Protein AF-0000000087417363 (afdb_homodimer)

Organism: NCBI:txid2527985

Nearest PDB structures (foldseek):
  3vb9-assembly2_D  TM=9.104E-01  e=2.236E-48  Vibrio parahaemolyticus
  3u07-assembly2_B  TM=6.365E-01  e=5.565E-26  Vibrio parahaemolyticus
  3u07-assembly3_C  TM=6.214E-01  e=3.725E-25  Vibrio parahaemolyticus
  6o9v-assembly1_B-2  TM=2.413E-01  e=5.591E-01  Paramagnetospirillum magnetotacticum
  3vb9-assembly2_D  TM=9.101E-01  e=3.982E-48  Vibrio parahaemolyticus

Sequence (1076 aa):
MKRPTTSLIALTVTFAFVAQARAQGEIPKQVTTPDHVQSKLGALGFKDGYPTKETAEKIRDELDYLHGVDAFMNSIQGVSLYALRKGFADVGVQDGDFIYTSRMLDSNSLFLTANADTVYFWGNLDLAAGPLVVETPPMVLGIFDDFWFRWVGDFGLAGPDKGKGGTFLLVGPGYKGPLPEGGFFVLRSRTNHVTMLFRAFLEENDPAPAIARTKETLKIYPYQAGSYGNSVGSYLSGKAPLVTSPSKRTTPRFVEGSGLVVNTIPPNDFGHFEMLNQLVQMEPAEALDPELAGQFAAIGIVKGKEFAPDARMRKVLEKAVVVGNAASRTLGVGAHPTDRWRFYEESSAWWNMLFEGGYQFLNPPPQIMENGEVKQSPNLGARRVHSRTGFFYTATGITPAMCMFLTNVGSQYLIANLDANGQPFDGSKTYKVNLPKDIPAARFWSFTVYDNQSRSMLQTPQKYPRAGSQSYPSPAATMNGDGSTTIYFAPERPDGVDRGNWIQTDPDKGWFVILRLYSPLESFFDKTWRPGEIELADMKRPTTSLIALTVTFAFVAQARAQGEIPKQVTTPDHVQSKLGALGFKDGYPTKETAEKIRDELDYLHGVDAFMNSIQGVSLYALRKGFADVGVQDGDFIYTSRMLDSNSLFLTANADTVYFWGNLDLAAGPLVVETPPMVLGIFDDFWFRWVGDFGLAGPDKGKGGTFLLVGPGYKGPLPEGGFFVLRSRTNHVTMLFRAFLEENDPAPAIARTKETLKIYPYQAGSYGNSVGSYLSGKAPLVTSPSKRTTPRFVEGSGLVVNTIPPNDFGHFEMLNQLVQMEPAEALDPELAGQFAAIGIVKGKEFAPDARMRKVLEKAVVVGNAASRTLGVGAHPTDRWRFYEESSAWWNMLFEGGYQFLNPPPQIMENGEVKQSPNLGARRVHSRTGFFYTATGITPAMCMFLTNVGSQYLIANLDANGQPFDGSKTYKVNLPKDIPAARFWSFTVYDNQSRSMLQTPQKYPRAGSQSYPSPAATMNGDGSTTIYFAPERPDGVDRGNWIQTDPDKGWFVILRLYSPLESFFDKTWRPGEIELAD

InterPro domains:
  IPR010621 Domain of unknown function DUF1214 [PF06742] (411-521)
  IPR010679 Domain of unknown function DUF1254 [PF06863] (99-222)
  IPR037049 Domain of unknown function DUF1214, C-terminal domain superfamily [G3DSA:2.60.120.600] (366-537)
  IPR037050 Domain of unknown function DUF1254 superfamily [G3DSA:2.60.40.1610] (93-260)

Radius of gyration: 35.07 Å; Cα contacts (8 Å, |Δi|>4): 2573; chains: 2; bounding box: 112×160×79 Å

Foldseek 3Di:
DDDPDDPPDPPPPPPPPPVPPPDDDDDDPVVADDQWDQDPLGIWGDDRRHGDPVNVVSVLLVLLLVLLLLLLLQQLQLLLLLLQQVLCVVVPAHALEKEKAQQFAWQQAFAFQDARQWIKIKHKHFQPVHKKKKWFFFQKWKFKAASSQAGFAIDYCPGPCNRHTAIAIEGEPPDDAFDFQDRHNYTYALWRMIMMMMTHHADQLHRVVVVVRRQVGIWMWHFDWQPPRHDVVCCVVVRTPHDDDGTDTDGTHYDHCVPHYTYSGGDLFPVSLVSSLVSCQRIDQVNDDVVSVVSNVSLPRHHPGDDDDDPSSSVSSRSSSVVSSVLLLCLQQLNPPPQNQAPDDPLAQKHDLCQPQHLQQFFGAWDQDPVRDTHGTDGPPDHNSSSVSNDSNRHHHGDNQAHYLDFQTHKYKIKGQAFSVRHGDALAFKKKWKFDAPQFAPVKKKKFKAFSVSSGGADDPVRRQMAMQRPPPHHHFDADPNRMGMAMEHCDDDPPHDRNRYGHGDNVTTIMMMMMGHRGHNCVVVVVGDIGTMGTDD/DDPPPPDPPPPPPPPPPPVPPPDDDDDDPVVADDQWDQDPLGIWGDDRRHGDPVNVVSVLLVLLLVLLLLLLLQQLQLLLLLLQQVLCVVVPAHALEKEKAQQFAWQQAFAFQDARQWIKIKHKHFQPVHKKKKWFFFQKWKFKAASSQAGFAIDYCPGPCNRVTAIAIEGEPPDDAFDFQDRHNYTYALWRMIMMMMTHHDDQLHRVVVVVRRQVGIWMWHFDWQPPRHDPVCCVVVRTPHDDDGTDTDGTHYDHCVPHYTYSGGDLFPVSLVSSLVSCQRIDQVNDDVVSVVSNVSLPRHHPGDNDDDPSSSVSSRVSSVVSSVLLLCLQQLNPPPQNQAPDDPLAQKHDLCQPQHLQQFFGAWDQDPVRDTHGTDGPPDHNSSSVSNDSNRHHHGDNLAHYLDFQTHKYKIKGQAFSVRHGDAQAFKKKWKFDAPQFAPPKKKKFKAFSVSSGGADDPVRRQMAMQRPPPHHHFDADPNRMGMAMEHCDDDPPHDPNRYGHGDNVTTIMMMMMGHRGHNCVVVVVGDIGTMHTDD

Solvent-accessible surface area (backbone atoms only — not comparable to full-atom values): 54958 Å² total; per-residue (Å²): 135,83,76,81,79,79,80,77,79,79,76,79,76,77,75,75,74,71,74,71,76,77,72,70,57,77,80,57,72,48,47,46,60,64,45,69,39,84,48,92,86,40,76,35,41,19,62,53,42,43,61,33,73,68,32,24,51,53,40,49,52,49,51,45,25,53,32,32,24,48,37,46,42,76,36,35,42,26,32,31,49,50,26,32,52,50,23,36,43,75,75,71,39,47,77,54,23,28,40,28,22,83,76,25,51,50,25,43,27,38,39,47,60,62,64,52,72,38,34,46,38,42,30,35,40,73,20,78,92,36,35,33,32,36,30,44,33,49,60,22,48,30,37,34,23,26,55,62,57,42,66,53,45,52,32,14,56,79,14,91,41,58,20,66,30,39,46,31,34,44,34,22,66,81,64,82,73,60,72,60,82,43,87,50,54,74,36,67,33,60,24,36,37,34,38,40,42,33,36,30,54,53,54,92,68,31,52,61,64,44,51,55,49,36,67,68,47,30,29,50,31,60,59,53,64,22,22,90,37,40,51,70,63,36,31,74,71,67,62,31,55,83,48,91,72,65,61,66,86,29,64,58,55,74,42,80,42,50,89,46,69,40,54,26,70,43,44,53,41,66,59,34,59,55,48,38,39,51,48,45,58,70,34,55,36,70,46,49,60,32,71,62,36,12,34,31,38,72,70,45,38,44,50,90,50,79,75,71,70,52,74,67,53,45,54,38,38,49,47,12,27,51,52,20,40,51,43,29,49,26,37,38,59,43,52,27,85,80,64,39,41,49,69,63,57,86,81,45,51,42,20,45,52,48,58,64,12,17,62,78,21,45,34,35,48,44,44,61,42,94,89,65,48,74,45,73,51,75,74,48,29,28,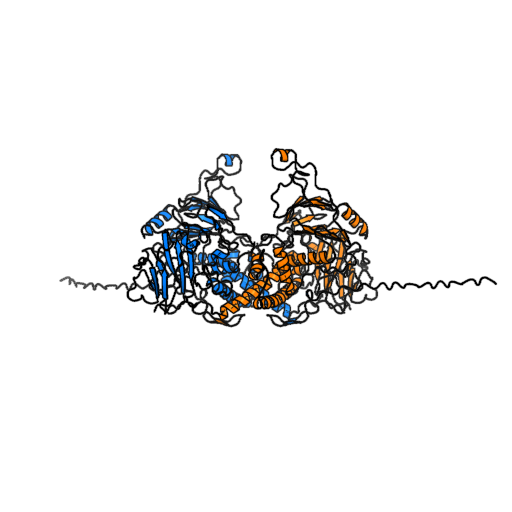27,36,59,61,43,48,27,11,45,33,66,37,38,69,87,55,44,57,55,58,42,53,73,48,63,64,47,51,39,41,68,38,33,33,44,35,29,64,86,68,41,67,46,56,17,65,44,46,32,32,31,44,32,55,51,81,65,43,27,72,75,38,39,35,40,40,37,22,23,42,45,70,31,10,39,33,70,46,95,72,37,56,33,43,33,26,65,47,58,41,88,46,53,36,42,65,65,44,96,83,48,23,33,59,41,33,39,15,54,58,82,58,88,92,57,56,74,14,26,37,27,63,38,44,60,90,36,23,40,31,37,38,41,38,23,28,18,22,34,64,42,52,79,74,54,78,46,67,70,48,62,40,33,78,53,132,139,83,80,79,78,79,80,80,82,80,78,79,76,78,77,73,75,69,76,68,74,76,72,69,56,78,80,56,72,48,47,48,59,65,44,70,39,84,48,91,86,41,76,33,42,20,61,53,43,43,63,34,73,68,33,24,51,54,40,50,52,49,49,46,25,51,32,32,23,48,35,48,41,74,36,35,43,24,33,31,49,50,25,31,52,51,23,35,44,75,72,71,40,47,77,54,23,29,40,29,21,81,76,26,51,50,24,43,27,38,39,48,60,61,64,52,73,39,34,46,38,41,30,35,40,71,21,76,93,37,34,35,32,36,30,45,34,51,60,21,48,30,37,34,22,25,56,64,58,42,66,53,45,53,32,14,55,80,14,91,41,58,20,66,30,40,47,31,34,42,34,21,66,82,64,82,73,60,72,59,82,43,88,51,53,75,35,67,33,61,25,34,36,34,38,40,42,32,36,31,54,54,54,91,67,32,50,61,65,45,49,54,48,36,66,70,45,31,28,49,29,59,59,51,64,23,22,91,37,41,52,72,63,36,30,74,71,66,61,32,52,82,45,91,73,67,62,67,86,30,63,59,55,74,41,82,41,51,89,46,70,39,54,26,68,42,45,52,41,65,60,34,60,56,47,40,40,52,50,45,59,71,33,54,38,70,44,50,60,32,71,62,35,12,34,31,37,70,71,45,39,41,49,90,50,81,75,72,70,52,75,68,53,44,54,40,36,51,48,12,27,52,52,21,39,51,43,30,50,26,37,37,61,44,52,28,84,79,63,40,42,48,70,63,55,86,84,45,52,40,18,43,52,47,58,64,11,19,64,80,20,45,34,35,50,44,45,61,43,94,89,65,48,73,45,73,51,75,74,47,28,29,28,36,59,62,43,49,26,12,44,33,66,37,37,69,88,55,43,56,56,58,41,55,72,50,62,64,45,50,40,41,68,37,34,32,44,35,29,62,86,69,41,68,45,56,18,65,42,46,32,34,30,44,34,55,52,80,65,45,27,72,75,38,38,36,39,40,36,23,23,42,44,72,31,9,41,32,72,46,94,72,37,54,34,42,32,25,64,48,59,43,89,47,52,36,42,64,64,45,96,85,49,25,34,59,41,35,39,16,54,58,82,56,87,93,58,55,74,14,25,38,25,62,38,42,59,90,36,22,40,33,39,37,42,37,23,27,17,23,34,64,43,53,76,74,54,78,46,67,70,48,64,39,33,79,53,132

pLDDT: mean 92.85, std 13.66, range [19.62, 98.88]

Structure (mmCIF, N/CA/C/O backbone):
data_AF-0000000087417363-model_v1
#
loop_
_entity.id
_entity.type
_entity.pdbx_description
1 polymer 'DUF1254 domain-containing protein'
#
loop_
_atom_site.group_PDB
_atom_site.id
_atom_site.type_symbol
_atom_site.label_atom_id
_atom_site.label_alt_id
_atom_site.label_comp_id
_atom_site.label_asym_id
_atom_site.label_entity_id
_atom_site.label_seq_id
_atom_site.pdbx_PDB_ins_code
_atom_site.Cartn_x
_atom_site.Cartn_y
_atom_site.Cartn_z
_atom_site.occupancy
_atom_site.B_iso_or_equiv
_atom_site.auth_seq_id
_atom_site.auth_comp_id
_atom_site.auth_asym_id
_atom_site.auth_atom_id
_atom_site.pdbx_PDB_model_num
ATOM 1 N N . MET A 1 1 ? -57.875 79 29.766 1 20.23 1 MET A N 1
ATOM 2 C CA . MET A 1 1 ? -57.875 77.562 29.844 1 20.23 1 MET A CA 1
ATOM 3 C C . MET A 1 1 ? -56.531 77 29.375 1 20.23 1 MET A C 1
ATOM 5 O O . MET A 1 1 ? -56.25 76.938 28.188 1 20.23 1 MET A O 1
ATOM 9 N N . LYS A 1 2 ? -55.531 77.5 30.188 1 24.27 2 LYS A N 1
ATOM 10 C CA . LYS A 1 2 ? -54.094 77.312 29.953 1 24.27 2 LYS A CA 1
ATOM 11 C C . LYS A 1 2 ? -53.719 75.875 29.703 1 24.27 2 LYS A C 1
ATOM 13 O O . LYS A 1 2 ? -54.406 75 30.188 1 24.27 2 LYS A O 1
ATOM 18 N N . ARG A 1 3 ? -52.875 75.688 28.719 1 27.3 3 ARG A N 1
ATOM 19 C CA . ARG A 1 3 ? -52.25 74.75 27.859 1 27.3 3 ARG A CA 1
ATOM 20 C C . ARG A 1 3 ? -51.312 73.812 28.656 1 27.3 3 ARG A C 1
ATOM 22 O O . ARG A 1 3 ? -50.312 74.25 29.203 1 27.3 3 ARG A O 1
ATOM 29 N N . PRO A 1 4 ? -51.812 72.812 29.453 1 32.12 4 PRO A N 1
ATOM 30 C CA . PRO A 1 4 ? -50.875 72.125 30.344 1 32.12 4 PRO A CA 1
ATOM 31 C C . PRO A 1 4 ? -49.781 71.438 29.578 1 32.12 4 PRO A C 1
ATOM 33 O O . PRO A 1 4 ? -50 70.875 28.484 1 32.12 4 PRO A O 1
ATOM 36 N N . THR A 1 5 ? -48.594 72 29.562 1 33.84 5 THR A N 1
ATOM 37 C CA . THR A 1 5 ? -47.375 71.5 28.953 1 33.84 5 THR A CA 1
ATOM 38 C C . THR A 1 5 ? -46.969 70.125 29.5 1 33.84 5 THR A C 1
ATOM 40 O O . THR A 1 5 ? -46.969 69.938 30.703 1 33.84 5 THR A O 1
ATOM 43 N N . THR A 1 6 ? -47.125 69.062 28.719 1 30.53 6 THR A N 1
ATOM 44 C CA . THR A 1 6 ? -46.875 67.625 28.781 1 30.53 6 THR A CA 1
ATOM 45 C C . THR A 1 6 ? -45.375 67.375 28.953 1 30.53 6 THR A C 1
ATOM 47 O O . THR A 1 6 ? -44.562 67.75 28.125 1 30.53 6 THR A O 1
ATOM 50 N N . SER A 1 7 ? -44.812 67.438 30.141 1 30.34 7 SER A N 1
ATOM 51 C CA . SER A 1 7 ? -43.406 67.125 30.422 1 30.34 7 SER A CA 1
ATOM 52 C C . SER A 1 7 ? -43.031 65.688 30.016 1 30.34 7 SER A C 1
ATOM 54 O O . SER A 1 7 ? -43.625 64.75 30.516 1 30.34 7 SER A O 1
ATOM 56 N N . LEU A 1 8 ? -42.688 65.438 28.766 1 31 8 LEU A N 1
ATOM 57 C CA . LEU A 1 8 ? -42.25 64.125 28.281 1 31 8 LEU A CA 1
ATOM 58 C C . LEU A 1 8 ? -40.969 63.719 28.969 1 31 8 LEU A C 1
ATOM 60 O O . LEU A 1 8 ? -39.969 64.375 28.906 1 31 8 LEU A O 1
ATOM 64 N N . ILE A 1 9 ? -41.031 63.031 30.109 1 31.3 9 ILE A N 1
ATOM 65 C CA . ILE A 1 9 ? -39.938 62.406 30.812 1 31.3 9 ILE A CA 1
ATOM 66 C C . ILE A 1 9 ? -39.25 61.406 29.891 1 31.3 9 ILE A C 1
ATOM 68 O O . ILE A 1 9 ? -39.906 60.5 29.344 1 31.3 9 ILE A O 1
ATOM 72 N N . ALA A 1 10 ? -38.062 61.75 29.281 1 33.38 10 ALA A N 1
ATOM 73 C CA . ALA A 1 10 ? -37.156 60.938 28.469 1 33.38 10 ALA A CA 1
ATOM 74 C C . ALA A 1 10 ? -36.562 59.781 29.297 1 33.38 10 ALA A C 1
ATOM 76 O O . ALA A 1 10 ? -35.812 60.031 30.219 1 33.38 10 ALA A O 1
ATOM 77 N N . LEU A 1 11 ? -37.25 58.75 29.531 1 31.94 11 LEU A N 1
ATOM 78 C CA . LEU A 1 11 ? -36.656 57.562 30.141 1 31.94 11 LEU A CA 1
ATOM 79 C C . LEU A 1 11 ? -35.531 57.031 29.266 1 31.94 11 LEU A C 1
ATOM 81 O O . LEU A 1 11 ? -35.75 56.656 28.109 1 31.94 11 LEU A O 1
ATOM 85 N N . THR A 1 12 ? -34.312 57.5 29.484 1 29.5 12 THR A N 1
ATOM 86 C CA . THR A 1 12 ? -33.125 56.938 28.844 1 29.5 12 THR A CA 1
ATOM 87 C C . THR A 1 12 ? -32.969 55.469 29.219 1 29.5 12 THR A C 1
ATOM 89 O O . THR A 1 12 ? -32.781 55.125 30.391 1 29.5 12 THR A O 1
ATOM 92 N N . VAL A 1 13 ? -33.594 54.562 28.516 1 32.66 13 VAL A N 1
ATOM 93 C CA . VAL A 1 13 ? -33.344 53.125 28.656 1 32.66 13 VAL A CA 1
ATOM 94 C C . VAL A 1 13 ? -31.922 52.812 28.281 1 32.66 13 VAL A C 1
ATOM 96 O O . VAL A 1 13 ? -31.5 53.031 27.141 1 32.66 13 VAL A O 1
ATOM 99 N N . THR A 1 14 ? -31.016 52.906 29.172 1 31.22 14 THR A N 1
ATOM 100 C CA . THR A 1 14 ? -29.656 52.375 28.969 1 31.22 14 THR A CA 1
ATOM 101 C C . THR A 1 14 ? -29.719 50.906 28.609 1 31.22 14 THR A C 1
ATOM 103 O O . THR A 1 14 ? -30.172 50.094 29.422 1 31.22 14 THR A O 1
ATOM 106 N N . PHE A 1 15 ? -29.828 50.562 27.359 1 31.22 15 PHE A N 1
ATOM 107 C CA . PHE A 1 15 ? -29.625 49.188 26.906 1 31.22 15 PHE A CA 1
ATOM 108 C C . PHE A 1 15 ? -28.219 48.688 27.281 1 31.22 15 PHE A C 1
ATOM 110 O O . PHE A 1 15 ? -27.219 49.25 26.797 1 31.22 15 PHE A O 1
ATOM 117 N N . ALA A 1 16 ? -28.031 48.219 28.469 1 31.89 16 ALA A N 1
ATOM 118 C CA . ALA A 1 16 ? -26.844 47.406 28.75 1 31.89 16 ALA A CA 1
ATOM 119 C C . ALA A 1 16 ? -26.703 46.25 27.75 1 31.89 16 ALA A C 1
ATOM 121 O O . ALA A 1 16 ? -27.547 45.375 27.703 1 31.89 16 ALA A O 1
ATOM 122 N N . PHE A 1 17 ? -26.094 46.531 26.656 1 29.88 17 PHE A N 1
ATOM 123 C CA . PHE A 1 17 ? -25.625 45.438 25.828 1 29.88 17 PHE A CA 1
ATOM 124 C C . PHE A 1 17 ? -24.812 44.438 26.656 1 29.88 17 PHE A C 1
ATOM 126 O O . PHE A 1 17 ? -23.688 44.719 27.047 1 29.88 17 PHE A O 1
ATOM 133 N N . VAL A 1 18 ? -25.5 43.656 27.5 1 33 18 VAL A N 1
ATOM 134 C CA . VAL A 1 18 ? -24.75 42.469 27.938 1 33 18 VAL A CA 1
ATOM 135 C C . VAL A 1 18 ? -24.156 41.781 26.703 1 33 18 VAL A C 1
ATOM 137 O O . VAL A 1 18 ? -24.906 41.312 25.844 1 33 18 VAL A O 1
ATOM 140 N N . ALA A 1 19 ? -23.016 42.125 26.312 1 32.53 19 ALA A N 1
ATOM 141 C CA . ALA A 1 19 ? -22.25 41.312 25.406 1 32.53 19 ALA A CA 1
ATOM 142 C C . ALA A 1 19 ? -22.422 39.812 25.734 1 32.53 19 ALA A C 1
ATOM 144 O O . ALA A 1 19 ? -21.984 39.375 26.797 1 32.53 19 ALA A O 1
ATOM 145 N N . GLN A 1 20 ? -23.531 39.219 25.422 1 31.78 20 GLN A N 1
ATOM 146 C CA . GLN A 1 20 ? -23.594 37.781 25.5 1 31.78 20 GLN A CA 1
ATOM 147 C C . GLN A 1 20 ? -22.281 37.125 25.047 1 31.78 20 GLN A C 1
ATOM 149 O O . GLN A 1 20 ? -21.875 37.281 23.906 1 31.78 20 GLN A O 1
ATOM 154 N N . ALA A 1 21 ? -21.344 37.031 25.891 1 38.84 21 ALA A N 1
ATOM 155 C CA . ALA A 1 21 ? -20.203 36.188 25.656 1 38.84 21 ALA A CA 1
ATOM 156 C C . ALA A 1 21 ? -20.578 35 24.781 1 38.84 21 ALA A C 1
ATOM 158 O O . ALA A 1 21 ? -21.375 34.156 25.188 1 38.84 21 ALA A O 1
ATOM 159 N N . ARG A 1 22 ? -20.719 35.031 23.547 1 42.22 22 ARG A N 1
ATOM 160 C CA . ARG A 1 22 ? -20.953 33.969 22.594 1 42.22 22 ARG A CA 1
ATOM 161 C C . ARG A 1 22 ? -20.25 32.688 23.016 1 42.22 22 ARG A C 1
ATOM 163 O O . ARG A 1 22 ? -19.047 32.688 23.297 1 42.22 22 ARG A O 1
ATOM 170 N N . ALA A 1 23 ? -20.891 31.609 23.469 1 45.25 23 ALA A N 1
ATOM 171 C CA . ALA A 1 23 ? -20.641 30.281 24.031 1 45.25 23 ALA A CA 1
ATOM 172 C C . ALA A 1 23 ? -19.609 29.531 23.203 1 45.25 23 ALA A C 1
ATOM 174 O O . ALA A 1 23 ? -19.719 29.469 21.969 1 45.25 23 ALA A O 1
ATOM 175 N N . GLN A 1 24 ? -18.453 29.359 23.672 1 62.59 24 GLN A N 1
ATOM 176 C CA . GLN A 1 24 ? -17.469 28.422 23.109 1 62.59 24 GLN A CA 1
ATOM 177 C C . GLN A 1 24 ? -18.141 27.156 22.594 1 62.59 24 GLN A C 1
ATOM 179 O O . GLN A 1 24 ? -19.031 26.609 23.25 1 62.59 24 GLN A O 1
ATOM 184 N N . GLY A 1 25 ? -18.125 26.938 21.219 1 66.25 25 GLY A N 1
ATOM 185 C CA . GLY A 1 25 ? -18.766 25.781 20.625 1 66.25 25 GLY A CA 1
ATOM 186 C C . GLY A 1 25 ? -18.406 24.469 21.297 1 66.25 25 GLY A C 1
ATOM 187 O O . GLY A 1 25 ? -17.25 24.266 21.688 1 66.25 25 GLY A O 1
ATOM 188 N N . GLU A 1 26 ? -19.359 23.75 21.797 1 85.38 26 GLU A N 1
ATOM 189 C CA . GLU A 1 26 ? -19.172 22.422 22.375 1 85.38 26 GLU A CA 1
ATOM 190 C C . GLU A 1 26 ? -18.438 21.5 21.422 1 85.38 26 GLU A C 1
ATOM 192 O O . GLU A 1 26 ? -18.672 21.516 20.203 1 85.38 26 GLU A O 1
ATOM 197 N N . ILE A 1 27 ? -17.344 20.844 21.922 1 91.94 27 ILE A N 1
ATOM 198 C CA . ILE A 1 27 ? -16.672 19.828 21.109 1 91.94 27 ILE A CA 1
ATOM 199 C C . ILE A 1 27 ? -17.609 18.641 20.891 1 91.94 27 ILE A C 1
ATOM 201 O O . ILE A 1 27 ? -18.094 18.031 21.844 1 91.94 27 ILE A O 1
ATOM 205 N N . PRO A 1 28 ? -17.875 18.297 19.641 1 93.75 28 PRO A N 1
ATOM 206 C CA . PRO A 1 28 ? -18.797 17.188 19.359 1 93.75 28 PRO A CA 1
ATOM 207 C C . PRO A 1 28 ? -18.328 15.875 19.984 1 93.75 28 PRO A C 1
ATOM 209 O O . PRO A 1 28 ? -17.125 15.594 20.031 1 93.75 28 PRO A O 1
ATOM 212 N N . LYS A 1 29 ? -19.25 15.016 20.344 1 93.31 29 LYS A N 1
ATOM 213 C CA . LYS A 1 29 ? -18.969 13.742 21.016 1 93.31 29 LYS A CA 1
ATOM 214 C C . LYS A 1 29 ? -18.141 12.82 20.125 1 93.31 29 LYS A C 1
ATOM 216 O O . LYS A 1 29 ? -17.297 12.078 20.609 1 93.31 29 LYS A O 1
ATOM 221 N N . GLN A 1 30 ? -18.359 12.867 18.812 1 93.75 30 GLN A N 1
ATOM 222 C CA . GLN A 1 30 ? -17.703 11.969 17.891 1 93.75 30 GLN A CA 1
ATOM 223 C C . GLN A 1 30 ? -16.219 12.305 17.75 1 93.75 30 GLN A C 1
ATOM 225 O O . GLN A 1 30 ? -15.461 11.523 17.172 1 93.75 30 GLN A O 1
ATOM 230 N N . VAL A 1 31 ? -15.844 13.469 18.234 1 94.44 31 VAL A N 1
ATOM 231 C CA . VAL A 1 31 ? -14.453 13.906 18.172 1 94.44 31 VAL A CA 1
ATOM 232 C C . VAL A 1 31 ? -13.703 13.43 19.406 1 94.44 31 VAL A C 1
ATOM 234 O O . VAL A 1 31 ? -12.492 13.188 19.344 1 94.44 31 VAL A O 1
ATOM 237 N N . THR A 1 32 ? -14.391 13.281 20.531 1 95.19 32 THR A N 1
ATOM 238 C CA . THR A 1 32 ? -13.75 13.031 21.812 1 95.19 32 THR A CA 1
ATOM 239 C C . THR A 1 32 ? -13.609 11.531 22.062 1 95.19 32 THR A C 1
ATOM 241 O O . THR A 1 32 ? -14.312 10.727 21.453 1 95.19 32 THR A O 1
ATOM 244 N N . THR A 1 33 ? -12.648 11.18 22.875 1 96.19 33 THR A N 1
ATOM 245 C CA . THR A 1 33 ? -12.438 9.82 23.375 1 96.19 33 THR A CA 1
ATOM 246 C C . THR A 1 33 ? -12.633 9.773 24.891 1 96.19 33 THR A C 1
ATOM 248 O O . THR A 1 33 ? -11.945 10.477 25.625 1 96.19 33 THR A O 1
ATOM 251 N N . PRO A 1 34 ? -13.539 8.945 25.344 1 96.25 34 PRO A N 1
ATOM 252 C CA . PRO A 1 34 ? -13.773 8.852 26.781 1 96.25 34 PRO A CA 1
ATOM 253 C C . PRO A 1 34 ? -12.555 8.367 27.547 1 96.25 34 PRO A C 1
ATOM 255 O O . PRO A 1 34 ? -11.688 7.695 26.984 1 96.25 34 PRO A O 1
ATOM 258 N N . ASP A 1 35 ? -12.5 8.664 28.797 1 97 35 ASP A N 1
ATOM 259 C CA . ASP A 1 35 ? -11.383 8.281 29.641 1 97 35 ASP A CA 1
ATOM 260 C C . ASP A 1 35 ? -11.273 6.766 29.781 1 97 35 ASP A C 1
ATOM 262 O O . ASP A 1 35 ? -10.195 6.23 30.031 1 97 35 ASP A O 1
ATOM 266 N N . HIS A 1 36 ? -12.414 6.133 29.734 1 97.44 36 HIS A N 1
ATOM 267 C CA . HIS A 1 36 ? -12.469 4.676 29.781 1 97.44 36 HIS A CA 1
ATOM 268 C C . HIS A 1 36 ? -13.234 4.113 28.594 1 97.44 36 HIS A C 1
ATOM 270 O O . HIS A 1 36 ? -14.414 4.418 28.406 1 97.44 36 HIS A O 1
ATOM 276 N N . VAL A 1 37 ? -12.555 3.275 27.859 1 97.31 37 VAL A N 1
ATOM 277 C CA . VAL A 1 37 ? -13.148 2.715 26.656 1 97.31 37 VAL A CA 1
ATOM 278 C C . VAL A 1 37 ? -13.008 1.194 26.656 1 97.31 37 VAL A C 1
ATOM 280 O O . VAL A 1 37 ? -11.906 0.67 26.859 1 97.31 37 VAL A O 1
ATOM 283 N N . GLN A 1 38 ? -14.109 0.466 26.5 1 97.06 38 GLN A N 1
ATOM 284 C CA . GLN A 1 38 ? -14.039 -0.977 26.297 1 97.06 38 GLN A CA 1
ATOM 285 C C . GLN A 1 38 ? -13.695 -1.31 24.844 1 97.06 38 GLN A C 1
ATOM 287 O O . GLN A 1 38 ? -14.203 -0.67 23.922 1 97.06 38 GLN A O 1
ATOM 292 N N . SER A 1 39 ? -12.789 -2.264 24.688 1 96.38 39 SER A N 1
ATOM 293 C CA . SER A 1 39 ? -12.328 -2.619 23.344 1 96.38 39 SER A CA 1
ATOM 294 C C . SER A 1 39 ? -12.023 -4.109 23.234 1 96.38 39 SER A C 1
ATOM 296 O O . SER A 1 39 ? -12.133 -4.84 24.219 1 96.38 39 SER A O 1
ATOM 298 N N . LYS A 1 40 ? -11.711 -4.523 21.984 1 94.56 40 LYS A N 1
ATOM 299 C CA . LYS A 1 40 ? -11.234 -5.883 21.734 1 94.56 40 LYS A CA 1
ATOM 300 C C . LYS A 1 40 ? -9.969 -6.18 22.531 1 94.56 40 LYS A C 1
ATOM 302 O O . LYS A 1 40 ? -9.664 -7.344 22.797 1 94.56 40 LYS A O 1
ATOM 307 N N . LEU A 1 41 ? -9.211 -5.168 23.016 1 97.31 41 LEU A N 1
ATOM 308 C CA . LEU A 1 41 ? -7.949 -5.316 23.75 1 97.31 41 LEU A CA 1
ATOM 309 C C . LEU A 1 41 ? -8.172 -5.215 25.25 1 97.31 41 LEU A C 1
ATOM 311 O O . LEU A 1 41 ? -7.219 -5.102 26.016 1 97.31 41 LEU A O 1
ATOM 315 N N . GLY A 1 42 ? -9.438 -5.195 25.656 1 97.19 42 GLY A N 1
ATOM 316 C CA . GLY A 1 42 ? -9.773 -4.871 27.031 1 97.19 42 GLY A CA 1
ATOM 317 C C . GLY A 1 42 ? -10.008 -3.391 27.25 1 97.19 42 GLY A C 1
ATOM 318 O O . GLY A 1 42 ? -10.258 -2.645 26.297 1 97.19 42 GLY A O 1
ATOM 319 N N . ALA A 1 43 ? -9.945 -3.049 28.469 1 98 43 ALA A N 1
ATOM 320 C CA . ALA A 1 43 ? -10.188 -1.653 28.812 1 98 43 ALA A CA 1
ATOM 321 C C . ALA A 1 43 ? -9 -0.777 28.438 1 98 43 ALA A C 1
ATOM 323 O O . ALA A 1 43 ? -7.844 -1.136 28.688 1 98 43 ALA A O 1
ATOM 324 N N . LEU A 1 44 ? -9.281 0.247 27.797 1 98.38 44 LEU A N 1
ATOM 325 C CA . LEU A 1 44 ? -8.297 1.27 27.453 1 98.38 44 LEU A CA 1
ATOM 326 C C . LEU A 1 44 ? -8.547 2.543 28.266 1 98.38 44 LEU A C 1
ATOM 328 O O . LEU A 1 44 ? -9.688 2.996 28.375 1 98.38 44 LEU A O 1
ATOM 332 N N . GLY A 1 45 ? -7.469 3.084 28.828 1 98.44 45 GLY A N 1
ATOM 333 C CA . GLY A 1 45 ? -7.574 4.293 29.625 1 98.44 45 GLY A CA 1
ATOM 334 C C . GLY A 1 45 ? -6.969 5.508 28.953 1 98.44 45 GLY A C 1
ATOM 335 O O . GLY A 1 45 ? -5.891 5.422 28.344 1 98.44 45 GLY A O 1
ATOM 336 N N . PHE A 1 46 ? -7.637 6.598 29 1 97.31 46 PHE A N 1
ATOM 337 C CA . PHE A 1 46 ? -7.195 7.91 28.531 1 97.31 46 PHE A CA 1
ATOM 338 C C . PHE A 1 46 ? -7.426 8.969 29.609 1 97.31 46 PHE A C 1
ATOM 340 O O . PHE A 1 46 ? -8.547 9.125 30.109 1 97.31 46 PHE A O 1
ATOM 347 N N . LYS A 1 47 ? -6.422 9.602 30 1 95.25 47 LYS A N 1
ATOM 348 C CA . LYS A 1 47 ? -6.594 10.734 30.906 1 95.25 47 LYS A CA 1
ATOM 349 C C . LYS A 1 47 ? -6.727 12.047 30.125 1 95.25 47 LYS A C 1
ATOM 351 O O . LYS A 1 47 ? -5.734 12.594 29.641 1 95.25 47 LYS A O 1
ATOM 356 N N . ASP A 1 48 ? -7.922 12.633 30.125 1 94.88 48 ASP A N 1
ATOM 357 C CA . ASP A 1 48 ? -8.211 13.852 29.375 1 94.88 48 ASP A CA 1
ATOM 358 C C . ASP A 1 48 ? -7.691 13.75 27.938 1 94.88 48 ASP A C 1
ATOM 360 O O . ASP A 1 48 ? -7.059 14.688 27.438 1 94.88 48 ASP A O 1
ATOM 364 N N . GLY A 1 49 ? -7.852 12.594 27.375 1 96.06 49 GLY A N 1
ATOM 365 C CA . GLY A 1 49 ? -7.516 12.406 25.969 1 96.06 49 GLY A CA 1
ATOM 366 C C . GLY A 1 49 ? -6.133 11.828 25.766 1 96.06 49 GLY A C 1
ATOM 367 O O . GLY A 1 49 ? -5.785 11.414 24.656 1 96.06 49 GLY A O 1
ATOM 368 N N . TYR A 1 50 ? -5.219 11.781 26.75 1 98.06 50 TYR A N 1
ATOM 369 C CA . TYR A 1 50 ? -3.889 11.195 26.641 1 98.06 50 TYR A CA 1
ATOM 370 C C . TYR A 1 50 ? -3.895 9.742 27.094 1 98.06 50 TYR A C 1
ATOM 372 O O . TYR A 1 50 ? -4.406 9.43 28.172 1 98.06 50 TYR A O 1
ATOM 380 N N . PRO A 1 51 ? -3.375 8.805 26.344 1 98.38 51 PRO A N 1
ATOM 381 C CA . PRO A 1 51 ? -3.418 7.387 26.719 1 98.38 51 PRO A CA 1
ATOM 382 C C . PRO A 1 51 ? -2.564 7.074 27.938 1 98.38 51 PRO A C 1
ATOM 384 O O . PRO A 1 51 ? -1.479 7.645 28.109 1 98.38 51 PRO A O 1
ATOM 387 N N . THR A 1 52 ? -3.033 6.203 28.812 1 98.06 52 THR A N 1
ATOM 388 C CA . THR A 1 52 ? -2.213 5.695 29.891 1 98.06 52 THR A CA 1
ATOM 389 C C . THR A 1 52 ? -1.056 4.855 29.359 1 98.06 52 THR A C 1
ATOM 391 O O . THR A 1 52 ? -1.068 4.445 28.203 1 98.06 52 THR A O 1
ATOM 394 N N . LYS A 1 53 ? -0.096 4.648 30.25 1 97.12 53 LYS A N 1
ATOM 395 C CA . LYS A 1 53 ? 1.024 3.791 29.875 1 97.12 53 LYS A CA 1
ATOM 396 C C . LYS A 1 53 ? 0.542 2.398 29.469 1 97.12 53 LYS A C 1
ATOM 398 O O . LYS A 1 53 ? 1.038 1.815 28.5 1 97.12 53 LYS A O 1
ATOM 403 N N . GLU A 1 54 ? -0.418 1.863 30.25 1 98 54 GLU A N 1
ATOM 404 C CA . GLU A 1 54 ? -0.975 0.545 29.953 1 98 54 GLU A CA 1
ATOM 405 C C . GLU A 1 54 ? -1.645 0.521 28.594 1 98 54 GLU A C 1
ATOM 407 O O . GLU A 1 54 ? -1.458 -0.423 27.812 1 98 54 GLU A O 1
ATOM 412 N N . THR A 1 55 ? -2.424 1.538 28.281 1 98.5 55 THR A N 1
ATOM 413 C CA . THR A 1 55 ? -3.08 1.647 26.984 1 98.5 55 THR A CA 1
ATOM 414 C C . THR A 1 55 ? -2.051 1.709 25.859 1 98.5 55 THR A C 1
ATOM 416 O O . THR A 1 55 ? -2.191 1.023 24.844 1 98.5 55 THR A O 1
ATOM 419 N N . ALA A 1 56 ? -1.003 2.516 26.047 1 98.38 56 ALA A N 1
ATOM 420 C CA . ALA A 1 56 ? 0.038 2.658 25.031 1 98.38 56 ALA A CA 1
ATOM 421 C C . ALA A 1 56 ? 0.723 1.322 24.75 1 98.38 56 ALA A C 1
ATOM 423 O O . ALA A 1 56 ? 1.031 1 23.594 1 98.38 56 ALA A O 1
ATOM 424 N N . GLU A 1 57 ? 0.943 0.562 25.781 1 98.19 57 GLU A N 1
ATOM 425 C CA . GLU A 1 57 ? 1.567 -0.749 25.641 1 98.19 57 GLU A CA 1
ATOM 426 C C . GLU A 1 57 ? 0.646 -1.72 24.906 1 98.19 57 GLU A C 1
ATOM 428 O O . GLU A 1 57 ? 1.094 -2.473 24.047 1 98.19 57 GLU A O 1
ATOM 433 N N . LYS A 1 58 ? -0.634 -1.749 25.297 1 98.25 58 LYS A N 1
ATOM 434 C CA . LYS A 1 58 ? -1.606 -2.592 24.609 1 98.25 58 LYS A CA 1
ATOM 435 C C . LYS A 1 58 ? -1.678 -2.25 23.125 1 98.25 58 LYS A C 1
ATOM 437 O O . LYS A 1 58 ? -1.751 -3.145 22.266 1 98.25 58 LYS A O 1
ATOM 442 N N . ILE A 1 59 ? -1.645 -0.952 22.844 1 98.5 59 ILE A N 1
ATOM 443 C CA . ILE A 1 59 ? -1.726 -0.479 21.469 1 98.5 59 ILE A CA 1
ATOM 444 C C . ILE A 1 59 ? -0.462 -0.879 20.719 1 98.5 59 ILE A C 1
ATOM 446 O O . ILE A 1 59 ? -0.533 -1.312 19.562 1 98.5 59 ILE A O 1
ATOM 450 N N . ARG A 1 60 ? 0.701 -0.728 21.312 1 98.44 60 ARG A N 1
ATOM 451 C CA . ARG A 1 60 ? 1.942 -1.163 20.688 1 98.44 60 ARG A CA 1
ATOM 452 C C . ARG A 1 60 ? 1.869 -2.635 20.281 1 98.44 60 ARG A C 1
ATOM 454 O O . ARG A 1 60 ? 2.215 -2.996 19.156 1 98.44 60 ARG A O 1
ATOM 461 N N . ASP A 1 61 ? 1.442 -3.465 21.188 1 98.38 61 ASP A N 1
ATOM 462 C CA . ASP A 1 61 ? 1.371 -4.898 20.938 1 98.38 61 ASP A CA 1
ATOM 463 C C . ASP A 1 61 ? 0.361 -5.207 19.828 1 98.38 61 ASP A C 1
ATOM 465 O O . ASP A 1 61 ? 0.615 -6.051 18.969 1 98.38 61 ASP A O 1
ATOM 469 N N . GLU A 1 62 ? -0.735 -4.543 19.922 1 98.62 62 GLU A N 1
ATOM 470 C CA . GLU A 1 62 ? -1.771 -4.785 18.922 1 98.62 62 GLU A CA 1
ATOM 471 C C . GLU A 1 62 ? -1.311 -4.352 17.531 1 98.62 62 GLU A C 1
ATOM 473 O O . GLU A 1 62 ? -1.543 -5.055 16.547 1 98.62 62 GLU A O 1
ATOM 478 N N . LEU A 1 63 ? -0.688 -3.182 17.422 1 98.69 63 LEU A N 1
ATOM 479 C CA . LEU A 1 63 ? -0.193 -2.711 16.141 1 98.69 63 LEU A CA 1
ATOM 480 C C . LEU A 1 63 ? 0.872 -3.654 15.586 1 98.69 63 LEU A C 1
ATOM 482 O O . LEU A 1 63 ? 0.867 -3.975 14.398 1 98.69 63 LEU A O 1
ATOM 486 N N . ASP A 1 64 ? 1.799 -4.062 16.438 1 98.75 64 ASP A N 1
ATOM 487 C CA . ASP A 1 64 ? 2.826 -5.004 16 1 98.75 64 ASP A CA 1
ATOM 488 C C . ASP A 1 64 ? 2.201 -6.301 15.492 1 98.75 64 ASP A C 1
ATOM 490 O O . ASP A 1 64 ? 2.639 -6.844 14.477 1 98.75 64 ASP A O 1
ATOM 494 N N . TYR A 1 65 ? 1.163 -6.816 16.25 1 98.75 65 TYR A N 1
ATOM 495 C CA . TYR A 1 65 ? 0.437 -8.016 15.844 1 98.75 65 TYR A CA 1
ATOM 496 C C . TYR A 1 65 ? -0.219 -7.824 14.477 1 98.75 65 TYR A C 1
ATOM 498 O O . TYR A 1 65 ? -0.057 -8.656 13.578 1 98.75 65 TYR A O 1
ATOM 506 N N . LEU A 1 66 ? -0.921 -6.715 14.297 1 98.81 66 LEU A N 1
ATOM 507 C CA . LEU A 1 66 ? -1.623 -6.449 13.047 1 98.81 66 LEU A CA 1
ATOM 508 C C . LEU A 1 66 ? -0.639 -6.297 11.898 1 98.81 66 LEU A C 1
ATOM 510 O O . LEU A 1 66 ? -0.86 -6.84 10.812 1 98.81 66 LEU A O 1
ATOM 514 N N . HIS A 1 67 ? 0.465 -5.566 12.102 1 98.81 67 HIS A N 1
ATOM 515 C CA . HIS A 1 67 ? 1.49 -5.434 11.07 1 98.81 67 HIS A CA 1
ATOM 516 C C . HIS A 1 67 ? 2.115 -6.785 10.742 1 98.81 67 HIS A C 1
ATOM 518 O O . HIS A 1 67 ? 2.479 -7.043 9.594 1 98.81 67 HIS A O 1
ATOM 524 N N . GLY A 1 68 ? 2.285 -7.609 11.758 1 98.88 68 GLY A N 1
ATOM 525 C CA . GLY A 1 68 ? 2.811 -8.945 11.516 1 98.88 68 GLY A CA 1
ATOM 526 C C . GLY A 1 68 ? 1.916 -9.781 10.625 1 98.88 68 GLY A C 1
ATOM 527 O O . GLY A 1 68 ? 2.396 -10.453 9.703 1 98.88 68 GLY A O 1
ATOM 528 N N . VAL A 1 69 ? 0.595 -9.797 10.906 1 98.88 69 VAL A N 1
ATOM 529 C CA . VAL A 1 69 ? -0.357 -10.531 10.086 1 98.88 69 VAL A CA 1
ATOM 530 C C . VAL A 1 69 ? -0.324 -10 8.656 1 98.88 69 VAL A C 1
ATOM 532 O O . VAL A 1 69 ? -0.221 -10.766 7.699 1 98.88 69 VAL A O 1
ATOM 535 N N . ASP A 1 70 ? -0.315 -8.648 8.523 1 98.69 70 ASP A N 1
ATOM 536 C CA . ASP A 1 70 ? -0.262 -8.008 7.211 1 98.69 70 ASP A CA 1
ATOM 537 C C . ASP A 1 70 ? 1.018 -8.383 6.465 1 98.69 70 ASP A C 1
ATOM 539 O O . ASP A 1 70 ? 0.985 -8.656 5.266 1 98.69 70 ASP A O 1
ATOM 543 N N . ALA A 1 71 ? 2.082 -8.32 7.191 1 98.75 71 ALA A N 1
ATOM 544 C CA . ALA A 1 71 ? 3.363 -8.625 6.559 1 98.75 71 ALA A CA 1
ATOM 545 C C . ALA A 1 71 ? 3.375 -10.047 6 1 98.75 71 ALA A C 1
ATOM 547 O O . ALA A 1 71 ? 3.842 -10.273 4.883 1 98.75 71 ALA A O 1
ATOM 548 N N . PHE A 1 72 ? 2.869 -11 6.773 1 98.75 72 PHE A N 1
ATOM 549 C CA . PHE A 1 72 ? 2.799 -12.367 6.281 1 98.75 72 PHE A CA 1
ATOM 550 C C . PHE A 1 72 ? 1.943 -12.445 5.023 1 98.75 72 PHE A C 1
ATOM 552 O O . PHE A 1 72 ? 2.391 -12.961 3.992 1 98.75 72 PHE A O 1
ATOM 559 N N . MET A 1 73 ? 0.759 -11.914 5.051 1 98.69 73 MET A N 1
ATOM 560 C CA . MET A 1 73 ? -0.226 -12.07 3.986 1 98.69 73 MET A CA 1
ATOM 561 C C . MET A 1 73 ? 0.198 -11.305 2.736 1 98.69 73 MET A C 1
ATOM 563 O O . MET A 1 73 ? 0 -11.781 1.616 1 98.69 73 MET A O 1
ATOM 567 N N . ASN A 1 74 ? 0.825 -10.125 2.908 1 98.31 74 ASN A N 1
ATOM 568 C CA . ASN A 1 74 ? 1.132 -9.25 1.781 1 98.31 74 ASN A CA 1
ATOM 569 C C . ASN A 1 74 ? 2.504 -9.555 1.188 1 98.31 74 ASN A C 1
ATOM 571 O O . ASN A 1 74 ? 2.869 -9.016 0.142 1 98.31 74 ASN A O 1
ATOM 575 N N . SER A 1 75 ? 3.271 -10.445 1.804 1 98.31 75 SER A N 1
ATOM 576 C CA . SER A 1 75 ? 4.594 -10.766 1.273 1 98.31 75 SER A CA 1
ATOM 577 C C . SER A 1 75 ? 4.641 -12.195 0.745 1 98.31 75 SER A C 1
ATOM 579 O O . SER A 1 75 ? 5.66 -12.633 0.205 1 98.31 75 SER A O 1
ATOM 581 N N . ILE A 1 76 ? 3.586 -12.898 0.805 1 98.06 76 ILE A N 1
ATOM 582 C CA . ILE A 1 76 ? 3.594 -14.336 0.541 1 98.06 76 ILE A CA 1
ATOM 583 C C . ILE A 1 76 ? 4.117 -14.602 -0.869 1 98.06 76 ILE A C 1
ATOM 585 O O . ILE A 1 76 ? 4.863 -15.555 -1.092 1 98.06 76 ILE A O 1
ATOM 589 N N . GLN A 1 77 ? 3.744 -13.766 -1.817 1 97.69 77 GLN A N 1
ATOM 590 C CA . GLN A 1 77 ? 4.18 -13.953 -3.197 1 97.69 77 GLN A CA 1
ATOM 591 C C . GLN A 1 77 ? 5.699 -13.867 -3.311 1 97.69 77 GLN A C 1
ATOM 593 O O . GLN A 1 77 ? 6.332 -14.727 -3.934 1 97.69 77 GLN A O 1
ATOM 598 N N . GLY A 1 78 ? 6.266 -12.828 -2.693 1 98.31 78 GLY A N 1
ATOM 599 C CA . GLY A 1 78 ? 7.715 -12.68 -2.729 1 98.31 78 GLY A CA 1
ATOM 600 C C . GLY A 1 78 ? 8.438 -13.758 -1.944 1 98.31 78 GLY A C 1
ATOM 601 O O . GLY A 1 78 ? 9.438 -14.312 -2.416 1 98.31 78 GLY A O 1
ATOM 602 N N . VAL A 1 79 ? 7.941 -14.094 -0.786 1 98.62 79 VAL A N 1
ATOM 603 C CA . VAL A 1 79 ? 8.594 -15.086 0.068 1 98.62 79 VAL A CA 1
ATOM 604 C C . VAL A 1 79 ? 8.508 -16.469 -0.583 1 98.62 79 VAL A C 1
ATOM 606 O O . VAL A 1 79 ? 9.43 -17.266 -0.464 1 98.62 79 VAL A O 1
ATOM 609 N N . SER A 1 80 ? 7.402 -16.703 -1.257 1 98.19 80 SER A N 1
ATOM 610 C CA . SER A 1 80 ? 7.27 -17.953 -2.016 1 98.19 80 SER A CA 1
ATOM 611 C C . SER A 1 80 ? 8.367 -18.078 -3.062 1 98.19 80 SER A C 1
ATOM 613 O O . SER A 1 80 ? 8.977 -19.141 -3.207 1 98.19 80 SER A O 1
ATOM 615 N N . LEU A 1 81 ? 8.602 -17.031 -3.74 1 98 81 LEU A N 1
ATOM 616 C CA . LEU A 1 81 ? 9.625 -17.047 -4.777 1 98 81 LEU A CA 1
ATOM 617 C C . LEU A 1 81 ? 11.016 -17.172 -4.164 1 98 81 LEU A C 1
ATOM 619 O O . LEU A 1 81 ? 11.891 -17.844 -4.723 1 98 81 LEU A O 1
ATOM 623 N N . TYR A 1 82 ? 11.227 -16.516 -3.053 1 98.44 82 TYR A N 1
ATOM 624 C CA . TYR A 1 82 ? 12.516 -16.656 -2.373 1 98.44 82 TYR A CA 1
ATOM 625 C C . TYR A 1 82 ? 12.727 -18.094 -1.91 1 98.44 82 TYR A C 1
ATOM 627 O O . TYR A 1 82 ? 13.836 -18.625 -2.006 1 98.44 82 TYR A O 1
ATOM 635 N N . ALA A 1 83 ? 11.703 -18.703 -1.364 1 98.5 83 ALA A N 1
ATOM 636 C CA . ALA A 1 83 ? 11.773 -20.109 -0.962 1 98.5 83 ALA A CA 1
ATOM 637 C C . ALA A 1 83 ? 12.102 -21 -2.152 1 98.5 83 ALA A C 1
ATOM 639 O O . ALA A 1 83 ? 12.883 -21.953 -2.025 1 98.5 83 ALA A O 1
ATOM 640 N N . LEU A 1 84 ? 11.508 -20.703 -3.26 1 98.5 84 LEU A N 1
ATOM 641 C CA . LEU A 1 84 ? 11.789 -21.453 -4.48 1 98.5 84 LEU A CA 1
ATOM 642 C C . LEU A 1 84 ? 13.266 -21.328 -4.859 1 98.5 84 LEU A C 1
ATOM 644 O O . LEU A 1 84 ? 13.922 -22.328 -5.16 1 98.5 84 LEU A O 1
ATOM 648 N N . ARG A 1 85 ? 13.758 -20.109 -4.816 1 98.56 85 ARG A N 1
ATOM 649 C CA . ARG A 1 85 ? 15.164 -19.875 -5.117 1 98.56 85 ARG A CA 1
ATOM 650 C C . ARG A 1 85 ? 16.062 -20.672 -4.176 1 98.56 85 ARG A C 1
ATOM 652 O O . ARG A 1 85 ? 17.047 -21.281 -4.609 1 98.56 85 ARG A O 1
ATOM 659 N N . LYS A 1 86 ? 15.727 -20.688 -2.932 1 98.12 86 LYS A N 1
ATOM 660 C CA . LYS A 1 86 ? 16.5 -21.438 -1.945 1 98.12 86 LYS A CA 1
ATOM 661 C C . LYS A 1 86 ? 16.406 -22.938 -2.199 1 98.12 86 LYS A C 1
ATOM 663 O O . LYS A 1 86 ? 17.406 -23.656 -2.105 1 98.12 86 LYS A O 1
ATOM 668 N N . GLY A 1 87 ? 15.219 -23.422 -2.447 1 97.88 87 GLY A N 1
ATOM 669 C CA . GLY A 1 87 ? 15.039 -24.828 -2.775 1 97.88 87 GLY A CA 1
ATOM 670 C C . GLY A 1 87 ? 15.867 -25.266 -3.969 1 97.88 87 GLY A C 1
ATOM 671 O O . GLY A 1 87 ? 16.438 -26.359 -3.969 1 97.88 87 GLY A O 1
ATOM 672 N N . PHE A 1 88 ? 15.914 -24.422 -4.988 1 98.44 88 PHE A N 1
ATOM 673 C CA . PHE A 1 88 ? 16.75 -24.688 -6.152 1 98.44 88 PHE A CA 1
ATOM 674 C C . PHE A 1 88 ? 18.219 -24.766 -5.754 1 98.44 88 PHE A C 1
ATOM 676 O O . PHE A 1 88 ? 18.922 -25.703 -6.145 1 98.44 88 PHE A O 1
ATOM 683 N N . ALA A 1 89 ? 18.625 -23.844 -4.988 1 98.06 89 ALA A N 1
ATOM 684 C CA . ALA A 1 89 ? 20.031 -23.828 -4.555 1 98.06 89 ALA A CA 1
ATOM 685 C C . ALA A 1 89 ? 20.375 -25.094 -3.775 1 98.06 89 ALA A C 1
ATOM 687 O O . ALA A 1 89 ? 21.484 -25.609 -3.883 1 98.06 89 ALA A O 1
ATOM 688 N N . ASP A 1 90 ? 19.453 -25.578 -2.998 1 97.06 90 ASP A N 1
ATOM 689 C CA . ASP A 1 90 ? 19.672 -26.75 -2.158 1 97.06 90 ASP A CA 1
ATOM 690 C C . ASP A 1 90 ? 19.969 -27.984 -3.006 1 97.06 90 ASP A C 1
ATOM 692 O O . ASP A 1 90 ? 20.562 -28.953 -2.52 1 97.06 90 ASP A O 1
ATOM 696 N N . VAL A 1 91 ? 19.594 -27.953 -4.305 1 96.88 91 VAL A N 1
ATOM 697 C CA . VAL A 1 91 ? 19.844 -29.109 -5.16 1 96.88 91 VAL A CA 1
ATOM 698 C C . VAL A 1 91 ? 20.828 -28.734 -6.266 1 96.88 91 VAL A C 1
ATOM 700 O O . VAL A 1 91 ? 20.875 -29.391 -7.312 1 96.88 91 VAL A O 1
ATOM 703 N N . GLY A 1 92 ? 21.453 -27.609 -6.121 1 97.12 92 GLY A N 1
ATOM 704 C CA . GLY A 1 92 ? 22.578 -27.266 -6.977 1 97.12 92 GLY A CA 1
ATOM 705 C C . GLY A 1 92 ? 22.188 -26.391 -8.148 1 97.12 92 GLY A C 1
ATOM 706 O O . GLY A 1 92 ? 22.969 -26.203 -9.086 1 97.12 92 GLY A O 1
ATOM 707 N N . VAL A 1 93 ? 21.016 -25.891 -8.18 1 98 93 VAL A N 1
ATOM 708 C CA . VAL A 1 93 ? 20.578 -24.969 -9.227 1 98 93 VAL A CA 1
ATOM 709 C C . VAL A 1 93 ? 20.812 -23.531 -8.781 1 98 93 VAL A C 1
ATOM 711 O O . VAL A 1 93 ? 20.078 -23 -7.941 1 98 93 VAL A O 1
ATOM 714 N N . GLN A 1 94 ? 21.719 -22.875 -9.359 1 97.62 94 GLN A N 1
ATOM 715 C CA . GLN A 1 94 ? 22.047 -21.484 -9.031 1 97.62 94 GLN A CA 1
ATOM 716 C C . GLN A 1 94 ? 21.375 -20.516 -9.992 1 97.62 94 GLN A C 1
ATOM 718 O O . GLN A 1 94 ? 20.797 -20.922 -11 1 97.62 94 GLN A O 1
ATOM 723 N N . ASP A 1 95 ? 21.406 -19.219 -9.656 1 97.62 95 ASP A N 1
ATOM 724 C CA . ASP A 1 95 ? 20.891 -18.234 -10.594 1 97.62 95 ASP A CA 1
ATOM 725 C C . ASP A 1 95 ? 21.594 -18.344 -11.953 1 97.62 95 ASP A C 1
ATOM 727 O O . ASP A 1 95 ? 22.812 -18.531 -12.016 1 97.62 95 ASP A O 1
ATOM 731 N N . GLY A 1 96 ? 20.812 -18.328 -12.93 1 97.56 96 GLY A N 1
ATOM 732 C CA . GLY A 1 96 ? 21.359 -18.531 -14.258 1 97.56 96 GLY A CA 1
ATOM 733 C C . GLY A 1 96 ? 21.188 -19.953 -14.766 1 97.56 96 GLY A C 1
ATOM 734 O O . GLY A 1 96 ? 21.234 -20.203 -15.969 1 97.56 96 GLY A O 1
ATOM 735 N N . ASP A 1 97 ? 21.078 -20.906 -13.836 1 98.12 97 ASP A N 1
ATOM 736 C CA . ASP A 1 97 ? 20.781 -22.281 -14.18 1 98.12 97 ASP A CA 1
ATOM 737 C C . ASP A 1 97 ? 19.266 -22.5 -14.344 1 98.12 97 ASP A C 1
ATOM 739 O O . ASP A 1 97 ? 18.469 -21.656 -13.922 1 98.12 97 ASP A O 1
ATOM 743 N N . PHE A 1 98 ? 18.984 -23.625 -15 1 98.56 98 PHE A N 1
ATOM 744 C CA . PHE A 1 98 ? 17.594 -24.016 -15.141 1 98.56 98 PHE A CA 1
ATOM 745 C C . PHE A 1 98 ? 17.391 -25.453 -14.688 1 98.56 98 PHE A C 1
ATOM 747 O O . PHE A 1 98 ? 18.125 -26.359 -15.102 1 98.56 98 PHE A O 1
ATOM 754 N N . ILE A 1 99 ? 16.453 -25.625 -13.828 1 98.38 99 ILE A N 1
ATOM 755 C CA . ILE A 1 99 ? 16 -26.984 -13.523 1 98.38 99 ILE A CA 1
ATOM 756 C C . ILE A 1 99 ? 14.922 -27.406 -14.516 1 98.38 99 ILE A C 1
ATOM 758 O O . ILE A 1 99 ? 14.086 -26.594 -14.914 1 98.38 99 ILE A O 1
ATOM 762 N N . TYR A 1 100 ? 14.945 -28.594 -14.992 1 97.88 100 TYR A N 1
ATOM 763 C CA . TYR A 1 100 ? 13.914 -29.156 -15.852 1 97.88 100 TYR A CA 1
ATOM 764 C C . TYR A 1 100 ? 13.609 -30.594 -15.469 1 97.88 100 TYR A C 1
ATOM 766 O O . TYR A 1 100 ? 14.344 -31.203 -14.688 1 97.88 100 TYR A O 1
ATOM 774 N N . THR A 1 101 ? 12.523 -31.094 -15.898 1 95.31 101 THR A N 1
ATOM 775 C CA . THR A 1 101 ? 12.125 -32.469 -15.594 1 95.31 101 THR A CA 1
ATOM 776 C C . THR A 1 101 ? 11.867 -33.25 -16.875 1 95.31 101 THR A C 1
ATOM 778 O O . THR A 1 101 ? 10.812 -33.094 -17.5 1 95.31 101 THR A O 1
ATOM 781 N N . SER A 1 102 ? 12.758 -34.188 -17.188 1 95.19 102 SER A N 1
ATOM 782 C CA . SER A 1 102 ? 12.656 -34.938 -18.438 1 95.19 102 SER A CA 1
ATOM 783 C C . SER A 1 102 ? 11.586 -36.031 -18.344 1 95.19 102 SER A C 1
ATOM 785 O O . SER A 1 102 ? 11.078 -36.5 -19.359 1 95.19 102 SER A O 1
ATOM 787 N N . ARG A 1 103 ? 11.312 -36.438 -17.188 1 94.94 103 ARG A N 1
ATOM 788 C CA . ARG A 1 103 ? 10.266 -37.438 -16.953 1 94.94 103 ARG A CA 1
ATOM 789 C C . ARG A 1 103 ? 9.047 -36.781 -16.281 1 94.94 103 ARG A C 1
ATOM 791 O O . ARG A 1 103 ? 8.406 -37.406 -15.438 1 94.94 103 ARG A O 1
ATOM 798 N N . MET A 1 104 ? 8.797 -35.531 -16.516 1 95.25 104 MET A N 1
ATOM 799 C CA . MET A 1 104 ? 7.719 -34.75 -15.922 1 95.25 104 MET A CA 1
ATOM 800 C C . MET A 1 104 ? 7.941 -34.562 -14.43 1 95.25 104 MET A C 1
ATOM 802 O O . MET A 1 104 ? 8.695 -35.312 -13.805 1 95.25 104 MET A O 1
ATOM 806 N N . LEU A 1 105 ? 7.406 -33.531 -13.914 1 95.75 105 LEU A N 1
ATOM 807 C CA . LEU A 1 105 ? 7.449 -33.312 -12.477 1 95.75 105 LEU A CA 1
ATOM 808 C C . LEU A 1 105 ? 6.559 -34.312 -11.75 1 95.75 105 LEU A C 1
ATOM 810 O O . LEU A 1 105 ? 5.398 -34.5 -12.117 1 95.75 105 LEU A O 1
ATOM 814 N N . ASP A 1 106 ? 7.102 -35.031 -10.812 1 94.44 106 ASP A N 1
ATOM 815 C CA . ASP A 1 106 ? 6.316 -36 -10.055 1 94.44 106 ASP A CA 1
ATOM 816 C C . ASP A 1 106 ? 6.035 -35.469 -8.641 1 94.44 106 ASP A C 1
ATOM 818 O O . ASP A 1 106 ? 6.312 -34.312 -8.328 1 94.44 106 ASP A O 1
ATOM 822 N N . SER A 1 107 ? 5.395 -36.281 -7.789 1 95.94 107 SER A N 1
ATOM 823 C CA . SER A 1 107 ? 4.863 -35.844 -6.5 1 95.94 107 SER A CA 1
ATOM 824 C C . SER A 1 107 ? 5.957 -35.812 -5.438 1 95.94 107 SER A C 1
ATOM 826 O O . SER A 1 107 ? 5.715 -35.406 -4.305 1 95.94 107 SER A O 1
ATOM 828 N N . ASN A 1 108 ? 7.215 -36.156 -5.77 1 93.75 108 ASN A N 1
ATOM 829 C CA . ASN A 1 108 ? 8.305 -36.156 -4.797 1 93.75 108 ASN A CA 1
ATOM 830 C C . ASN A 1 108 ? 8.711 -34.719 -4.434 1 93.75 108 ASN A C 1
ATOM 832 O O . ASN A 1 108 ? 9.07 -34.438 -3.285 1 93.75 108 ASN A O 1
ATOM 836 N N . SER A 1 109 ? 8.75 -33.906 -5.406 1 95.69 109 SER A N 1
ATOM 837 C CA . SER A 1 109 ? 9.133 -32.5 -5.199 1 95.69 109 SER A CA 1
ATOM 838 C C . SER A 1 109 ? 7.93 -31.641 -4.801 1 95.69 109 SER A C 1
ATOM 840 O O . SER A 1 109 ? 6.812 -31.891 -5.258 1 95.69 109 SER A O 1
ATOM 842 N N . LEU A 1 110 ? 8.203 -30.703 -3.943 1 97.56 110 LEU A N 1
ATOM 843 C CA . LEU A 1 110 ? 7.148 -29.812 -3.453 1 97.56 110 LEU A CA 1
ATOM 844 C C . LEU A 1 110 ? 7.145 -28.5 -4.211 1 97.56 110 LEU A C 1
ATOM 846 O O . LEU A 1 110 ? 7.965 -27.625 -3.939 1 97.56 110 LEU A O 1
ATOM 850 N N . PHE A 1 111 ? 6.293 -28.359 -5.133 1 97.69 111 PHE A N 1
ATOM 851 C CA . PHE A 1 111 ? 5.984 -27.172 -5.898 1 97.69 111 PHE A CA 1
ATOM 852 C C . PHE A 1 111 ? 4.512 -26.797 -5.754 1 97.69 111 PHE A C 1
ATOM 854 O O . PHE A 1 111 ? 3.637 -27.656 -5.859 1 97.69 111 PHE A O 1
ATOM 861 N N . LEU A 1 112 ? 4.219 -25.547 -5.477 1 98.19 112 LEU A N 1
ATOM 862 C CA . LEU A 1 112 ? 2.828 -25.125 -5.371 1 98.19 112 LEU A CA 1
ATOM 863 C C . LEU A 1 112 ? 2.088 -25.359 -6.684 1 98.19 112 LEU A C 1
ATOM 865 O O . LEU A 1 112 ? 2.383 -24.703 -7.691 1 98.19 112 LEU A O 1
ATOM 869 N N . THR A 1 113 ? 1.17 -26.266 -6.688 1 97.94 113 THR A N 1
ATOM 870 C CA . THR A 1 113 ? 0.189 -26.609 -7.711 1 97.94 113 THR A CA 1
ATOM 871 C C . THR A 1 113 ? 0.861 -26.766 -9.07 1 97.94 113 THR A C 1
ATOM 873 O O . THR A 1 113 ? 0.346 -26.297 -10.086 1 97.94 113 THR A O 1
ATOM 876 N N . ALA A 1 114 ? 1.941 -27.391 -9.117 1 97.25 114 ALA A N 1
ATOM 877 C CA . ALA A 1 114 ? 2.572 -27.781 -10.375 1 97.25 114 ALA A CA 1
ATOM 878 C C . ALA A 1 114 ? 1.745 -28.844 -11.102 1 97.25 114 ALA A C 1
ATOM 880 O O . ALA A 1 114 ? 0.78 -29.375 -10.547 1 97.25 114 ALA A O 1
ATOM 881 N N . ASN A 1 115 ? 2.043 -29.047 -12.359 1 96.06 115 ASN A N 1
ATOM 882 C CA . ASN A 1 115 ? 1.359 -30.109 -13.102 1 96.06 115 ASN A CA 1
ATOM 883 C C . ASN A 1 115 ? 2.338 -31.172 -13.594 1 96.06 115 ASN A C 1
ATOM 885 O O . ASN A 1 115 ? 3.555 -31 -13.477 1 96.06 115 ASN A O 1
ATOM 889 N N . ALA A 1 116 ? 1.833 -32.25 -14.047 1 95.94 116 ALA A N 1
ATOM 890 C CA . ALA A 1 116 ? 2.635 -33.312 -14.594 1 95.94 116 ALA A CA 1
ATOM 891 C C . ALA A 1 116 ? 2.316 -33.562 -16.078 1 95.94 116 ALA A C 1
ATOM 893 O O . ALA A 1 116 ? 2.428 -34.656 -16.578 1 95.94 116 ALA A O 1
ATOM 894 N N . ASP A 1 117 ? 1.892 -32.5 -16.734 1 95.88 117 ASP A N 1
ATOM 895 C CA . ASP A 1 117 ? 1.395 -32.625 -18.094 1 95.88 117 ASP A CA 1
ATOM 896 C C . ASP A 1 117 ? 2.344 -31.953 -19.094 1 95.88 117 ASP A C 1
ATOM 898 O O . ASP A 1 117 ? 2.26 -32.188 -20.297 1 95.88 117 ASP A O 1
ATOM 902 N N . THR A 1 118 ? 3.164 -31.109 -18.625 1 95.31 118 THR A N 1
ATOM 903 C CA . THR A 1 118 ? 4.121 -30.359 -19.438 1 95.31 118 THR A CA 1
ATOM 904 C C . THR A 1 118 ? 5.527 -30.484 -18.859 1 95.31 118 THR A C 1
ATOM 906 O O . THR A 1 118 ? 5.699 -30.812 -17.688 1 95.31 118 THR A O 1
ATOM 909 N N . VAL A 1 119 ? 6.492 -30.281 -19.734 1 95.81 119 VAL A N 1
ATOM 910 C CA . VAL A 1 119 ? 7.871 -30.234 -19.266 1 95.81 119 VAL A CA 1
ATOM 911 C C . VAL A 1 119 ? 8.18 -28.844 -18.688 1 95.81 119 VAL A C 1
ATOM 913 O O . VAL A 1 119 ? 8.07 -27.844 -19.375 1 95.81 119 VAL A O 1
ATOM 916 N N . TYR A 1 120 ? 8.609 -28.844 -17.453 1 96.25 120 TYR A N 1
ATOM 917 C CA . TYR A 1 120 ? 8.93 -27.594 -16.797 1 96.25 120 TYR A CA 1
ATOM 918 C C . TYR A 1 120 ? 10.375 -27.188 -17.047 1 96.25 120 TYR A C 1
ATOM 920 O O . TYR A 1 120 ? 11.273 -28.047 -17.047 1 96.25 120 TYR A O 1
ATOM 928 N N . PHE A 1 121 ? 10.594 -25.984 -17.297 1 98.19 121 PHE A N 1
ATOM 929 C CA . PHE A 1 121 ? 11.883 -25.312 -17.172 1 98.19 121 PHE A CA 1
ATOM 930 C C . PHE A 1 121 ? 11.758 -24.078 -16.281 1 98.19 121 PHE A C 1
ATOM 932 O O . PHE A 1 121 ? 10.906 -23.219 -16.516 1 98.19 121 PHE A O 1
ATOM 939 N N . TRP A 1 122 ? 12.562 -24.047 -15.188 1 98.56 122 TRP A N 1
ATOM 940 C CA . TRP A 1 122 ? 12.453 -22.938 -14.242 1 98.56 122 TRP A CA 1
ATOM 941 C C . TRP A 1 122 ? 13.836 -22.469 -13.797 1 98.56 122 TRP A C 1
ATOM 943 O O . TRP A 1 122 ? 14.688 -23.281 -13.422 1 98.56 122 TRP A O 1
ATOM 953 N N . GLY A 1 123 ? 14.094 -21.266 -13.945 1 98.62 123 GLY A N 1
ATOM 954 C CA . GLY A 1 123 ? 15.328 -20.656 -13.484 1 98.62 123 GLY A CA 1
ATOM 955 C C . GLY A 1 123 ? 15.164 -19.203 -13.062 1 98.62 123 GLY A C 1
ATOM 956 O O . GLY A 1 123 ? 14.125 -18.594 -13.32 1 98.62 123 GLY A O 1
ATOM 957 N N . ASN A 1 124 ? 16.141 -18.703 -12.312 1 98.75 124 ASN A N 1
ATOM 958 C CA . ASN A 1 124 ? 16.188 -17.297 -11.883 1 98.75 124 ASN A CA 1
ATOM 959 C C . ASN A 1 124 ? 17.359 -16.562 -12.508 1 98.75 124 ASN A C 1
ATOM 961 O O . ASN A 1 124 ? 18.453 -17.125 -12.648 1 98.75 124 ASN A O 1
ATOM 965 N N . LEU A 1 125 ? 17.094 -15.359 -12.891 1 98.75 125 LEU A N 1
ATOM 966 C CA . LEU A 1 125 ? 18.109 -14.539 -13.547 1 98.75 125 LEU A CA 1
ATOM 967 C C . LEU A 1 125 ? 18.453 -13.32 -12.688 1 98.75 125 LEU A C 1
ATOM 969 O O . LEU A 1 125 ? 17.578 -12.734 -12.047 1 98.75 125 LEU A O 1
ATOM 973 N N . ASP A 1 126 ? 19.688 -12.945 -12.672 1 98.38 126 ASP A N 1
ATOM 974 C CA . ASP A 1 126 ? 20.188 -11.828 -11.875 1 98.38 126 ASP A CA 1
ATOM 975 C C . ASP A 1 126 ? 20.609 -10.664 -12.773 1 98.38 126 ASP A C 1
ATOM 977 O O . ASP A 1 126 ? 21.562 -10.781 -13.547 1 98.38 126 ASP A O 1
ATOM 981 N N . LEU A 1 127 ? 19.984 -9.562 -12.633 1 98.31 127 LEU A N 1
ATOM 982 C CA . LEU A 1 127 ? 20.203 -8.391 -13.484 1 98.31 127 LEU A CA 1
ATOM 983 C C . LEU A 1 127 ? 21.047 -7.352 -12.766 1 98.31 127 LEU A C 1
ATOM 985 O O . LEU A 1 127 ? 21.234 -6.238 -13.266 1 98.31 127 LEU A O 1
ATOM 989 N N . ALA A 1 128 ? 21.594 -7.676 -11.617 1 96.94 128 ALA A N 1
ATOM 990 C CA . ALA A 1 128 ? 22.328 -6.707 -10.805 1 96.94 128 ALA A CA 1
ATOM 991 C C . ALA A 1 128 ? 23.578 -6.207 -11.539 1 96.94 128 ALA A C 1
ATOM 993 O O . ALA A 1 128 ? 23.969 -5.051 -11.375 1 96.94 128 ALA A O 1
ATOM 994 N N . ALA A 1 129 ? 24.203 -7.082 -12.328 1 95.75 129 ALA A N 1
ATOM 995 C CA . ALA A 1 129 ? 25.422 -6.723 -13.039 1 95.75 129 ALA A CA 1
ATOM 996 C C . ALA A 1 129 ? 25.109 -6.043 -14.367 1 95.75 129 ALA A C 1
ATOM 998 O O . ALA A 1 129 ? 26 -5.531 -15.039 1 95.75 129 ALA A O 1
ATOM 999 N N . GLY A 1 130 ? 23.844 -6.023 -14.789 1 96.5 130 GLY A N 1
ATOM 1000 C CA . GLY A 1 130 ? 23.406 -5.422 -16.031 1 96.5 130 GLY A CA 1
ATOM 1001 C C . GLY A 1 130 ? 22.328 -6.223 -16.734 1 96.5 130 GLY A C 1
ATOM 1002 O O . GLY A 1 130 ? 21.969 -7.316 -16.297 1 96.5 130 GLY A O 1
ATOM 1003 N N . PRO A 1 131 ? 21.844 -5.625 -17.875 1 97.62 131 PRO A N 1
ATOM 1004 C CA . PRO A 1 131 ? 20.781 -6.316 -18.594 1 97.62 131 PRO A CA 1
ATOM 1005 C C . PRO A 1 131 ? 21.234 -7.648 -19.188 1 97.62 131 PRO A C 1
ATOM 1007 O O . PRO A 1 131 ? 22.422 -7.82 -19.484 1 97.62 131 PRO A O 1
ATOM 1010 N N . LEU A 1 132 ? 20.344 -8.578 -19.359 1 98.12 132 LEU A N 1
ATOM 1011 C CA . LEU A 1 132 ? 20.594 -9.875 -19.969 1 98.12 132 LEU A CA 1
ATOM 1012 C C . LEU A 1 132 ? 19.797 -10.039 -21.25 1 98.12 132 LEU A C 1
ATOM 1014 O O . LEU A 1 132 ? 18.625 -9.633 -21.312 1 98.12 132 LEU A O 1
ATOM 1018 N N . VAL A 1 133 ? 20.422 -10.562 -22.234 1 97.38 133 VAL A N 1
ATOM 1019 C CA . VAL A 1 133 ? 19.75 -11.008 -23.438 1 97.38 133 VAL A CA 1
ATOM 1020 C C . VAL A 1 133 ? 19.266 -12.453 -23.266 1 97.38 133 VAL A C 1
ATOM 1022 O O . VAL A 1 133 ? 20.047 -13.312 -22.844 1 97.38 133 VAL A O 1
ATOM 1025 N N . VAL A 1 134 ? 18.031 -12.68 -23.531 1 98.56 134 VAL A N 1
ATOM 1026 C CA . VAL A 1 134 ? 17.469 -14.023 -23.469 1 98.56 134 VAL A CA 1
ATOM 1027 C C . VAL A 1 134 ? 16.891 -14.398 -24.828 1 98.56 134 VAL A C 1
ATOM 1029 O O . VAL A 1 134 ? 15.922 -13.773 -25.281 1 98.56 134 VAL A O 1
ATOM 1032 N N . GLU A 1 135 ? 17.469 -15.344 -25.453 1 98.12 135 GLU A N 1
ATOM 1033 C CA . GLU A 1 135 ? 16.859 -15.969 -26.625 1 98.12 135 GLU A CA 1
ATOM 1034 C C . GLU A 1 135 ? 15.969 -17.141 -26.203 1 98.12 135 GLU A C 1
ATOM 1036 O O . GLU A 1 135 ? 16.469 -18.156 -25.719 1 98.12 135 GLU A O 1
ATOM 1041 N N . THR A 1 136 ? 14.711 -16.984 -26.422 1 98.5 136 THR A N 1
ATOM 1042 C CA . THR A 1 136 ? 13.742 -17.922 -25.859 1 98.5 136 THR A CA 1
ATOM 1043 C C . THR A 1 136 ? 13.469 -19.062 -26.828 1 98.5 136 THR A C 1
ATOM 1045 O O . THR A 1 136 ? 13.57 -18.891 -28.047 1 98.5 136 THR A O 1
ATOM 1048 N N . PRO A 1 137 ? 13.133 -20.25 -26.297 1 97.94 137 PRO A N 1
ATOM 1049 C CA . PRO A 1 137 ? 12.781 -21.375 -27.156 1 97.94 137 PRO A CA 1
ATOM 1050 C C . PRO A 1 137 ? 11.422 -21.188 -27.844 1 97.94 137 PRO A C 1
ATOM 1052 O O . PRO A 1 137 ? 10.539 -20.531 -27.281 1 97.94 137 PRO A O 1
ATOM 1055 N N . PRO A 1 138 ? 11.25 -21.766 -29 1 96.81 138 PRO A N 1
ATOM 1056 C CA . PRO A 1 138 ? 9.938 -21.766 -29.656 1 96.81 138 PRO A CA 1
ATOM 1057 C C . PRO A 1 138 ? 8.969 -22.766 -29.031 1 96.81 138 PRO A C 1
ATOM 1059 O O . PRO A 1 138 ? 9.391 -23.688 -28.328 1 96.81 138 PRO A O 1
ATOM 1062 N N . MET A 1 139 ? 7.727 -22.562 -29.219 1 94.19 139 MET A N 1
ATOM 1063 C CA . MET A 1 139 ? 6.641 -23.5 -28.953 1 94.19 139 MET A CA 1
ATOM 1064 C C . MET A 1 139 ? 6.535 -23.797 -27.469 1 94.19 139 MET A C 1
ATOM 1066 O O . MET A 1 139 ? 6.402 -24.969 -27.078 1 94.19 139 MET A O 1
ATOM 1070 N N . VAL A 1 140 ? 6.762 -22.781 -26.688 1 95.56 140 VAL A N 1
ATOM 1071 C CA . VAL A 1 140 ? 6.609 -22.906 -25.25 1 95.56 140 VAL A CA 1
ATOM 1072 C C . VAL A 1 140 ? 5.594 -21.891 -24.734 1 95.56 140 VAL A C 1
ATOM 1074 O O . VAL A 1 140 ? 5.16 -21.016 -25.484 1 95.56 140 VAL A O 1
ATOM 1077 N N . LEU A 1 141 ? 5.086 -22.078 -23.531 1 94.19 141 LEU A N 1
ATOM 1078 C CA . LEU A 1 141 ? 4.418 -21.062 -22.734 1 94.19 141 LEU A CA 1
ATOM 1079 C C . LEU A 1 141 ? 5.328 -20.547 -21.625 1 94.19 141 LEU A C 1
ATOM 1081 O O . LEU A 1 141 ? 5.699 -21.312 -20.734 1 94.19 141 LEU A O 1
ATOM 1085 N N . GLY A 1 142 ? 5.688 -19.312 -21.797 1 96.69 142 GLY A N 1
ATOM 1086 C CA . GLY A 1 142 ? 6.684 -18.844 -20.844 1 96.69 142 GLY A CA 1
ATOM 1087 C C . GLY A 1 142 ? 6.367 -17.469 -20.281 1 96.69 142 GLY A C 1
ATOM 1088 O O . GLY A 1 142 ? 5.734 -16.641 -20.938 1 96.69 142 GLY A O 1
ATOM 1089 N N . ILE A 1 143 ? 6.859 -17.219 -19 1 97.75 143 ILE A N 1
ATOM 1090 C CA . ILE A 1 143 ? 6.633 -15.953 -18.312 1 97.75 143 ILE A CA 1
ATOM 1091 C C . ILE A 1 143 ? 7.938 -15.469 -17.672 1 97.75 143 ILE A C 1
ATOM 1093 O O . ILE A 1 143 ? 8.797 -16.281 -17.312 1 97.75 143 ILE A O 1
ATOM 1097 N N . PHE A 1 144 ? 8.07 -14.164 -17.641 1 98.69 144 PHE A N 1
ATOM 1098 C CA . PHE A 1 144 ? 9 -13.461 -16.766 1 98.69 144 PHE A CA 1
ATOM 1099 C C . PHE A 1 144 ? 8.242 -12.734 -15.656 1 98.69 144 PHE A C 1
ATOM 1101 O O . PHE A 1 144 ? 7.371 -11.906 -15.93 1 98.69 144 PHE A O 1
ATOM 1108 N N . ASP A 1 145 ? 8.508 -13.078 -14.414 1 98.62 145 ASP A N 1
ATOM 1109 C CA . ASP A 1 145 ? 7.988 -12.344 -13.266 1 98.62 145 ASP A CA 1
ATOM 1110 C C . ASP A 1 145 ? 9.117 -11.766 -12.422 1 98.62 145 ASP A C 1
ATOM 1112 O O . ASP A 1 145 ? 10.195 -12.359 -12.32 1 98.62 145 ASP A O 1
ATOM 1116 N N . ASP A 1 146 ? 8.898 -10.594 -11.844 1 98.5 146 ASP A N 1
ATOM 1117 C CA . ASP A 1 146 ? 9.922 -10.078 -10.938 1 98.5 146 ASP A CA 1
ATOM 1118 C C . ASP A 1 146 ? 9.875 -10.797 -9.594 1 98.5 146 ASP A C 1
ATOM 1120 O O . ASP A 1 146 ? 9.078 -11.719 -9.406 1 98.5 146 ASP A O 1
ATOM 1124 N N . PHE A 1 147 ? 10.68 -10.484 -8.711 1 98.12 147 PHE A N 1
ATOM 1125 C CA . PHE A 1 147 ? 10.891 -11.336 -7.547 1 98.12 147 PHE A CA 1
ATOM 1126 C C . PHE A 1 147 ? 9.891 -11 -6.445 1 98.12 147 PHE A C 1
ATOM 1128 O O . PHE A 1 147 ? 10.008 -11.492 -5.32 1 98.12 147 PHE A O 1
ATOM 1135 N N . TRP A 1 148 ? 8.914 -10.164 -6.695 1 97.81 148 TRP A N 1
ATOM 1136 C CA . TRP A 1 148 ? 7.715 -9.992 -5.883 1 97.81 148 TRP A CA 1
ATOM 1137 C C . TRP A 1 148 ? 6.492 -10.555 -6.602 1 97.81 148 TRP A C 1
ATOM 1139 O O . TRP A 1 148 ? 5.355 -10.203 -6.273 1 97.81 148 TRP A O 1
ATOM 1149 N N . PHE A 1 149 ? 6.746 -11.414 -7.645 1 97.38 149 PHE A N 1
ATOM 1150 C CA . PHE A 1 149 ? 5.777 -12.141 -8.453 1 97.38 149 PHE A CA 1
ATOM 1151 C C . PHE A 1 149 ? 4.836 -11.18 -9.164 1 97.38 149 PHE A C 1
ATOM 1153 O O . PHE A 1 149 ? 3.619 -11.391 -9.18 1 97.38 149 PHE A O 1
ATOM 1160 N N . ARG A 1 150 ? 5.344 -10.133 -9.641 1 97.31 150 ARG A N 1
ATOM 1161 C CA . ARG A 1 150 ? 4.633 -9.258 -10.57 1 97.31 150 ARG A CA 1
ATOM 1162 C C . ARG A 1 150 ? 4.977 -9.594 -12.016 1 97.31 150 ARG A C 1
ATOM 1164 O O . ARG A 1 150 ? 6.137 -9.844 -12.336 1 97.31 150 ARG A O 1
ATOM 1171 N N . TRP A 1 151 ? 4.031 -9.523 -12.828 1 97.62 151 TRP A N 1
ATOM 1172 C CA . TRP A 1 151 ? 4.176 -9.867 -14.234 1 97.62 151 TRP A CA 1
ATOM 1173 C C . TRP A 1 151 ? 5.078 -8.867 -14.953 1 97.62 151 TRP A C 1
ATOM 1175 O O . TRP A 1 151 ? 4.863 -7.66 -14.867 1 97.62 151 TRP A O 1
ATOM 1185 N N . VAL A 1 152 ? 6.117 -9.359 -15.602 1 98.38 152 VAL A N 1
ATOM 1186 C CA . VAL A 1 152 ? 7.02 -8.523 -16.391 1 98.38 152 VAL A CA 1
ATOM 1187 C C . VAL A 1 152 ? 6.723 -8.703 -17.875 1 98.38 152 VAL A C 1
ATOM 1189 O O . VAL A 1 152 ? 6.703 -7.727 -18.641 1 98.38 152 VAL A O 1
ATOM 1192 N N . GLY A 1 153 ? 6.5 -10 -18.25 1 97.69 153 GLY A N 1
ATOM 1193 C CA . GLY A 1 153 ? 6.168 -10.266 -19.641 1 97.69 153 GLY A CA 1
ATOM 1194 C C . GLY A 1 153 ? 6.023 -11.75 -19.938 1 97.69 153 GLY A C 1
ATOM 1195 O O . GLY A 1 153 ? 6.434 -12.594 -19.141 1 97.69 153 GLY A O 1
ATOM 1196 N N . ASP A 1 154 ? 5.402 -11.984 -21.094 1 96.88 154 ASP A N 1
ATOM 1197 C CA . ASP A 1 154 ? 5.281 -13.352 -21.609 1 96.88 154 ASP A CA 1
ATOM 1198 C C . ASP A 1 154 ? 6.223 -13.586 -22.781 1 96.88 154 ASP A C 1
ATOM 1200 O O . ASP A 1 154 ? 6.629 -12.641 -23.469 1 96.88 154 ASP A O 1
ATOM 1204 N N . PHE A 1 155 ? 6.594 -14.789 -22.953 1 96.94 155 PHE A N 1
ATOM 1205 C CA . PHE A 1 155 ? 7.223 -15.25 -24.188 1 96.94 155 PHE A CA 1
ATOM 1206 C C . PHE A 1 155 ? 6.629 -16.578 -24.625 1 96.94 155 PHE A C 1
ATOM 1208 O O . PHE A 1 155 ? 5.824 -17.172 -23.906 1 96.94 155 PHE A O 1
ATOM 1215 N N . GLY A 1 156 ? 7 -17.031 -25.859 1 94.81 156 GLY A N 1
ATOM 1216 C CA . GLY A 1 156 ? 6.367 -18.219 -26.422 1 94.81 156 GLY A CA 1
ATOM 1217 C C . GLY A 1 156 ? 5 -17.938 -27.016 1 94.81 156 GLY A C 1
ATOM 1218 O O . GLY A 1 156 ? 4.77 -16.875 -27.578 1 94.81 156 GLY A O 1
ATOM 1219 N N . LEU A 1 157 ? 4.148 -18.859 -26.922 1 89.94 157 LEU A N 1
ATOM 1220 C CA . LEU A 1 157 ? 2.857 -18.828 -27.594 1 89.94 157 LEU A CA 1
ATOM 1221 C C . LEU A 1 157 ? 2.047 -17.609 -27.172 1 89.94 157 LEU A C 1
ATOM 1223 O O . LEU A 1 157 ? 1.313 -17.031 -27.969 1 89.94 157 LEU A O 1
ATOM 1227 N N . ALA A 1 158 ? 2.174 -17.266 -25.938 1 90.31 158 ALA A N 1
ATOM 1228 C CA . ALA A 1 158 ? 1.396 -16.141 -25.422 1 90.31 158 ALA A CA 1
ATOM 1229 C C . ALA A 1 158 ? 2.189 -14.844 -25.484 1 90.31 158 ALA A C 1
ATOM 1231 O O . ALA A 1 158 ? 1.681 -13.773 -25.141 1 90.31 158 ALA A O 1
ATOM 1232 N N . GLY A 1 159 ? 3.418 -14.875 -25.891 1 94.12 159 GLY A N 1
ATOM 1233 C CA . GLY A 1 159 ? 4.277 -13.703 -25.922 1 94.12 159 GLY A CA 1
ATOM 1234 C C . GLY A 1 159 ? 4.305 -13.023 -27.281 1 94.12 159 GLY A C 1
ATOM 1235 O O . GLY A 1 159 ? 3.68 -13.5 -28.234 1 94.12 159 GLY A O 1
ATOM 1236 N N . PRO A 1 160 ? 4.996 -11.953 -27.344 1 95.56 160 PRO A N 1
ATOM 1237 C CA . PRO A 1 160 ? 5.09 -11.219 -28.594 1 95.56 160 PRO A CA 1
ATOM 1238 C C . PRO A 1 160 ? 5.832 -12 -29.688 1 95.56 160 PRO A C 1
ATOM 1240 O O . PRO A 1 160 ? 5.734 -11.664 -30.859 1 95.56 160 PRO A O 1
ATOM 1243 N N . ASP A 1 161 ? 6.633 -13.016 -29.328 1 95.12 161 ASP A N 1
ATOM 1244 C CA . ASP A 1 161 ? 7.34 -13.844 -30.297 1 95.12 161 ASP A CA 1
ATOM 1245 C C . ASP A 1 161 ? 6.41 -14.875 -30.938 1 95.12 161 ASP A C 1
ATOM 1247 O O . ASP A 1 161 ? 6.789 -15.562 -31.875 1 95.12 161 ASP A O 1
ATOM 1251 N N . LYS A 1 162 ? 5.219 -15.047 -30.359 1 93.56 162 LYS A N 1
ATOM 1252 C CA . LYS A 1 162 ? 4.141 -15.867 -30.906 1 93.56 162 LYS A CA 1
ATOM 1253 C C . LYS A 1 162 ? 4.598 -17.312 -31.109 1 93.56 162 LYS A C 1
ATOM 1255 O O . LYS A 1 162 ? 4.262 -17.938 -32.125 1 93.56 162 LYS A O 1
ATOM 1260 N N . GLY A 1 163 ? 5.41 -17.75 -30.266 1 93.12 163 GLY A N 1
ATOM 1261 C CA . GLY A 1 163 ? 5.805 -19.141 -30.281 1 93.12 163 GLY A CA 1
ATOM 1262 C C . GLY A 1 163 ? 6.945 -19.438 -31.234 1 93.12 163 GLY A C 1
ATOM 1263 O O . GLY A 1 163 ? 7.359 -20.594 -31.391 1 93.12 163 GLY A O 1
ATOM 1264 N N . LYS A 1 164 ? 7.582 -18.469 -31.828 1 95.88 164 LYS A N 1
ATOM 1265 C CA . LYS A 1 164 ? 8.641 -18.688 -32.812 1 95.88 164 LYS A CA 1
ATOM 1266 C C . LYS A 1 164 ? 10.023 -18.562 -32.156 1 95.88 164 LYS A C 1
ATOM 1268 O O . LYS A 1 164 ? 11.039 -18.828 -32.812 1 95.88 164 LYS A O 1
ATOM 1273 N N . GLY A 1 165 ? 10.023 -18.281 -30.984 1 96.44 165 GLY A N 1
ATOM 1274 C CA . GLY A 1 165 ? 11.266 -17.844 -30.359 1 96.44 165 GLY A CA 1
ATOM 1275 C C . GLY A 1 165 ? 11.562 -16.375 -30.578 1 96.44 165 GLY A C 1
ATOM 1276 O O . GLY A 1 165 ? 11.195 -15.812 -31.609 1 96.44 165 GLY A O 1
ATOM 1277 N N . GLY A 1 166 ? 12.117 -15.766 -29.594 1 96.44 166 GLY A N 1
ATOM 1278 C CA . GLY A 1 166 ? 12.438 -14.352 -29.688 1 96.44 166 GLY A CA 1
ATOM 1279 C C . GLY A 1 166 ? 13.672 -13.961 -28.906 1 96.44 166 GLY A C 1
ATOM 1280 O O . GLY A 1 166 ? 14.242 -14.781 -28.188 1 96.44 166 GLY A O 1
ATOM 1281 N N . THR A 1 167 ? 14.102 -12.805 -29.219 1 97 167 THR A N 1
ATOM 1282 C CA . THR A 1 167 ? 15.219 -12.219 -28.484 1 97 167 THR A CA 1
ATOM 1283 C C . THR A 1 167 ? 14.727 -11.125 -27.547 1 97 167 THR A C 1
ATOM 1285 O O . THR A 1 167 ? 14.281 -10.07 -28 1 97 167 THR A O 1
ATOM 1288 N N . PHE A 1 168 ? 14.836 -11.398 -26.25 1 98.25 168 PHE A N 1
ATOM 1289 C CA . PHE A 1 168 ? 14.359 -10.477 -25.219 1 98.25 168 PHE A CA 1
ATOM 1290 C C . PHE A 1 168 ? 15.531 -9.805 -24.516 1 98.25 168 PHE A C 1
ATOM 1292 O O . PHE A 1 168 ? 16.609 -10.398 -24.391 1 98.25 168 PHE A O 1
ATOM 1299 N N . LEU A 1 169 ? 15.383 -8.57 -24.188 1 98.31 169 LEU A N 1
ATOM 1300 C CA . LEU A 1 169 ? 16.328 -7.848 -23.344 1 98.31 169 LEU A CA 1
ATOM 1301 C C . LEU A 1 169 ? 15.695 -7.531 -21.984 1 98.31 169 LEU A C 1
ATOM 1303 O O . LEU A 1 169 ? 14.766 -6.727 -21.906 1 98.31 169 LEU A O 1
ATOM 1307 N N . LEU A 1 170 ? 16.172 -8.188 -20.922 1 98.69 170 LEU A N 1
ATOM 1308 C CA . LEU A 1 170 ? 15.703 -7.918 -19.562 1 98.69 170 LEU A CA 1
ATOM 1309 C C . LEU A 1 170 ? 16.562 -6.832 -18.906 1 98.69 170 LEU A C 1
ATOM 1311 O O . LEU A 1 170 ? 17.766 -7 -18.75 1 98.69 170 LEU A O 1
ATOM 1315 N N . VAL A 1 171 ? 15.93 -5.754 -18.531 1 98.69 171 VAL A N 1
ATOM 1316 C CA . VAL A 1 171 ? 16.641 -4.602 -17.984 1 98.69 171 VAL A CA 1
ATOM 1317 C C . VAL A 1 171 ? 16.266 -4.418 -16.516 1 98.69 171 VAL A C 1
ATOM 1319 O O . VAL A 1 171 ? 15.086 -4.305 -16.172 1 98.69 171 VAL A O 1
ATOM 1322 N N . GLY A 1 172 ? 17.328 -4.41 -15.641 1 98.19 172 GLY A N 1
ATOM 1323 C CA . GLY A 1 172 ? 17.094 -4.215 -14.219 1 98.19 172 GLY A CA 1
ATOM 1324 C C . GLY A 1 172 ? 16.938 -2.758 -13.828 1 98.19 172 GLY A C 1
ATOM 1325 O O . GLY A 1 172 ? 17.141 -1.865 -14.656 1 98.19 172 GLY A O 1
ATOM 1326 N N . PRO A 1 173 ? 16.594 -2.484 -12.602 1 97 173 PRO A N 1
ATOM 1327 C CA . PRO A 1 173 ? 16.266 -1.129 -12.156 1 97 173 PRO A CA 1
ATOM 1328 C C . PRO A 1 173 ? 17.484 -0.228 -12.047 1 97 173 PRO A C 1
ATOM 1330 O O . PRO A 1 173 ? 17.359 0.999 -12.094 1 97 173 PRO A O 1
ATOM 1333 N N . GLY A 1 174 ? 18.594 -0.76 -12.016 1 95.69 174 GLY A N 1
ATOM 1334 C CA . GLY A 1 174 ? 19.797 0.034 -11.805 1 95.69 174 GLY A CA 1
ATOM 1335 C C . GLY A 1 174 ? 20.484 0.42 -13.094 1 95.69 174 GLY A C 1
ATOM 1336 O O . GLY A 1 174 ? 21.438 1.199 -13.078 1 95.69 174 GLY A O 1
ATOM 1337 N N . TYR A 1 175 ? 20.031 -0.097 -14.164 1 96.75 175 TYR A N 1
ATOM 1338 C CA . TYR A 1 175 ? 20.719 0.141 -15.422 1 96.75 175 TYR A CA 1
ATOM 1339 C C . TYR A 1 175 ? 20.375 1.511 -15.992 1 96.75 175 TYR A C 1
ATOM 1341 O O . TYR A 1 175 ? 19.203 1.833 -16.172 1 96.75 175 TYR A O 1
ATOM 1349 N N . LYS A 1 176 ? 21.312 2.307 -16.312 1 94.5 176 LYS A N 1
ATOM 1350 C CA . LYS A 1 176 ? 21.125 3.652 -16.844 1 94.5 176 LYS A CA 1
ATOM 1351 C C . LYS A 1 176 ? 21.828 3.811 -18.188 1 94.5 176 LYS A C 1
ATOM 1353 O O . LYS A 1 176 ? 21.922 4.918 -18.734 1 94.5 176 LYS A O 1
ATOM 1358 N N . GLY A 1 177 ? 22.391 2.742 -18.75 1 93.56 177 GLY A N 1
ATOM 1359 C CA . GLY A 1 177 ? 23.109 2.797 -20.016 1 93.56 177 GLY A CA 1
ATOM 1360 C C . GLY A 1 177 ? 22.203 2.834 -21.219 1 93.56 177 GLY A C 1
ATOM 1361 O O . GLY A 1 177 ? 20.984 2.814 -21.094 1 93.56 177 GLY A O 1
ATOM 1362 N N . PRO A 1 178 ? 22.812 2.92 -22.344 1 93 178 PRO A N 1
ATOM 1363 C CA . PRO A 1 178 ? 22.016 2.986 -23.562 1 93 178 PRO A CA 1
ATOM 1364 C C . PRO A 1 178 ? 21.281 1.682 -23.859 1 93 178 PRO A C 1
ATOM 1366 O O . PRO A 1 178 ? 21.812 0.597 -23.625 1 93 178 PRO A O 1
ATOM 1369 N N . LEU A 1 179 ? 20.188 1.813 -24.359 1 94.69 179 LEU A N 1
ATOM 1370 C CA . LEU A 1 179 ? 19.391 0.691 -24.859 1 94.69 179 LEU A CA 1
ATOM 1371 C C . LEU A 1 179 ? 19.469 0.596 -26.375 1 94.69 179 LEU A C 1
ATOM 1373 O O . LEU A 1 179 ? 19.797 1.576 -27.047 1 94.69 179 LEU A O 1
ATOM 1377 N N . PRO A 1 180 ? 19.219 -0.538 -26.891 1 92.44 180 PRO A N 1
ATOM 1378 C CA . PRO A 1 180 ? 19.234 -0.676 -28.344 1 92.44 180 PRO A CA 1
ATOM 1379 C C . PRO A 1 180 ? 18.141 0.122 -29.031 1 92.44 180 PRO A C 1
ATOM 1381 O O . PRO A 1 180 ? 17.109 0.415 -28.422 1 92.44 180 PRO A O 1
ATOM 1384 N N . GLU A 1 181 ? 18.359 0.413 -30.297 1 91.06 181 GLU A N 1
ATOM 1385 C CA . GLU A 1 181 ? 17.375 1.12 -31.109 1 91.06 181 GLU A CA 1
ATOM 1386 C C . GLU A 1 181 ? 16.219 0.2 -31.5 1 91.06 181 GLU A C 1
ATOM 1388 O O . GLU A 1 181 ? 15.125 0.669 -31.828 1 91.06 181 GLU A O 1
ATOM 1393 N N . GLY A 1 182 ? 16.453 -1.052 -31.484 1 91.69 182 GLY A N 1
ATOM 1394 C CA . GLY A 1 182 ? 15.516 -2.1 -31.859 1 91.69 182 GLY A CA 1
ATOM 1395 C C . GLY A 1 182 ? 16.125 -3.488 -31.828 1 91.69 182 GLY A C 1
ATOM 1396 O O . GLY A 1 182 ? 17.203 -3.682 -31.266 1 91.69 1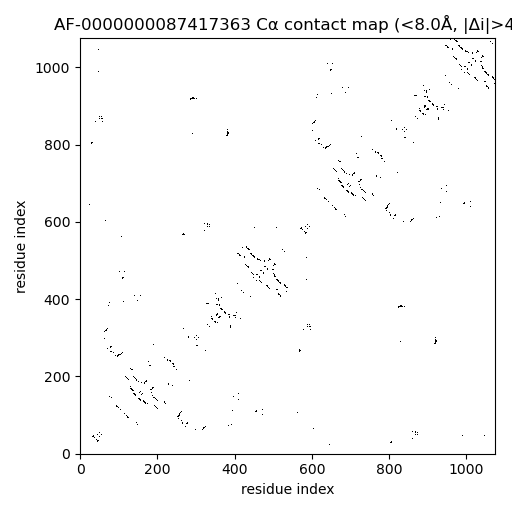82 GLY A O 1
ATOM 1397 N N . GLY A 1 183 ? 15.312 -4.449 -32.25 1 92.88 183 GLY A N 1
ATOM 1398 C CA . GLY A 1 183 ? 15.828 -5.801 -32.406 1 92.88 183 GLY A CA 1
ATOM 1399 C C . GLY A 1 183 ? 15.523 -6.684 -31.203 1 92.88 183 GLY A C 1
ATOM 1400 O O . GLY A 1 183 ? 15.695 -7.902 -31.266 1 92.88 183 GLY A O 1
ATOM 1401 N N . PHE A 1 184 ? 15.141 -6.086 -30.125 1 96.06 184 PHE A N 1
ATOM 1402 C CA . PHE A 1 184 ? 14.82 -6.836 -28.922 1 96.06 184 PHE A CA 1
ATOM 1403 C C . PHE A 1 184 ? 13.383 -6.559 -28.484 1 96.06 184 PHE A C 1
ATOM 1405 O O . PHE A 1 184 ? 12.852 -5.477 -28.734 1 96.06 184 PHE A O 1
ATOM 1412 N N . PHE A 1 185 ? 12.719 -7.535 -27.891 1 97.25 185 PHE A N 1
ATOM 1413 C CA . PHE A 1 185 ? 11.609 -7.23 -26.984 1 97.25 185 PHE A CA 1
ATOM 1414 C C . PHE A 1 185 ? 12.133 -6.785 -25.625 1 97.25 185 PHE A C 1
ATOM 1416 O O . PHE A 1 185 ? 12.602 -7.605 -24.828 1 97.25 185 PHE A O 1
ATOM 1423 N N . VAL A 1 186 ? 12.07 -5.527 -25.344 1 97.81 186 VAL A N 1
ATOM 1424 C CA . VAL A 1 186 ? 12.664 -4.992 -24.125 1 97.81 186 VAL A CA 1
ATOM 1425 C C . VAL A 1 186 ? 11.664 -5.098 -22.969 1 97.81 186 VAL A C 1
ATOM 1427 O O . VAL A 1 186 ? 10.531 -4.629 -23.078 1 97.81 186 VAL A O 1
ATOM 1430 N N . LEU A 1 187 ? 12.023 -5.758 -21.922 1 98.5 187 LEU A N 1
ATOM 1431 C CA . LEU A 1 187 ? 11.242 -5.883 -20.688 1 98.5 187 LEU A CA 1
ATOM 1432 C C . LEU A 1 187 ? 11.984 -5.281 -19.5 1 98.5 187 LEU A C 1
ATOM 1434 O O . LEU A 1 187 ? 13.18 -5.516 -19.328 1 98.5 187 LEU A O 1
ATOM 1438 N N . ARG A 1 188 ? 11.344 -4.516 -18.719 1 98.31 188 ARG A N 1
ATOM 1439 C CA . ARG A 1 188 ? 11.945 -3.873 -17.562 1 98.31 188 ARG A CA 1
ATOM 1440 C C . ARG A 1 188 ? 11.438 -4.496 -16.266 1 98.31 188 ARG A C 1
ATOM 1442 O O . ARG A 1 188 ? 10.242 -4.77 -16.125 1 98.31 188 ARG A O 1
ATOM 1449 N N . SER A 1 189 ? 12.359 -4.77 -15.375 1 98.44 189 SER A N 1
ATOM 1450 C CA . SER A 1 189 ? 12.031 -5.312 -14.062 1 98.44 189 SER A CA 1
ATOM 1451 C C . SER A 1 189 ? 12.281 -4.289 -12.961 1 98.44 189 SER A C 1
ATOM 1453 O O . SER A 1 189 ? 13.25 -3.529 -13.023 1 98.44 189 SER A O 1
ATOM 1455 N N . ARG A 1 190 ? 11.43 -4.309 -11.914 1 97.81 190 ARG A N 1
ATOM 1456 C CA . ARG A 1 190 ? 11.617 -3.457 -10.75 1 97.81 190 ARG A CA 1
ATOM 1457 C C . ARG A 1 190 ? 12.57 -4.105 -9.75 1 97.81 190 ARG A C 1
ATOM 1459 O O . ARG A 1 190 ? 13.008 -3.463 -8.797 1 97.81 190 ARG A O 1
ATOM 1466 N N . THR A 1 191 ? 12.859 -5.391 -9.891 1 98.62 191 THR A N 1
ATOM 1467 C CA . THR A 1 191 ? 13.789 -6.109 -9.031 1 98.62 191 THR A CA 1
ATOM 1468 C C . THR A 1 191 ? 15.062 -6.477 -9.797 1 98.62 191 THR A C 1
ATOM 1470 O O . THR A 1 191 ? 15.078 -6.457 -11.023 1 98.62 191 THR A O 1
ATOM 1473 N N . ASN A 1 192 ? 16.109 -6.758 -9.023 1 98.44 192 ASN A N 1
ATOM 1474 C CA . ASN A 1 192 ? 17.359 -7.238 -9.609 1 98.44 192 ASN A CA 1
ATOM 1475 C C . ASN A 1 192 ? 17.219 -8.68 -10.094 1 98.44 192 ASN A C 1
ATOM 1477 O O . ASN A 1 192 ? 17.922 -9.086 -11.031 1 98.44 192 ASN A O 1
ATOM 1481 N N . HIS A 1 193 ? 16.328 -9.383 -9.5 1 98.62 193 HIS A N 1
ATOM 1482 C CA . HIS A 1 193 ? 16.125 -10.766 -9.906 1 98.62 193 HIS A CA 1
ATOM 1483 C C . HIS A 1 193 ? 14.797 -10.953 -10.625 1 98.62 193 HIS A C 1
ATOM 1485 O O . HIS A 1 193 ? 13.812 -10.297 -10.289 1 98.62 193 HIS A O 1
ATOM 1491 N N . VAL A 1 194 ? 14.812 -11.812 -11.594 1 98.75 194 VAL A N 1
ATOM 1492 C CA . VAL A 1 194 ? 13.633 -12.188 -12.375 1 98.75 194 VAL A CA 1
ATOM 1493 C C . VAL A 1 194 ? 13.531 -13.703 -12.461 1 98.75 194 VAL A C 1
ATOM 1495 O O . VAL A 1 194 ? 14.539 -14.391 -12.641 1 98.75 194 VAL A O 1
ATOM 1498 N N . THR A 1 195 ? 12.359 -14.18 -12.18 1 98.81 195 THR A N 1
ATOM 1499 C CA . THR A 1 195 ? 12.148 -15.609 -12.375 1 98.81 195 THR A CA 1
ATOM 1500 C C . THR A 1 195 ? 11.625 -15.883 -13.781 1 98.81 195 THR A C 1
ATOM 1502 O O . THR A 1 195 ? 10.82 -15.109 -14.32 1 98.81 195 THR A O 1
ATOM 1505 N N . MET A 1 196 ? 12.203 -16.812 -14.43 1 98.75 196 MET A N 1
ATOM 1506 C CA . MET A 1 196 ? 11.812 -17.297 -15.75 1 98.75 196 MET A CA 1
ATOM 1507 C C . MET A 1 196 ? 11.242 -18.719 -15.664 1 98.75 196 MET A C 1
ATOM 1509 O O . MET A 1 196 ? 11.961 -19.656 -15.344 1 98.75 196 MET A O 1
ATOM 1513 N N . LEU A 1 197 ? 9.969 -18.812 -15.867 1 98.44 197 LEU A N 1
ATOM 1514 C CA . LEU A 1 197 ? 9.25 -20.078 -15.859 1 98.44 197 LEU A CA 1
ATOM 1515 C C . LEU A 1 197 ? 8.609 -20.359 -17.219 1 98.44 197 LEU A C 1
ATOM 1517 O O . LEU A 1 197 ? 7.949 -19.484 -17.781 1 98.44 197 LEU A O 1
ATOM 1521 N N . PHE A 1 198 ? 8.867 -21.562 -17.734 1 97.5 198 PHE A N 1
ATOM 1522 C CA . PHE A 1 198 ? 8.141 -21.906 -18.953 1 97.5 198 PHE A CA 1
ATOM 1523 C C . PHE A 1 198 ? 7.934 -23.406 -19.047 1 97.5 198 PHE A C 1
ATOM 1525 O O . PHE A 1 198 ? 8.594 -24.172 -18.344 1 97.5 198 PHE A O 1
ATOM 1532 N N . ARG A 1 199 ? 6.977 -23.703 -19.828 1 96 199 ARG A N 1
ATOM 1533 C CA . ARG A 1 199 ? 6.531 -25.078 -20.016 1 96 199 ARG A CA 1
ATOM 1534 C C . ARG A 1 199 ? 6.539 -25.453 -21.5 1 96 199 ARG A C 1
ATOM 1536 O O . ARG A 1 199 ? 6.117 -24.656 -22.344 1 96 199 ARG A O 1
ATOM 1543 N N . ALA A 1 200 ? 7.109 -26.609 -21.766 1 96.12 200 ALA A N 1
ATOM 1544 C CA . ALA A 1 200 ? 7.082 -27.141 -23.125 1 96.12 200 ALA A CA 1
ATOM 1545 C C . ALA A 1 200 ? 6.074 -28.281 -23.234 1 96.12 200 ALA A C 1
ATOM 1547 O O . ALA A 1 200 ? 5.906 -29.078 -22.312 1 96.12 200 ALA A O 1
ATOM 1548 N N . PHE A 1 201 ? 5.48 -28.328 -24.375 1 94.19 201 PHE A N 1
ATOM 1549 C CA . PHE A 1 201 ? 4.465 -29.344 -24.609 1 94.19 201 PHE A CA 1
ATOM 1550 C C . PHE A 1 201 ? 5.098 -30.625 -25.125 1 94.19 201 PHE A C 1
ATOM 1552 O O . PHE A 1 201 ? 6.121 -30.594 -25.812 1 94.19 201 PHE A O 1
ATOM 1559 N N . LEU A 1 202 ? 4.457 -31.688 -24.844 1 95.12 202 LEU A N 1
ATOM 1560 C CA . LEU A 1 202 ? 4.871 -32.969 -25.406 1 95.12 202 LEU A CA 1
ATOM 1561 C C . LEU A 1 202 ? 4.57 -33.031 -26.906 1 95.12 202 LEU A C 1
ATOM 1563 O O . LEU A 1 202 ? 3.609 -32.406 -27.375 1 95.12 202 LEU A O 1
ATOM 1567 N N . GLU A 1 203 ? 5.438 -33.688 -27.594 1 94.06 203 GLU A N 1
ATOM 1568 C CA . GLU A 1 203 ? 5.195 -34 -29 1 94.06 203 GLU A CA 1
ATOM 1569 C C . GLU A 1 203 ? 4.945 -35.469 -29.203 1 94.06 203 GLU A C 1
ATOM 1571 O O . GLU A 1 203 ? 5.84 -36.312 -28.984 1 94.06 203 GLU A O 1
ATOM 1576 N N . GLU A 1 204 ? 3.756 -35.781 -29.609 1 92.19 204 GLU A N 1
ATOM 1577 C CA . GLU A 1 204 ? 3.32 -37.156 -29.719 1 92.19 204 GLU A CA 1
ATOM 1578 C C . GLU A 1 204 ? 3.566 -37.906 -28.406 1 92.19 204 GLU A C 1
ATOM 1580 O O . GLU A 1 204 ? 4.168 -39 -28.422 1 92.19 204 GLU A O 1
ATOM 1585 N N . ASN A 1 205 ? 3.266 -37.281 -27.359 1 91.88 205 ASN A N 1
ATOM 1586 C CA . ASN A 1 205 ? 3.352 -37.812 -26 1 91.88 205 ASN A CA 1
ATOM 1587 C C . ASN A 1 205 ? 4.797 -38.125 -25.609 1 91.88 205 ASN A C 1
ATOM 1589 O O . ASN A 1 205 ? 5.047 -39.031 -24.797 1 91.88 205 ASN A O 1
ATOM 1593 N N . ASP A 1 206 ? 5.742 -37.438 -26.266 1 95 206 ASP A N 1
ATOM 1594 C CA . ASP A 1 206 ? 7.172 -37.562 -25.984 1 95 206 ASP A CA 1
ATOM 1595 C C . ASP A 1 206 ? 7.773 -36.219 -25.578 1 95 206 ASP A C 1
ATOM 1597 O O . ASP A 1 206 ? 7.719 -35.25 -26.344 1 95 206 ASP A O 1
ATOM 1601 N N . PRO A 1 207 ? 8.375 -36.188 -24.375 1 96.44 207 PRO A N 1
ATOM 1602 C CA . PRO A 1 207 ? 8.969 -34.938 -23.938 1 96.44 207 PRO A CA 1
ATOM 1603 C C . PRO A 1 207 ? 10.32 -34.656 -24.594 1 96.44 207 PRO A C 1
ATOM 1605 O O . PRO A 1 207 ? 10.789 -33.5 -24.578 1 96.44 207 PRO A O 1
ATOM 1608 N N . ALA A 1 208 ? 10.969 -35.594 -25.172 1 97.12 208 ALA A N 1
ATOM 1609 C CA . ALA A 1 208 ? 12.367 -35.531 -25.578 1 97.12 208 ALA A CA 1
ATOM 1610 C C . ALA A 1 208 ? 12.586 -34.438 -26.641 1 97.12 208 ALA A C 1
ATOM 1612 O O . ALA A 1 208 ? 13.539 -33.656 -26.547 1 97.12 208 ALA A O 1
ATOM 1613 N N . PRO A 1 209 ? 11.703 -34.375 -27.656 1 97.25 209 PRO A N 1
ATOM 1614 C CA . PRO A 1 209 ? 11.953 -33.375 -28.688 1 97.25 209 PRO A CA 1
ATOM 1615 C C . PRO A 1 209 ? 11.914 -31.953 -28.156 1 97.25 209 PRO A C 1
ATOM 1617 O O . PRO A 1 209 ? 12.742 -31.125 -28.531 1 97.25 209 PRO A O 1
ATOM 1620 N N . ALA A 1 210 ? 10.938 -31.672 -27.375 1 96.31 210 ALA A N 1
ATOM 1621 C CA . ALA A 1 210 ? 10.805 -30.328 -26.797 1 96.31 210 ALA A CA 1
ATOM 1622 C C . ALA A 1 210 ? 12.016 -29.984 -25.938 1 96.31 210 ALA A C 1
ATOM 1624 O O . ALA A 1 210 ? 12.477 -28.844 -25.938 1 96.31 210 ALA A O 1
ATOM 1625 N N . ILE A 1 211 ? 12.531 -30.906 -25.172 1 97.94 211 ILE A N 1
ATOM 1626 C CA . ILE A 1 211 ? 13.688 -30.719 -24.297 1 97.94 211 ILE A CA 1
ATOM 1627 C C . ILE A 1 211 ? 14.922 -30.422 -25.156 1 97.94 211 ILE A C 1
ATOM 1629 O O . ILE A 1 211 ? 15.656 -29.469 -24.875 1 97.94 211 ILE A O 1
ATOM 1633 N N . ALA A 1 212 ? 15.125 -31.234 -26.156 1 97.94 212 ALA A N 1
ATOM 1634 C CA . ALA A 1 212 ? 16.266 -31.031 -27.047 1 97.94 212 ALA A CA 1
ATOM 1635 C C . ALA A 1 212 ? 16.219 -29.656 -27.703 1 97.94 212 ALA A C 1
ATOM 1637 O O . ALA A 1 212 ? 17.25 -28.953 -27.766 1 97.94 212 ALA A O 1
ATOM 1638 N N . ARG A 1 213 ? 15.086 -29.281 -28.156 1 97.75 213 ARG A N 1
ATOM 1639 C CA . ARG A 1 213 ? 14.906 -27.969 -28.781 1 97.75 213 ARG A CA 1
ATOM 1640 C C . ARG A 1 213 ? 15.219 -26.844 -27.812 1 97.75 213 ARG A C 1
ATOM 1642 O O . ARG A 1 213 ? 15.852 -25.844 -28.188 1 97.75 213 ARG A O 1
ATOM 1649 N N . THR A 1 214 ? 14.727 -26.938 -26.609 1 98 214 THR A N 1
ATOM 1650 C CA . THR A 1 214 ? 14.977 -25.922 -25.594 1 98 214 THR A CA 1
ATOM 1651 C C . THR A 1 214 ? 16.469 -25.797 -25.328 1 98 214 THR A C 1
ATOM 1653 O O . THR A 1 214 ? 17 -24.672 -25.297 1 98 214 THR A O 1
ATOM 1656 N N . LYS A 1 215 ? 17.156 -26.891 -25.125 1 97.81 215 LYS A N 1
ATOM 1657 C CA . LYS A 1 215 ? 18.578 -26.875 -24.828 1 97.81 215 LYS A CA 1
ATOM 1658 C C . LYS A 1 215 ? 19.391 -26.297 -25.984 1 97.81 215 LYS A C 1
ATOM 1660 O O . LYS A 1 215 ? 20.422 -25.672 -25.766 1 97.81 215 LYS A O 1
ATOM 1665 N N . GLU A 1 216 ? 18.859 -26.469 -27.094 1 97.56 216 GLU A N 1
ATOM 1666 C CA . GLU A 1 216 ? 19.547 -25.969 -28.281 1 97.56 216 GLU A CA 1
ATOM 1667 C C . GLU A 1 216 ? 19.328 -24.469 -28.438 1 97.56 216 GLU A C 1
ATOM 1669 O O . GLU A 1 216 ? 20.234 -23.734 -28.844 1 97.56 216 GLU A O 1
ATOM 1674 N N . THR A 1 217 ? 18.188 -24.016 -28.109 1 98.06 217 THR A N 1
ATOM 1675 C CA . THR A 1 217 ? 17.781 -22.703 -28.578 1 98.06 217 THR A CA 1
ATOM 1676 C C . THR A 1 217 ? 17.844 -21.672 -27.453 1 98.06 217 THR A C 1
ATOM 1678 O O . THR A 1 217 ? 18.016 -20.484 -27.688 1 98.06 217 THR A O 1
ATOM 1681 N N . LEU A 1 218 ? 17.656 -22.078 -26.188 1 98.5 218 LEU A N 1
ATOM 1682 C CA . LEU A 1 218 ? 17.719 -21.125 -25.094 1 98.5 218 LEU A CA 1
ATOM 1683 C C . LEU A 1 218 ? 19.141 -20.594 -24.906 1 98.5 218 LEU A C 1
ATOM 1685 O O . LEU A 1 218 ? 20.062 -21.391 -24.703 1 98.5 218 LEU A O 1
ATOM 1689 N N . LYS A 1 219 ? 19.297 -19.328 -25.062 1 98.19 219 LYS A N 1
ATOM 1690 C CA . LYS A 1 219 ? 20.562 -18.656 -24.781 1 98.19 219 LYS A CA 1
ATOM 1691 C C . LYS A 1 219 ? 20.359 -17.484 -23.828 1 98.19 219 LYS A C 1
ATOM 1693 O O . LYS A 1 219 ? 19.359 -16.781 -23.906 1 98.19 219 LYS A O 1
ATOM 1698 N N . ILE A 1 220 ? 21.297 -17.312 -22.922 1 98.31 220 ILE A N 1
ATOM 1699 C CA . ILE A 1 220 ? 21.297 -16.188 -21.984 1 98.31 220 ILE A CA 1
ATOM 1700 C C . ILE A 1 220 ? 22.703 -15.617 -21.859 1 98.31 220 ILE A C 1
ATOM 1702 O O . ILE A 1 220 ? 23.656 -16.328 -21.531 1 98.31 220 ILE A O 1
ATOM 1706 N N . TYR A 1 221 ? 22.812 -14.359 -22.078 1 96.56 221 TYR A N 1
ATOM 1707 C CA . TYR A 1 221 ? 24.125 -13.727 -22.016 1 96.56 221 TYR A CA 1
ATOM 1708 C C . TYR A 1 221 ? 24 -12.234 -21.75 1 96.56 221 TYR A C 1
ATOM 1710 O O . TYR A 1 221 ? 22.922 -11.648 -21.938 1 96.56 221 TYR A O 1
ATOM 1718 N N . PRO A 1 222 ? 25.031 -11.562 -21.297 1 96.19 222 PRO A N 1
ATOM 1719 C CA . PRO A 1 222 ? 24.969 -10.141 -20.969 1 96.19 222 PRO A CA 1
ATOM 1720 C C . PRO A 1 222 ? 24.766 -9.258 -22.188 1 96.19 222 PRO A C 1
ATOM 1722 O O . PRO A 1 222 ? 25.344 -9.523 -23.25 1 96.19 222 PRO A O 1
ATOM 1725 N N . TYR A 1 223 ? 23.953 -8.305 -22.031 1 95.19 223 TYR A N 1
ATOM 1726 C CA . TYR A 1 223 ? 23.828 -7.25 -23.031 1 95.19 223 TYR A CA 1
ATOM 1727 C C . TYR A 1 223 ? 25.062 -6.352 -23.031 1 95.19 223 TYR A C 1
ATOM 1729 O O . TYR A 1 223 ? 25.578 -5.988 -21.969 1 95.19 223 TYR A O 1
ATOM 1737 N N . GLN A 1 224 ? 25.562 -6.066 -24.219 1 91.94 224 GLN A N 1
ATOM 1738 C CA . GLN A 1 224 ? 26.641 -5.102 -24.375 1 91.94 224 GLN A CA 1
ATOM 1739 C C . GLN A 1 224 ? 26.188 -3.9 -25.203 1 91.94 224 GLN A C 1
ATOM 1741 O O . GLN A 1 224 ? 25.938 -4.023 -26.406 1 91.94 224 GLN A O 1
ATOM 1746 N N . ALA A 1 225 ? 26.156 -2.781 -24.547 1 89.88 225 ALA A N 1
ATOM 1747 C CA . ALA A 1 225 ? 25.781 -1.565 -25.266 1 89.88 225 ALA A CA 1
ATOM 1748 C C . ALA A 1 225 ? 26.656 -1.354 -26.5 1 89.88 225 ALA A C 1
ATOM 1750 O O . ALA A 1 225 ? 27.875 -1.55 -26.438 1 89.88 225 ALA A O 1
ATOM 1751 N N . GLY A 1 226 ? 26.094 -1.017 -27.609 1 86.62 226 GLY A N 1
ATOM 1752 C CA . GLY A 1 226 ? 26.844 -0.765 -28.828 1 86.62 226 GLY A CA 1
ATOM 1753 C C . GLY A 1 226 ? 26.906 -1.973 -29.75 1 86.62 226 GLY A C 1
ATOM 1754 O O . GLY A 1 226 ? 27.391 -1.874 -30.875 1 86.62 226 GLY A O 1
ATOM 1755 N N . SER A 1 227 ? 26.375 -3.072 -29.281 1 87.06 227 SER A N 1
ATOM 1756 C CA . SER A 1 227 ? 26.359 -4.281 -30.094 1 87.06 227 SER A CA 1
ATOM 1757 C C . SER A 1 227 ? 25.078 -4.367 -30.922 1 87.06 227 SER A C 1
ATOM 1759 O O . SER A 1 227 ? 24.625 -3.367 -31.484 1 87.06 227 SER A O 1
ATOM 1761 N N . TYR A 1 228 ? 24.594 -5.598 -31.031 1 84.69 228 TYR A N 1
ATOM 1762 C CA . TYR A 1 228 ? 23.359 -5.812 -31.766 1 84.69 228 TYR A CA 1
ATOM 1763 C C . TYR A 1 228 ? 22.266 -4.852 -31.312 1 84.69 228 TYR A C 1
ATOM 1765 O O . TYR A 1 228 ? 22.078 -4.648 -30.109 1 84.69 228 TYR A O 1
ATOM 1773 N N . GLY A 1 229 ? 21.625 -4.188 -32.312 1 86.06 229 GLY A N 1
ATOM 1774 C CA . GLY A 1 229 ? 20.531 -3.256 -32 1 86.06 229 GLY A CA 1
ATOM 1775 C C . GLY A 1 229 ? 20.984 -1.807 -32 1 86.06 229 GLY A C 1
ATOM 1776 O O . GLY A 1 229 ? 20.156 -0.897 -31.891 1 86.06 229 GLY A O 1
ATOM 1777 N N . ASN A 1 230 ? 22.359 -1.564 -32.062 1 85.81 230 ASN A N 1
ATOM 1778 C CA . ASN A 1 230 ? 22.906 -0.215 -32.094 1 85.81 230 ASN A CA 1
ATOM 1779 C C . ASN A 1 230 ? 23.594 0.071 -33.406 1 85.81 230 ASN A C 1
ATOM 1781 O O . ASN A 1 230 ? 24.531 -0.636 -33.812 1 85.81 230 ASN A O 1
ATOM 1785 N N . SER A 1 231 ? 23.25 1.105 -34.031 1 85.19 231 SER A N 1
ATOM 1786 C CA . SER A 1 231 ? 23.797 1.453 -35.344 1 85.19 231 SER A CA 1
ATOM 1787 C C . SER A 1 231 ? 25.078 2.262 -35.219 1 85.19 231 SER A C 1
ATOM 1789 O O . SER A 1 231 ? 25.391 2.771 -34.125 1 85.19 231 SER A O 1
ATOM 1791 N N . VAL A 1 232 ? 25.734 2.262 -36.312 1 83.56 232 VAL A N 1
ATOM 1792 C CA . VAL A 1 232 ? 26.891 3.156 -36.375 1 83.56 232 VAL A CA 1
ATOM 1793 C C . VAL A 1 232 ? 26.438 4.598 -36.156 1 83.56 232 VAL A C 1
ATOM 1795 O O . VAL A 1 232 ? 27.172 5.395 -35.562 1 83.56 232 VAL A O 1
ATOM 1798 N N . GLY A 1 233 ? 25.312 4.887 -36.625 1 83.69 233 GLY A N 1
ATOM 1799 C CA . GLY A 1 233 ? 24.734 6.203 -36.375 1 83.69 233 GLY A CA 1
ATOM 1800 C C . GLY A 1 233 ? 24.594 6.543 -34.906 1 83.69 233 GLY A C 1
ATOM 1801 O O . GLY A 1 233 ? 24.875 7.672 -34.5 1 83.69 233 GLY A O 1
ATOM 1802 N N . SER A 1 234 ? 24.156 5.543 -34.219 1 84.12 234 SER A N 1
ATOM 1803 C CA . SER A 1 234 ? 24.016 5.77 -32.781 1 84.12 234 SER A CA 1
ATOM 1804 C C . SER A 1 234 ? 25.359 6.059 -32.125 1 84.12 234 SER A C 1
ATOM 1806 O O . SER A 1 234 ? 25.438 6.852 -31.188 1 84.12 234 SER A O 1
ATOM 1808 N N . TYR A 1 235 ? 26.375 5.402 -32.625 1 84.5 235 TYR A N 1
ATOM 1809 C CA . TYR A 1 235 ? 27.719 5.684 -32.156 1 84.5 235 TYR A CA 1
ATOM 1810 C C . TYR A 1 235 ? 28.156 7.098 -32.531 1 84.5 235 TYR A C 1
ATOM 1812 O O . TYR A 1 235 ? 28.625 7.852 -31.672 1 84.5 235 TYR A O 1
ATOM 1820 N N . LEU A 1 236 ? 27.859 7.445 -33.625 1 86.25 236 LEU A N 1
ATOM 1821 C CA . LEU A 1 236 ? 28.297 8.742 -34.156 1 86.25 236 LEU A CA 1
ATOM 1822 C C . LEU A 1 236 ? 27.531 9.875 -33.469 1 86.25 236 LEU A C 1
ATOM 1824 O O . LEU A 1 236 ? 28.062 10.984 -33.312 1 86.25 236 LEU A O 1
ATOM 1828 N N . SER A 1 237 ? 26.422 9.617 -33.062 1 86.44 237 SER A N 1
ATOM 1829 C CA . SER A 1 237 ? 25.609 10.641 -32.375 1 86.44 237 SER A CA 1
ATOM 1830 C C . SER A 1 237 ? 25.875 10.641 -30.875 1 86.44 237 SER A C 1
ATOM 1832 O O . SER A 1 237 ? 25.281 11.43 -30.141 1 86.44 237 SER A O 1
ATOM 1834 N N . GLY A 1 238 ? 26.703 9.656 -30.406 1 84.75 238 GLY A N 1
ATOM 1835 C CA . GLY A 1 238 ? 27.094 9.617 -29 1 84.75 238 GLY A CA 1
ATOM 1836 C C . GLY A 1 238 ? 26.094 8.906 -28.125 1 84.75 238 GLY A C 1
ATOM 1837 O O . GLY A 1 238 ? 26.203 8.938 -26.891 1 84.75 238 GLY A O 1
ATOM 1838 N N . LYS A 1 239 ? 25.125 8.336 -28.703 1 85.12 239 LYS A N 1
ATOM 1839 C CA . LYS A 1 239 ? 24.062 7.676 -27.969 1 85.12 239 LYS A CA 1
ATOM 1840 C C . LYS A 1 239 ? 24.516 6.316 -27.438 1 85.12 239 LYS A C 1
ATOM 1842 O O . LYS A 1 239 ? 24.047 5.852 -26.406 1 85.12 239 LYS A O 1
ATOM 1847 N N . ALA A 1 240 ? 25.453 5.59 -28.219 1 86.81 240 ALA A N 1
ATOM 1848 C CA . ALA A 1 240 ? 25.984 4.289 -27.828 1 86.81 240 ALA A CA 1
ATOM 1849 C C . ALA A 1 240 ? 27.453 4.152 -28.219 1 86.81 240 ALA A C 1
ATOM 1851 O O . ALA A 1 240 ? 27.906 4.816 -29.141 1 86.81 240 ALA A O 1
ATOM 1852 N N . PRO A 1 241 ? 28.156 3.281 -27.438 1 88.75 241 PRO A N 1
ATOM 1853 C CA . PRO A 1 241 ? 29.531 3.025 -27.859 1 88.75 241 PRO A CA 1
ATOM 1854 C C . PRO A 1 241 ? 29.625 2.104 -29.062 1 88.75 241 PRO A C 1
ATOM 1856 O O . PRO A 1 241 ? 28.625 1.503 -29.469 1 88.75 241 PRO A O 1
ATOM 1859 N N . LEU A 1 242 ? 30.797 2.162 -29.594 1 81.25 242 LEU A N 1
ATOM 1860 C CA . LEU A 1 242 ? 31.062 1.212 -30.672 1 81.25 242 LEU A CA 1
ATOM 1861 C C . LEU A 1 242 ? 31.734 -0.046 -30.141 1 81.25 242 LEU A C 1
ATOM 1863 O O . LEU A 1 242 ? 32.781 0.036 -29.484 1 81.25 242 LEU A O 1
ATOM 1867 N N . VAL A 1 243 ? 31.016 -1.104 -30.141 1 80.44 243 VAL A N 1
ATOM 1868 C CA . VAL A 1 243 ? 31.562 -2.361 -29.641 1 80.44 243 VAL A CA 1
ATOM 1869 C C . VAL A 1 243 ? 31.766 -3.326 -30.797 1 80.44 243 VAL A C 1
ATOM 1871 O O . VAL A 1 243 ? 30.891 -3.477 -31.656 1 80.44 243 VAL A O 1
ATOM 1874 N N . THR A 1 244 ? 33 -3.9 -30.859 1 72.44 244 THR A N 1
ATOM 1875 C CA . THR A 1 244 ? 33.312 -4.77 -31.984 1 72.44 244 THR A CA 1
ATOM 1876 C C . THR A 1 244 ? 33.156 -6.238 -31.594 1 72.44 244 THR A C 1
ATOM 1878 O O . THR A 1 244 ? 33.094 -7.109 -32.469 1 72.44 244 THR A O 1
ATOM 1881 N N . SER A 1 245 ? 33.125 -6.516 -30.312 1 73.38 245 SER A N 1
ATOM 1882 C CA . SER A 1 245 ? 32.969 -7.91 -29.906 1 73.38 245 SER A CA 1
ATOM 1883 C C . SER A 1 245 ? 31.781 -8.109 -29 1 73.38 245 SER A C 1
ATOM 1885 O O . SER A 1 245 ? 31.844 -7.863 -27.797 1 73.38 245 SER A O 1
ATOM 1887 N N . PRO A 1 246 ? 30.719 -8.578 -29.625 1 76.56 246 PRO A N 1
ATOM 1888 C CA . PRO A 1 246 ? 29.531 -8.812 -28.797 1 76.56 246 PRO A CA 1
ATOM 1889 C C . PRO A 1 246 ? 29.719 -9.969 -27.812 1 76.56 246 PRO A C 1
ATOM 1891 O O . PRO A 1 246 ? 30.609 -10.797 -27.984 1 76.56 246 PRO A O 1
ATOM 1894 N N . SER A 1 247 ? 28.953 -9.922 -26.719 1 84.12 247 SER A N 1
ATOM 1895 C CA . SER A 1 247 ? 28.969 -11 -25.734 1 84.12 247 SER A CA 1
ATOM 1896 C C . SER A 1 247 ? 28.734 -12.352 -26.391 1 84.12 247 SER A C 1
ATOM 1898 O O . SER A 1 247 ? 28 -12.445 -27.375 1 84.12 247 SER A O 1
ATOM 1900 N N . LYS A 1 248 ? 29.375 -13.25 -25.812 1 87.88 248 LYS A N 1
ATOM 1901 C CA . LYS A 1 248 ? 29.219 -14.609 -26.328 1 87.88 248 LYS A CA 1
ATOM 1902 C C . LYS A 1 248 ? 27.859 -15.18 -25.953 1 87.88 248 LYS A C 1
ATOM 1904 O O . LYS A 1 248 ? 27.438 -15.109 -24.797 1 87.88 248 LYS A O 1
ATOM 1909 N N . ARG A 1 249 ? 27.25 -15.727 -26.969 1 92.19 249 ARG A N 1
ATOM 1910 C CA . ARG A 1 249 ? 26.016 -16.469 -26.75 1 92.19 249 ARG A CA 1
ATOM 1911 C C . ARG A 1 249 ? 26.266 -17.734 -25.938 1 92.19 249 ARG A C 1
ATOM 1913 O O . ARG A 1 249 ? 27.094 -18.562 -26.297 1 92.19 249 ARG A O 1
ATOM 1920 N N . THR A 1 250 ? 25.547 -17.828 -24.828 1 95.31 250 THR A N 1
ATOM 1921 C CA . THR A 1 250 ? 25.828 -18.938 -23.938 1 95.31 250 THR A CA 1
ATOM 1922 C C . THR A 1 250 ? 24.547 -19.703 -23.609 1 95.31 250 THR A C 1
ATOM 1924 O O . THR A 1 250 ? 23.5 -19.094 -23.359 1 95.31 250 THR A O 1
ATOM 1927 N N . THR A 1 251 ? 24.672 -21.016 -23.641 1 97.38 251 THR A N 1
ATOM 1928 C CA . THR A 1 251 ? 23.609 -21.891 -23.156 1 97.38 251 THR A CA 1
ATOM 1929 C C . THR A 1 251 ? 23.688 -22.047 -21.641 1 97.38 251 THR A C 1
ATOM 1931 O O . THR A 1 251 ? 24.75 -22.328 -21.094 1 97.38 251 THR A O 1
ATOM 1934 N N . PRO A 1 252 ? 22.578 -21.828 -21 1 98.12 252 PRO A N 1
ATOM 1935 C CA . PRO A 1 252 ? 22.625 -22.031 -19.547 1 98.12 252 PRO A CA 1
ATOM 1936 C C . PRO A 1 252 ? 22.797 -23.5 -19.172 1 98.12 252 PRO A C 1
ATOM 1938 O O . PRO A 1 252 ? 22.547 -24.391 -19.984 1 98.12 252 PRO A O 1
ATOM 1941 N N . ARG A 1 253 ? 23.281 -23.641 -17.922 1 98.25 253 ARG A N 1
ATOM 1942 C CA . ARG A 1 253 ? 23.344 -25 -17.391 1 98.25 253 ARG A CA 1
ATOM 1943 C C . ARG A 1 253 ? 21.938 -25.531 -17.062 1 98.25 253 ARG A C 1
ATOM 1945 O O . ARG A 1 253 ? 21.156 -24.828 -16.422 1 98.25 253 ARG A O 1
ATOM 1952 N N . PHE A 1 254 ? 21.719 -26.75 -17.531 1 98.25 254 PHE A N 1
ATOM 1953 C CA . PHE A 1 254 ? 20.469 -27.422 -17.234 1 98.25 254 PHE A CA 1
ATOM 1954 C C . PHE A 1 254 ? 20.672 -28.516 -16.188 1 98.25 254 PHE A C 1
ATOM 1956 O O . PHE A 1 254 ? 21.578 -29.328 -16.312 1 98.25 254 PHE A O 1
ATOM 1963 N N . VAL A 1 255 ? 19.859 -28.469 -15.164 1 97.94 255 VAL A N 1
ATOM 1964 C CA . VAL A 1 255 ? 19.922 -29.484 -14.109 1 97.94 255 VAL A CA 1
ATOM 1965 C C . VAL A 1 255 ? 18.688 -30.359 -14.164 1 97.94 255 VAL A C 1
ATOM 1967 O O . VAL A 1 255 ? 17.547 -29.859 -14.133 1 97.94 255 VAL A O 1
ATOM 1970 N N . GLU A 1 256 ? 18.891 -31.672 -14.289 1 96.94 256 GLU A N 1
ATOM 1971 C CA . GLU A 1 256 ? 17.797 -32.625 -14.305 1 96.94 256 GLU A CA 1
ATOM 1972 C C . GLU A 1 256 ? 17.125 -32.719 -12.93 1 96.94 256 GLU A C 1
ATOM 1974 O O . GLU A 1 256 ? 17.781 -33.094 -11.953 1 96.94 256 GLU A O 1
ATOM 1979 N N . GLY A 1 257 ? 15.875 -32.438 -12.914 1 95.44 257 GLY A N 1
ATOM 1980 C CA . GLY A 1 257 ? 15.148 -32.438 -11.656 1 95.44 257 GLY A CA 1
ATOM 1981 C C . GLY A 1 257 ? 14.359 -33.688 -11.398 1 95.44 257 GLY A C 1
ATOM 1982 O O . GLY A 1 257 ? 13.891 -33.938 -10.281 1 95.44 257 GLY A O 1
ATOM 1983 N N . SER A 1 258 ? 14.156 -34.5 -12.469 1 92.75 258 SER A N 1
ATOM 1984 C CA . SER A 1 258 ? 13.422 -35.75 -12.289 1 92.75 258 SER A CA 1
ATOM 1985 C C . SER A 1 258 ? 14.094 -36.656 -11.25 1 92.75 258 SER A C 1
ATOM 1987 O O . SER A 1 258 ? 15.297 -36.906 -11.328 1 92.75 258 SER A O 1
ATOM 1989 N N . GLY A 1 259 ? 13.297 -37.062 -10.367 1 87.56 259 GLY A N 1
ATOM 1990 C CA . GLY A 1 259 ? 13.805 -37.969 -9.352 1 87.56 259 GLY A CA 1
ATOM 1991 C C . GLY A 1 259 ? 14.375 -37.25 -8.141 1 87.56 259 GLY A C 1
ATOM 1992 O O . GLY A 1 259 ? 14.672 -37.875 -7.121 1 87.56 259 GLY A O 1
ATOM 1993 N N . LEU A 1 260 ? 14.508 -35.938 -8.242 1 92.25 260 LEU A N 1
ATOM 1994 C CA . LEU A 1 260 ? 14.969 -35.156 -7.102 1 92.25 260 LEU A CA 1
ATOM 1995 C C . LEU A 1 260 ? 13.812 -34.844 -6.156 1 92.25 260 LEU A C 1
ATOM 1997 O O . LEU A 1 260 ? 12.641 -35 -6.527 1 92.25 260 LEU A O 1
ATOM 2001 N N . VAL A 1 261 ? 14.18 -34.562 -4.941 1 94.88 261 VAL A N 1
ATOM 2002 C CA . VAL A 1 261 ? 13.25 -34.031 -3.957 1 94.88 261 VAL A CA 1
ATOM 2003 C C . VAL A 1 261 ? 13.578 -32.562 -3.695 1 94.88 261 VAL A C 1
ATOM 2005 O O . VAL A 1 261 ? 14.547 -32.25 -2.992 1 94.88 261 VAL A O 1
ATOM 2008 N N . VAL A 1 262 ? 12.852 -31.688 -4.219 1 96.25 262 VAL A N 1
ATOM 2009 C CA . VAL A 1 262 ? 13.039 -30.234 -4.098 1 96.25 262 VAL A CA 1
ATOM 2010 C C . VAL A 1 262 ? 11.906 -29.641 -3.273 1 96.25 262 VAL A C 1
ATOM 2012 O O . VAL A 1 262 ? 10.734 -29.938 -3.51 1 96.25 262 VAL A O 1
ATOM 2015 N N . ASN A 1 263 ? 12.227 -28.875 -2.27 1 97.31 263 ASN A N 1
ATOM 2016 C CA . ASN A 1 263 ? 11.211 -28.125 -1.531 1 97.31 263 ASN A CA 1
ATOM 2017 C C . ASN A 1 263 ? 11.219 -26.656 -1.913 1 97.31 263 ASN A C 1
ATOM 2019 O O . ASN A 1 263 ? 12.18 -25.938 -1.63 1 97.31 263 ASN A O 1
ATOM 2023 N N . THR A 1 264 ? 10.156 -26.172 -2.506 1 98 264 THR A N 1
ATOM 2024 C CA . THR A 1 264 ? 10.078 -24.766 -2.912 1 98 264 THR A CA 1
ATOM 2025 C C . THR A 1 264 ? 9.047 -24.031 -2.076 1 98 264 THR A C 1
ATOM 2027 O O . THR A 1 264 ? 8.703 -22.875 -2.381 1 98 264 THR A O 1
ATOM 2030 N N . ILE A 1 265 ? 8.492 -24.625 -1.06 1 97.94 265 ILE A N 1
ATOM 2031 C CA . ILE A 1 265 ? 7.379 -24.047 -0.304 1 97.94 265 ILE A CA 1
ATOM 2032 C C . ILE A 1 265 ? 7.918 -23.234 0.873 1 97.94 265 ILE A C 1
ATOM 2034 O O . ILE A 1 265 ? 8.766 -23.719 1.63 1 97.94 265 ILE A O 1
ATOM 2038 N N . PRO A 1 266 ? 7.445 -21.984 1.032 1 97.12 266 PRO A N 1
ATOM 2039 C CA . PRO A 1 266 ? 7.906 -21.172 2.164 1 97.12 266 PRO A CA 1
ATOM 2040 C C . PRO A 1 266 ? 7.371 -21.688 3.504 1 97.12 266 PRO A C 1
ATOM 2042 O O . PRO A 1 266 ? 6.359 -22.391 3.545 1 97.12 266 PRO A O 1
ATOM 2045 N N . PRO A 1 267 ? 8.078 -21.312 4.605 1 97.38 267 PRO A N 1
ATOM 2046 C CA . PRO A 1 267 ? 7.594 -21.703 5.934 1 97.38 267 PRO A CA 1
ATOM 2047 C C . PRO A 1 267 ? 6.344 -20.938 6.359 1 97.38 267 PRO A C 1
ATOM 2049 O O . PRO A 1 267 ? 6.184 -19.766 6 1 97.38 267 PRO A O 1
ATOM 2052 N N . ASN A 1 268 ? 5.508 -21.594 7.141 1 97.19 268 ASN A N 1
ATOM 2053 C CA . ASN A 1 268 ? 4.281 -21 7.66 1 97.19 268 ASN A CA 1
ATOM 2054 C C . ASN A 1 268 ? 4.422 -20.609 9.133 1 97.19 268 ASN A C 1
ATOM 2056 O O . ASN A 1 268 ? 3.422 -20.453 9.828 1 97.19 268 ASN A O 1
ATOM 2060 N N . ASP A 1 269 ? 5.621 -20.547 9.664 1 97.38 269 ASP A N 1
ATOM 2061 C CA . ASP A 1 269 ? 5.941 -20.125 11.023 1 97.38 269 ASP A CA 1
ATOM 2062 C C . ASP A 1 269 ? 6.848 -18.891 11.023 1 97.38 269 ASP A C 1
ATOM 2064 O O . ASP A 1 269 ? 6.871 -18.141 10.055 1 97.38 269 ASP A O 1
ATOM 2068 N N . PHE A 1 270 ? 7.547 -18.672 12.133 1 98.12 270 PHE A N 1
ATOM 2069 C CA . PHE A 1 270 ? 8.367 -17.469 12.289 1 98.12 270 PHE A CA 1
ATOM 2070 C C . PHE A 1 270 ? 9.391 -17.359 11.172 1 98.12 270 PHE A C 1
ATOM 2072 O O . PHE A 1 270 ? 9.797 -16.25 10.797 1 98.12 270 PHE A O 1
ATOM 2079 N N . GLY A 1 271 ? 9.82 -18.453 10.578 1 98.31 271 GLY A N 1
ATOM 2080 C CA . GLY A 1 271 ? 10.789 -18.484 9.492 1 98.31 271 GLY A CA 1
ATOM 2081 C C . GLY A 1 271 ? 10.344 -17.688 8.273 1 98.31 271 GLY A C 1
ATOM 2082 O O . GLY A 1 271 ? 11.164 -17.281 7.457 1 98.31 271 GLY A O 1
ATOM 2083 N N . HIS A 1 272 ? 9.039 -17.531 8.18 1 98.69 272 HIS A N 1
ATOM 2084 C CA . HIS A 1 272 ? 8.523 -16.688 7.098 1 98.69 272 HIS A CA 1
ATOM 2085 C C . HIS A 1 272 ? 9.102 -15.289 7.164 1 98.69 272 HIS A C 1
ATOM 2087 O O . HIS A 1 272 ? 9.516 -14.734 6.145 1 98.69 272 HIS A O 1
ATOM 2093 N N . PHE A 1 273 ? 9.117 -14.633 8.359 1 98.88 273 PHE A N 1
ATOM 2094 C CA . PHE A 1 273 ? 9.625 -13.281 8.523 1 98.88 273 PHE A CA 1
ATOM 2095 C C . PHE A 1 273 ? 11.125 -13.219 8.25 1 98.88 273 PHE A C 1
ATOM 2097 O O . PHE A 1 273 ? 11.625 -12.227 7.719 1 98.88 273 PHE A O 1
ATOM 2104 N N . GLU A 1 274 ? 11.836 -14.25 8.586 1 98.75 274 GLU A N 1
ATOM 2105 C CA . GLU A 1 274 ? 13.266 -14.312 8.312 1 98.75 274 GLU A CA 1
ATOM 2106 C C . GLU A 1 274 ? 13.539 -14.352 6.809 1 98.75 274 GLU A C 1
ATOM 2108 O O . GLU A 1 274 ? 14.438 -13.664 6.312 1 98.75 274 GLU A O 1
ATOM 2113 N N . MET A 1 275 ? 12.766 -15.148 6.121 1 98.56 275 MET A N 1
ATOM 2114 C CA . MET A 1 275 ? 12.914 -15.219 4.668 1 98.56 275 MET A CA 1
ATOM 2115 C C . MET A 1 275 ? 12.5 -13.906 4.016 1 98.56 275 MET A C 1
ATOM 2117 O O . MET A 1 275 ? 13.109 -13.477 3.035 1 98.56 275 MET A O 1
ATOM 2121 N N . LEU A 1 276 ? 11.414 -13.32 4.539 1 98.81 276 LEU A N 1
ATOM 2122 C CA . LEU A 1 276 ? 11.016 -12 4.059 1 98.81 276 LEU A CA 1
ATOM 2123 C C . LEU A 1 276 ? 12.164 -11.008 4.188 1 98.81 276 LEU A C 1
ATOM 2125 O O . LEU A 1 276 ? 12.438 -10.234 3.262 1 98.81 276 LEU A O 1
ATOM 2129 N N . ASN A 1 277 ? 12.789 -11 5.328 1 98.88 277 ASN A N 1
ATOM 2130 C CA . ASN A 1 277 ? 13.93 -10.109 5.527 1 98.88 277 ASN A CA 1
ATOM 2131 C C . ASN A 1 277 ? 15.023 -10.367 4.5 1 98.88 277 ASN A C 1
ATOM 2133 O O . ASN A 1 277 ? 15.617 -9.422 3.967 1 98.88 277 ASN A O 1
ATOM 2137 N N . GLN A 1 278 ? 15.336 -11.617 4.242 1 98.69 278 GLN A N 1
ATOM 2138 C CA . GLN A 1 278 ? 16.359 -11.945 3.262 1 98.69 278 GLN A CA 1
ATOM 2139 C C . GLN A 1 278 ? 16 -11.398 1.883 1 98.69 278 GLN A C 1
ATOM 2141 O O . GLN A 1 278 ? 16.875 -10.883 1.171 1 98.69 278 GLN A O 1
ATOM 2146 N N . LEU A 1 279 ? 14.773 -11.523 1.524 1 98.56 279 LEU A N 1
ATOM 2147 C CA . LEU A 1 279 ? 14.312 -11 0.244 1 98.56 279 LEU A CA 1
ATOM 2148 C C . LEU A 1 279 ? 14.445 -9.484 0.197 1 98.56 279 LEU A C 1
ATOM 2150 O O . LEU A 1 279 ? 14.922 -8.93 -0.793 1 98.56 279 LEU A O 1
ATOM 2154 N N . VAL A 1 280 ? 14 -8.789 1.273 1 98.5 280 VAL A N 1
ATOM 2155 C CA . VAL A 1 280 ? 14.078 -7.336 1.354 1 98.5 280 VAL A CA 1
ATOM 2156 C C . VAL A 1 280 ? 15.523 -6.883 1.227 1 98.5 280 VAL A C 1
ATOM 2158 O O . VAL A 1 280 ? 15.82 -5.887 0.558 1 98.5 280 VAL A O 1
ATOM 2161 N N . GLN A 1 281 ? 16.453 -7.625 1.843 1 98.19 281 GLN A N 1
ATOM 2162 C CA . GLN A 1 281 ? 17.859 -7.273 1.764 1 98.19 281 GLN A CA 1
ATOM 2163 C C . GLN A 1 281 ? 18.422 -7.539 0.368 1 98.19 281 GLN A C 1
ATOM 2165 O O . GLN A 1 281 ? 19.297 -6.816 -0.101 1 98.19 281 GLN A O 1
ATOM 2170 N N . MET A 1 282 ? 17.891 -8.5 -0.31 1 97.94 282 MET A N 1
ATOM 2171 C CA . MET A 1 282 ? 18.406 -8.922 -1.61 1 97.94 282 MET A CA 1
ATOM 2172 C C . MET A 1 282 ? 18 -7.934 -2.699 1 97.94 282 MET A C 1
ATOM 2174 O O . MET A 1 282 ? 18.797 -7.633 -3.594 1 97.94 282 MET A O 1
ATOM 2178 N N . GLU A 1 283 ? 16.844 -7.418 -2.672 1 98.06 283 GLU A N 1
ATOM 2179 C CA . GLU A 1 283 ? 16.297 -6.594 -3.744 1 98.06 283 GLU A CA 1
ATOM 2180 C C . GLU A 1 283 ? 16.438 -5.109 -3.426 1 98.06 283 GLU A C 1
ATOM 2182 O O . GLU A 1 283 ? 16.625 -4.73 -2.268 1 98.06 283 GLU A O 1
ATOM 2187 N N . PRO A 1 284 ? 16.391 -4.234 -4.492 1 96.69 284 PRO A N 1
ATOM 2188 C CA . PRO A 1 284 ? 16.438 -2.795 -4.23 1 96.69 284 PRO A CA 1
ATOM 2189 C C . PRO A 1 284 ? 15.305 -2.314 -3.326 1 96.69 284 PRO A C 1
ATOM 2191 O O . PRO A 1 284 ? 14.195 -2.836 -3.398 1 96.69 284 PRO A O 1
ATOM 2194 N N . ALA A 1 285 ? 15.562 -1.31 -2.566 1 93.88 285 ALA A N 1
ATOM 2195 C CA . ALA A 1 285 ? 14.609 -0.762 -1.604 1 93.88 285 ALA A CA 1
ATOM 2196 C C . ALA A 1 285 ? 13.312 -0.353 -2.289 1 93.88 285 ALA A C 1
ATOM 2198 O O . ALA A 1 285 ? 12.227 -0.528 -1.731 1 93.88 285 ALA A O 1
ATOM 2199 N N . GLU A 1 286 ? 13.43 0.132 -3.486 1 94.62 286 GLU A N 1
ATOM 2200 C CA . GLU A 1 286 ? 12.281 0.738 -4.152 1 94.62 286 GLU A CA 1
ATOM 2201 C C . GLU A 1 286 ? 11.531 -0.287 -5 1 94.62 286 GLU A C 1
ATOM 2203 O O . GLU A 1 286 ? 10.602 0.062 -5.723 1 94.62 286 GLU A O 1
ATOM 2208 N N . ALA A 1 287 ? 11.945 -1.522 -4.867 1 95.94 287 ALA A N 1
ATOM 2209 C CA . ALA A 1 287 ? 11.367 -2.549 -5.73 1 95.94 287 ALA A CA 1
ATOM 2210 C C . ALA A 1 287 ? 9.922 -2.848 -5.336 1 95.94 287 ALA A C 1
ATOM 2212 O O . ALA A 1 287 ? 9.125 -3.303 -6.164 1 95.94 287 ALA A O 1
ATOM 2213 N N . LEU A 1 288 ? 9.602 -2.666 -4.078 1 95 288 LEU A N 1
ATOM 2214 C CA . LEU A 1 288 ? 8.25 -2.955 -3.594 1 95 288 LEU A CA 1
ATOM 2215 C C . LEU A 1 288 ? 7.488 -1.667 -3.311 1 95 288 LEU A C 1
ATOM 2217 O O . LEU A 1 288 ? 8.094 -0.621 -3.066 1 95 288 LEU A O 1
ATOM 2221 N N . ASP A 1 289 ? 6.156 -1.733 -3.438 1 95.69 289 ASP A N 1
ATOM 2222 C CA . ASP A 1 289 ? 5.289 -0.625 -3.051 1 95.69 289 ASP A CA 1
ATOM 2223 C C . ASP A 1 289 ? 5.613 -0.139 -1.64 1 95.69 289 ASP A C 1
ATOM 2225 O O . ASP A 1 289 ? 5.727 -0.943 -0.712 1 95.69 289 ASP A O 1
ATOM 2229 N N . PRO A 1 290 ? 5.746 1.144 -1.455 1 96.94 290 PRO A N 1
ATOM 2230 C CA . PRO A 1 290 ? 6.168 1.635 -0.141 1 96.94 290 PRO A CA 1
ATOM 2231 C C . PRO A 1 290 ? 5.148 1.334 0.956 1 96.94 290 PRO A C 1
ATOM 2233 O O . PRO A 1 290 ? 5.52 1.179 2.121 1 96.94 290 PRO A O 1
ATOM 2236 N N . GLU A 1 291 ? 3.83 1.266 0.603 1 97.62 291 GLU A N 1
ATOM 2237 C CA . GLU A 1 291 ? 2.82 0.941 1.605 1 97.62 291 GLU A CA 1
ATOM 2238 C C . GLU A 1 291 ? 3.006 -0.477 2.137 1 97.62 291 GLU A C 1
ATOM 2240 O O . GLU A 1 291 ? 2.848 -0.722 3.336 1 97.62 291 GLU A O 1
ATOM 2245 N N . LEU A 1 292 ? 3.324 -1.395 1.232 1 98.06 292 LEU A N 1
ATOM 2246 C CA . LEU A 1 292 ? 3.607 -2.762 1.656 1 98.06 292 LEU A CA 1
ATOM 2247 C C . LEU A 1 292 ? 4.902 -2.824 2.461 1 98.06 292 LEU A C 1
ATOM 2249 O O . LEU A 1 292 ? 4.93 -3.395 3.553 1 98.06 292 LEU A O 1
ATOM 2253 N N . ALA A 1 293 ? 5.957 -2.191 1.914 1 98.19 293 ALA A N 1
ATOM 2254 C CA . ALA A 1 293 ? 7.242 -2.18 2.604 1 98.19 293 ALA A CA 1
ATOM 2255 C C . ALA A 1 293 ? 7.129 -1.506 3.967 1 98.19 293 ALA A C 1
ATOM 2257 O O . ALA A 1 293 ? 7.848 -1.863 4.906 1 98.19 293 ALA A O 1
ATOM 2258 N N . GLY A 1 294 ? 6.223 -0.549 4.039 1 97.94 294 GLY A N 1
ATOM 2259 C CA . GLY A 1 294 ? 5.996 0.129 5.305 1 97.94 294 GLY A CA 1
ATOM 2260 C C . GLY A 1 294 ? 5.508 -0.799 6.398 1 97.94 294 GLY A C 1
ATOM 2261 O O . GLY A 1 294 ? 5.879 -0.643 7.566 1 97.94 294 GLY A O 1
ATOM 2262 N N . GLN A 1 295 ? 4.676 -1.767 6.078 1 98 295 GLN A N 1
ATOM 2263 C CA . GLN A 1 295 ? 4.215 -2.77 7.035 1 98 295 GLN A CA 1
ATOM 2264 C C . GLN A 1 295 ? 5.379 -3.619 7.543 1 98 295 GLN A C 1
ATOM 2266 O O . GLN A 1 295 ? 5.43 -3.961 8.727 1 98 295 GLN A O 1
ATOM 2271 N N . PHE A 1 296 ? 6.305 -3.941 6.621 1 98.69 296 PHE A N 1
ATOM 2272 C CA . PHE A 1 296 ? 7.48 -4.719 7 1 98.69 296 PHE A CA 1
ATOM 2273 C C . PHE A 1 296 ? 8.383 -3.918 7.926 1 98.69 296 PHE A C 1
ATOM 2275 O O . PHE A 1 296 ? 8.859 -4.434 8.945 1 98.69 296 PHE A O 1
ATOM 2282 N N . ALA A 1 297 ? 8.539 -2.648 7.543 1 97.69 297 ALA A N 1
ATOM 2283 C CA . ALA A 1 297 ? 9.398 -1.77 8.336 1 97.69 297 ALA A CA 1
ATOM 2284 C C . ALA A 1 297 ? 8.859 -1.604 9.75 1 97.69 297 ALA A C 1
ATOM 2286 O O . ALA A 1 297 ? 9.625 -1.513 10.711 1 97.69 297 ALA A O 1
ATOM 2287 N N . ALA A 1 298 ? 7.551 -1.594 9.898 1 97.56 298 ALA A N 1
ATOM 2288 C CA . ALA A 1 298 ? 6.906 -1.396 11.195 1 97.56 298 ALA A CA 1
ATOM 2289 C C . ALA A 1 298 ? 7.234 -2.541 12.148 1 97.56 298 ALA A C 1
ATOM 2291 O O . ALA A 1 298 ? 7.141 -2.387 13.367 1 97.56 298 ALA A O 1
ATOM 2292 N N . ILE A 1 299 ? 7.617 -3.676 11.562 1 98.19 299 ILE A N 1
ATOM 2293 C CA . ILE A 1 299 ? 7.965 -4.781 12.453 1 98.19 299 ILE A CA 1
ATOM 2294 C C . ILE A 1 299 ? 9.477 -5.02 12.406 1 98.19 299 ILE A C 1
ATOM 2296 O O . ILE A 1 299 ? 9.953 -6.055 12.875 1 98.19 299 ILE A O 1
ATOM 2300 N N . GLY A 1 300 ? 10.203 -4.125 11.766 1 97.75 300 GLY A N 1
ATOM 2301 C CA . GLY A 1 300 ? 11.648 -4.137 11.891 1 97.75 300 GLY A CA 1
ATOM 2302 C C . GLY A 1 300 ? 12.344 -4.707 10.664 1 97.75 300 GLY A C 1
ATOM 2303 O O . GLY A 1 300 ? 13.562 -4.914 10.68 1 97.75 300 GLY A O 1
ATOM 2304 N N . ILE A 1 301 ? 11.641 -5 9.633 1 98.62 301 ILE A N 1
ATOM 2305 C CA . ILE A 1 301 ? 12.25 -5.5 8.406 1 98.62 301 ILE A CA 1
ATOM 2306 C C . ILE A 1 301 ? 12.43 -4.355 7.41 1 98.62 301 ILE A C 1
ATOM 2308 O O . ILE A 1 301 ? 11.461 -3.922 6.773 1 98.62 301 ILE A O 1
ATOM 2312 N N . VAL A 1 302 ? 13.625 -3.883 7.289 1 96.5 302 VAL A N 1
ATOM 2313 C CA . VAL A 1 302 ? 13.953 -2.697 6.504 1 96.5 302 VAL A CA 1
ATOM 2314 C C . VAL A 1 302 ? 15.266 -2.924 5.75 1 96.5 302 VAL A C 1
ATOM 2316 O O . VAL A 1 302 ? 16.203 -3.521 6.289 1 96.5 302 VAL A O 1
ATOM 2319 N N . LYS A 1 303 ? 15.281 -2.514 4.512 1 96.81 303 LYS A N 1
ATOM 2320 C CA . LYS A 1 303 ? 16.5 -2.592 3.719 1 96.81 303 LYS A CA 1
ATOM 2321 C C . LYS A 1 303 ? 17.688 -1.959 4.457 1 96.81 303 LYS A C 1
ATOM 2323 O O . LYS A 1 303 ? 17.578 -0.835 4.953 1 96.81 303 LYS A O 1
ATOM 2328 N N . GLY A 1 304 ? 18.766 -2.723 4.559 1 95.75 304 GLY A N 1
ATOM 2329 C CA . GLY A 1 304 ? 19.984 -2.195 5.137 1 95.75 304 GLY A CA 1
ATOM 2330 C C . GLY A 1 304 ? 20.047 -2.322 6.648 1 95.75 304 GLY A C 1
ATOM 2331 O O . GLY A 1 304 ? 21.047 -1.985 7.27 1 95.75 304 GLY A O 1
ATOM 2332 N N . LYS A 1 305 ? 19.031 -2.785 7.285 1 96.06 305 LYS A N 1
ATOM 2333 C CA . LYS A 1 305 ? 19 -2.943 8.734 1 96.06 305 LYS A CA 1
ATOM 2334 C C . LYS A 1 305 ? 18.891 -4.414 9.125 1 96.06 305 LYS A C 1
ATOM 2336 O O . LYS A 1 305 ? 18.234 -5.195 8.438 1 96.06 305 LYS A O 1
ATOM 2341 N N . GLU A 1 306 ? 19.484 -4.762 10.234 1 97.69 306 GLU A N 1
ATOM 2342 C CA . GLU A 1 306 ? 19.391 -6.121 10.766 1 97.69 306 GLU A CA 1
ATOM 2343 C C . GLU A 1 306 ? 18 -6.391 11.336 1 97.69 306 GLU A C 1
ATOM 2345 O O . GLU A 1 306 ? 17.438 -5.539 12.023 1 97.69 306 GLU A O 1
ATOM 2350 N N . PHE A 1 307 ? 17.422 -7.527 11.016 1 98.5 307 PHE A N 1
ATOM 2351 C CA . PHE A 1 307 ? 16.188 -7.984 11.641 1 98.5 307 PHE A CA 1
ATOM 2352 C C . PHE A 1 307 ? 16.469 -8.773 12.906 1 98.5 307 PHE A C 1
ATOM 2354 O O . PHE A 1 307 ? 16.797 -9.961 12.852 1 98.5 307 PHE A O 1
ATOM 2361 N N . ALA A 1 308 ? 16.281 -8.07 14.008 1 97.88 308 ALA A N 1
ATOM 2362 C CA . ALA A 1 308 ? 16.594 -8.641 15.312 1 97.88 308 ALA A CA 1
ATOM 2363 C C . ALA A 1 308 ? 15.516 -8.312 16.328 1 97.88 308 ALA A C 1
ATOM 2365 O O . ALA A 1 308 ? 15.766 -7.574 17.297 1 97.88 308 ALA A O 1
ATOM 2366 N N . PRO A 1 309 ? 14.336 -8.906 16.141 1 97.88 309 PRO A N 1
ATOM 2367 C CA . PRO A 1 309 ? 13.289 -8.625 17.125 1 97.88 309 PRO A CA 1
ATOM 2368 C C . PRO A 1 309 ? 13.672 -9.055 18.547 1 97.88 309 PRO A C 1
ATOM 2370 O O . PRO A 1 309 ? 14.281 -10.109 18.719 1 97.88 309 PRO A O 1
ATOM 2373 N N . ASP A 1 310 ? 13.383 -8.211 19.547 1 97.56 310 ASP A N 1
ATOM 2374 C CA . ASP A 1 310 ? 13.602 -8.602 20.938 1 97.56 310 ASP A CA 1
ATOM 2375 C C . ASP A 1 310 ? 12.586 -9.648 21.375 1 97.56 310 ASP A C 1
ATOM 2377 O O . ASP A 1 310 ? 11.766 -10.102 20.578 1 97.56 310 ASP A O 1
ATOM 2381 N N . ALA A 1 311 ? 12.648 -10.039 22.594 1 98.19 311 ALA A N 1
ATOM 2382 C CA . ALA A 1 311 ? 11.812 -11.133 23.094 1 98.19 311 ALA A CA 1
ATOM 2383 C C . ALA A 1 311 ? 10.328 -10.789 22.969 1 98.19 311 ALA A C 1
ATOM 2385 O O . ALA A 1 311 ? 9.523 -11.641 22.594 1 98.19 311 ALA A O 1
ATOM 2386 N N . ARG A 1 312 ? 9.938 -9.562 23.281 1 97.88 312 ARG A N 1
ATOM 2387 C CA . ARG A 1 312 ? 8.547 -9.133 23.188 1 97.88 312 ARG A CA 1
ATOM 2388 C C . ARG A 1 312 ? 8.055 -9.211 21.75 1 97.88 312 ARG A C 1
ATOM 2390 O O . ARG A 1 312 ? 7.016 -9.82 21.469 1 97.88 312 ARG A O 1
ATOM 2397 N N . MET A 1 313 ? 8.82 -8.594 20.875 1 98.19 313 MET A N 1
ATOM 2398 C CA . MET A 1 313 ? 8.43 -8.562 19.469 1 98.19 313 MET A CA 1
ATOM 2399 C C . MET A 1 313 ? 8.375 -9.969 18.875 1 98.19 313 MET A C 1
ATOM 2401 O O . MET A 1 313 ? 7.48 -10.281 18.094 1 98.19 313 MET A O 1
ATOM 2405 N N . ARG A 1 314 ? 9.312 -10.805 19.219 1 98.38 314 ARG A N 1
ATOM 2406 C CA . ARG A 1 314 ? 9.305 -12.18 18.734 1 98.38 314 ARG A CA 1
ATOM 2407 C C . ARG A 1 314 ? 8.016 -12.891 19.141 1 98.38 314 ARG A C 1
ATOM 2409 O O . ARG A 1 314 ? 7.402 -13.578 18.312 1 98.38 314 ARG A O 1
ATOM 2416 N N . LYS A 1 315 ? 7.625 -12.742 20.375 1 98.44 315 LYS A N 1
ATOM 2417 C CA . LYS A 1 315 ? 6.391 -13.367 20.859 1 98.44 315 LYS A CA 1
ATOM 2418 C C . LYS A 1 315 ? 5.18 -12.852 20.078 1 98.44 315 LYS A C 1
ATOM 2420 O O . LYS A 1 315 ? 4.285 -13.625 19.734 1 98.44 315 LYS A O 1
ATOM 2425 N N . VAL A 1 316 ? 5.148 -11.547 19.844 1 98.5 316 VAL A N 1
ATOM 2426 C CA . VAL A 1 316 ? 4.043 -10.945 19.109 1 98.5 316 VAL A CA 1
ATOM 2427 C C . VAL A 1 316 ? 4.008 -11.5 17.688 1 98.5 316 VAL A C 1
ATOM 2429 O O . VAL A 1 316 ? 2.943 -11.844 17.172 1 98.5 316 VAL A O 1
ATOM 2432 N N . LEU A 1 317 ? 5.176 -11.609 17.016 1 98.69 317 LEU A N 1
ATOM 2433 C CA . LEU A 1 317 ? 5.246 -12.062 15.641 1 98.69 317 LEU A CA 1
ATOM 2434 C C . LEU A 1 317 ? 4.918 -13.547 15.539 1 98.69 317 LEU A C 1
ATOM 2436 O O . LEU A 1 317 ? 4.363 -14 14.531 1 98.69 317 LEU A O 1
ATOM 2440 N N . GLU A 1 318 ? 5.211 -14.305 16.578 1 98.5 318 GLU A N 1
ATOM 2441 C CA . GLU A 1 318 ? 4.84 -15.719 16.625 1 98.5 318 GLU A CA 1
ATOM 2442 C C . GLU A 1 318 ? 3.322 -15.883 16.656 1 98.5 318 GLU A C 1
ATOM 2444 O O . GLU A 1 318 ? 2.781 -16.812 16.062 1 98.5 318 GLU A O 1
ATOM 2449 N N . LYS A 1 319 ? 2.672 -14.992 17.359 1 98.31 319 LYS A N 1
ATOM 2450 C CA . LYS A 1 319 ? 1.212 -15 17.359 1 98.31 319 LYS A CA 1
ATOM 2451 C C . LYS A 1 319 ? 0.666 -14.562 16 1 98.31 319 LYS A C 1
ATOM 2453 O O . LYS A 1 319 ? -0.313 -15.125 15.508 1 98.31 319 LYS A O 1
ATOM 2458 N N . ALA A 1 320 ? 1.313 -13.586 15.43 1 98.81 320 ALA A N 1
ATOM 2459 C CA . ALA A 1 320 ? 0.852 -13.008 14.172 1 98.81 320 ALA A CA 1
ATOM 2460 C C . ALA A 1 320 ? 0.959 -14.023 13.031 1 98.81 320 ALA A C 1
ATOM 2462 O O . ALA A 1 320 ? 0.066 -14.117 12.188 1 98.81 320 ALA A O 1
ATOM 2463 N N . VAL A 1 321 ? 2.031 -14.773 12.984 1 98.5 321 VAL A N 1
ATOM 2464 C CA . VAL A 1 321 ? 2.266 -15.68 11.867 1 98.5 321 VAL A CA 1
ATOM 2465 C C . VAL A 1 321 ? 1.23 -16.812 11.898 1 98.5 321 VAL A C 1
ATOM 2467 O O . VAL A 1 321 ? 0.799 -17.281 10.844 1 98.5 321 VAL A O 1
ATOM 2470 N N . VAL A 1 322 ? 0.762 -17.188 13.086 1 98.5 322 VAL A N 1
ATOM 2471 C CA . VAL A 1 322 ? -0.267 -18.219 13.219 1 98.5 322 VAL A CA 1
ATOM 2472 C C . VAL A 1 322 ? -1.551 -17.75 12.531 1 98.5 322 VAL A C 1
ATOM 2474 O O . VAL A 1 322 ? -2.137 -18.5 11.742 1 98.5 322 VAL A O 1
ATOM 2477 N N . VAL A 1 323 ? -1.938 -16.562 12.805 1 98.69 323 VAL A N 1
ATOM 2478 C CA . VAL A 1 323 ? -3.172 -16.031 12.242 1 98.69 323 VAL A CA 1
ATOM 2479 C C . VAL A 1 323 ? -2.971 -15.719 10.758 1 98.69 323 VAL A C 1
ATOM 2481 O O . VAL A 1 323 ? -3.859 -15.969 9.938 1 98.69 323 VAL A O 1
ATOM 2484 N N . GLY A 1 324 ? -1.786 -15.148 10.391 1 98.75 324 GLY A N 1
ATOM 2485 C CA . GLY A 1 324 ? -1.483 -14.914 8.992 1 98.75 324 GLY A CA 1
ATOM 2486 C C . GLY A 1 324 ? -1.558 -16.172 8.141 1 98.75 324 GLY A C 1
ATOM 2487 O O . GLY A 1 324 ? -2.135 -16.156 7.055 1 98.75 324 GLY A O 1
ATOM 2488 N N . ASN A 1 325 ? -1.009 -17.219 8.641 1 98.56 325 ASN A N 1
ATOM 2489 C CA . ASN A 1 325 ? -1.079 -18.5 7.945 1 98.56 325 ASN A CA 1
ATOM 2490 C C . ASN A 1 325 ? -2.514 -19 7.852 1 98.56 325 ASN A C 1
ATOM 2492 O O . ASN A 1 325 ? -2.961 -19.422 6.781 1 98.56 325 ASN A O 1
ATOM 2496 N N . ALA A 1 326 ? -3.213 -18.984 8.977 1 98.75 326 ALA A N 1
ATOM 2497 C CA . ALA A 1 326 ? -4.598 -19.453 8.984 1 98.75 326 ALA A CA 1
ATOM 2498 C C . ALA A 1 326 ? -5.445 -18.688 7.98 1 98.75 326 ALA A C 1
ATOM 2500 O O . ALA A 1 326 ? -6.25 -19.266 7.254 1 98.75 326 ALA A O 1
ATOM 2501 N N . ALA A 1 327 ? -5.27 -17.391 7.988 1 98.75 327 ALA A N 1
ATOM 2502 C CA . ALA A 1 327 ? -6.02 -16.547 7.074 1 98.75 327 ALA A CA 1
ATOM 2503 C C . ALA A 1 327 ? -5.68 -16.859 5.621 1 98.75 327 ALA A C 1
ATOM 2505 O O . ALA A 1 327 ? -6.57 -17.016 4.789 1 98.75 327 ALA A O 1
ATOM 2506 N N . SER A 1 328 ? -4.406 -16.922 5.332 1 98.56 328 SER A N 1
ATOM 2507 C CA . SER A 1 328 ? -3.957 -17.203 3.969 1 98.56 328 SER A CA 1
ATOM 2508 C C . SER A 1 328 ? -4.441 -18.562 3.49 1 98.56 328 SER A C 1
ATOM 2510 O O . SER A 1 328 ? -4.867 -18.703 2.342 1 98.56 328 SER A O 1
ATOM 2512 N N . ARG A 1 329 ? -4.34 -19.516 4.344 1 98.19 329 ARG A N 1
ATOM 2513 C CA . ARG A 1 329 ? -4.82 -20.859 4.027 1 98.19 329 ARG A CA 1
ATOM 2514 C C . ARG A 1 329 ? -6.324 -20.859 3.789 1 98.19 329 ARG A C 1
ATOM 2516 O O . ARG A 1 329 ? -6.809 -21.469 2.836 1 98.19 329 ARG A O 1
ATOM 2523 N N . THR A 1 330 ? -7.059 -20.188 4.629 1 98.56 330 THR A N 1
ATOM 2524 C CA . THR A 1 330 ? -8.508 -20.094 4.488 1 98.56 330 THR A CA 1
ATOM 2525 C C . THR A 1 330 ? -8.883 -19.469 3.146 1 98.56 330 THR A C 1
ATOM 2527 O O . THR A 1 330 ? -9.766 -19.984 2.445 1 98.56 330 THR A O 1
ATOM 2530 N N . LEU A 1 331 ? -8.195 -18.438 2.785 1 98.12 331 LEU A N 1
ATOM 2531 C CA . LEU A 1 331 ? -8.414 -17.797 1.492 1 98.12 331 LEU A CA 1
ATOM 2532 C C . LEU A 1 331 ? -7.957 -18.703 0.353 1 98.12 331 LEU A C 1
ATOM 2534 O O . LEU A 1 331 ? -8.656 -18.844 -0.653 1 98.12 331 LEU A O 1
ATOM 2538 N N . GLY A 1 332 ? -6.848 -19.344 0.516 1 97.44 332 GLY A N 1
ATOM 2539 C CA . GLY A 1 332 ? -6.207 -20.125 -0.535 1 97.44 332 GLY A CA 1
ATOM 2540 C C . GLY A 1 332 ? -6.969 -21.391 -0.896 1 97.44 332 GLY A C 1
ATOM 2541 O O . GLY A 1 332 ? -6.84 -21.891 -2.012 1 97.44 332 GLY A O 1
ATOM 2542 N N . VAL A 1 333 ? -7.773 -21.875 0.037 1 97.31 333 VAL A N 1
ATOM 2543 C CA . VAL A 1 333 ? -8.5 -23.109 -0.247 1 97.31 333 VAL A CA 1
ATOM 2544 C C . VAL A 1 333 ? -9.969 -22.812 -0.493 1 97.31 333 VAL A C 1
ATOM 2546 O O . VAL A 1 333 ? -10.812 -23.703 -0.469 1 97.31 333 VAL A O 1
ATOM 2549 N N . GLY A 1 334 ? -10.273 -21.531 -0.669 1 95.69 334 GLY A N 1
ATOM 2550 C CA . GLY A 1 334 ? -11.625 -21.125 -1.015 1 95.69 334 GLY A CA 1
ATOM 2551 C C . GLY A 1 334 ? -12.609 -21.312 0.117 1 95.69 334 GLY A C 1
ATOM 2552 O O . GLY A 1 334 ? -13.797 -21.547 -0.123 1 95.69 334 GLY A O 1
ATOM 2553 N N . ALA A 1 335 ? -12.164 -21.219 1.368 1 97.19 335 ALA A N 1
ATOM 2554 C CA . ALA A 1 335 ? -13.008 -21.547 2.514 1 97.19 335 ALA A CA 1
ATOM 2555 C C . ALA A 1 335 ? -13.586 -20.297 3.158 1 97.19 335 ALA A C 1
ATOM 2557 O O . ALA A 1 335 ? -14.445 -20.375 4.039 1 97.19 335 ALA A O 1
ATOM 2558 N N . HIS A 1 336 ? -13.055 -19.109 2.791 1 96.25 336 HIS A N 1
ATOM 2559 C CA . HIS A 1 336 ? -13.57 -17.875 3.373 1 96.25 336 HIS A CA 1
ATOM 2560 C C . HIS A 1 336 ? -15.062 -17.719 3.094 1 96.25 336 HIS A C 1
ATOM 2562 O O . HIS A 1 336 ? -15.508 -17.891 1.957 1 96.25 336 HIS A O 1
ATOM 2568 N N . PRO A 1 337 ? -15.844 -17.328 4.031 1 93.94 337 PRO A N 1
ATOM 2569 C CA . PRO A 1 337 ? -17.297 -17.359 3.887 1 93.94 337 PRO A CA 1
ATOM 2570 C C . PRO A 1 337 ? -17.812 -16.359 2.861 1 93.94 337 PRO A C 1
ATOM 2572 O O . PRO A 1 337 ? -18.891 -16.547 2.285 1 93.94 337 PRO A O 1
ATOM 2575 N N . THR A 1 338 ? -17.078 -15.297 2.645 1 91.06 338 THR A N 1
ATOM 2576 C CA . THR A 1 338 ? -17.531 -14.258 1.732 1 91.06 338 THR A CA 1
ATOM 2577 C C . THR A 1 338 ? -16.734 -14.297 0.429 1 91.06 338 THR A C 1
ATOM 2579 O O . THR A 1 338 ? -17.297 -14.172 -0.656 1 91.06 338 THR A O 1
ATOM 2582 N N . ASP A 1 339 ? -15.5 -14.531 0.506 1 88.25 339 ASP A N 1
ATOM 2583 C CA . ASP A 1 339 ? -14.609 -14.578 -0.648 1 88.25 339 ASP A CA 1
ATOM 2584 C C . ASP A 1 339 ? -14.438 -16 -1.161 1 88.25 339 ASP A C 1
ATOM 2586 O O . ASP A 1 339 ? -13.336 -16.547 -1.168 1 88.25 339 ASP A O 1
ATOM 2590 N N . ARG A 1 340 ? -15.453 -16.531 -1.804 1 85.38 340 ARG A N 1
ATOM 2591 C CA . ARG A 1 340 ? -15.445 -17.922 -2.236 1 85.38 340 ARG A CA 1
ATOM 2592 C C . ARG A 1 340 ? -15.023 -18.047 -3.695 1 85.38 340 ARG A C 1
ATOM 2594 O O . ARG A 1 340 ? -14.508 -19.078 -4.117 1 85.38 340 ARG A O 1
ATOM 2601 N N . TRP A 1 341 ? -15.305 -17.047 -4.512 1 93.88 341 TRP A N 1
ATOM 2602 C CA . TRP A 1 341 ? -14.891 -16.891 -5.906 1 93.88 341 TRP A CA 1
ATOM 2603 C C . TRP A 1 341 ? -15.398 -18.062 -6.75 1 93.88 341 TRP A C 1
ATOM 2605 O O . TRP A 1 341 ? -14.633 -18.656 -7.516 1 93.88 341 TRP A O 1
ATOM 2615 N N . ARG A 1 342 ? -16.641 -18.5 -6.508 1 94.69 342 ARG A N 1
ATOM 2616 C CA . ARG A 1 342 ? -17.266 -19.547 -7.301 1 94.69 342 ARG A CA 1
ATOM 2617 C C . ARG A 1 342 ? -17.312 -19.172 -8.781 1 94.69 342 ARG A C 1
ATOM 2619 O O . ARG A 1 342 ? -17.656 -18.047 -9.125 1 94.69 342 ARG A O 1
ATOM 2626 N N . PHE A 1 343 ? -16.922 -20.094 -9.602 1 94.19 343 PHE A N 1
ATOM 2627 C CA . PHE A 1 343 ? -16.875 -19.828 -11.039 1 94.19 343 PHE A CA 1
ATOM 2628 C C . PHE A 1 343 ? -18.266 -19.953 -11.656 1 94.19 343 PHE A C 1
ATOM 2630 O O . PHE A 1 343 ? -18.609 -19.219 -12.578 1 94.19 343 PHE A O 1
ATOM 2637 N N . TYR A 1 344 ? -19.062 -20.922 -11.195 1 95 344 TYR A N 1
ATOM 2638 C CA . TYR A 1 344 ? -20.438 -21.109 -11.633 1 95 344 TYR A CA 1
ATOM 2639 C C . TYR A 1 344 ? -21.422 -20.578 -10.594 1 95 344 TYR A C 1
ATOM 2641 O O . TYR A 1 344 ? -21.219 -19.484 -10.047 1 95 344 TYR A O 1
ATOM 2649 N N . GLU A 1 345 ? -22.562 -21.219 -10.375 1 92.31 345 GLU A N 1
ATOM 2650 C CA . GLU A 1 345 ? -23.516 -20.766 -9.359 1 92.31 345 GLU A CA 1
ATOM 2651 C C . GLU A 1 345 ? -23 -21.078 -7.957 1 92.31 345 GLU A C 1
ATOM 2653 O O . GLU A 1 345 ? -22.047 -21.844 -7.793 1 92.31 345 GLU A O 1
ATOM 2658 N N . GLU A 1 346 ? -23.609 -20.516 -7.016 1 90 346 GLU A N 1
ATOM 2659 C CA . GLU A 1 346 ? -23.156 -20.578 -5.629 1 90 346 GLU A CA 1
ATOM 2660 C C . GLU A 1 346 ? -23.141 -22.031 -5.129 1 90 346 GLU A C 1
ATOM 2662 O O . GLU A 1 346 ? -22.328 -22.375 -4.266 1 90 346 GLU A O 1
ATOM 2667 N N . SER A 1 347 ? -23.953 -22.828 -5.656 1 92.19 347 SER A N 1
ATOM 2668 C CA . SER A 1 347 ? -24.031 -24.203 -5.184 1 92.19 347 SER A CA 1
ATOM 2669 C C . SER A 1 347 ? -22.891 -25.047 -5.734 1 92.19 347 SER A C 1
ATOM 2671 O O . SER A 1 347 ? -22.656 -26.156 -5.254 1 92.19 347 SER A O 1
ATOM 2673 N N . SER A 1 348 ? -22.219 -24.562 -6.773 1 96.12 348 SER A N 1
ATOM 2674 C CA . SER A 1 348 ? -21.109 -25.297 -7.352 1 96.12 348 SER A CA 1
ATOM 2675 C C . SER A 1 348 ? -19.859 -25.203 -6.469 1 96.12 348 SER A C 1
ATOM 2677 O O . SER A 1 348 ? -19.594 -24.156 -5.875 1 96.12 348 SER A O 1
ATOM 2679 N N . ALA A 1 349 ? -19.047 -26.25 -6.441 1 96.44 349 ALA A N 1
ATOM 2680 C CA . ALA A 1 349 ? -17.828 -26.266 -5.652 1 96.44 349 ALA A CA 1
ATOM 2681 C C . ALA A 1 349 ? -16.641 -25.734 -6.465 1 96.44 349 ALA A C 1
ATOM 2683 O O . ALA A 1 349 ? -15.578 -25.453 -5.91 1 96.44 349 ALA A O 1
ATOM 2684 N N . TRP A 1 350 ? -16.828 -25.594 -7.777 1 97.94 350 TRP A N 1
ATOM 2685 C CA . TRP A 1 350 ? -15.734 -25.125 -8.633 1 97.94 350 TRP A CA 1
ATOM 2686 C C . TRP A 1 350 ? -15.492 -23.641 -8.453 1 97.94 350 TRP A C 1
ATOM 2688 O O . TRP A 1 350 ? -16.438 -22.844 -8.477 1 97.94 350 TRP A O 1
ATOM 2698 N N . TRP A 1 351 ? -14.273 -23.281 -8.227 1 96.56 351 TRP A N 1
ATOM 2699 C CA . TRP A 1 351 ? -13.969 -21.875 -7.992 1 96.56 351 TRP A CA 1
ATOM 2700 C C . TRP A 1 351 ? -12.625 -21.5 -8.609 1 96.56 351 TRP A C 1
ATOM 2702 O O . TRP A 1 351 ? -11.883 -22.375 -9.07 1 96.56 351 TRP A O 1
ATOM 2712 N N . ASN A 1 352 ? -12.359 -20.25 -8.781 1 94.69 352 ASN A N 1
ATOM 2713 C CA . ASN A 1 352 ? -11.125 -19.656 -9.289 1 94.69 352 ASN A CA 1
ATOM 2714 C C . ASN A 1 352 ? -10.984 -18.188 -8.859 1 94.69 352 ASN A C 1
ATOM 2716 O O . ASN A 1 352 ? -11.75 -17.328 -9.305 1 94.69 352 ASN A O 1
ATOM 2720 N N . MET A 1 353 ? -10.016 -17.844 -8.062 1 93.25 353 MET A N 1
ATOM 2721 C CA . MET A 1 353 ? -9.891 -16.516 -7.473 1 93.25 353 MET A CA 1
ATOM 2722 C C . MET A 1 353 ? -9.273 -15.531 -8.461 1 93.25 353 MET A C 1
ATOM 2724 O O . MET A 1 353 ? -9.336 -14.32 -8.258 1 93.25 353 MET A O 1
ATOM 2728 N N . LEU A 1 354 ? -8.703 -15.977 -9.57 1 91.88 354 LEU A N 1
ATOM 2729 C CA . LEU A 1 354 ? -7.941 -15.141 -10.492 1 91.88 354 LEU A CA 1
ATOM 2730 C C . LEU A 1 354 ? -8.859 -14.195 -11.266 1 91.88 354 LEU A C 1
ATOM 2732 O O . LEU A 1 354 ? -8.445 -13.102 -11.641 1 91.88 354 LEU A O 1
ATOM 2736 N N . PHE A 1 355 ? -10.086 -14.594 -11.469 1 88.19 355 PHE A N 1
ATOM 2737 C CA . PHE A 1 355 ? -10.977 -13.828 -12.344 1 88.19 355 PHE A CA 1
ATOM 2738 C C . PHE A 1 355 ? -11.523 -12.609 -11.617 1 88.19 355 PHE A C 1
ATOM 2740 O O . PHE A 1 355 ? -12.07 -11.695 -12.242 1 88.19 355 PHE A O 1
ATOM 2747 N N . GLU A 1 356 ? -11.359 -12.617 -10.305 1 87.62 356 GLU A N 1
ATOM 2748 C CA . GLU A 1 356 ? -11.82 -11.469 -9.523 1 87.62 356 GLU A CA 1
ATOM 2749 C C . GLU A 1 356 ? -11.008 -10.219 -9.844 1 87.62 356 GLU A C 1
ATOM 2751 O O . GLU A 1 356 ? -11.562 -9.133 -10.016 1 87.62 356 GLU A O 1
ATOM 2756 N N . GLY A 1 357 ? -9.727 -10.391 -9.906 1 90.25 357 GLY A N 1
ATOM 2757 C CA . GLY A 1 357 ? -8.852 -9.242 -10.07 1 90.25 357 GLY A CA 1
ATOM 2758 C C . GLY A 1 357 ? -7.859 -9.406 -11.203 1 90.25 357 GLY A C 1
ATOM 2759 O O . GLY A 1 357 ? -7.02 -8.531 -11.43 1 90.25 357 GLY A O 1
ATOM 2760 N N . GLY A 1 358 ? -7.992 -10.492 -11.906 1 92.62 358 GLY A N 1
ATOM 2761 C CA . GLY A 1 358 ? -7.051 -10.719 -12.992 1 92.62 358 GLY A CA 1
ATOM 2762 C C . GLY A 1 358 ? -5.625 -10.922 -12.516 1 92.62 358 GLY A C 1
ATOM 2763 O O . GLY A 1 358 ? -5.395 -11.281 -11.359 1 92.62 358 GLY A O 1
ATOM 2764 N N . TYR A 1 359 ? -4.645 -10.727 -13.422 1 93.5 359 TYR A N 1
ATOM 2765 C CA . TYR A 1 359 ? -3.246 -11.062 -13.172 1 93.5 359 TYR A CA 1
ATOM 2766 C C . TYR A 1 359 ? -2.58 -10 -12.305 1 93.5 359 TYR A C 1
ATOM 2768 O O . TYR A 1 359 ? -1.517 -10.242 -11.727 1 93.5 359 TYR A O 1
ATOM 2776 N N . GLN A 1 360 ? -3.197 -8.844 -12.203 1 94.5 360 GLN A N 1
ATOM 2777 C CA . GLN A 1 360 ? -2.652 -7.793 -11.344 1 94.5 360 GLN A CA 1
ATOM 2778 C C . GLN A 1 360 ? -3.414 -7.711 -10.023 1 94.5 360 GLN A C 1
ATOM 2780 O O . GLN A 1 360 ? -3.08 -6.902 -9.156 1 94.5 360 GLN A O 1
ATOM 2785 N N . PHE A 1 361 ? -4.516 -8.531 -9.938 1 96.38 361 PHE A N 1
ATOM 2786 C CA . PHE A 1 361 ? -5.395 -8.531 -8.773 1 96.38 361 PHE A CA 1
ATOM 2787 C C . PHE A 1 361 ? -6.012 -7.152 -8.562 1 96.38 361 PHE A C 1
ATOM 2789 O O . PHE A 1 361 ? -6.031 -6.641 -7.441 1 96.38 361 PHE A O 1
ATOM 2796 N N . LEU A 1 362 ? -6.332 -6.496 -9.594 1 94.88 362 LEU A N 1
ATOM 2797 C CA . LEU A 1 362 ? -6.945 -5.172 -9.57 1 94.88 362 LEU A CA 1
ATOM 2798 C C . LEU A 1 362 ? -8.328 -5.199 -10.219 1 94.88 362 LEU A C 1
ATOM 2800 O O . LEU A 1 362 ? -9.328 -4.91 -9.562 1 94.88 362 LEU A O 1
ATOM 2804 N N . ASN A 1 363 ? -8.336 -5.629 -11.492 1 91.75 363 ASN A N 1
ATOM 2805 C CA . ASN A 1 363 ? -9.555 -5.688 -12.289 1 91.75 363 ASN A CA 1
ATOM 2806 C C . ASN A 1 363 ? -9.734 -7.062 -12.938 1 91.75 363 ASN A C 1
ATOM 2808 O O . ASN A 1 363 ? -8.758 -7.715 -13.297 1 91.75 363 ASN A O 1
ATOM 2812 N N . PRO A 1 364 ? -11.008 -7.422 -13.062 1 91.5 364 PRO A N 1
ATOM 2813 C CA . PRO A 1 364 ? -11.242 -8.633 -13.859 1 91.5 364 PRO A CA 1
ATOM 2814 C C . PRO A 1 364 ? -10.703 -8.508 -15.281 1 91.5 364 PRO A C 1
ATOM 2816 O O . PRO A 1 364 ? -10.539 -7.402 -15.797 1 91.5 364 PRO A O 1
ATOM 2819 N N . PRO A 1 365 ? -10.359 -9.609 -15.898 1 89.44 365 PRO A N 1
ATOM 2820 C CA . PRO A 1 365 ? -9.906 -9.539 -17.281 1 89.44 365 PRO A CA 1
ATOM 2821 C C . PRO A 1 365 ? -10.961 -8.945 -18.219 1 89.44 365 PRO A C 1
ATOM 2823 O O . PRO A 1 365 ? -12.164 -9.062 -17.953 1 89.44 365 PRO A O 1
ATOM 2826 N N . PRO A 1 366 ? -10.492 -8.336 -19.312 1 90.75 366 PRO A N 1
ATOM 2827 C CA . PRO A 1 366 ? -11.445 -7.75 -20.25 1 90.75 366 PRO A CA 1
ATOM 2828 C C . PRO A 1 366 ? -12.289 -8.805 -20.969 1 90.75 366 PRO A C 1
ATOM 2830 O O . PRO A 1 366 ? -11.883 -9.961 -21.062 1 90.75 366 PRO A O 1
ATOM 2833 N N . GLN A 1 367 ? -13.391 -8.32 -21.375 1 87.88 367 GLN A N 1
ATOM 2834 C CA . GLN A 1 367 ? -14.273 -9.172 -22.172 1 87.88 367 GLN A CA 1
ATOM 2835 C C . GLN A 1 367 ? -13.969 -9.031 -23.656 1 87.88 367 GLN A C 1
ATOM 2837 O O . GLN A 1 367 ? -13.656 -7.938 -24.141 1 87.88 367 GLN A O 1
ATOM 2842 N N . ILE A 1 368 ? -13.992 -10.156 -24.281 1 85.56 368 ILE A N 1
ATOM 2843 C CA . ILE A 1 368 ? -13.875 -10.141 -25.734 1 85.56 368 ILE A CA 1
ATOM 2844 C C . ILE A 1 368 ? -15.273 -10.203 -26.359 1 85.56 368 ILE A C 1
ATOM 2846 O O . ILE A 1 368 ? -15.961 -11.219 -26.25 1 85.56 368 ILE A O 1
ATOM 2850 N N . MET A 1 369 ? -15.547 -9.219 -27.047 1 85.25 369 MET A N 1
ATOM 2851 C CA . MET A 1 369 ? -16.875 -9.117 -27.656 1 85.25 369 MET A CA 1
ATOM 2852 C C . MET A 1 369 ? -16.938 -9.945 -28.938 1 85.25 369 MET A C 1
ATOM 2854 O O . MET A 1 369 ? -15.906 -10.328 -29.5 1 85.25 369 MET A O 1
ATOM 2858 N N . GLU A 1 370 ? -18.125 -10.18 -29.375 1 83.69 370 GLU A N 1
ATOM 2859 C CA . GLU A 1 370 ? -18.359 -10.984 -30.562 1 83.69 370 GLU A CA 1
ATOM 2860 C C . GLU A 1 370 ? -17.672 -10.383 -31.781 1 83.69 370 GLU A C 1
ATOM 2862 O O . GLU A 1 370 ? -17.188 -11.109 -32.656 1 83.69 370 GLU A O 1
ATOM 2867 N N . ASN A 1 371 ? -17.656 -9.047 -31.828 1 87.69 371 ASN A N 1
ATOM 2868 C CA . ASN A 1 371 ? -17.078 -8.367 -32.969 1 87.69 371 ASN A CA 1
ATOM 2869 C C . ASN A 1 371 ? -15.555 -8.266 -32.844 1 87.69 371 ASN A C 1
ATOM 2871 O O . ASN A 1 371 ? -14.898 -7.641 -33.688 1 87.69 371 ASN A O 1
ATOM 2875 N N . GLY A 1 372 ? -15.055 -8.875 -31.812 1 83.81 372 GLY A N 1
ATOM 2876 C CA . GLY A 1 372 ? -13.609 -8.875 -31.625 1 83.81 372 GLY A CA 1
ATOM 2877 C C . GLY A 1 372 ? -13.125 -7.715 -30.781 1 83.81 372 GLY A C 1
ATOM 2878 O O . GLY A 1 372 ? -11.953 -7.668 -30.391 1 83.81 372 GLY A O 1
ATOM 2879 N N . GLU A 1 373 ? -14.031 -6.871 -30.469 1 90.5 373 GLU A N 1
ATOM 2880 C CA . GLU A 1 373 ? -13.656 -5.73 -29.641 1 90.5 373 GLU A CA 1
ATOM 2881 C C . GLU A 1 373 ? -13.367 -6.164 -28.203 1 90.5 373 GLU A C 1
ATOM 2883 O O . GLU A 1 373 ? -14.055 -7.031 -27.656 1 90.5 373 GLU A O 1
ATOM 2888 N N . VAL A 1 374 ? -12.305 -5.59 -27.734 1 89.88 374 VAL A N 1
ATOM 2889 C CA . VAL A 1 374 ? -11.945 -5.855 -26.344 1 89.88 374 VAL A CA 1
ATOM 2890 C C . VAL A 1 374 ? -12.57 -4.797 -25.438 1 89.88 374 VAL A C 1
ATOM 2892 O O . VAL A 1 374 ? -12.25 -3.611 -25.547 1 89.88 374 VAL A O 1
ATOM 2895 N N . LYS A 1 375 ? -13.453 -5.207 -24.594 1 91.12 375 LYS A N 1
ATOM 2896 C CA . LYS A 1 375 ? -14.07 -4.312 -23.625 1 91.12 375 LYS A CA 1
ATOM 2897 C C . LYS A 1 375 ? -13.383 -4.418 -22.266 1 91.12 375 LYS A C 1
ATOM 2899 O O . LYS A 1 375 ? -13.484 -5.445 -21.594 1 91.12 375 LYS A O 1
ATOM 2904 N N . GLN A 1 376 ? -12.75 -3.352 -21.891 1 90.12 376 GLN A N 1
ATOM 2905 C CA . GLN A 1 376 ? -12 -3.33 -20.625 1 90.12 376 GLN A CA 1
ATOM 2906 C C . GLN A 1 376 ? -12.938 -3.354 -19.422 1 90.12 376 GLN A C 1
ATOM 2908 O O . GLN A 1 376 ? -14.016 -2.754 -19.469 1 90.12 376 GLN A O 1
ATOM 2913 N N . SER A 1 377 ? -12.547 -4.047 -18.422 1 90.12 377 SER A N 1
ATOM 2914 C CA . SER A 1 377 ? -13.234 -3.92 -17.141 1 90.12 377 SER A CA 1
ATOM 2915 C C . SER A 1 377 ? -12.945 -2.574 -16.484 1 90.12 377 SER A C 1
ATOM 2917 O O . SER A 1 377 ? -11.836 -2.047 -16.594 1 90.12 377 SER A O 1
ATOM 2919 N N . PRO A 1 378 ? -13.984 -2.072 -15.82 1 89.81 378 PRO A N 1
ATOM 2920 C CA . PRO A 1 378 ? -13.727 -0.8 -15.141 1 89.81 378 PRO A CA 1
ATOM 2921 C C . PRO A 1 378 ? -12.633 -0.906 -14.078 1 89.81 378 PRO A C 1
ATOM 2923 O O . PRO A 1 378 ? -12.562 -1.906 -13.359 1 89.81 378 PRO A O 1
ATOM 2926 N N . ASN A 1 379 ? -11.789 0.057 -14.094 1 91.19 379 ASN A N 1
ATOM 2927 C CA . ASN A 1 379 ? -10.766 0.141 -13.047 1 91.19 379 ASN A CA 1
ATOM 2928 C C . ASN A 1 379 ? -11.32 0.78 -11.773 1 91.19 379 ASN A C 1
ATOM 2930 O O . ASN A 1 379 ? -11.594 1.981 -11.75 1 91.19 379 ASN A O 1
ATOM 2934 N N . LEU A 1 380 ? -11.414 0.006 -10.758 1 92.12 380 LEU A N 1
ATOM 2935 C CA . LEU A 1 380 ? -12 0.512 -9.516 1 92.12 380 LEU A CA 1
ATOM 2936 C C . LEU A 1 380 ? -10.914 0.987 -8.555 1 92.12 380 LEU A C 1
ATOM 2938 O O . LEU A 1 380 ? -11.211 1.446 -7.453 1 92.12 380 LEU A O 1
ATOM 2942 N N . GLY A 1 381 ? -9.68 0.81 -8.914 1 94.5 381 GLY A N 1
ATOM 2943 C CA . GLY A 1 381 ? -8.562 1.438 -8.227 1 94.5 381 GLY A CA 1
ATOM 2944 C C . GLY A 1 381 ? -8.195 0.746 -6.93 1 94.5 381 GLY A C 1
ATOM 2945 O O . GLY A 1 381 ? -7.449 1.296 -6.117 1 94.5 381 GLY A O 1
ATOM 2946 N N . ALA A 1 382 ? -8.742 -0.515 -6.688 1 97.12 382 ALA A N 1
ATOM 2947 C CA . ALA A 1 382 ? -8.523 -1.184 -5.41 1 97.12 382 ALA A CA 1
ATOM 2948 C C . ALA A 1 382 ? -7.957 -2.588 -5.613 1 97.12 382 ALA A C 1
ATOM 2950 O O . ALA A 1 382 ? -8.539 -3.4 -6.332 1 97.12 382 ALA A O 1
ATOM 2951 N N . ARG A 1 383 ? -6.816 -2.834 -4.973 1 97.31 383 ARG A N 1
ATOM 2952 C CA . ARG A 1 383 ? -6.23 -4.168 -5.016 1 97.31 383 ARG A CA 1
ATOM 2953 C C . ARG A 1 383 ? -7.152 -5.195 -4.363 1 97.31 383 ARG A C 1
ATOM 2955 O O . ARG A 1 383 ? -7.727 -4.934 -3.303 1 97.31 383 ARG A O 1
ATOM 2962 N N . ARG A 1 384 ? -7.352 -6.258 -5.047 1 97.12 384 ARG A N 1
ATOM 2963 C CA . ARG A 1 384 ? -8.047 -7.387 -4.43 1 97.12 384 ARG A CA 1
ATOM 2964 C C . ARG A 1 384 ? -7.109 -8.172 -3.516 1 97.12 384 ARG A C 1
ATOM 2966 O O . ARG A 1 384 ? -6.613 -9.234 -3.891 1 97.12 384 ARG A O 1
ATOM 2973 N N . VAL A 1 385 ? -6.918 -7.727 -2.299 1 97.62 385 VAL A N 1
ATOM 2974 C CA . VAL A 1 385 ? -5.848 -8.156 -1.411 1 97.62 385 VAL A CA 1
ATOM 2975 C C . VAL A 1 385 ? -6.062 -9.617 -1.014 1 97.62 385 VAL A C 1
ATOM 2977 O O . VAL A 1 385 ? -5.102 -10.383 -0.903 1 97.62 385 VAL A O 1
ATOM 2980 N N . HIS A 1 386 ? -7.371 -10.055 -0.833 1 98.06 386 HIS A N 1
ATOM 2981 C CA . HIS A 1 386 ? -7.648 -11.438 -0.454 1 98.06 386 HIS A CA 1
ATOM 2982 C C . HIS A 1 386 ? -7.336 -12.391 -1.599 1 98.06 386 HIS A C 1
ATOM 2984 O O . HIS A 1 386 ? -6.75 -13.453 -1.381 1 98.06 386 HIS A O 1
ATOM 2990 N N . SER A 1 387 ? -7.742 -11.969 -2.76 1 97.06 387 SER A N 1
ATOM 2991 C CA . SER A 1 387 ? -7.504 -12.805 -3.934 1 97.06 387 SER A CA 1
ATOM 2992 C C . SER A 1 387 ? -6.012 -13 -4.18 1 97.06 387 SER A C 1
ATOM 2994 O O . SER A 1 387 ? -5.566 -14.109 -4.469 1 97.06 387 SER A O 1
ATOM 2996 N N . ARG A 1 388 ? -5.25 -11.922 -4.055 1 97.38 388 ARG A N 1
ATOM 2997 C CA . ARG A 1 388 ? -3.807 -12.016 -4.234 1 97.38 388 ARG A CA 1
ATOM 2998 C C . ARG A 1 388 ? -3.189 -12.977 -3.225 1 97.38 388 ARG A C 1
ATOM 3000 O O . ARG A 1 388 ? -2.395 -13.852 -3.59 1 97.38 388 ARG A O 1
ATOM 3007 N N . THR A 1 389 ? -3.582 -12.812 -1.937 1 97.94 389 THR A N 1
ATOM 3008 C CA . THR A 1 389 ? -3.047 -13.656 -0.876 1 97.94 389 THR A CA 1
ATOM 3009 C C . THR A 1 389 ? -3.41 -15.117 -1.117 1 97.94 389 THR A C 1
ATOM 3011 O O . THR A 1 389 ? -2.549 -16 -1.043 1 97.94 389 THR A O 1
ATOM 3014 N N . GLY A 1 390 ? -4.66 -15.344 -1.431 1 97.25 390 GLY A N 1
ATOM 3015 C CA . GLY A 1 390 ? -5.098 -16.703 -1.687 1 97.25 390 GLY A CA 1
ATOM 3016 C C . GLY A 1 390 ? -4.367 -17.359 -2.846 1 97.25 390 GLY A C 1
ATOM 3017 O O . GLY A 1 390 ? -3.949 -18.516 -2.75 1 97.25 390 GLY A O 1
ATOM 3018 N N . PHE A 1 391 ? -4.207 -16.594 -3.887 1 97.69 391 PHE A N 1
ATOM 3019 C CA . PHE A 1 391 ? -3.557 -17.125 -5.078 1 97.69 391 PHE A CA 1
ATOM 3020 C C . PHE A 1 391 ? -2.121 -17.531 -4.773 1 97.69 391 PHE A C 1
ATOM 3022 O O . PHE A 1 391 ? -1.729 -18.672 -5.031 1 97.69 391 PHE A O 1
ATOM 3029 N N . PHE A 1 392 ? -1.382 -16.703 -4.121 1 97.94 392 PHE A N 1
ATOM 3030 C CA . PHE A 1 392 ? 0.047 -16.969 -3.979 1 97.94 392 PHE A CA 1
ATOM 3031 C C . PHE A 1 392 ? 0.319 -17.891 -2.807 1 97.94 392 PHE A C 1
ATOM 3033 O O . PHE A 1 392 ? 1.424 -18.422 -2.672 1 97.94 392 PHE A O 1
ATOM 3040 N N . TYR A 1 393 ? -0.698 -18.078 -1.945 1 98 393 TYR A N 1
ATOM 3041 C CA . TYR A 1 393 ? -0.578 -19.141 -0.944 1 98 393 TYR A CA 1
ATOM 3042 C C . TYR A 1 393 ? -0.618 -20.516 -1.596 1 98 393 TYR A C 1
ATOM 3044 O O . TYR A 1 393 ? -0.019 -21.469 -1.087 1 98 393 TYR A O 1
ATOM 3052 N N . THR A 1 394 ? -1.228 -20.562 -2.828 1 97.5 394 THR A N 1
ATOM 3053 C CA . THR A 1 394 ? -1.517 -21.875 -3.393 1 97.5 394 THR A CA 1
ATOM 3054 C C . THR A 1 394 ? -0.825 -22.047 -4.742 1 97.5 394 THR A C 1
ATOM 3056 O O . THR A 1 394 ? -0.699 -23.172 -5.242 1 97.5 394 THR A O 1
ATOM 3059 N N . ALA A 1 395 ? -0.414 -20.953 -5.312 1 97.25 395 ALA A N 1
ATOM 3060 C CA . ALA A 1 395 ? 0.088 -21.078 -6.676 1 97.25 395 ALA A CA 1
ATOM 3061 C C . ALA A 1 395 ? 1.283 -20.156 -6.906 1 97.25 395 ALA A C 1
ATOM 3063 O O . ALA A 1 395 ? 1.604 -19.312 -6.059 1 97.25 395 ALA A O 1
ATOM 3064 N N . THR A 1 396 ? 2.012 -20.422 -7.992 1 96.12 396 THR A N 1
ATOM 3065 C CA . THR A 1 396 ? 3.16 -19.641 -8.438 1 96.12 396 THR A CA 1
ATOM 3066 C C . THR A 1 396 ? 2.982 -19.188 -9.883 1 96.12 396 THR A C 1
ATOM 3068 O O . THR A 1 396 ? 2.219 -19.797 -10.641 1 96.12 396 THR A O 1
ATOM 3071 N N . GLY A 1 397 ? 3.703 -18.172 -10.227 1 95.88 397 GLY A N 1
ATOM 3072 C CA . GLY A 1 397 ? 3.627 -17.641 -11.586 1 95.88 397 GLY A CA 1
ATOM 3073 C C . GLY A 1 397 ? 2.354 -16.859 -11.852 1 95.88 397 GLY A C 1
ATOM 3074 O O . GLY A 1 397 ? 1.271 -17.266 -11.414 1 95.88 397 GLY A O 1
ATOM 3075 N N . ILE A 1 398 ? 2.453 -15.75 -12.477 1 96.62 398 ILE A N 1
ATOM 3076 C CA . ILE A 1 398 ? 1.268 -14.961 -12.789 1 96.62 398 ILE A CA 1
ATOM 3077 C C . ILE A 1 398 ? 1.407 -14.344 -14.18 1 96.62 398 ILE A C 1
ATOM 3079 O O . ILE A 1 398 ? 2.494 -13.898 -14.562 1 96.62 398 ILE A O 1
ATOM 3083 N N . THR A 1 399 ? 0.406 -14.383 -14.977 1 95.62 399 THR A N 1
ATOM 3084 C CA . THR A 1 399 ? 0.352 -13.852 -16.328 1 95.62 399 THR A CA 1
ATOM 3085 C C . THR A 1 399 ? -1.092 -13.586 -16.75 1 95.62 399 THR A C 1
ATOM 3087 O O . THR A 1 399 ? -2.012 -14.258 -16.281 1 95.62 399 THR A O 1
ATOM 3090 N N . PRO A 1 400 ? -1.288 -12.648 -17.609 1 91.5 400 PRO A N 1
ATOM 3091 C CA . PRO A 1 400 ? -2.635 -12.477 -18.156 1 91.5 400 PRO A CA 1
ATOM 3092 C C . PRO A 1 400 ? -3.125 -13.711 -18.906 1 91.5 400 PRO A C 1
ATOM 3094 O O . PRO A 1 400 ? -4.332 -13.953 -19 1 91.5 400 PRO A O 1
ATOM 3097 N N . ALA A 1 401 ? -2.256 -14.555 -19.359 1 88.75 401 ALA A N 1
ATOM 3098 C CA . ALA A 1 401 ? -2.613 -15.734 -20.156 1 88.75 401 ALA A CA 1
ATOM 3099 C C . ALA A 1 401 ? -3.338 -16.766 -19.297 1 88.75 401 ALA A C 1
ATOM 3101 O O . ALA A 1 401 ? -3.967 -17.688 -19.828 1 88.75 401 ALA A O 1
ATOM 3102 N N . MET A 1 402 ? -3.264 -16.625 -18.016 1 90.06 402 MET A N 1
ATOM 3103 C CA . MET A 1 402 ? -3.914 -17.562 -17.094 1 90.06 402 MET A CA 1
ATOM 3104 C C . MET A 1 402 ? -5.348 -17.141 -16.812 1 90.06 402 MET A C 1
ATOM 3106 O O . MET A 1 402 ? -6.125 -17.891 -16.234 1 90.06 402 MET A O 1
ATOM 3110 N N . CYS A 1 403 ? -5.656 -15.906 -17.172 1 88 403 CYS A N 1
ATOM 3111 C CA . CYS A 1 403 ? -6.984 -15.391 -16.859 1 88 403 CYS A CA 1
ATOM 3112 C C . CYS A 1 403 ? -7.484 -14.477 -17.984 1 88 403 CYS A C 1
ATOM 3114 O O . CYS A 1 403 ? -7.621 -13.266 -17.781 1 88 403 CYS A O 1
ATOM 3116 N N . MET A 1 404 ? -7.598 -14.922 -19.141 1 84.81 404 MET A N 1
ATOM 3117 C CA . MET A 1 404 ? -8.125 -14.195 -20.281 1 84.81 404 MET A CA 1
ATOM 3118 C C . MET A 1 404 ? -9.281 -14.953 -20.922 1 84.81 404 MET A C 1
ATOM 3120 O O . MET A 1 404 ? -9.281 -16.188 -20.969 1 84.81 404 MET A O 1
ATOM 3124 N N . PHE A 1 405 ? -10.156 -14.18 -21.422 1 85.19 405 PHE A N 1
ATOM 3125 C CA . PHE A 1 405 ? -11.297 -14.75 -22.125 1 85.19 405 PHE A CA 1
ATOM 3126 C C . PHE A 1 405 ? -10.969 -14.961 -23.594 1 85.19 405 PHE A C 1
ATOM 3128 O O . PHE A 1 405 ? -11.688 -14.484 -24.469 1 85.19 405 PHE A O 1
ATOM 3135 N N . LEU A 1 406 ? -9.867 -15.602 -23.828 1 85.81 406 LEU A N 1
ATOM 3136 C CA . LEU A 1 406 ? -9.422 -15.891 -25.188 1 85.81 406 LEU A CA 1
ATOM 3137 C C . LEU A 1 406 ? -9.352 -17.391 -25.438 1 85.81 406 LEU A C 1
ATOM 3139 O O . LEU A 1 406 ? -8.812 -18.141 -24.609 1 85.81 406 LEU A O 1
ATOM 3143 N N . THR A 1 407 ? -9.883 -17.734 -26.562 1 88.62 407 THR A N 1
ATOM 3144 C CA . THR A 1 407 ? -9.859 -19.156 -26.922 1 88.62 407 THR A CA 1
ATOM 3145 C C . THR A 1 407 ? -8.508 -19.547 -27.5 1 88.62 407 THR A C 1
ATOM 3147 O O . THR A 1 407 ? -7.797 -18.703 -28.047 1 88.62 407 THR A O 1
ATOM 3150 N N . ASN A 1 408 ? -8.125 -20.766 -27.297 1 88 408 ASN A N 1
ATOM 3151 C CA . ASN A 1 408 ? -7.023 -21.469 -27.969 1 88 408 ASN A CA 1
ATOM 3152 C C . ASN A 1 408 ? -5.672 -20.922 -27.516 1 88 408 ASN A C 1
ATOM 3154 O O . ASN A 1 408 ? -4.652 -21.156 -28.172 1 88 408 ASN A O 1
ATOM 3158 N N . VAL A 1 409 ? -5.773 -20.078 -26.578 1 82 409 VAL A N 1
ATOM 3159 C CA . VAL A 1 409 ? -4.512 -19.547 -26.062 1 82 409 VAL A CA 1
ATOM 3160 C C . VAL A 1 409 ? -4.426 -19.766 -24.562 1 82 409 VAL A C 1
ATOM 3162 O O . VAL A 1 409 ? -5.398 -19.531 -23.828 1 82 409 VAL A O 1
ATOM 3165 N N . GLY A 1 410 ? -3.326 -20.266 -24.141 1 85.06 410 GLY A N 1
ATOM 3166 C CA . GLY A 1 410 ? -3.088 -20.391 -22.703 1 85.06 410 GLY A CA 1
ATOM 3167 C C . GLY A 1 410 ? -3.834 -21.547 -22.078 1 85.06 410 GLY A C 1
ATOM 3168 O O . GLY A 1 410 ? -4.055 -22.578 -22.719 1 85.06 410 GLY A O 1
ATOM 3169 N N . SER A 1 411 ? -4.062 -21.375 -20.766 1 91.19 411 SER A N 1
ATOM 3170 C CA . SER A 1 411 ? -4.727 -22.406 -19.969 1 91.19 411 SER A CA 1
ATOM 3171 C C . SER A 1 411 ? -5.691 -21.781 -18.953 1 91.19 411 SER A C 1
ATOM 3173 O O . SER A 1 411 ? -5.488 -20.656 -18.516 1 91.19 411 SER A O 1
ATOM 3175 N N . GLN A 1 412 ? -6.738 -22.5 -18.703 1 93.31 412 GLN A N 1
ATOM 3176 C CA . GLN A 1 412 ? -7.695 -22.109 -17.672 1 93.31 412 GLN A CA 1
ATOM 3177 C C . GLN A 1 412 ? -7.809 -23.172 -16.594 1 93.31 412 GLN A C 1
ATOM 3179 O O . GLN A 1 412 ? -7.508 -24.344 -16.828 1 93.31 412 GLN A O 1
ATOM 3184 N N . TYR A 1 413 ? -8.25 -22.719 -15.422 1 96 413 TYR A N 1
ATOM 3185 C CA . TYR A 1 413 ? -8.188 -23.578 -14.234 1 96 413 TYR A CA 1
ATOM 3186 C C . TYR A 1 413 ? -9.492 -23.531 -13.461 1 96 413 TYR A C 1
ATOM 3188 O O . TYR A 1 413 ? -10.094 -22.469 -13.297 1 96 413 TYR A O 1
ATOM 3196 N N . LEU A 1 414 ? -9.953 -24.656 -13.016 1 97.5 414 LEU A N 1
ATOM 3197 C CA . LEU A 1 414 ? -11.023 -24.797 -12.039 1 97.5 414 LEU A CA 1
ATOM 3198 C C . LEU A 1 414 ? -10.547 -25.594 -10.828 1 97.5 414 LEU A C 1
ATOM 3200 O O . LEU A 1 414 ? -9.969 -26.672 -10.984 1 97.5 414 LEU A O 1
ATOM 3204 N N . ILE A 1 415 ? -10.82 -25.047 -9.648 1 98.38 415 ILE A N 1
ATOM 3205 C CA . ILE A 1 415 ? -10.344 -25.672 -8.414 1 98.38 415 ILE A CA 1
ATOM 3206 C C . ILE A 1 415 ? -11.531 -26.203 -7.617 1 98.38 415 ILE A C 1
ATOM 3208 O O . ILE A 1 415 ? -12.586 -25.562 -7.555 1 98.38 415 ILE A O 1
ATOM 3212 N N . ALA A 1 416 ? -11.375 -27.328 -7.023 1 98.56 416 ALA A N 1
ATOM 3213 C CA . ALA A 1 416 ? -12.367 -27.844 -6.086 1 98.56 416 ALA A CA 1
ATOM 3214 C C . ALA A 1 416 ? -11.695 -28.375 -4.816 1 98.56 416 ALA A C 1
ATOM 3216 O O . ALA A 1 416 ? -10.766 -29.172 -4.887 1 98.56 416 ALA A O 1
ATOM 3217 N N . ASN A 1 417 ? -12.148 -27.891 -3.717 1 98.12 417 ASN A N 1
ATOM 3218 C CA . ASN A 1 417 ? -11.695 -28.359 -2.408 1 98.12 417 ASN A CA 1
ATOM 3219 C C . ASN A 1 417 ? -12.805 -29.094 -1.671 1 98.12 417 ASN A C 1
ATOM 3221 O O . ASN A 1 417 ? -12.555 -29.734 -0.642 1 98.12 417 ASN A O 1
ATOM 3225 N N . LEU A 1 418 ? -13.977 -29.047 -2.182 1 97.62 418 LEU A N 1
ATOM 3226 C CA . LEU A 1 418 ? -15.164 -29.625 -1.556 1 97.62 418 LEU A CA 1
ATOM 3227 C C . LEU A 1 418 ? -15.906 -30.531 -2.529 1 97.62 418 LEU A C 1
ATOM 3229 O O . LEU A 1 418 ? -15.828 -30.344 -3.744 1 97.62 418 LEU A O 1
ATOM 3233 N N . ASP A 1 419 ? -16.625 -31.516 -1.968 1 97.75 419 ASP A N 1
ATOM 3234 C CA . ASP A 1 419 ? -17.484 -32.375 -2.797 1 97.75 419 ASP A CA 1
ATOM 3235 C C . ASP A 1 419 ? -18.844 -31.703 -3.037 1 97.75 419 ASP A C 1
ATOM 3237 O O . ASP A 1 419 ? -19.062 -30.562 -2.643 1 97.75 419 ASP A O 1
ATOM 3241 N N . ALA A 1 420 ? -19.672 -32.406 -3.688 1 97 420 ALA A N 1
ATOM 3242 C CA . ALA A 1 420 ? -20.969 -31.875 -4.109 1 97 420 ALA A CA 1
ATOM 3243 C C . ALA A 1 420 ? -21.828 -31.5 -2.906 1 97 420 ALA A C 1
ATOM 3245 O O . ALA A 1 420 ? -22.766 -30.703 -3.033 1 97 420 ALA A O 1
ATOM 3246 N N . ASN A 1 421 ? -21.562 -32.031 -1.725 1 95.94 421 ASN A N 1
ATOM 3247 C CA . ASN A 1 421 ? -22.328 -31.734 -0.516 1 95.94 421 ASN A CA 1
ATOM 3248 C C . ASN A 1 421 ? -21.625 -30.703 0.357 1 95.94 421 ASN A C 1
ATOM 3250 O O . ASN A 1 421 ? -22 -30.484 1.509 1 95.94 421 ASN A O 1
ATOM 3254 N N . GLY A 1 422 ? -20.516 -30.156 -0.164 1 94.69 422 GLY A N 1
ATOM 3255 C CA . GLY A 1 422 ? -19.828 -29.094 0.556 1 94.69 422 GLY A CA 1
ATOM 3256 C C . GLY A 1 422 ? -18.891 -29.609 1.619 1 94.69 422 GLY A C 1
ATOM 3257 O O . GLY A 1 422 ? -18.531 -28.891 2.557 1 94.69 422 GLY A O 1
ATOM 3258 N N . GLN A 1 423 ? -18.531 -30.828 1.548 1 96.5 423 GLN A N 1
ATOM 3259 C CA . GLN A 1 423 ? -17.578 -31.422 2.49 1 96.5 423 GLN A CA 1
ATOM 3260 C C . GLN A 1 423 ? -16.188 -31.516 1.887 1 96.5 423 GLN A C 1
ATOM 3262 O O . GLN A 1 423 ? -16.031 -31.812 0.7 1 96.5 423 GLN A O 1
ATOM 3267 N N . PRO A 1 424 ? -15.188 -31.203 2.75 1 97.62 424 PRO A N 1
ATOM 3268 C CA . PRO A 1 424 ? -13.828 -31.406 2.232 1 97.62 424 PRO A CA 1
ATOM 3269 C C . PRO A 1 424 ? -13.555 -32.844 1.849 1 97.62 424 PRO A C 1
ATOM 3271 O O . PRO A 1 424 ? -14.109 -33.781 2.453 1 97.62 424 PRO A O 1
ATOM 3274 N N . PHE A 1 425 ? -12.695 -33.062 0.872 1 98.25 425 PHE A N 1
ATOM 3275 C CA . PHE A 1 425 ? -12.398 -34.406 0.375 1 98.25 425 PHE A CA 1
ATOM 3276 C C . PHE A 1 425 ? -11.648 -35.219 1.425 1 98.25 425 PHE A C 1
ATOM 3278 O O . PHE A 1 425 ? -10.719 -34.719 2.057 1 98.25 425 PHE A O 1
ATOM 3285 N N . ASP A 1 426 ? -12.109 -36.438 1.61 1 97.25 426 ASP A N 1
ATOM 3286 C CA . ASP A 1 426 ? -11.516 -37.469 2.475 1 97.25 426 ASP A CA 1
ATOM 3287 C C . ASP A 1 426 ? -10.719 -38.469 1.661 1 97.25 426 ASP A C 1
ATOM 3289 O O . ASP A 1 426 ? -11.281 -39.188 0.841 1 97.25 426 ASP A O 1
ATOM 3293 N N . GLY A 1 427 ? -9.422 -38.594 1.924 1 98.12 427 GLY A N 1
ATOM 3294 C CA . GLY A 1 427 ? -8.539 -39.438 1.112 1 98.12 427 GLY A CA 1
ATOM 3295 C C . GLY A 1 427 ? -8.836 -40.906 1.222 1 98.12 427 GLY A C 1
ATOM 3296 O O . GLY A 1 427 ? -8.367 -41.719 0.406 1 98.12 427 GLY A O 1
ATOM 3297 N N . SER A 1 428 ? -9.648 -41.312 2.197 1 97.88 428 SER A N 1
ATOM 3298 C CA . SER A 1 428 ? -9.969 -42.719 2.406 1 97.88 428 SER A CA 1
ATOM 3299 C C . SER A 1 428 ? -11.211 -43.125 1.612 1 97.88 428 SER A C 1
ATOM 3301 O O . SER A 1 428 ? -11.516 -44.312 1.492 1 97.88 428 SER A O 1
ATOM 3303 N N . LYS A 1 429 ? -11.883 -42.156 1.057 1 98 429 LYS A N 1
ATOM 3304 C CA . LYS A 1 429 ? -13.133 -42.438 0.36 1 98 429 LYS A CA 1
ATOM 3305 C C . LYS A 1 429 ? -12.938 -42.406 -1.153 1 98 429 LYS A C 1
ATOM 3307 O O . LYS A 1 429 ? -11.906 -41.938 -1.642 1 98 429 LYS A O 1
ATOM 3312 N N . THR A 1 430 ? -13.93 -42.969 -1.864 1 98.56 430 THR A N 1
ATOM 3313 C CA . THR A 1 430 ? -13.938 -42.969 -3.322 1 98.56 430 THR A CA 1
ATOM 3314 C C . THR A 1 430 ? -14.883 -41.875 -3.854 1 98.56 430 THR A C 1
ATOM 3316 O O . THR A 1 430 ? -16.062 -41.875 -3.523 1 98.56 430 THR A O 1
ATOM 3319 N N . TYR A 1 431 ? -14.344 -40.969 -4.543 1 98.75 431 TYR A N 1
ATOM 3320 C CA . TYR A 1 431 ? -15.102 -39.906 -5.211 1 98.75 431 TYR A CA 1
ATOM 3321 C C . TYR A 1 431 ? -15.062 -40.062 -6.723 1 98.75 431 TYR A C 1
ATOM 3323 O O . TYR A 1 431 ? -14.188 -40.781 -7.254 1 98.75 431 TYR A O 1
ATOM 3331 N N . LYS A 1 432 ? -16 -39.5 -7.445 1 98.75 432 LYS A N 1
ATOM 3332 C CA . LYS A 1 432 ? -15.992 -39.5 -8.906 1 98.75 432 LYS A CA 1
ATOM 3333 C C . LYS A 1 432 ? -16.5 -38.156 -9.438 1 98.75 432 LYS A C 1
ATOM 3335 O O . LYS A 1 432 ? -17.219 -37.438 -8.742 1 98.75 432 LYS A O 1
ATOM 3340 N N . VAL A 1 433 ? -16.156 -37.781 -10.57 1 98.81 433 VAL A N 1
ATOM 3341 C CA . VAL A 1 433 ? -16.641 -36.625 -11.305 1 98.81 433 VAL A CA 1
ATOM 3342 C C . VAL A 1 433 ? -16.891 -37 -12.758 1 98.81 433 VAL A C 1
ATOM 3344 O O . VAL A 1 433 ? -16.125 -37.781 -13.352 1 98.81 433 VAL A O 1
ATOM 3347 N N . ASN A 1 434 ? -17.922 -36.562 -13.281 1 98.5 434 ASN A N 1
ATOM 3348 C CA . ASN A 1 434 ? -18.234 -36.781 -14.695 1 98.5 434 ASN A CA 1
ATOM 3349 C C . ASN A 1 434 ? -17.969 -35.531 -15.516 1 98.5 434 ASN A C 1
ATOM 3351 O O . ASN A 1 434 ? -18.453 -34.438 -15.188 1 98.5 434 ASN A O 1
ATOM 3355 N N . LEU A 1 435 ? -17.188 -35.656 -16.531 1 98.75 435 LEU A N 1
ATOM 3356 C CA . LEU A 1 435 ? -16.969 -34.625 -17.531 1 98.75 435 LEU A CA 1
ATOM 3357 C C . LEU A 1 435 ? -17.828 -34.875 -18.766 1 98.75 435 LEU A C 1
ATOM 3359 O O . LEU A 1 435 ? -17.672 -35.875 -19.453 1 98.75 435 LEU A O 1
ATOM 3363 N N . PRO A 1 436 ? -18.766 -33.969 -19.062 1 98.56 436 PRO A N 1
ATOM 3364 C CA . PRO A 1 436 ? -19.578 -34.156 -20.266 1 98.56 436 PRO A CA 1
ATOM 3365 C C . PRO A 1 436 ? -18.734 -34.219 -21.547 1 98.56 436 PRO A C 1
ATOM 3367 O O . PRO A 1 436 ? -17.547 -33.844 -21.516 1 98.56 436 PRO A O 1
ATOM 3370 N N . LYS A 1 437 ? -19.328 -34.719 -22.609 1 97.88 437 LYS A N 1
ATOM 3371 C CA . LYS A 1 437 ? -18.625 -34.781 -23.906 1 97.88 437 LYS A CA 1
ATOM 3372 C C . LYS A 1 437 ? -18.219 -33.375 -24.359 1 97.88 437 LYS A C 1
ATOM 3374 O O . LYS A 1 437 ? -18.719 -32.375 -23.844 1 97.88 437 LYS A O 1
ATOM 3379 N N . ASP A 1 438 ? -17.266 -33.281 -25.266 1 97.44 438 ASP A N 1
ATOM 3380 C CA . ASP A 1 438 ? -16.797 -32.031 -25.875 1 97.44 438 ASP A CA 1
ATOM 3381 C C . ASP A 1 438 ? -16.109 -31.141 -24.844 1 97.44 438 ASP A C 1
ATOM 3383 O O . ASP A 1 438 ? -16.422 -29.953 -24.75 1 97.44 438 ASP A O 1
ATOM 3387 N N . ILE A 1 439 ? -15.32 -31.828 -24.016 1 98.19 439 ILE A N 1
ATOM 3388 C CA . ILE A 1 439 ? -14.523 -31.062 -23.062 1 98.19 439 ILE A CA 1
ATOM 3389 C C . ILE A 1 439 ? -13.812 -29.906 -23.781 1 98.19 439 ILE A C 1
ATOM 3391 O O . ILE A 1 439 ? -13.125 -30.125 -24.781 1 98.19 439 ILE A O 1
ATOM 3395 N N . PRO A 1 440 ? -13.953 -28.688 -23.312 1 97.62 440 PRO A N 1
ATOM 3396 C CA . PRO A 1 440 ? -13.5 -27.516 -24.062 1 97.62 440 PRO A CA 1
ATOM 3397 C C . PRO A 1 440 ? -12 -27.266 -23.906 1 97.62 440 PRO A C 1
ATOM 3399 O O . PRO A 1 440 ? -11.586 -26.188 -23.469 1 97.62 440 PRO A O 1
ATOM 3402 N N . ALA A 1 441 ? -11.141 -28.203 -24.312 1 97.44 441 ALA A N 1
ATOM 3403 C CA . ALA A 1 441 ? -9.68 -28.141 -24.344 1 97.44 441 ALA A CA 1
ATOM 3404 C C . ALA A 1 441 ? -9.148 -28.562 -25.703 1 97.44 441 ALA A C 1
ATOM 3406 O O . ALA A 1 441 ? -9.07 -29.766 -26 1 97.44 441 ALA A O 1
ATOM 3407 N N . ALA A 1 442 ? -8.727 -27.578 -26.469 1 95.19 442 ALA A N 1
ATOM 3408 C CA . ALA A 1 442 ? -8.281 -27.875 -27.828 1 95.19 442 ALA A CA 1
ATOM 3409 C C . ALA A 1 442 ? -6.98 -28.688 -27.812 1 95.19 442 ALA A C 1
ATOM 3411 O O . ALA A 1 442 ? -6.758 -29.531 -28.672 1 95.19 442 ALA A O 1
ATOM 3412 N N . ARG A 1 443 ? -6.109 -28.453 -26.922 1 93.38 443 ARG A N 1
ATOM 3413 C CA . ARG A 1 443 ? -4.852 -29.188 -26.844 1 93.38 443 ARG A CA 1
ATOM 3414 C C . ARG A 1 443 ? -5 -30.422 -25.953 1 93.38 443 ARG A C 1
ATOM 3416 O O . ARG A 1 443 ? -4.949 -31.562 -26.438 1 93.38 443 ARG A O 1
ATOM 3423 N N . PHE A 1 444 ? -5.238 -30.203 -24.641 1 96.31 444 PHE A N 1
ATOM 3424 C CA . PHE A 1 444 ? -5.5 -31.312 -23.734 1 96.31 444 PHE A CA 1
ATOM 3425 C C . PHE A 1 444 ? -6.141 -30.797 -22.453 1 96.31 444 PHE A C 1
ATOM 3427 O O . PHE A 1 444 ? -6.148 -29.594 -22.172 1 96.31 444 PHE A O 1
ATOM 3434 N N . TRP A 1 445 ? -6.773 -31.641 -21.688 1 98 445 TRP A N 1
ATOM 3435 C CA . TRP A 1 445 ? -7.273 -31.391 -20.328 1 98 445 TRP A CA 1
ATOM 3436 C C . TRP A 1 445 ? -6.641 -32.344 -19.328 1 98 445 TRP A C 1
ATOM 3438 O O . TRP A 1 445 ? -6.141 -33.406 -19.703 1 98 445 TRP A O 1
ATOM 3448 N N . SER A 1 446 ? -6.609 -31.922 -18.078 1 98.44 446 SER A N 1
ATOM 3449 C CA . SER A 1 446 ? -6 -32.75 -17.062 1 98.44 446 SER A CA 1
ATOM 3450 C C . SER A 1 446 ? -6.492 -32.375 -15.664 1 98.44 446 SER A C 1
ATOM 3452 O O . SER A 1 446 ? -6.645 -31.188 -15.359 1 98.44 446 SER A O 1
ATOM 3454 N N . PHE A 1 447 ? -6.812 -33.406 -14.844 1 98.75 447 PHE A N 1
ATOM 3455 C CA . PHE A 1 447 ? -6.934 -33.219 -13.398 1 98.75 447 PHE A CA 1
ATOM 3456 C C . PHE A 1 447 ? -5.609 -33.531 -12.703 1 98.75 447 PHE A C 1
ATOM 3458 O O . PHE A 1 447 ? -4.902 -34.469 -13.078 1 98.75 447 PHE A O 1
ATOM 3465 N N . THR A 1 448 ? -5.246 -32.719 -11.781 1 98.75 448 THR A N 1
ATOM 3466 C CA . THR A 1 448 ? -4.145 -33.031 -10.875 1 98.75 448 THR A CA 1
ATOM 3467 C C . THR A 1 448 ? -4.582 -32.875 -9.422 1 98.75 448 THR A C 1
ATOM 3469 O O . THR A 1 448 ? -5.23 -31.875 -9.078 1 98.75 448 THR A O 1
ATOM 3472 N N . VAL A 1 449 ? -4.266 -33.875 -8.594 1 98.81 449 VAL A N 1
ATOM 3473 C CA . VAL A 1 449 ? -4.645 -33.844 -7.184 1 98.81 449 VAL A CA 1
ATOM 3474 C C . VAL A 1 449 ? -3.477 -33.344 -6.336 1 98.81 449 VAL A C 1
ATOM 3476 O O . VAL A 1 449 ? -2.328 -33.75 -6.562 1 98.81 449 VAL A O 1
ATOM 3479 N N . TYR A 1 450 ? -3.828 -32.5 -5.355 1 98.69 450 TYR A N 1
ATOM 3480 C CA . TYR A 1 450 ? -2.826 -31.875 -4.508 1 98.69 450 TYR A CA 1
ATOM 3481 C C . TYR A 1 450 ? -3.113 -32.125 -3.033 1 98.69 450 TYR A C 1
ATOM 3483 O O . TYR A 1 450 ? -4.27 -32.281 -2.639 1 98.69 450 TYR A O 1
ATOM 3491 N N . ASP A 1 451 ? -2.025 -32.156 -2.271 1 98.31 451 ASP A N 1
ATOM 3492 C CA . ASP A 1 451 ? -2.068 -32.25 -0.816 1 98.31 451 ASP A CA 1
ATOM 3493 C C . ASP A 1 451 ? -2.52 -30.938 -0.188 1 98.31 451 ASP A C 1
ATOM 3495 O O . ASP A 1 451 ? -1.981 -29.875 -0.506 1 98.31 451 ASP A O 1
ATOM 3499 N N . ASN A 1 452 ? -3.521 -31 0.728 1 97.94 452 ASN A N 1
ATOM 3500 C CA . ASN A 1 452 ? -3.977 -29.781 1.391 1 97.94 452 ASN A CA 1
ATOM 3501 C C . ASN A 1 452 ? -2.838 -29.094 2.139 1 97.94 452 ASN A C 1
ATOM 3503 O O . ASN A 1 452 ? -2.805 -27.859 2.232 1 97.94 452 ASN A O 1
ATOM 3507 N N . GLN A 1 453 ? -1.95 -29.844 2.684 1 97.12 453 GLN A N 1
ATOM 3508 C CA . GLN A 1 453 ? -0.91 -29.312 3.557 1 97.12 453 GLN A CA 1
ATOM 3509 C C . GLN A 1 453 ? 0.182 -28.609 2.75 1 97.12 453 GLN A C 1
ATOM 3511 O O . GLN A 1 453 ? 0.457 -27.438 2.959 1 97.12 453 GLN A O 1
ATOM 3516 N N . SER A 1 454 ? 0.712 -29.297 1.794 1 97.31 454 SER A N 1
ATOM 3517 C CA . SER A 1 454 ? 1.845 -28.766 1.047 1 97.31 454 SER A CA 1
ATOM 3518 C C . SER A 1 454 ? 1.379 -27.953 -0.154 1 97.31 454 SER A C 1
ATOM 3520 O O . SER A 1 454 ? 2.152 -27.172 -0.722 1 97.31 454 SER A O 1
ATOM 3522 N N . ARG A 1 455 ? 0.098 -28.188 -0.552 1 98.19 455 ARG A N 1
ATOM 3523 C CA . ARG A 1 455 ? -0.453 -27.609 -1.774 1 98.19 455 ARG A CA 1
ATOM 3524 C C . ARG A 1 455 ? 0.366 -28.031 -2.992 1 98.19 455 ARG A C 1
ATOM 3526 O O . ARG A 1 455 ? 0.366 -27.328 -4.012 1 98.19 455 ARG A O 1
ATOM 3533 N N . SER A 1 456 ? 1.1 -29.078 -2.865 1 98.25 456 SER A N 1
ATOM 3534 C CA . SER A 1 456 ? 1.836 -29.75 -3.93 1 98.25 456 SER A CA 1
ATOM 3535 C C . SER A 1 456 ? 1.186 -31.078 -4.297 1 98.25 456 SER A C 1
ATOM 3537 O O . SER A 1 456 ? 0.253 -31.516 -3.625 1 98.25 456 SER A O 1
ATOM 3539 N N . MET A 1 457 ? 1.649 -31.688 -5.383 1 98.25 457 MET A N 1
ATOM 3540 C CA . MET A 1 457 ? 1.05 -32.938 -5.832 1 98.25 457 MET A CA 1
ATOM 3541 C C . MET A 1 457 ? 0.993 -33.938 -4.699 1 98.25 457 MET A C 1
ATOM 3543 O O . MET A 1 457 ? 1.956 -34.094 -3.943 1 98.25 457 MET A O 1
ATOM 3547 N N . LEU A 1 458 ? -0.151 -34.562 -4.602 1 98.25 458 LEU A N 1
ATOM 3548 C CA . LEU A 1 458 ? -0.339 -35.562 -3.557 1 98.25 458 LEU A CA 1
ATOM 3549 C C . LEU A 1 458 ? 0.627 -36.719 -3.738 1 98.25 458 LEU A C 1
ATOM 3551 O O . LEU A 1 458 ? 0.682 -37.344 -4.812 1 98.25 458 LEU A O 1
ATOM 3555 N N . GLN A 1 459 ? 1.372 -37 -2.707 1 96.69 459 GLN A N 1
ATOM 3556 C CA . GLN A 1 459 ? 2.346 -38.062 -2.742 1 96.69 459 GLN A CA 1
ATOM 3557 C C . GLN A 1 459 ? 1.671 -39.406 -2.514 1 96.69 459 GLN A C 1
ATOM 3559 O O . GLN A 1 459 ? 1.169 -39.688 -1.421 1 96.69 459 GLN A O 1
ATOM 3564 N N . THR A 1 460 ? 1.614 -40.219 -3.529 1 96.06 460 THR A N 1
ATOM 3565 C CA . THR A 1 460 ? 1.135 -41.594 -3.498 1 96.06 460 THR A CA 1
ATOM 3566 C C . THR A 1 460 ? 2.027 -42.5 -4.344 1 96.06 460 THR A C 1
ATOM 3568 O O . THR A 1 460 ? 2.896 -42.031 -5.07 1 96.06 460 THR A O 1
ATOM 3571 N N . PRO A 1 461 ? 1.819 -43.812 -4.285 1 94.44 461 PRO A N 1
ATOM 3572 C CA . PRO A 1 461 ? 2.592 -44.719 -5.121 1 94.44 461 PRO A CA 1
ATOM 3573 C C . PRO A 1 461 ? 2.342 -44.531 -6.613 1 94.44 461 PRO A C 1
ATOM 3575 O O . PRO A 1 461 ? 3.127 -44.969 -7.445 1 94.44 461 PRO A O 1
ATOM 3578 N N . GLN A 1 462 ? 1.324 -43.812 -6.934 1 94.25 462 GLN A N 1
ATOM 3579 C CA . GLN A 1 462 ? 1.051 -43.531 -8.336 1 94.25 462 GLN A CA 1
ATOM 3580 C C . GLN A 1 462 ? 2.086 -42.562 -8.914 1 94.25 462 GLN A C 1
ATOM 3582 O O . GLN A 1 462 ? 2.271 -42.5 -10.133 1 94.25 462 GLN A O 1
ATOM 3587 N N . LYS A 1 463 ? 2.707 -41.812 -8.102 1 93.38 463 LYS A N 1
ATOM 3588 C CA . LYS A 1 463 ? 3.799 -40.906 -8.414 1 93.38 463 LYS A CA 1
ATOM 3589 C C . LYS A 1 463 ? 3.283 -39.656 -9.141 1 93.38 463 LYS A C 1
ATOM 3591 O O . LYS A 1 463 ? 3.76 -38.562 -8.898 1 93.38 463 LYS A O 1
ATOM 3596 N N . TYR A 1 464 ? 2.477 -39.844 -10.148 1 97.19 464 TYR A N 1
ATOM 3597 C CA . TYR A 1 464 ? 1.85 -38.781 -10.891 1 97.19 464 TYR A CA 1
ATOM 3598 C C . TYR A 1 464 ? 0.351 -38.719 -10.617 1 97.19 464 TYR A C 1
ATOM 3600 O O . TYR A 1 464 ? -0.434 -39.375 -11.289 1 97.19 464 TYR A O 1
ATOM 3608 N N . PRO A 1 465 ? -0.083 -37.906 -9.688 1 97.94 465 PRO A N 1
ATOM 3609 C CA . PRO A 1 465 ? -1.502 -37.875 -9.32 1 97.94 465 PRO A CA 1
ATOM 3610 C C . PRO A 1 465 ? -2.355 -37.094 -10.32 1 97.94 465 PRO A C 1
ATOM 3612 O O . PRO A 1 465 ? -2.988 -36.094 -9.961 1 97.94 465 PRO A O 1
ATOM 3615 N N . ARG A 1 466 ? -2.473 -37.625 -11.547 1 98 466 ARG A N 1
ATOM 3616 C CA . ARG A 1 466 ? -3.197 -36.906 -12.594 1 98 466 ARG A CA 1
ATOM 3617 C C . ARG A 1 466 ? -4.023 -37.875 -13.438 1 98 466 ARG A C 1
ATOM 3619 O O . ARG A 1 466 ? -3.756 -39.094 -13.445 1 98 466 ARG A O 1
ATOM 3626 N N . ALA A 1 467 ? -4.996 -37.469 -14.039 1 98.56 467 ALA A N 1
ATOM 3627 C CA . ALA A 1 467 ? -5.797 -38.062 -15.094 1 98.56 467 ALA A CA 1
ATOM 3628 C C . ALA A 1 467 ? -6.188 -37.062 -16.156 1 98.56 467 ALA A C 1
ATOM 3630 O O . ALA A 1 467 ? -6.578 -35.938 -15.828 1 98.56 467 ALA A O 1
ATOM 3631 N N . GLY A 1 468 ? -5.977 -37.438 -17.391 1 98.06 468 GLY A N 1
ATOM 3632 C CA . GLY A 1 468 ? -6.262 -36.469 -18.453 1 98.06 468 GLY A CA 1
ATOM 3633 C C . GLY A 1 468 ? -6.223 -37.094 -19.828 1 98.06 468 GLY A C 1
ATOM 3634 O O . GLY A 1 468 ? -6.352 -38.312 -19.969 1 98.06 468 GLY A O 1
ATOM 3635 N N . SER A 1 469 ? -6.113 -36.25 -20.844 1 97.38 469 SER A N 1
ATOM 3636 C CA . SER A 1 469 ? -6.27 -36.719 -22.219 1 97.38 469 SER A CA 1
ATOM 3637 C C . SER A 1 469 ? -4.926 -37.094 -22.828 1 97.38 469 SER A C 1
ATOM 3639 O O . SER A 1 469 ? -4.871 -37.656 -23.922 1 97.38 469 SER A O 1
ATOM 3641 N N . GLN A 1 470 ? -3.838 -36.812 -22.125 1 96.81 470 GLN A N 1
ATOM 3642 C CA . GLN A 1 470 ? -2.516 -37.219 -22.594 1 96.81 470 GLN A CA 1
ATOM 3643 C C . GLN A 1 470 ? -2.148 -38.625 -22.062 1 96.81 470 GLN A C 1
ATOM 3645 O O . GLN A 1 470 ? -2.561 -39 -20.969 1 96.81 470 GLN A O 1
ATOM 3650 N N . SER A 1 471 ? -1.286 -39.344 -22.859 1 96.88 471 SER A N 1
ATOM 3651 C CA . SER A 1 471 ? -0.99 -40.75 -22.5 1 96.88 471 SER A CA 1
ATOM 3652 C C . SER A 1 471 ? 0.36 -40.844 -21.797 1 96.88 471 SER A C 1
ATOM 3654 O O . SER A 1 471 ? 0.857 -41.969 -21.578 1 96.88 471 SER A O 1
ATOM 3656 N N . TYR A 1 472 ? 0.985 -39.812 -21.594 1 95.81 472 TYR A N 1
ATOM 3657 C CA . TYR A 1 472 ? 2.227 -39.719 -20.828 1 95.81 472 TYR A CA 1
ATOM 3658 C C . TYR A 1 472 ? 2.152 -38.594 -19.797 1 95.81 472 TYR A C 1
ATOM 3660 O O . TYR A 1 472 ? 1.655 -37.5 -20.078 1 95.81 472 TYR A O 1
ATOM 3668 N N . PRO A 1 473 ? 2.605 -38.844 -18.625 1 95.19 473 PRO A N 1
ATOM 3669 C CA . PRO A 1 473 ? 3.367 -39.969 -18.109 1 95.19 473 PRO A CA 1
ATOM 3670 C C . PRO A 1 473 ? 2.471 -41.125 -17.672 1 95.19 473 PRO A C 1
ATOM 3672 O O . PRO A 1 473 ? 2.971 -42.188 -17.266 1 95.19 473 PRO A O 1
ATOM 3675 N N . SER A 1 474 ? 1.239 -40.969 -17.625 1 95.25 474 SER A N 1
ATOM 3676 C CA . SER A 1 474 ? 0.271 -42.031 -17.328 1 95.25 474 SER A CA 1
ATOM 3677 C C . SER A 1 474 ? -0.692 -42.25 -18.5 1 95.25 474 SER A C 1
ATOM 3679 O O . SER A 1 474 ? -0.783 -41.375 -19.391 1 95.25 474 SER A O 1
ATOM 3681 N N . PRO A 1 475 ? -1.373 -43.406 -18.5 1 96.88 475 PRO A N 1
ATOM 3682 C CA . PRO A 1 475 ? -2.314 -43.625 -19.609 1 96.88 475 PRO A CA 1
ATOM 3683 C C . PRO A 1 475 ? -3.398 -42.562 -19.672 1 96.88 475 PRO A C 1
ATOM 3685 O O . PRO A 1 475 ? -3.828 -42.031 -18.641 1 96.88 475 PRO A O 1
ATOM 3688 N N . ALA A 1 476 ? -3.822 -42.281 -20.906 1 97.81 476 ALA A N 1
ATOM 3689 C CA . ALA A 1 476 ? -4.91 -41.312 -21.109 1 97.81 476 ALA A CA 1
ATOM 3690 C C . ALA A 1 476 ? -6.227 -41.875 -20.578 1 97.81 476 ALA A C 1
ATOM 3692 O O . ALA A 1 476 ? -6.449 -43.094 -20.562 1 97.81 476 ALA A O 1
ATOM 3693 N N . ALA A 1 477 ? -7.066 -41 -20.125 1 98.5 477 ALA A N 1
ATOM 3694 C CA . ALA A 1 477 ? -8.414 -41.375 -19.688 1 98.5 477 ALA A CA 1
ATOM 3695 C C . ALA A 1 477 ? -9.242 -41.875 -20.875 1 98.5 477 ALA A C 1
ATOM 3697 O O . ALA A 1 477 ? -9.141 -41.375 -21.984 1 98.5 477 ALA A O 1
ATOM 3698 N N . THR A 1 478 ? -10.016 -42.844 -20.594 1 98.12 478 THR A N 1
ATOM 3699 C CA . THR A 1 478 ? -10.906 -43.406 -21.594 1 98.12 478 THR A CA 1
ATOM 3700 C C . THR A 1 478 ? -12.312 -42.812 -21.453 1 98.12 478 THR A C 1
ATOM 3702 O O . THR A 1 478 ? -12.797 -42.625 -20.344 1 98.12 478 THR A O 1
ATOM 3705 N N . MET A 1 479 ? -12.992 -42.656 -22.562 1 97.81 479 MET A N 1
ATOM 3706 C CA . MET A 1 479 ? -14.336 -42.094 -22.594 1 97.81 479 MET A CA 1
ATOM 3707 C C . MET A 1 479 ? -15.383 -43.188 -22.375 1 97.81 479 MET A C 1
ATOM 3709 O O . MET A 1 479 ? -15.172 -44.344 -22.75 1 97.81 479 MET A O 1
ATOM 3713 N N . ASN A 1 480 ? -16.469 -42.688 -21.797 1 97.88 480 ASN A N 1
ATOM 3714 C CA . ASN A 1 480 ? -17.656 -43.531 -21.734 1 97.88 480 ASN A CA 1
ATOM 3715 C C . ASN A 1 480 ? -18.328 -43.656 -23.109 1 97.88 480 ASN A C 1
ATOM 3717 O O . ASN A 1 480 ? -17.984 -42.938 -24.047 1 97.88 480 ASN A O 1
ATOM 3721 N N . GLY A 1 481 ? -19.281 -44.594 -23.25 1 97.5 481 GLY A N 1
ATOM 3722 C CA . GLY A 1 481 ? -19.984 -44.812 -24.5 1 97.5 481 GLY A CA 1
ATOM 3723 C C . GLY A 1 481 ? -20.703 -43.594 -25.016 1 97.5 481 GLY A C 1
ATOM 3724 O O . GLY A 1 481 ? -20.844 -43.406 -26.234 1 97.5 481 GLY A O 1
ATOM 3725 N N . ASP A 1 482 ? -21.109 -42.688 -24.156 1 97.81 482 ASP A N 1
ATOM 3726 C CA . ASP A 1 482 ? -21.859 -41.5 -24.562 1 97.81 482 ASP A CA 1
ATOM 3727 C C . ASP A 1 482 ? -20.938 -40.344 -24.828 1 97.81 482 ASP A C 1
ATOM 3729 O O . ASP A 1 482 ? -21.391 -39.219 -25.047 1 97.81 482 ASP A O 1
ATOM 3733 N N . GLY A 1 483 ? -19.672 -40.562 -24.734 1 97.5 483 GLY A N 1
ATOM 3734 C CA . GLY A 1 483 ? -18.688 -39.531 -25.016 1 97.5 483 GLY A CA 1
ATOM 3735 C C . GLY A 1 483 ? -18.219 -38.781 -23.766 1 97.5 483 GLY A C 1
ATOM 3736 O O . GLY A 1 483 ? -17.25 -38.031 -23.812 1 97.5 483 GLY A O 1
ATOM 3737 N N . SER A 1 484 ? -18.906 -38.969 -22.688 1 98.38 484 SER A N 1
ATOM 3738 C CA . SER A 1 484 ? -18.469 -38.375 -21.422 1 98.38 484 SER A CA 1
ATOM 3739 C C . SER A 1 484 ? -17.266 -39.094 -20.844 1 98.38 484 SER A C 1
ATOM 3741 O O . SER A 1 484 ? -16.875 -40.156 -21.359 1 98.38 484 SER A O 1
ATOM 3743 N N . THR A 1 485 ? -16.578 -38.5 -19.906 1 98.69 485 THR A N 1
ATOM 3744 C CA . THR A 1 485 ? -15.461 -39.125 -19.203 1 98.69 485 THR A CA 1
ATOM 3745 C C . THR A 1 485 ? -15.672 -39.062 -17.703 1 98.69 485 THR A C 1
ATOM 3747 O O . THR A 1 485 ? -15.938 -38 -17.141 1 98.69 485 THR A O 1
ATOM 3750 N N . THR A 1 486 ? -15.594 -40.219 -17.016 1 98.69 486 THR A N 1
ATOM 3751 C CA . THR A 1 486 ? -15.695 -40.25 -15.57 1 98.69 486 THR A CA 1
ATOM 3752 C C . THR A 1 486 ? -14.328 -40.5 -14.938 1 98.69 486 THR A C 1
ATOM 3754 O O . THR A 1 486 ? -13.641 -41.438 -15.281 1 98.69 486 THR A O 1
ATOM 3757 N N . ILE A 1 487 ? -13.914 -39.625 -14.094 1 98.81 487 ILE A N 1
ATOM 3758 C CA . ILE A 1 487 ? -12.656 -39.75 -13.375 1 98.81 487 ILE A CA 1
ATOM 3759 C C . ILE A 1 487 ? -12.93 -40.094 -11.914 1 98.81 487 ILE A C 1
ATOM 3761 O O . ILE A 1 487 ? -13.836 -39.531 -11.297 1 98.81 487 ILE A O 1
ATOM 3765 N N . TYR A 1 488 ? -12.141 -41 -11.391 1 98.81 488 TYR A N 1
ATOM 3766 C CA . TYR A 1 488 ? -12.289 -41.469 -10.008 1 98.81 488 TYR A CA 1
ATOM 3767 C C . TYR A 1 488 ? -11.109 -41.031 -9.156 1 98.81 488 TYR A C 1
ATOM 3769 O O . TYR A 1 488 ? -9.969 -41.031 -9.625 1 98.81 488 TYR A O 1
ATOM 3777 N N . PHE A 1 489 ? -11.359 -40.625 -7.957 1 98.81 489 PHE A N 1
ATOM 3778 C CA . PHE A 1 489 ? -10.391 -40.344 -6.91 1 98.81 489 PHE A CA 1
ATOM 3779 C C . PHE A 1 489 ? -10.555 -41.281 -5.738 1 98.81 489 PHE A C 1
ATOM 3781 O O . PHE A 1 489 ? -11.57 -41.25 -5.039 1 98.81 489 PHE A O 1
ATOM 3788 N N . ALA A 1 490 ? -9.547 -42.125 -5.535 1 98.69 490 ALA A N 1
ATOM 3789 C CA . ALA A 1 490 ? -9.711 -43.188 -4.547 1 98.69 490 ALA A CA 1
ATOM 3790 C C . ALA A 1 490 ? -8.352 -43.719 -4.098 1 98.69 490 ALA A C 1
ATOM 3792 O O . ALA A 1 490 ? -7.379 -43.688 -4.855 1 98.69 490 ALA A O 1
ATOM 3793 N N . PRO A 1 491 ? -8.312 -44.25 -2.832 1 98.19 491 PRO A N 1
ATOM 3794 C CA . PRO A 1 491 ? -7.039 -44.812 -2.371 1 98.19 491 PRO A CA 1
ATOM 3795 C C . PRO A 1 491 ? -6.633 -46.062 -3.137 1 98.19 491 PRO A C 1
ATOM 3797 O O . PRO A 1 491 ? -5.438 -46.344 -3.277 1 98.19 491 PRO A O 1
ATOM 3800 N N . GLU A 1 492 ? -7.617 -46.812 -3.613 1 97.81 492 GLU A N 1
ATOM 3801 C CA . GLU A 1 492 ? -7.418 -47.969 -4.488 1 97.81 492 GLU A CA 1
ATOM 3802 C C . GLU A 1 492 ? -8.234 -47.844 -5.77 1 97.81 492 GLU A C 1
ATOM 3804 O O . GLU A 1 492 ? -9.336 -47.281 -5.758 1 97.81 492 GLU A O 1
ATOM 3809 N N . ARG A 1 493 ? -7.629 -48.312 -6.777 1 97.69 493 ARG A N 1
ATOM 3810 C CA . ARG A 1 493 ? -8.352 -48.25 -8.047 1 97.69 493 ARG A CA 1
ATOM 3811 C C . ARG A 1 493 ? -9.648 -49.062 -7.977 1 97.69 493 ARG A C 1
ATOM 3813 O O . ARG A 1 493 ? -9.633 -50.25 -7.684 1 97.69 493 ARG A O 1
ATOM 3820 N N . PRO A 1 494 ? -10.742 -48.469 -8.242 1 97.44 494 PRO A N 1
ATOM 3821 C CA . PRO A 1 494 ? -11.992 -49.219 -8.219 1 97.44 494 PRO A CA 1
ATOM 3822 C C . PRO A 1 494 ? -12.039 -50.312 -9.297 1 97.44 494 PRO A C 1
ATOM 3824 O O . PRO A 1 494 ? -11.422 -50.156 -10.352 1 97.44 494 PRO A O 1
ATOM 3827 N N . ASP A 1 495 ? -12.859 -51.344 -9.102 1 96.44 495 ASP A N 1
ATOM 3828 C CA . ASP A 1 495 ? -13.016 -52.438 -10.055 1 96.44 495 ASP A CA 1
ATOM 3829 C C . ASP A 1 495 ? -13.594 -51.906 -11.375 1 96.44 495 ASP A C 1
ATOM 3831 O O . ASP A 1 495 ? -14.547 -51.125 -11.383 1 96.44 495 ASP A O 1
ATOM 3835 N N . GLY A 1 496 ? -12.969 -52.375 -12.43 1 96.25 496 GLY A N 1
ATOM 3836 C CA . GLY A 1 496 ? -13.492 -52.062 -13.75 1 96.25 496 GLY A CA 1
ATOM 3837 C C . GLY A 1 496 ? -13.086 -50.688 -14.25 1 96.25 496 GLY A C 1
ATOM 3838 O O . GLY A 1 496 ? -13.422 -50.312 -15.375 1 96.25 496 GLY A O 1
ATOM 3839 N N . VAL A 1 497 ? -12.43 -49.969 -13.492 1 97.62 497 VAL A N 1
ATOM 3840 C CA . VAL A 1 497 ? -12.023 -48.625 -13.875 1 97.62 497 VAL A CA 1
ATOM 3841 C C . VAL A 1 497 ? -10.641 -48.656 -14.523 1 97.62 497 VAL A C 1
ATOM 3843 O O . VAL A 1 497 ? -9.703 -49.219 -13.961 1 97.62 497 VAL A O 1
ATOM 3846 N N . ASP A 1 498 ? -10.523 -48.062 -15.695 1 97.56 498 ASP A N 1
ATOM 3847 C CA . ASP A 1 498 ? -9.242 -48 -16.391 1 97.56 498 ASP A CA 1
ATOM 3848 C C . ASP A 1 498 ? -8.234 -47.188 -15.586 1 97.56 498 ASP A C 1
ATOM 3850 O O . ASP A 1 498 ? -8.602 -46.25 -14.891 1 97.56 498 ASP A O 1
ATOM 3854 N N . ARG A 1 499 ? -6.988 -47.531 -15.758 1 97 499 ARG A N 1
ATOM 3855 C CA . ARG A 1 499 ? -5.922 -46.844 -15.039 1 97 499 ARG A CA 1
ATOM 3856 C C . ARG A 1 499 ? -5.938 -45.344 -15.352 1 97 499 ARG A C 1
ATOM 3858 O O . ARG A 1 499 ? -5.641 -44.531 -14.477 1 97 499 ARG A O 1
ATOM 3865 N N . GLY A 1 500 ? -6.219 -44.969 -16.5 1 98.19 500 GLY A N 1
ATOM 3866 C CA . GLY A 1 500 ? -6.215 -43.562 -16.922 1 98.19 500 GLY A CA 1
ATOM 3867 C C . GLY A 1 500 ? -7.355 -42.75 -16.328 1 98.19 500 GLY A C 1
ATOM 3868 O O . GLY A 1 500 ? -7.332 -41.531 -16.359 1 98.19 500 GLY A O 1
ATOM 3869 N N . ASN A 1 501 ? -8.367 -43.438 -15.766 1 98.69 501 ASN A N 1
ATOM 3870 C CA . ASN A 1 501 ? -9.547 -42.781 -15.211 1 98.69 501 ASN A CA 1
ATOM 3871 C C . ASN A 1 501 ? -9.492 -42.719 -13.68 1 98.69 501 ASN A C 1
ATOM 3873 O O . ASN A 1 501 ? -10.516 -42.531 -13.023 1 98.69 501 ASN A O 1
ATOM 3877 N N . TRP A 1 502 ? -8.32 -42.969 -13.172 1 98.69 502 TRP A N 1
ATOM 3878 C CA . TRP A 1 502 ? -8.195 -43.094 -11.719 1 98.69 502 TRP A CA 1
ATOM 3879 C C . TRP A 1 502 ? -6.988 -42.312 -11.219 1 98.69 502 TRP A C 1
ATOM 3881 O O . TRP A 1 502 ? -5.898 -42.375 -11.789 1 98.69 502 TRP A O 1
ATOM 3891 N N . ILE A 1 503 ? -7.211 -41.5 -10.195 1 98.81 503 ILE A N 1
ATOM 3892 C CA . ILE A 1 503 ? -6.145 -40.844 -9.445 1 98.81 503 ILE A CA 1
ATOM 3893 C C . ILE A 1 503 ? -6.133 -41.344 -8.008 1 98.81 503 ILE A C 1
ATOM 3895 O O . ILE A 1 503 ? -7.152 -41.312 -7.316 1 98.81 503 ILE A O 1
ATOM 3899 N N . GLN A 1 504 ? -4.98 -41.812 -7.555 1 98.62 504 GLN A N 1
ATOM 3900 C CA . GLN A 1 504 ? -4.855 -42.375 -6.223 1 98.62 504 GLN A CA 1
ATOM 3901 C C . GLN A 1 504 ? -4.848 -41.281 -5.148 1 98.62 504 GLN A C 1
ATOM 3903 O O . GLN A 1 504 ? -4.148 -40.281 -5.277 1 98.62 504 GLN A O 1
ATOM 3908 N N . THR A 1 505 ? -5.668 -41.469 -4.164 1 98.56 505 THR A N 1
ATOM 3909 C CA . THR A 1 505 ? -5.656 -40.594 -2.99 1 98.56 505 THR A CA 1
ATOM 3910 C C . THR A 1 505 ? -4.984 -41.312 -1.812 1 98.56 505 THR A C 1
ATOM 3912 O O . THR A 1 505 ? -4.551 -42.469 -1.93 1 98.56 505 THR A O 1
ATOM 3915 N N . ASP A 1 506 ? -4.664 -40.625 -0.8 1 97.94 506 ASP A N 1
ATOM 3916 C CA . ASP A 1 506 ? -4.043 -41.156 0.421 1 97.94 506 ASP A CA 1
ATOM 3917 C C . ASP A 1 506 ? -5.016 -41.094 1.597 1 97.94 506 ASP A C 1
ATOM 3919 O O . ASP A 1 506 ? -5.438 -40 2.008 1 97.94 506 ASP A O 1
ATOM 3923 N N . PRO A 1 507 ? -5.367 -42.281 2.209 1 97.56 507 PRO A N 1
ATOM 3924 C CA . PRO A 1 507 ? -6.387 -42.344 3.262 1 97.56 507 PRO A CA 1
ATOM 3925 C C . PRO A 1 507 ? -6.059 -41.406 4.441 1 97.56 507 PRO A C 1
ATOM 3927 O O . PRO A 1 507 ? -6.949 -41.062 5.219 1 97.56 507 PRO A O 1
ATOM 3930 N N . ASP A 1 508 ? -4.863 -41 4.625 1 96.06 508 ASP A N 1
ATOM 3931 C CA . ASP A 1 508 ? -4.457 -40.219 5.793 1 96.06 508 ASP A CA 1
ATOM 3932 C C . ASP A 1 508 ? -4.359 -38.75 5.465 1 96.06 508 ASP A C 1
ATOM 3934 O O . ASP A 1 508 ? -3.918 -37.938 6.297 1 96.06 508 ASP A O 1
ATOM 3938 N N . LYS A 1 509 ? -4.762 -38.344 4.277 1 97 509 LYS A N 1
ATOM 3939 C CA . LYS A 1 509 ? -4.551 -36.969 3.861 1 97 509 LYS A CA 1
ATOM 3940 C C . LYS A 1 509 ? -5.82 -36.375 3.258 1 97 509 LYS A C 1
ATOM 3942 O O . LYS A 1 509 ? -6.668 -37.094 2.744 1 97 509 LYS A O 1
ATOM 3947 N N . GLY A 1 510 ? -5.973 -35.062 3.477 1 97.56 510 GLY A N 1
ATOM 3948 C CA . GLY A 1 510 ? -6.891 -34.281 2.65 1 97.56 510 GLY A CA 1
ATOM 3949 C C . GLY A 1 510 ? -6.262 -33.781 1.362 1 97.56 510 GLY A C 1
ATOM 3950 O O . GLY A 1 510 ? -5.035 -33.75 1.236 1 97.56 510 GLY A O 1
ATOM 3951 N N . TRP A 1 511 ? -7.109 -33.5 0.418 1 98.5 511 TRP A N 1
ATOM 3952 C CA . TRP A 1 511 ? -6.605 -33.156 -0.9 1 98.5 511 TRP A CA 1
ATOM 3953 C C . TRP A 1 511 ? -7.559 -32.188 -1.596 1 98.5 511 TRP A C 1
ATOM 3955 O O . TRP A 1 511 ? -8.656 -31.922 -1.103 1 98.5 511 TRP A O 1
ATOM 3965 N N . PHE A 1 512 ? -7.145 -31.469 -2.572 1 98.69 512 PHE A N 1
ATOM 3966 C CA . PHE A 1 512 ? -7.941 -30.703 -3.523 1 98.69 512 PHE A CA 1
ATOM 3967 C C . PHE A 1 512 ? -7.492 -30.969 -4.953 1 98.69 512 PHE A C 1
ATOM 3969 O O . PHE A 1 512 ? -6.504 -31.672 -5.176 1 98.69 512 PHE A O 1
ATOM 3976 N N . VAL A 1 513 ? -8.273 -30.547 -5.891 1 98.81 513 VAL A N 1
ATOM 3977 C CA . VAL A 1 513 ? -7.984 -30.906 -7.277 1 98.81 513 VAL A CA 1
ATOM 3978 C C . VAL A 1 513 ? -8.125 -29.672 -8.164 1 98.81 513 VAL A C 1
ATOM 3980 O O . VAL A 1 513 ? -8.891 -28.75 -7.848 1 98.81 513 VAL A O 1
ATOM 3983 N N . ILE A 1 514 ? -7.32 -29.594 -9.195 1 98.75 514 ILE A N 1
ATOM 3984 C CA . ILE A 1 514 ? -7.426 -28.562 -10.219 1 98.75 514 ILE A CA 1
ATOM 3985 C C . ILE A 1 514 ? -7.676 -29.219 -11.578 1 98.75 514 ILE A C 1
ATOM 3987 O O . ILE A 1 514 ? -6.957 -30.141 -11.977 1 98.75 514 ILE A O 1
ATOM 3991 N N . LEU A 1 515 ? -8.719 -28.812 -12.227 1 98.75 515 LEU A N 1
ATOM 3992 C CA . LEU A 1 515 ? -8.945 -29.125 -13.633 1 98.75 515 LEU A CA 1
ATOM 3993 C C . LEU A 1 515 ? -8.312 -28.062 -14.523 1 98.75 515 LEU A C 1
ATOM 3995 O O . LEU A 1 515 ? -8.625 -26.875 -14.398 1 98.75 515 LEU A O 1
ATOM 3999 N N . ARG A 1 516 ? -7.43 -28.484 -15.414 1 97.94 516 ARG A N 1
ATOM 4000 C CA . ARG A 1 516 ? -6.773 -27.578 -16.344 1 97.94 516 ARG A CA 1
ATOM 4001 C C . ARG A 1 516 ? -7.273 -27.812 -17.781 1 97.94 516 ARG A C 1
ATOM 4003 O O . ARG A 1 516 ? -7.395 -28.953 -18.219 1 97.94 516 ARG A O 1
ATOM 4010 N N . LEU A 1 517 ? -7.617 -26.766 -18.406 1 97 517 LEU A N 1
ATOM 4011 C CA . LEU A 1 517 ? -8 -26.781 -19.812 1 97 517 LEU A CA 1
ATOM 4012 C C . LEU A 1 517 ? -7.008 -26 -20.656 1 97 517 LEU A C 1
ATOM 4014 O O . LEU A 1 517 ? -6.973 -24.766 -20.594 1 97 517 LEU A O 1
ATOM 4018 N N . TYR A 1 518 ? -6.211 -26.688 -21.438 1 94.56 518 TYR A N 1
ATOM 4019 C CA . TYR A 1 518 ? -5.215 -26.031 -22.281 1 94.56 518 TYR A CA 1
ATOM 4020 C C . TYR A 1 518 ? -5.781 -25.703 -23.656 1 94.56 518 TYR A C 1
ATOM 4022 O O . TYR A 1 518 ? -6.344 -26.578 -24.312 1 94.56 518 TYR A O 1
ATOM 4030 N N . SER A 1 519 ? -5.555 -24.484 -24.094 1 92.5 519 SER A N 1
ATOM 4031 C CA . SER A 1 519 ? -6.184 -23.953 -25.312 1 92.5 519 SER A CA 1
ATOM 4032 C C . SER A 1 519 ? -7.703 -24.078 -25.234 1 92.5 519 SER A C 1
ATOM 4034 O O . SER A 1 519 ? -8.32 -24.719 -26.094 1 92.5 519 SER A O 1
ATOM 4036 N N . PRO A 1 520 ? -8.234 -23.375 -24.234 1 94.5 520 PRO A N 1
ATOM 4037 C CA . PRO A 1 520 ? -9.664 -23.516 -23.938 1 94.5 520 PRO A CA 1
ATOM 4038 C C . PRO A 1 520 ? -10.555 -23.062 -25.094 1 94.5 520 PRO A C 1
ATOM 4040 O O . PRO A 1 520 ? -10.141 -22.219 -25.906 1 94.5 520 PRO A O 1
ATOM 4043 N N . LEU A 1 521 ? -11.703 -23.641 -25.141 1 95.56 521 LEU A N 1
ATOM 4044 C CA . LEU A 1 521 ? -12.672 -23.328 -26.188 1 95.56 521 LEU A CA 1
ATOM 4045 C C . LEU A 1 521 ? -13.797 -22.453 -25.641 1 95.56 521 LEU A C 1
ATOM 4047 O O . LEU A 1 521 ? -13.867 -22.203 -24.438 1 95.56 521 LEU A O 1
ATOM 4051 N N . GLU A 1 522 ? -14.617 -21.922 -26.469 1 92.62 522 GLU A N 1
ATOM 4052 C CA . GLU A 1 522 ? -15.641 -20.922 -26.172 1 92.62 522 GLU A CA 1
ATOM 4053 C C . GLU A 1 522 ? -16.609 -21.438 -25.109 1 92.62 522 GLU A C 1
ATOM 4055 O O . GLU A 1 522 ? -17.094 -20.672 -24.281 1 92.62 522 GLU A O 1
ATOM 4060 N N . SER A 1 523 ? -16.938 -22.719 -25.141 1 95.88 523 SER A N 1
ATOM 4061 C CA . SER A 1 523 ? -17.953 -23.281 -24.266 1 95.88 523 SER A CA 1
ATOM 4062 C C . SER A 1 523 ? -17.516 -23.219 -22.812 1 95.88 523 SER A C 1
ATOM 4064 O O . SER A 1 523 ? -18.344 -23.328 -21.906 1 95.88 523 SER A O 1
ATOM 4066 N N . PHE A 1 524 ? -16.25 -23.109 -22.531 1 95.12 524 PHE A N 1
ATOM 4067 C CA . PHE A 1 524 ? -15.789 -22.859 -21.172 1 95.12 524 PHE A CA 1
ATOM 4068 C C . PHE A 1 524 ? -16.172 -21.453 -20.734 1 95.12 524 PHE A C 1
ATOM 4070 O O . PHE A 1 524 ? -16.688 -21.266 -19.625 1 95.12 524 PHE A O 1
ATOM 4077 N N . PHE A 1 525 ? -15.93 -20.453 -21.578 1 90.44 525 PHE A N 1
ATOM 4078 C CA . PHE A 1 525 ? -16.047 -19.047 -21.234 1 90.44 525 PHE A CA 1
ATOM 4079 C C . PHE A 1 525 ? -17.516 -18.625 -21.141 1 90.44 525 PHE A C 1
ATOM 4081 O O . PHE A 1 525 ? -17.875 -17.797 -20.297 1 90.44 525 PHE A O 1
ATOM 4088 N N . ASP A 1 526 ? -18.344 -19.203 -21.984 1 91 526 ASP A N 1
ATOM 4089 C CA . ASP A 1 526 ? -19.75 -18.859 -21.906 1 91 526 ASP A CA 1
ATOM 4090 C C . ASP A 1 526 ? -20.5 -19.797 -20.984 1 91 526 ASP A C 1
ATOM 4092 O O . ASP A 1 526 ? -21.719 -19.688 -20.828 1 91 526 ASP A O 1
ATOM 4096 N N . LYS A 1 527 ? -19.766 -20.875 -20.453 1 94.25 527 LYS A N 1
ATOM 4097 C CA . LYS A 1 527 ? -20.219 -21.781 -19.391 1 94.25 527 LYS A CA 1
ATOM 4098 C C . LYS A 1 527 ? -21.297 -22.734 -19.891 1 94.25 527 LYS A C 1
ATOM 4100 O O . LYS A 1 527 ? -22.062 -23.281 -19.109 1 94.25 527 LYS A O 1
ATOM 4105 N N . THR A 1 528 ? -21.375 -22.844 -21.219 1 96.38 528 THR A N 1
ATOM 4106 C CA . THR A 1 528 ? -22.281 -23.828 -21.766 1 96.38 528 THR A CA 1
ATOM 4107 C C . THR A 1 528 ? -21.766 -25.234 -21.516 1 96.38 528 THR A C 1
ATOM 4109 O O . THR A 1 528 ? -22.547 -26.203 -21.516 1 96.38 528 THR A O 1
ATOM 4112 N N . TRP A 1 529 ? -20.531 -25.375 -21.344 1 97.19 529 TRP A N 1
ATOM 4113 C CA . TRP A 1 529 ? -19.938 -26.594 -20.812 1 97.19 529 TRP A CA 1
ATOM 4114 C C . TRP A 1 529 ? -19.484 -26.406 -19.375 1 97.19 529 TRP A C 1
ATOM 4116 O O . TRP A 1 529 ? -18.922 -25.359 -19.031 1 97.19 529 TRP A O 1
ATOM 4126 N N . ARG A 1 530 ? -19.766 -27.344 -18.531 1 96.62 530 ARG A N 1
ATOM 4127 C CA . ARG A 1 530 ? -19.219 -27.328 -17.188 1 96.62 530 ARG A CA 1
ATOM 4128 C C . ARG A 1 530 ? -18.984 -28.75 -16.672 1 96.62 530 ARG A C 1
ATOM 4130 O O . ARG A 1 530 ? -19.734 -29.672 -17 1 96.62 530 ARG A O 1
ATOM 4137 N N . PRO A 1 531 ? -17.953 -28.984 -15.891 1 98.31 531 PRO A N 1
ATOM 4138 C CA . PRO A 1 531 ? -17.766 -30.297 -15.266 1 98.31 531 PRO A CA 1
ATOM 4139 C C . PRO A 1 531 ? -18.859 -30.609 -14.25 1 98.31 531 PRO A C 1
ATOM 4141 O O . PRO A 1 531 ? -19.469 -29.703 -13.672 1 98.31 531 PRO A O 1
ATOM 4144 N N . GLY A 1 532 ? -19.141 -31.938 -14.125 1 98.19 532 GLY A N 1
ATOM 4145 C CA . GLY A 1 532 ? -19.969 -32.344 -12.992 1 98.19 532 GLY A CA 1
ATOM 4146 C C . GLY A 1 532 ? -19.344 -32 -11.656 1 98.19 532 GLY A C 1
ATOM 4147 O O . GLY A 1 532 ? -18.172 -31.641 -11.586 1 98.19 532 GLY A O 1
ATOM 4148 N N . GLU A 1 533 ? -20.203 -32.031 -10.633 1 98.31 533 GLU A N 1
ATOM 4149 C CA . GLU A 1 533 ? -19.672 -31.859 -9.289 1 98.31 533 GLU A CA 1
ATOM 4150 C C . GLU A 1 533 ? -19 -33.156 -8.797 1 98.31 533 GLU A C 1
ATOM 4152 O O . GLU A 1 533 ? -19.391 -34.25 -9.219 1 98.31 533 GLU A O 1
ATOM 4157 N N . ILE A 1 534 ? -17.984 -33.031 -8.023 1 98.69 534 ILE A N 1
ATOM 4158 C CA . ILE A 1 534 ? -17.328 -34.219 -7.48 1 98.69 534 ILE A CA 1
ATOM 4159 C C . ILE A 1 534 ? -18.172 -34.781 -6.355 1 98.69 534 ILE A C 1
ATOM 4161 O O . ILE A 1 534 ? -18.5 -34.094 -5.383 1 98.69 534 ILE A O 1
ATOM 4165 N N . GLU A 1 535 ? -18.562 -36.031 -6.465 1 98.25 535 GLU A N 1
ATOM 4166 C CA . GLU A 1 535 ? -19.453 -36.688 -5.512 1 98.25 535 GLU A CA 1
ATOM 4167 C C . GLU A 1 535 ? -18.891 -38 -5.004 1 98.25 535 GLU A C 1
ATOM 4169 O O . GLU A 1 535 ? -18.016 -38.594 -5.645 1 98.25 535 GLU A O 1
ATOM 4174 N N . LEU A 1 536 ? -19.375 -38.438 -3.865 1 97.44 536 LEU A N 1
ATOM 4175 C CA . LEU A 1 536 ? -19.031 -39.781 -3.367 1 97.44 536 LEU A CA 1
ATOM 4176 C C . LEU A 1 536 ? -19.516 -40.844 -4.32 1 97.44 536 LEU A C 1
ATOM 4178 O O . LEU A 1 536 ? -20.641 -40.781 -4.82 1 97.44 536 LEU A O 1
ATOM 4182 N N . ALA A 1 537 ? -18.547 -41.781 -4.547 1 93.44 537 ALA A N 1
ATOM 4183 C CA . ALA A 1 537 ? -18.922 -42.875 -5.422 1 93.44 537 ALA A CA 1
ATOM 4184 C C . ALA A 1 537 ? -19.672 -43.969 -4.648 1 93.44 537 ALA A C 1
ATOM 4186 O O . ALA A 1 537 ? -19.391 -44.219 -3.475 1 93.44 537 ALA A O 1
ATOM 4187 N N . ASP A 1 538 ? -20.797 -44.469 -5.125 1 73.81 538 ASP A N 1
ATOM 4188 C CA . ASP A 1 538 ? -21.578 -45.562 -4.504 1 73.81 538 ASP A CA 1
ATOM 4189 C C . ASP A 1 538 ? -20.734 -46.812 -4.285 1 73.81 538 ASP A C 1
ATOM 4191 O O . ASP A 1 538 ? -19.812 -47.094 -5.07 1 73.81 538 ASP A O 1
ATOM 4195 N N . MET B 1 1 ? 55.812 -82.688 -8.633 1 19.62 1 MET B N 1
ATOM 4196 C CA . MET B 1 1 ? 54.562 -82.812 -7.848 1 19.62 1 MET B CA 1
ATOM 4197 C C . MET B 1 1 ? 53.562 -81.75 -8.281 1 19.62 1 MET B C 1
ATOM 4199 O O . MET B 1 1 ? 53.938 -80.625 -8.664 1 19.62 1 MET B O 1
ATOM 4203 N N . LYS B 1 2 ? 52.312 -82.375 -8.484 1 23.62 2 LYS B N 1
ATOM 4204 C CA . LYS B 1 2 ? 51 -82.188 -9.078 1 23.62 2 LYS B CA 1
ATOM 4205 C C . LYS B 1 2 ? 50.312 -80.938 -8.492 1 23.62 2 LYS B C 1
ATOM 4207 O O . LYS B 1 2 ? 50.219 -80.812 -7.273 1 23.62 2 LYS B O 1
ATOM 4212 N N . ARG B 1 3 ? 50.281 -79.938 -9.297 1 27.81 3 ARG B N 1
ATOM 4213 C CA . ARG B 1 3 ? 49.688 -78.562 -9.133 1 27.81 3 ARG B CA 1
ATOM 4214 C C . ARG B 1 3 ? 48.188 -78.688 -8.875 1 27.81 3 ARG B C 1
ATOM 4216 O O . ARG B 1 3 ? 47.438 -79.188 -9.719 1 27.81 3 ARG B O 1
ATOM 4223 N N . PRO B 1 4 ? 47.688 -79.062 -7.652 1 31.14 4 PRO B N 1
ATOM 4224 C CA . PRO B 1 4 ? 46.25 -79.312 -7.516 1 31.14 4 PRO B CA 1
ATOM 4225 C C . PRO B 1 4 ? 45.406 -78.125 -7.871 1 31.14 4 PRO B C 1
ATOM 4227 O O . PRO B 1 4 ? 45.719 -77 -7.488 1 31.14 4 PRO B O 1
ATOM 4230 N N . THR B 1 5 ? 44.781 -78.125 -9.023 1 32.12 5 THR B N 1
ATOM 4231 C CA . THR B 1 5 ? 43.969 -77.062 -9.625 1 32.12 5 THR B CA 1
ATOM 4232 C C . THR B 1 5 ? 42.656 -76.938 -8.883 1 32.12 5 THR B C 1
ATOM 4234 O O . THR B 1 5 ? 41.844 -77.875 -8.883 1 32.12 5 THR B O 1
ATOM 4237 N N . THR B 1 6 ? 42.594 -76.5 -7.656 1 33.72 6 THR B N 1
ATOM 4238 C CA . THR B 1 6 ? 41.344 -76.375 -6.906 1 33.72 6 THR B CA 1
ATOM 4239 C C . THR B 1 6 ? 40.375 -75.5 -7.648 1 33.72 6 THR B C 1
ATOM 4241 O O . THR B 1 6 ? 40.719 -74.375 -8.109 1 33.72 6 THR B O 1
ATOM 4244 N N . SE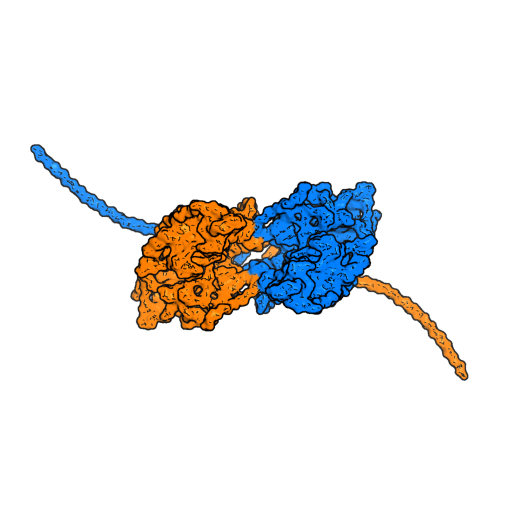R B 1 7 ? 39.344 -76 -8.281 1 30.81 7 SER B N 1
ATOM 4245 C CA . SER B 1 7 ? 38.25 -75.438 -9.047 1 30.81 7 SER B CA 1
ATOM 4246 C C . SER B 1 7 ? 37.375 -74.5 -8.172 1 30.81 7 SER B C 1
ATOM 4248 O O . SER B 1 7 ? 36.844 -74.938 -7.145 1 30.81 7 SER B O 1
ATOM 4250 N N . LEU B 1 8 ? 37.656 -73.188 -8.117 1 31.06 8 LEU B N 1
ATOM 4251 C CA . LEU B 1 8 ? 36.938 -72.188 -7.332 1 31.06 8 LEU B CA 1
ATOM 4252 C C . LEU B 1 8 ? 35.5 -72.062 -7.836 1 31.06 8 LEU B C 1
ATOM 4254 O O . LEU B 1 8 ? 35.281 -71.812 -9.031 1 31.06 8 LEU B O 1
ATOM 4258 N N . ILE B 1 9 ? 34.5 -72.688 -7.25 1 31.7 9 ILE B N 1
ATOM 4259 C CA . ILE B 1 9 ? 33.062 -72.625 -7.469 1 31.7 9 ILE B CA 1
ATOM 4260 C C . ILE B 1 9 ? 32.594 -71.188 -7.273 1 31.7 9 ILE B C 1
ATOM 4262 O O . ILE B 1 9 ? 32.781 -70.562 -6.203 1 31.7 9 ILE B O 1
ATOM 4266 N N . ALA B 1 10 ? 32.469 -70.312 -8.32 1 32.06 10 ALA B N 1
ATOM 4267 C CA . ALA B 1 10 ? 32 -68.938 -8.273 1 32.06 10 ALA B CA 1
ATOM 4268 C C . ALA B 1 10 ? 30.516 -68.875 -7.945 1 32.06 10 ALA B C 1
ATOM 4270 O O . ALA B 1 10 ? 29.688 -69.438 -8.695 1 32.06 10 ALA B O 1
ATOM 4271 N N . LEU B 1 11 ? 30.125 -68.875 -6.734 1 32.75 11 LEU B N 1
ATOM 4272 C CA . LEU B 1 11 ? 28.766 -68.625 -6.277 1 32.75 11 LEU B CA 1
ATOM 4273 C C . LEU B 1 11 ? 28.266 -67.312 -6.797 1 32.75 11 LEU B C 1
ATOM 4275 O O . LEU B 1 11 ? 28.875 -66.25 -6.535 1 32.75 11 LEU B O 1
ATOM 4279 N N . THR B 1 12 ? 27.516 -67.312 -7.887 1 29.12 12 THR B N 1
ATOM 4280 C CA . THR B 1 12 ? 26.906 -66.062 -8.43 1 29.12 12 THR B CA 1
ATOM 4281 C C . THR B 1 12 ? 25.891 -65.5 -7.453 1 29.12 12 THR B C 1
ATOM 4283 O O . THR B 1 12 ? 24.891 -66.188 -7.117 1 29.12 12 THR B O 1
ATOM 4286 N N . VAL B 1 13 ? 26.25 -64.625 -6.547 1 33.53 13 VAL B N 1
ATOM 4287 C CA . VAL B 1 13 ? 25.375 -63.875 -5.68 1 33.53 13 VAL B CA 1
ATOM 4288 C C . VAL B 1 13 ? 24.438 -63 -6.527 1 33.53 13 VAL B C 1
ATOM 4290 O O . VAL B 1 13 ? 24.891 -62.156 -7.293 1 33.53 13 VAL B O 1
ATOM 4293 N N . THR B 1 14 ? 23.297 -63.5 -6.895 1 31.33 14 THR B N 1
ATOM 4294 C CA . THR B 1 14 ? 22.25 -62.688 -7.516 1 31.33 14 THR B CA 1
ATOM 4295 C C . THR B 1 14 ? 21.906 -61.5 -6.625 1 31.33 14 THR B C 1
ATOM 4297 O O . THR B 1 14 ? 21.438 -61.688 -5.496 1 31.33 14 THR B O 1
ATOM 4300 N N . PHE B 1 15 ? 22.531 -60.406 -6.785 1 31.09 15 PHE B N 1
ATOM 4301 C CA . PHE B 1 15 ? 22.141 -59.156 -6.16 1 31.09 15 PHE B CA 1
ATOM 4302 C C . PHE B 1 15 ? 20.719 -58.75 -6.57 1 31.09 15 PHE B C 1
ATOM 4304 O O . PHE B 1 15 ? 20.469 -58.5 -7.746 1 31.09 15 PHE B O 1
ATOM 4311 N N . ALA B 1 16 ? 19.703 -59.281 -5.906 1 32.62 16 ALA B N 1
ATOM 4312 C CA . ALA B 1 16 ? 18.375 -58.688 -6.043 1 32.62 16 ALA B CA 1
ATOM 4313 C C . ALA B 1 16 ? 18.406 -57.188 -5.781 1 32.62 16 ALA B C 1
ATOM 4315 O O . ALA B 1 16 ? 18.75 -56.75 -4.684 1 32.62 16 ALA B O 1
ATOM 4316 N N . PHE B 1 17 ? 18.609 -56.469 -6.793 1 29.69 17 PHE B N 1
ATOM 4317 C CA . PHE B 1 17 ? 18.359 -55.031 -6.715 1 29.69 17 PHE B CA 1
ATOM 4318 C C . PHE B 1 17 ? 16.984 -54.75 -6.137 1 29.69 17 PHE B C 1
ATOM 4320 O O . PHE B 1 17 ? 15.969 -54.938 -6.809 1 29.69 17 PHE B O 1
ATOM 4327 N N . VAL B 1 18 ? 16.812 -55.031 -4.828 1 33 18 VAL B N 1
ATOM 4328 C CA . VAL B 1 18 ? 15.633 -54.344 -4.289 1 33 18 VAL B CA 1
ATOM 4329 C C . VAL B 1 18 ? 15.617 -52.906 -4.719 1 33 18 VAL B C 1
ATOM 4331 O O . VAL B 1 18 ? 16.531 -52.125 -4.398 1 33 18 VAL B O 1
ATOM 4334 N N . ALA B 1 19 ? 15.008 -52.625 -5.797 1 32.75 19 ALA B N 1
ATOM 4335 C CA . ALA B 1 19 ? 14.656 -51.219 -6.094 1 32.75 19 ALA B CA 1
ATOM 4336 C C . ALA B 1 19 ? 14.227 -50.5 -4.828 1 32.75 19 ALA B C 1
ATOM 4338 O O . ALA B 1 19 ? 13.195 -50.812 -4.234 1 32.75 19 ALA B O 1
ATOM 4339 N N . GLN B 1 20 ? 15.148 -50.125 -3.979 1 31.58 20 GLN B N 1
ATOM 4340 C CA . GLN B 1 20 ? 14.781 -49.219 -2.906 1 31.58 20 GLN B CA 1
ATOM 4341 C C . GLN B 1 20 ? 13.789 -48.156 -3.398 1 31.58 20 GLN B C 1
ATOM 4343 O O . GLN B 1 20 ? 14.109 -47.375 -4.281 1 31.58 20 GLN B O 1
ATOM 4348 N N . ALA B 1 21 ? 12.562 -48.469 -3.455 1 38.5 21 ALA B N 1
ATOM 4349 C CA . ALA B 1 21 ? 11.547 -47.438 -3.586 1 38.5 21 ALA B CA 1
ATOM 4350 C C . ALA B 1 21 ? 12.016 -46.125 -2.955 1 38.5 21 ALA B C 1
ATOM 4352 O O . ALA B 1 21 ? 12.234 -46.062 -1.744 1 38.5 21 ALA B O 1
ATOM 4353 N N . ARG B 1 22 ? 12.805 -45.312 -3.514 1 41.91 22 ARG B N 1
ATOM 4354 C CA . ARG B 1 22 ? 13.227 -44 -3.094 1 41.91 22 ARG B CA 1
ATOM 4355 C C . ARG B 1 22 ? 12.109 -43.25 -2.352 1 41.91 22 ARG B C 1
ATOM 4357 O O . ARG B 1 22 ? 11 -43.125 -2.863 1 41.91 22 ARG B O 1
ATOM 4364 N N . ALA B 1 23 ? 12.102 -43.094 -1.034 1 45.12 23 ALA B N 1
ATOM 4365 C CA . ALA B 1 23 ? 11.242 -42.562 0.014 1 45.12 23 ALA B CA 1
ATOM 4366 C C . ALA B 1 23 ? 10.672 -41.188 -0.395 1 45.12 23 ALA B C 1
ATOM 4368 O O . ALA B 1 23 ? 11.406 -40.312 -0.849 1 45.12 23 ALA B O 1
ATOM 4369 N N . GLN B 1 24 ? 9.422 -41.125 -0.735 1 61.59 24 GLN B N 1
ATOM 4370 C CA . GLN B 1 24 ? 8.68 -39.875 -0.838 1 61.59 24 GLN B CA 1
ATOM 4371 C C . GLN B 1 24 ? 9.164 -38.844 0.193 1 61.59 24 GLN B C 1
ATOM 4373 O O . GLN B 1 24 ? 9.367 -39.188 1.359 1 61.59 24 GLN B O 1
ATOM 4378 N N . GLY B 1 25 ? 9.852 -37.719 -0.289 1 66.19 25 GLY B N 1
ATOM 4379 C CA . GLY B 1 25 ? 10.359 -36.719 0.628 1 66.19 25 GLY B CA 1
ATOM 4380 C C . GLY B 1 25 ? 9.336 -36.25 1.651 1 66.19 25 GLY B C 1
ATOM 4381 O O . GLY B 1 25 ? 8.164 -36.062 1.323 1 66.19 25 GLY B O 1
ATOM 4382 N N . GLU B 1 26 ? 9.617 -36.438 2.914 1 85.88 26 GLU B N 1
ATOM 4383 C CA . GLU B 1 26 ? 8.781 -35.938 4.008 1 85.88 26 GLU B CA 1
ATOM 4384 C C . GLU B 1 26 ? 8.477 -34.469 3.844 1 85.88 26 GLU B C 1
ATOM 4386 O O . GLU B 1 26 ? 9.344 -33.688 3.436 1 85.88 26 GLU B O 1
ATOM 4391 N N . ILE B 1 27 ? 7.168 -34.094 3.92 1 92.25 27 ILE B N 1
ATOM 4392 C CA . ILE B 1 27 ? 6.797 -32.688 3.932 1 92.25 27 ILE B CA 1
ATOM 4393 C C . ILE B 1 27 ? 7.34 -32.031 5.195 1 92.25 27 ILE B C 1
ATOM 4395 O O . ILE B 1 27 ? 7.031 -32.438 6.309 1 92.25 27 ILE B O 1
ATOM 4399 N N . PRO B 1 28 ? 8.148 -31 5.066 1 93.94 28 PRO B N 1
ATOM 4400 C CA . PRO B 1 28 ? 8.711 -30.328 6.246 1 93.94 28 PRO B CA 1
ATOM 4401 C C . PRO B 1 28 ? 7.641 -29.797 7.191 1 93.94 28 PRO B C 1
ATOM 4403 O O . PRO B 1 28 ? 6.598 -29.312 6.742 1 93.94 28 PRO B O 1
ATOM 4406 N N . LYS B 1 29 ? 7.93 -29.766 8.477 1 93.5 29 LYS B N 1
ATOM 4407 C CA . LYS B 1 29 ? 6.988 -29.344 9.516 1 93.5 29 LYS B CA 1
ATOM 4408 C C . LYS B 1 29 ? 6.582 -27.891 9.336 1 93.5 29 LYS B C 1
ATOM 4410 O O . LYS B 1 29 ? 5.438 -27.516 9.609 1 93.5 29 LYS B O 1
ATOM 4415 N N . GLN B 1 30 ? 7.492 -27.047 8.867 1 94.06 30 GLN B N 1
ATOM 4416 C CA . GLN B 1 30 ? 7.246 -25.609 8.75 1 94.06 30 GLN B CA 1
ATOM 4417 C C . GLN B 1 30 ? 6.254 -25.312 7.629 1 94.06 30 GLN B C 1
ATOM 4419 O O . GLN B 1 30 ? 5.758 -24.188 7.516 1 94.06 30 GLN B O 1
ATOM 4424 N N . VAL B 1 31 ? 6.004 -26.312 6.805 1 94.69 31 VAL B N 1
ATOM 4425 C CA . VAL B 1 31 ? 5.07 -26.156 5.691 1 94.69 31 VAL B CA 1
ATOM 4426 C C . VAL B 1 31 ? 3.66 -26.516 6.141 1 94.69 31 VAL B C 1
ATOM 4428 O O . VAL B 1 31 ? 2.676 -25.984 5.625 1 94.69 31 VAL B O 1
ATOM 4431 N N . THR B 1 32 ? 3.537 -27.422 7.113 1 95.31 32 THR B N 1
ATOM 4432 C CA . THR B 1 32 ? 2.25 -28 7.488 1 95.31 32 THR B CA 1
ATOM 4433 C C . THR B 1 32 ? 1.588 -27.172 8.586 1 95.31 32 THR B C 1
ATOM 4435 O O . THR B 1 32 ? 2.258 -26.406 9.289 1 95.31 32 THR B O 1
ATOM 4438 N N . THR B 1 33 ? 0.287 -27.25 8.664 1 96.25 33 THR B N 1
ATOM 4439 C CA . THR B 1 33 ? -0.529 -26.688 9.727 1 96.25 33 THR B CA 1
ATOM 4440 C C . THR B 1 33 ? -1.233 -27.781 10.516 1 96.25 33 THR B C 1
ATOM 4442 O O . THR B 1 33 ? -1.996 -28.578 9.953 1 96.25 33 THR B O 1
ATOM 4445 N N . PRO B 1 34 ? -0.996 -27.844 11.805 1 96.31 34 PRO B N 1
ATOM 4446 C CA . PRO B 1 34 ? -1.635 -28.875 12.617 1 96.31 34 PRO B CA 1
ATOM 4447 C C . PRO B 1 34 ? -3.158 -28.781 12.617 1 96.31 34 PRO B C 1
ATOM 4449 O O . PRO B 1 34 ? -3.707 -27.703 12.383 1 96.31 34 PRO B O 1
ATOM 4452 N N . ASP B 1 35 ? -3.805 -29.828 12.898 1 97 35 ASP B N 1
ATOM 4453 C CA . ASP B 1 35 ? -5.262 -29.891 12.914 1 97 35 ASP B CA 1
ATOM 4454 C C . ASP B 1 35 ? -5.832 -28.969 14 1 97 35 ASP B C 1
ATOM 4456 O O . ASP B 1 35 ? -6.969 -28.516 13.891 1 97 35 ASP B O 1
ATOM 4460 N N . HIS B 1 36 ? -5.098 -28.859 15.07 1 97.5 36 HIS B N 1
ATOM 4461 C CA . HIS B 1 36 ? -5.484 -27.984 16.172 1 97.5 36 HIS B CA 1
ATOM 4462 C C . HIS B 1 36 ? -4.379 -26.984 16.484 1 97.5 36 HIS B C 1
ATOM 4464 O O . HIS B 1 36 ? -3.264 -27.375 16.828 1 97.5 36 HIS B O 1
ATOM 4470 N N . VAL B 1 37 ? -4.734 -25.734 16.391 1 97.31 37 VAL B N 1
ATOM 4471 C CA . VAL B 1 37 ? -3.752 -24.672 16.594 1 97.31 37 VAL B CA 1
ATOM 4472 C C . VAL B 1 37 ? -4.289 -23.672 17.609 1 97.31 37 VAL B C 1
ATOM 4474 O O . VAL B 1 37 ? -5.41 -23.172 17.469 1 97.31 37 VAL B O 1
ATOM 4477 N N . GLN B 1 38 ? -3.535 -23.391 18.672 1 97.06 38 GLN B N 1
ATOM 4478 C CA . GLN B 1 38 ? -3.875 -22.297 19.578 1 97.06 38 GLN B CA 1
ATOM 4479 C C . GLN B 1 38 ? -3.428 -20.953 19.016 1 97.06 38 GLN B C 1
ATOM 4481 O O . GLN B 1 38 ? -2.34 -20.844 18.438 1 97.06 38 GLN B O 1
ATOM 4486 N N . SER B 1 39 ? -4.309 -19.969 19.109 1 96.44 39 SER B N 1
ATOM 4487 C CA . SER B 1 39 ? -4.02 -18.656 18.547 1 96.44 39 SER B CA 1
ATOM 4488 C C . SER B 1 39 ? -4.613 -17.547 19.391 1 96.44 39 SER B C 1
ATOM 4490 O O . SER B 1 39 ? -5.277 -17.812 20.391 1 96.44 39 SER B O 1
ATOM 4492 N N . LYS B 1 40 ? -4.277 -16.297 18.984 1 94.75 40 LYS B N 1
ATOM 4493 C CA . LYS B 1 40 ? -4.883 -15.117 19.594 1 94.75 40 LYS B CA 1
ATOM 4494 C C . LYS B 1 40 ? -6.402 -15.141 19.438 1 94.75 40 LYS B C 1
ATOM 4496 O O . LYS B 1 40 ? -7.117 -14.5 20.219 1 94.75 40 LYS B O 1
ATOM 4501 N N . LEU B 1 41 ? -6.984 -15.922 18.5 1 97.31 41 LEU B N 1
ATOM 4502 C CA . LEU B 1 41 ? -8.414 -15.992 18.219 1 97.31 41 LEU B CA 1
ATOM 4503 C C . LEU B 1 41 ? -9.047 -17.188 18.922 1 97.31 41 LEU B C 1
ATOM 4505 O O . LEU B 1 41 ? -10.195 -17.547 18.641 1 97.31 41 LEU B O 1
ATOM 4509 N N . GLY B 1 42 ? -8.281 -17.844 19.781 1 97.25 42 GLY B N 1
ATOM 4510 C CA . GLY B 1 42 ? -8.688 -19.125 20.328 1 97.25 42 GLY B CA 1
ATOM 4511 C C . GLY B 1 42 ? -8.227 -20.297 19.484 1 97.25 42 GLY B C 1
ATOM 4512 O O . GLY B 1 42 ? -7.297 -20.172 18.688 1 97.25 42 GLY B O 1
ATOM 4513 N N . ALA B 1 43 ? -8.852 -21.359 19.719 1 98 43 ALA B N 1
ATOM 4514 C CA . ALA B 1 43 ? -8.484 -22.578 19.016 1 98 43 ALA B CA 1
ATOM 4515 C C . ALA B 1 43 ? -8.953 -22.547 17.562 1 98 43 ALA B C 1
ATOM 4517 O O . ALA B 1 43 ? -10.102 -22.172 17.281 1 98 43 ALA B O 1
ATOM 4518 N N . LEU B 1 44 ? -8.102 -22.828 16.719 1 98.38 44 LEU B N 1
ATOM 4519 C CA . LEU B 1 44 ? -8.406 -22.969 15.305 1 98.38 44 LEU B CA 1
ATOM 4520 C C . LEU B 1 44 ? -8.305 -24.438 14.875 1 98.38 44 LEU B C 1
ATOM 4522 O O . LEU B 1 44 ? -7.355 -25.125 15.25 1 98.38 44 LEU B O 1
ATOM 4526 N N . GLY B 1 45 ? -9.305 -24.875 14.125 1 98.44 45 GLY B N 1
ATOM 4527 C CA . GLY B 1 45 ? -9.336 -26.25 13.664 1 98.44 45 GLY B CA 1
ATOM 4528 C C . GLY B 1 45 ? -9.109 -26.391 12.172 1 98.44 45 GLY B C 1
ATOM 4529 O O . GLY B 1 45 ? -9.641 -25.609 11.383 1 98.44 45 GLY B O 1
ATOM 4530 N N . PHE B 1 46 ? -8.305 -27.312 11.781 1 97.31 46 PHE B N 1
ATOM 4531 C CA . PHE B 1 46 ? -8.047 -27.719 10.406 1 97.31 46 PHE B CA 1
ATOM 4532 C C . PHE B 1 46 ? -8.172 -29.219 10.242 1 97.31 46 PHE B C 1
ATOM 4534 O O . PHE B 1 46 ? -7.555 -29.984 10.992 1 97.31 46 PHE B O 1
ATOM 4541 N N . LYS B 1 47 ? -8.977 -29.641 9.391 1 95.38 47 LYS B N 1
ATOM 4542 C CA . LYS B 1 47 ? -9.031 -31.062 9.055 1 95.38 47 LYS B CA 1
ATOM 4543 C C . LYS B 1 47 ? -8.133 -31.375 7.867 1 95.38 47 LYS B C 1
ATOM 4545 O O . LYS B 1 47 ? -8.5 -31.109 6.719 1 95.38 47 LYS B O 1
ATOM 4550 N N . ASP B 1 48 ? -7.023 -32.062 8.109 1 94.94 48 ASP B N 1
ATOM 4551 C CA . ASP B 1 48 ? -6.047 -32.406 7.074 1 94.94 48 ASP B CA 1
ATOM 4552 C C . ASP B 1 48 ? -5.695 -31.172 6.242 1 94.94 48 ASP B C 1
ATOM 4554 O O . ASP B 1 48 ? -5.66 -31.234 5.012 1 94.94 48 ASP B O 1
ATOM 4558 N N . GLY B 1 49 ? -5.57 -30.047 6.906 1 96.19 49 GLY B N 1
ATOM 4559 C CA . GLY B 1 49 ? -5.113 -28.844 6.25 1 96.19 49 GLY B CA 1
ATOM 4560 C C . GLY B 1 49 ? -6.25 -27.938 5.812 1 96.19 49 GLY B C 1
ATOM 4561 O O . GLY B 1 49 ? -6.02 -26.781 5.43 1 96.19 49 GLY B O 1
ATOM 4562 N N . TYR B 1 50 ? -7.523 -28.375 5.773 1 98.06 50 TYR B N 1
ATOM 4563 C CA . TYR B 1 50 ? -8.672 -27.547 5.414 1 98.06 50 TYR B CA 1
ATOM 4564 C C . TYR B 1 50 ? -9.32 -26.953 6.652 1 98.06 50 TYR B C 1
ATOM 4566 O O . TYR B 1 50 ? -9.602 -27.656 7.625 1 98.06 50 TYR B O 1
ATOM 4574 N N . PRO B 1 51 ? -9.586 -25.672 6.715 1 98.44 51 PRO B N 1
ATOM 4575 C CA . PRO B 1 51 ? -10.148 -25.031 7.914 1 98.44 51 PRO B CA 1
ATOM 4576 C C . PRO B 1 51 ? -11.578 -25.469 8.188 1 98.44 51 PRO B C 1
ATOM 4578 O O . PRO B 1 51 ? -12.367 -25.656 7.254 1 98.44 51 PRO B O 1
ATOM 4581 N N . THR B 1 52 ? -11.922 -25.656 9.438 1 98.06 52 THR B N 1
ATOM 4582 C CA . THR B 1 52 ? -13.312 -25.875 9.82 1 98.06 52 THR B CA 1
ATOM 4583 C C . THR B 1 52 ? -14.156 -24.641 9.547 1 98.06 52 THR B C 1
ATOM 4585 O O . THR B 1 52 ? -13.609 -23.547 9.344 1 98.06 52 THR B O 1
ATOM 4588 N N . LYS B 1 53 ? -15.469 -24.859 9.547 1 97.12 53 LYS B N 1
ATOM 4589 C CA . LYS B 1 53 ? -16.375 -23.734 9.375 1 97.12 53 LYS B CA 1
ATOM 4590 C C . LYS B 1 53 ? -16.156 -22.688 10.469 1 97.12 53 LYS B C 1
ATOM 4592 O O . LYS B 1 53 ? -16.172 -21.484 10.195 1 97.12 53 LYS B O 1
ATOM 4597 N N . GLU B 1 54 ? -15.977 -23.156 11.719 1 98 54 GLU B N 1
ATOM 4598 C CA . GLU B 1 54 ? -15.742 -22.25 12.844 1 98 54 GLU B CA 1
ATOM 4599 C C . GLU B 1 54 ? -14.461 -21.438 12.641 1 98 54 GLU B C 1
ATOM 4601 O O . GLU B 1 54 ? -14.438 -20.234 12.875 1 98 54 GLU B O 1
ATOM 4606 N N . THR B 1 55 ? -13.391 -22.094 12.203 1 98.5 55 THR B N 1
ATOM 4607 C CA . THR B 1 55 ? -12.125 -21.422 11.93 1 98.5 55 THR B CA 1
ATOM 4608 C C . THR B 1 55 ? -12.297 -20.375 10.836 1 98.5 55 THR B C 1
ATOM 4610 O O . THR B 1 55 ? -11.812 -19.25 10.961 1 98.5 55 THR B O 1
ATOM 4613 N N . ALA B 1 56 ? -13.008 -20.734 9.766 1 98.38 56 ALA B N 1
ATOM 4614 C CA . ALA B 1 56 ? -13.219 -19.812 8.648 1 98.38 56 ALA B CA 1
ATOM 4615 C C . ALA B 1 56 ? -13.977 -18.562 9.109 1 98.38 56 ALA B C 1
ATOM 4617 O O . ALA B 1 56 ? -13.672 -17.453 8.672 1 98.38 56 ALA B O 1
ATOM 4618 N N . GLU B 1 57 ? -14.93 -18.75 9.969 1 98.19 57 GLU B N 1
ATOM 4619 C CA . GLU B 1 57 ? -15.695 -17.625 10.5 1 98.19 57 GLU B CA 1
ATOM 4620 C C . GLU B 1 57 ? -14.828 -16.734 11.383 1 98.19 57 GLU B C 1
ATOM 4622 O O . GLU B 1 57 ? -14.914 -15.508 11.305 1 98.19 57 GLU B O 1
ATOM 4627 N N . LYS B 1 58 ? -14.047 -17.344 12.273 1 98.19 58 LYS B N 1
ATOM 4628 C CA . LYS B 1 58 ? -13.133 -16.578 13.117 1 98.19 58 LYS B CA 1
ATOM 4629 C C . LYS B 1 58 ? -12.156 -15.758 12.266 1 98.19 58 LYS B C 1
ATOM 4631 O O . LYS B 1 58 ? -11.875 -14.602 12.586 1 98.19 58 LYS B O 1
ATOM 4636 N N . ILE B 1 59 ? -11.68 -16.391 11.211 1 98.44 59 ILE B N 1
ATOM 4637 C CA . ILE B 1 59 ? -10.727 -15.742 10.32 1 98.44 59 ILE B CA 1
ATOM 4638 C C . ILE B 1 59 ? -11.414 -14.594 9.586 1 98.44 59 ILE B C 1
ATOM 4640 O O . ILE B 1 59 ? -10.836 -13.516 9.43 1 98.44 59 ILE B O 1
ATOM 4644 N N . ARG B 1 60 ? -12.625 -14.797 9.102 1 98.44 60 ARG B N 1
ATOM 4645 C CA . ARG B 1 60 ? -13.367 -13.719 8.453 1 98.44 60 ARG B CA 1
ATOM 4646 C C . ARG B 1 60 ? -13.484 -12.508 9.375 1 98.44 60 ARG B C 1
ATOM 4648 O O . ARG B 1 60 ? -13.234 -11.375 8.953 1 98.44 60 ARG B O 1
ATOM 4655 N N . ASP B 1 61 ? -13.867 -12.727 10.594 1 98.38 61 ASP B N 1
ATOM 4656 C CA . ASP B 1 61 ? -14.055 -11.641 11.547 1 98.38 61 ASP B CA 1
ATOM 4657 C C . ASP B 1 61 ? -12.734 -10.938 11.844 1 98.38 61 ASP B C 1
ATOM 4659 O O . ASP B 1 61 ? -12.68 -9.703 11.93 1 98.38 61 ASP B O 1
ATOM 4663 N N . GLU B 1 62 ? -11.727 -11.742 12 1 98.62 62 GLU B N 1
ATOM 4664 C CA . GLU B 1 62 ? -10.422 -11.164 12.312 1 98.62 62 GLU B CA 1
ATOM 4665 C C . GLU B 1 62 ? -9.898 -10.328 11.148 1 98.62 62 GLU B C 1
ATOM 4667 O O . GLU B 1 62 ? -9.312 -9.258 11.352 1 98.62 62 GLU B O 1
ATOM 4672 N N . LEU B 1 63 ? -10.062 -10.82 9.914 1 98.69 63 LEU B N 1
ATOM 4673 C CA . LEU B 1 63 ? -9.617 -10.07 8.75 1 98.69 63 LEU B CA 1
ATOM 4674 C C . LEU B 1 63 ? -10.414 -8.781 8.594 1 98.69 63 LEU B C 1
ATOM 4676 O O . LEU B 1 63 ? -9.852 -7.73 8.281 1 98.69 63 LEU B O 1
ATOM 4680 N N . ASP B 1 64 ? -11.719 -8.859 8.781 1 98.75 64 ASP B N 1
ATOM 4681 C CA . ASP B 1 64 ? -12.547 -7.656 8.711 1 98.75 64 ASP B CA 1
ATOM 4682 C C . ASP B 1 64 ? -12.109 -6.633 9.758 1 98.75 64 ASP B C 1
ATOM 4684 O O . ASP B 1 64 ? -12.047 -5.434 9.469 1 98.75 64 ASP B O 1
ATOM 4688 N N . TYR B 1 65 ? -11.82 -7.133 11.016 1 98.75 65 TYR B N 1
ATOM 4689 C CA . TYR B 1 65 ? -11.312 -6.281 12.086 1 98.75 65 TYR B CA 1
ATOM 4690 C C . TYR B 1 65 ? -9.992 -5.633 11.695 1 98.75 65 TYR B C 1
ATOM 4692 O O . TYR B 1 65 ? -9.828 -4.418 11.82 1 98.75 65 TYR B O 1
ATOM 4700 N N . LEU B 1 66 ? -9.094 -6.43 11.203 1 98.81 66 LEU B N 1
ATOM 4701 C CA . LEU B 1 66 ? -7.785 -5.949 10.773 1 98.81 66 LEU B CA 1
ATOM 4702 C C . LEU B 1 66 ? -7.926 -4.883 9.688 1 98.81 66 LEU B C 1
ATOM 4704 O O . LEU B 1 66 ? -7.332 -3.809 9.789 1 98.81 66 LEU B O 1
ATOM 4708 N N . HIS B 1 67 ? -8.703 -5.156 8.656 1 98.81 67 HIS B N 1
ATOM 4709 C CA . HIS B 1 67 ? -8.898 -4.211 7.57 1 98.81 67 HIS B CA 1
ATOM 4710 C C . HIS B 1 67 ? -9.602 -2.945 8.055 1 98.81 67 HIS B C 1
ATOM 4712 O O . HIS B 1 67 ? -9.336 -1.852 7.555 1 98.81 67 HIS B O 1
ATOM 4718 N N . GLY B 1 68 ? -10.516 -3.1 9 1 98.88 68 GLY B N 1
ATOM 4719 C CA . GLY B 1 68 ? -11.156 -1.932 9.578 1 98.88 68 GLY B CA 1
ATOM 4720 C C . GLY B 1 68 ? -10.188 -1.004 10.281 1 98.88 68 GLY B C 1
ATOM 4721 O O . GLY B 1 68 ? -10.242 0.214 10.102 1 98.88 68 GLY B O 1
ATOM 4722 N N . VAL B 1 69 ? -9.297 -1.569 11.133 1 98.88 69 VAL B N 1
ATOM 4723 C CA . VAL B 1 69 ? -8.289 -0.772 11.828 1 98.88 69 VAL B CA 1
ATOM 4724 C C . VAL B 1 69 ? -7.379 -0.084 10.812 1 98.88 69 VAL B C 1
ATOM 4726 O O . VAL B 1 69 ? -7.137 1.121 10.906 1 98.88 69 VAL B O 1
ATOM 4729 N N . ASP B 1 70 ? -6.961 -0.863 9.773 1 98.69 70 ASP B N 1
ATOM 4730 C CA . ASP B 1 70 ? -6.098 -0.325 8.719 1 98.69 70 ASP B CA 1
ATOM 4731 C C . ASP B 1 70 ? -6.789 0.812 7.973 1 98.69 70 ASP B C 1
ATOM 4733 O O . ASP B 1 70 ? -6.168 1.834 7.676 1 98.69 70 ASP B O 1
ATOM 4737 N N . ALA B 1 71 ? -8.016 0.566 7.672 1 98.81 71 ALA B N 1
ATOM 4738 C CA . ALA B 1 71 ? -8.758 1.576 6.922 1 98.81 71 ALA B CA 1
ATOM 4739 C C . ALA B 1 71 ? -8.844 2.885 7.699 1 98.81 71 ALA B C 1
ATOM 4741 O O . ALA B 1 71 ? -8.664 3.965 7.137 1 98.81 71 ALA B O 1
ATOM 4742 N N . PHE B 1 72 ? -9.141 2.793 8.992 1 98.75 72 PHE B N 1
ATOM 4743 C CA . PHE B 1 72 ? -9.188 4.004 9.805 1 98.75 72 PHE B CA 1
ATOM 4744 C C . PHE B 1 72 ? -7.84 4.711 9.797 1 98.75 72 PHE B C 1
ATOM 4746 O O . PHE B 1 72 ? -7.762 5.902 9.484 1 98.75 72 PHE B O 1
ATOM 4753 N N . MET B 1 73 ? -6.777 4.023 10.07 1 98.75 73 MET B N 1
ATOM 4754 C CA . MET B 1 73 ? -5.461 4.613 10.281 1 98.75 73 MET B CA 1
ATOM 4755 C C . MET B 1 73 ? -4.883 5.137 8.969 1 98.75 73 MET B C 1
ATOM 4757 O O . MET B 1 73 ? -4.242 6.188 8.945 1 98.75 73 MET B O 1
ATOM 4761 N N . ASN B 1 74 ? -5.141 4.414 7.848 1 98.31 74 ASN B N 1
ATOM 4762 C CA . ASN B 1 74 ? -4.512 4.746 6.574 1 98.31 74 ASN B CA 1
ATOM 4763 C C . ASN B 1 74 ? -5.34 5.754 5.785 1 98.31 74 ASN B C 1
ATOM 4765 O O . ASN B 1 74 ? -4.891 6.266 4.758 1 98.31 74 ASN B O 1
ATOM 4769 N N . SER B 1 75 ? -6.539 6.09 6.246 1 98.31 75 SER B N 1
ATOM 4770 C CA . SER B 1 75 ? -7.371 7.043 5.52 1 98.31 75 SER B CA 1
ATOM 4771 C C . SER B 1 75 ? -7.512 8.352 6.289 1 98.31 75 SER B C 1
ATOM 4773 O O . SER B 1 75 ? -8.133 9.297 5.805 1 98.31 75 SER B O 1
ATOM 4775 N N . ILE B 1 76 ? -6.906 8.477 7.406 1 98.12 76 ILE B N 1
ATOM 4776 C CA . ILE B 1 76 ? -7.164 9.586 8.312 1 98.12 76 ILE B CA 1
ATOM 4777 C C . ILE B 1 76 ? -6.867 10.906 7.609 1 98.12 76 ILE B C 1
ATOM 4779 O O . ILE B 1 76 ? -7.594 11.891 7.789 1 98.12 76 ILE B O 1
ATOM 4783 N N . GLN B 1 77 ? -5.824 10.938 6.809 1 97.69 77 GLN B N 1
ATOM 4784 C CA . GLN B 1 77 ? -5.457 12.172 6.113 1 97.69 77 GLN B CA 1
ATOM 4785 C C . GLN B 1 77 ? -6.562 12.617 5.164 1 97.69 77 GLN B C 1
ATOM 4787 O O . GLN B 1 77 ? -6.953 13.789 5.164 1 97.69 77 GLN B O 1
ATOM 4792 N N . GLY B 1 78 ? -7.066 11.664 4.375 1 98.31 78 GLY B N 1
ATOM 4793 C CA . GLY B 1 78 ? -8.141 12 3.455 1 98.31 78 GLY B CA 1
ATOM 4794 C C . GLY B 1 78 ? -9.445 12.336 4.156 1 98.31 78 GLY B C 1
ATOM 4795 O O . GLY B 1 78 ? -10.125 13.297 3.801 1 98.31 78 GLY B O 1
ATOM 4796 N N . VAL B 1 79 ? -9.789 11.586 5.172 1 98.62 79 VAL B N 1
ATOM 4797 C CA . VAL B 1 79 ? -11.039 11.789 5.887 1 98.62 79 VAL B CA 1
ATOM 4798 C C . VAL B 1 79 ? -11 13.117 6.641 1 98.62 79 VAL B C 1
ATOM 4800 O O . VAL B 1 79 ? -12.016 13.805 6.762 1 98.62 79 VAL B O 1
ATOM 4803 N N . SER B 1 80 ? -9.82 13.445 7.133 1 98.19 80 SER B N 1
ATOM 4804 C CA . SER B 1 80 ? -9.641 14.75 7.766 1 98.19 80 SER B CA 1
ATOM 4805 C C . SER B 1 80 ? -9.961 15.883 6.801 1 98.19 80 SER B C 1
ATOM 4807 O O . SER B 1 80 ? -10.656 16.844 7.164 1 98.19 80 SER B O 1
ATOM 4809 N N . LEU B 1 81 ? -9.484 15.758 5.641 1 98.06 81 LEU B N 1
ATOM 4810 C CA . LEU B 1 81 ? -9.719 16.797 4.645 1 98.06 81 LEU B CA 1
ATOM 4811 C C . LEU B 1 81 ? -11.188 16.828 4.227 1 98.06 81 LEU B C 1
ATOM 4813 O O . LEU B 1 81 ? -11.75 17.891 3.979 1 98.06 81 LEU B O 1
ATOM 4817 N N . TYR B 1 82 ? -11.789 15.664 4.117 1 98.44 82 TYR B N 1
ATOM 4818 C CA . TYR B 1 82 ? -13.211 15.625 3.803 1 98.44 82 TYR B CA 1
ATOM 4819 C C . TYR B 1 82 ? -14.031 16.281 4.91 1 98.44 82 TYR B C 1
ATOM 4821 O O . TYR B 1 82 ? -15 17 4.633 1 98.44 82 TYR B O 1
ATOM 4829 N N . ALA B 1 83 ? -13.703 16 6.141 1 98.5 83 ALA B N 1
ATOM 4830 C CA . ALA B 1 83 ? -14.367 16.641 7.277 1 98.5 83 ALA B CA 1
ATOM 4831 C C . ALA B 1 83 ? -14.219 18.156 7.227 1 98.5 83 ALA B C 1
ATOM 4833 O O . ALA B 1 83 ? -15.156 18.891 7.535 1 98.5 83 ALA B O 1
ATOM 4834 N N . LEU B 1 84 ? -13.047 18.578 6.871 1 98.5 84 LEU B N 1
ATOM 4835 C CA . LEU B 1 84 ? -12.797 20.016 6.715 1 98.5 84 LEU B CA 1
ATOM 4836 C C . LEU B 1 84 ? -13.711 20.609 5.648 1 98.5 84 LEU B C 1
ATOM 4838 O O . LEU B 1 84 ? -14.336 21.656 5.871 1 98.5 84 LEU B O 1
ATOM 4842 N N . ARG B 1 85 ? -13.789 19.938 4.531 1 98.56 85 ARG B N 1
ATOM 4843 C CA . ARG B 1 85 ? -14.664 20.391 3.455 1 98.56 85 ARG B CA 1
ATOM 4844 C C . ARG B 1 85 ? -16.109 20.484 3.926 1 98.56 85 ARG B C 1
ATOM 4846 O O . ARG B 1 85 ? -16.812 21.453 3.627 1 98.56 85 ARG B O 1
ATOM 4853 N N . LYS B 1 86 ? -16.531 19.5 4.648 1 98.06 86 LYS B N 1
ATOM 4854 C CA . LYS B 1 86 ? -17.891 19.5 5.184 1 98.06 86 LYS B CA 1
ATOM 4855 C C . LYS B 1 86 ? -18.094 20.625 6.195 1 98.06 86 LYS B C 1
ATOM 4857 O O . LYS B 1 86 ? -19.141 21.281 6.191 1 98.06 86 LYS B O 1
ATOM 4862 N N . GLY B 1 87 ? -17.172 20.781 7.09 1 97.88 87 GLY B N 1
ATOM 4863 C CA . GLY B 1 87 ? -17.234 21.875 8.047 1 97.88 87 GLY B CA 1
ATOM 4864 C C . GLY B 1 87 ? -17.344 23.234 7.398 1 97.88 87 GLY B C 1
ATOM 4865 O O . GLY B 1 87 ? -18.094 24.094 7.867 1 97.88 87 GLY B O 1
ATOM 4866 N N . PHE B 1 88 ? -16.578 23.422 6.34 1 98.44 88 PHE B N 1
ATOM 4867 C CA . PHE B 1 88 ? -16.656 24.656 5.566 1 98.44 88 PHE B CA 1
ATOM 4868 C C . PHE B 1 88 ? -18.062 24.844 4.984 1 98.44 88 PHE B C 1
ATOM 4870 O O . PHE B 1 88 ? -18.656 25.922 5.102 1 98.44 88 PHE B O 1
ATOM 4877 N N . ALA B 1 89 ? -18.562 23.812 4.426 1 98 89 ALA B N 1
ATOM 4878 C CA . ALA B 1 89 ? -19.891 23.875 3.826 1 98 89 ALA B CA 1
ATOM 4879 C C . ALA B 1 89 ? -20.938 24.234 4.871 1 98 89 ALA B C 1
ATOM 4881 O O . ALA B 1 89 ? -21.906 24.938 4.57 1 98 89 ALA B O 1
ATOM 4882 N N . ASP B 1 90 ? -20.797 23.734 6.051 1 97.06 90 ASP B N 1
ATOM 4883 C CA . ASP B 1 90 ? -21.75 23.953 7.133 1 97.06 90 ASP B CA 1
ATOM 4884 C C . ASP B 1 90 ? -21.859 25.438 7.484 1 97.06 90 ASP B C 1
ATOM 4886 O O . ASP B 1 90 ? -22.859 25.875 8.062 1 97.06 90 ASP B O 1
ATOM 4890 N N . VAL B 1 91 ? -20.828 26.234 7.098 1 96.81 91 VAL B N 1
ATOM 4891 C CA . VAL B 1 91 ? -20.875 27.656 7.426 1 96.81 91 VAL B CA 1
ATOM 4892 C C . VAL B 1 91 ? -20.938 28.469 6.141 1 96.81 91 VAL B C 1
ATOM 4894 O O . VAL B 1 91 ? -20.562 29.656 6.129 1 96.81 91 VAL B O 1
ATOM 4897 N N . GLY B 1 92 ? -21.203 27.812 5.062 1 97.06 92 GLY B N 1
ATOM 4898 C CA . GLY B 1 92 ? -21.516 28.516 3.826 1 97.06 92 GLY B CA 1
ATOM 4899 C C . GLY B 1 92 ? -20.312 28.672 2.91 1 97.06 92 GLY B C 1
ATOM 4900 O O . GLY B 1 92 ? -20.359 29.438 1.944 1 97.06 92 GLY B O 1
ATOM 4901 N N . VAL B 1 93 ? -19.234 28.047 3.189 1 97.94 93 VAL B N 1
ATOM 4902 C CA . VAL B 1 93 ? -18.062 28.094 2.334 1 97.94 93 VAL B CA 1
ATOM 4903 C C . VAL B 1 93 ? -18.078 26.906 1.363 1 97.94 93 VAL B C 1
ATOM 4905 O O . VAL B 1 93 ? -17.828 25.766 1.756 1 97.94 93 VAL B O 1
ATOM 4908 N N . GLN B 1 94 ? -18.281 27.156 0.146 1 97.62 94 GLN B N 1
ATOM 4909 C CA . GLN B 1 94 ? -18.344 26.125 -0.885 1 97.62 94 GLN B CA 1
ATOM 4910 C C . GLN B 1 94 ? -17.016 26 -1.616 1 97.62 94 GLN B C 1
ATOM 4912 O O . GLN B 1 94 ? -16.125 26.828 -1.438 1 97.62 94 GLN B O 1
ATOM 4917 N N . ASP B 1 95 ? -16.875 24.938 -2.416 1 97.62 95 ASP B N 1
ATOM 4918 C CA . ASP B 1 95 ? -15.672 24.828 -3.246 1 97.62 95 ASP B CA 1
ATOM 4919 C C . ASP B 1 95 ? -15.5 26.062 -4.125 1 97.62 95 ASP B C 1
ATOM 4921 O O . ASP B 1 95 ? -16.469 26.562 -4.703 1 97.62 95 ASP B O 1
ATOM 4925 N N . GLY B 1 96 ? -14.352 26.547 -4.129 1 97.56 96 GLY B N 1
ATOM 4926 C CA . GLY B 1 96 ? -14.094 27.781 -4.855 1 97.56 96 GLY B CA 1
ATOM 4927 C C . GLY B 1 96 ? -14.078 29 -3.959 1 97.56 96 GLY B C 1
ATOM 4928 O O . GLY B 1 96 ? -13.5 30.031 -4.32 1 97.56 96 GLY B O 1
ATOM 4929 N N . ASP B 1 97 ? -14.766 28.922 -2.826 1 98.12 97 ASP B N 1
ATOM 4930 C CA . ASP B 1 97 ? -14.727 29.969 -1.819 1 98.12 97 ASP B CA 1
ATOM 4931 C C . ASP B 1 97 ? -13.508 29.812 -0.906 1 98.12 97 ASP B C 1
ATOM 4933 O O . ASP B 1 97 ? -12.883 28.75 -0.883 1 98.12 97 ASP B O 1
ATOM 4937 N N . PHE B 1 98 ? -13.234 30.906 -0.225 1 98.5 98 PHE B N 1
ATOM 4938 C CA . PHE B 1 98 ? -12.172 30.875 0.771 1 98.5 98 PHE B CA 1
ATOM 4939 C C . PHE B 1 98 ? -12.664 31.422 2.105 1 98.5 98 PHE B C 1
ATOM 4941 O O . PHE B 1 98 ? -13.266 32.5 2.16 1 98.5 98 PHE B O 1
ATOM 4948 N N . ILE B 1 99 ? -12.453 30.672 3.113 1 98.31 99 ILE B N 1
ATOM 4949 C CA . ILE B 1 99 ? -12.648 31.188 4.461 1 98.31 99 ILE B CA 1
ATOM 4950 C C . ILE B 1 99 ? -11.367 31.859 4.941 1 98.31 99 ILE B C 1
ATOM 4952 O O . ILE B 1 99 ? -10.258 31.391 4.652 1 98.31 99 ILE B O 1
ATOM 4956 N N . TYR B 1 100 ? -11.445 32.969 5.559 1 97.88 100 TYR B N 1
ATOM 4957 C CA . TYR B 1 100 ? -10.305 33.656 6.164 1 97.88 100 TYR B CA 1
ATOM 4958 C C . TYR B 1 100 ? -10.68 34.25 7.527 1 97.88 100 TYR B C 1
ATOM 4960 O O . TYR B 1 100 ? -11.859 34.281 7.895 1 97.88 100 TYR B O 1
ATOM 4968 N N . THR B 1 101 ? -9.727 34.562 8.305 1 95.31 101 THR B N 1
ATOM 4969 C CA . THR B 1 101 ? -9.961 35.125 9.633 1 95.31 101 THR B CA 1
ATOM 4970 C C . THR B 1 101 ? -9.266 36.469 9.781 1 95.31 101 THR B C 1
ATOM 4972 O O . THR B 1 101 ? -8.055 36.531 9.992 1 95.31 101 THR B O 1
ATOM 4975 N N . SER B 1 102 ? -10.047 37.531 9.836 1 95.12 102 SER B N 1
ATOM 4976 C CA . SER B 1 102 ? -9.492 38.906 9.898 1 95.12 102 SER B CA 1
ATOM 4977 C C . SER B 1 102 ? -9.008 39.219 11.305 1 95.12 102 SER B C 1
ATOM 4979 O O . SER B 1 102 ? -8.172 40.125 11.484 1 95.12 102 SER B O 1
ATOM 4981 N N . ARG B 1 103 ? -9.547 38.594 12.234 1 94.81 103 ARG B N 1
ATOM 4982 C CA . ARG B 1 103 ? -9.125 38.75 13.625 1 94.81 103 ARG B CA 1
ATOM 4983 C C . ARG B 1 103 ? -8.367 37.531 14.125 1 94.81 103 ARG B C 1
ATOM 4985 O O . ARG B 1 103 ? -8.5 37.156 15.289 1 94.81 103 ARG B O 1
ATOM 4992 N N . MET B 1 104 ? -7.688 36.844 13.281 1 95.19 104 MET B N 1
ATOM 4993 C CA . MET B 1 104 ? -6.945 35.625 13.562 1 95.19 104 MET B CA 1
ATOM 4994 C C . MET B 1 104 ? -7.895 34.469 13.945 1 95.19 104 MET B C 1
ATOM 4996 O O . MET B 1 104 ? -9.039 34.719 14.32 1 95.19 104 MET B O 1
ATOM 5000 N N . LEU B 1 105 ? -7.473 33.312 13.734 1 95.69 105 LEU B N 1
ATOM 5001 C CA . LEU B 1 105 ? -8.242 32.156 14.164 1 95.69 105 LEU B CA 1
ATOM 5002 C C . LEU B 1 105 ? -8.219 32.031 15.688 1 95.69 105 LEU B C 1
ATOM 5004 O O . LEU B 1 105 ? -7.16 32.094 16.312 1 95.69 105 LEU B O 1
ATOM 5008 N N . ASP B 1 106 ? -9.359 31.953 16.297 1 94.31 106 ASP B N 1
ATOM 5009 C CA . ASP B 1 106 ? -9.43 31.828 17.75 1 94.31 106 ASP B CA 1
ATOM 5010 C C . ASP B 1 106 ? -9.852 30.406 18.141 1 94.31 106 ASP B C 1
ATOM 5012 O O . ASP B 1 106 ? -9.922 29.516 17.297 1 94.31 106 ASP B O 1
ATOM 5016 N N . SER B 1 107 ? -10.047 30.141 19.438 1 95.81 107 SER B N 1
ATOM 5017 C CA . SER B 1 107 ? -10.227 28.797 19.969 1 95.81 107 SER B CA 1
ATOM 5018 C C . SER B 1 107 ? -11.664 28.312 19.797 1 95.81 107 SER B C 1
ATOM 5020 O O . SER B 1 107 ? -11.984 27.172 20.109 1 95.81 107 SER B O 1
ATOM 5022 N N . ASN B 1 108 ? -12.562 29.109 19.203 1 93.75 108 ASN B N 1
ATOM 5023 C CA . ASN B 1 108 ? -13.953 28.719 19 1 93.75 108 ASN B CA 1
ATOM 5024 C C . ASN B 1 108 ? -14.078 27.656 17.906 1 93.75 108 ASN B C 1
ATOM 5026 O O . ASN B 1 108 ? -14.922 26.75 18 1 93.75 108 ASN B O 1
ATOM 5030 N N . SER B 1 109 ? -13.336 27.828 16.891 1 95.62 109 SER B N 1
ATOM 5031 C CA . SER B 1 109 ? -13.367 26.891 15.773 1 95.62 109 SER B CA 1
ATOM 5032 C C . SER B 1 109 ? -12.406 25.719 16 1 95.62 109 SER B C 1
ATOM 5034 O O . SER B 1 109 ? -11.352 25.891 16.609 1 95.62 109 SER B O 1
ATOM 5036 N N . LEU B 1 110 ? -12.844 24.578 15.539 1 97.56 110 LEU B N 1
ATOM 5037 C CA . LEU B 1 110 ? -12.039 23.359 15.703 1 97.56 110 LEU B CA 1
ATOM 5038 C C . LEU B 1 110 ? -11.25 23.062 14.438 1 97.56 110 LEU B C 1
ATOM 5040 O O . LEU B 1 110 ? -11.797 22.516 13.477 1 97.56 110 LEU B O 1
ATOM 5044 N N . PHE B 1 111 ? -10.039 23.406 14.422 1 97.69 111 PHE B N 1
ATOM 5045 C CA . PHE B 1 111 ? -9.039 23.094 13.406 1 97.69 111 PHE B CA 1
ATOM 5046 C C . PHE B 1 111 ? -7.859 22.344 14.023 1 97.69 111 PHE B C 1
ATOM 5048 O O . PHE B 1 111 ? -7.359 22.719 15.078 1 97.69 111 PHE B O 1
ATOM 5055 N N . LEU B 1 112 ? -7.434 21.266 13.406 1 98.19 112 LEU B N 1
ATOM 5056 C CA . LEU B 1 112 ? -6.281 20.531 13.922 1 98.19 112 LEU B CA 1
ATOM 5057 C C . LEU B 1 112 ? -5.039 21.422 13.938 1 98.19 112 LEU B C 1
ATOM 5059 O O . LEU B 1 112 ? -4.539 21.812 12.883 1 98.19 112 LEU B O 1
ATOM 5063 N N . THR B 1 113 ? -4.562 21.75 15.094 1 97.94 113 THR B N 1
ATOM 5064 C CA . THR B 1 113 ? -3.318 22.422 15.438 1 97.94 113 THR B CA 1
ATOM 5065 C C . THR B 1 113 ? -3.141 23.688 14.602 1 97.94 113 THR B C 1
ATOM 5067 O O . THR B 1 113 ? -2.045 23.969 14.109 1 97.94 113 THR B O 1
ATOM 5070 N N . ALA B 1 114 ? -4.145 24.422 14.445 1 97.19 114 ALA B N 1
ATOM 5071 C CA . ALA B 1 114 ? -4.051 25.75 13.828 1 97.19 114 ALA B CA 1
ATOM 5072 C C . ALA B 1 114 ? -3.289 26.719 14.727 1 97.19 114 ALA B C 1
ATOM 5074 O O . ALA B 1 114 ? -2.977 26.391 15.875 1 97.19 114 ALA B O 1
ATOM 5075 N N . ASN B 1 115 ? -2.883 27.844 14.172 1 96.06 115 ASN B N 1
ATOM 5076 C CA . ASN B 1 115 ? -2.229 28.859 14.984 1 96.06 115 ASN B CA 1
ATOM 5077 C C . ASN B 1 115 ? -3.018 30.156 14.984 1 96.06 115 ASN B C 1
ATOM 5079 O O . ASN B 1 115 ? -3.994 30.297 14.25 1 96.06 115 ASN B O 1
ATOM 5083 N N . ALA B 1 116 ? -2.67 31.031 15.844 1 95.94 116 ALA B N 1
ATOM 5084 C CA . ALA B 1 116 ? -3.295 32.344 15.938 1 95.94 116 ALA B CA 1
ATOM 5085 C C . ALA B 1 116 ? -2.291 33.438 15.641 1 95.94 116 ALA B C 1
ATOM 5087 O O . ALA B 1 116 ? -2.414 34.562 16.156 1 95.94 116 ALA B O 1
ATOM 5088 N N . ASP B 1 117 ? -1.295 33.125 14.844 1 95.81 117 ASP B N 1
ATOM 5089 C CA . ASP B 1 117 ? -0.184 34.031 14.625 1 95.81 117 ASP B CA 1
ATOM 5090 C C . ASP B 1 117 ? -0.195 34.594 13.195 1 95.81 117 ASP B C 1
ATOM 5092 O O . ASP B 1 117 ? 0.471 35.594 12.898 1 95.81 117 ASP B O 1
ATOM 5096 N N . THR B 1 118 ? -0.867 33.938 12.336 1 95.25 118 THR B N 1
ATOM 5097 C CA . THR B 1 118 ? -0.961 34.312 10.93 1 95.25 118 THR B CA 1
ATOM 5098 C C . THR B 1 118 ? -2.418 34.344 10.484 1 95.25 118 THR B C 1
ATOM 5100 O O . THR B 1 118 ? -3.293 33.781 11.125 1 95.25 118 THR B O 1
ATOM 5103 N N . VAL B 1 119 ? -2.643 35.125 9.422 1 95.62 119 VAL B N 1
ATOM 5104 C CA . VAL B 1 119 ? -3.975 35.125 8.828 1 95.62 119 VAL B CA 1
ATOM 5105 C C . VAL B 1 119 ? -4.152 33.906 7.922 1 95.62 119 VAL B C 1
ATOM 5107 O O . VAL B 1 119 ? -3.398 33.75 6.961 1 95.62 119 VAL B O 1
ATOM 5110 N N . TYR B 1 120 ? -5.168 33.156 8.203 1 96.19 120 TYR B N 1
ATOM 5111 C CA . TYR B 1 120 ? -5.438 31.969 7.406 1 96.19 120 TYR B CA 1
ATOM 5112 C C . TYR B 1 120 ? -6.328 32.281 6.215 1 96.19 120 TYR B C 1
ATOM 5114 O O . TYR B 1 120 ? -7.266 33.094 6.328 1 96.19 120 TYR B O 1
ATOM 5122 N N . PHE B 1 121 ? -6.02 31.766 5.129 1 98.19 121 PHE B N 1
ATOM 5123 C CA . PHE B 1 121 ? -6.91 31.594 3.986 1 98.19 121 PHE B CA 1
ATOM 5124 C C . PHE B 1 121 ? -6.973 30.125 3.561 1 98.19 121 PHE B C 1
ATOM 5126 O O . PHE B 1 121 ? -5.938 29.5 3.32 1 98.19 121 PHE B O 1
ATOM 5133 N N . TRP B 1 122 ? -8.203 29.547 3.562 1 98.56 122 TRP B N 1
ATOM 5134 C CA . TRP B 1 122 ? -8.336 28.125 3.238 1 98.56 122 TRP B CA 1
ATOM 5135 C C . TRP B 1 122 ? -9.531 27.891 2.328 1 98.56 122 TRP B C 1
ATOM 5137 O O . TRP B 1 122 ? -10.633 28.375 2.592 1 98.56 122 TRP B O 1
ATOM 5147 N N . GLY B 1 123 ? -9.32 27.281 1.263 1 98.62 123 GLY B N 1
ATOM 5148 C CA . GLY B 1 123 ? -10.375 26.906 0.338 1 98.62 123 GLY B CA 1
ATOM 5149 C C . GLY B 1 123 ? -10.078 25.641 -0.421 1 98.62 123 GLY B C 1
ATOM 5150 O O . GLY B 1 123 ? -8.953 25.141 -0.394 1 98.62 123 GLY B O 1
ATOM 5151 N N . ASN B 1 124 ? -11.125 25.031 -1.015 1 98.75 124 ASN B N 1
ATOM 5152 C CA . ASN B 1 124 ? -11.008 23.844 -1.852 1 98.75 124 ASN B CA 1
ATOM 5153 C C . ASN B 1 124 ? -11.383 24.141 -3.301 1 98.75 124 ASN B C 1
ATOM 5155 O O . ASN B 1 124 ? -12.312 24.906 -3.564 1 98.75 124 ASN B O 1
ATOM 5159 N N . LEU B 1 125 ? -10.625 23.578 -4.18 1 98.75 125 LEU B N 1
ATOM 5160 C CA . LEU B 1 125 ? -10.828 23.797 -5.605 1 98.75 125 LEU B CA 1
ATOM 5161 C C . LEU B 1 125 ? -11.234 22.5 -6.301 1 98.75 125 LEU B C 1
ATOM 5163 O O . LEU B 1 125 ? -10.75 21.422 -5.949 1 98.75 125 LEU B O 1
ATOM 5167 N N . ASP B 1 126 ? -12.117 22.578 -7.242 1 98.38 126 ASP B N 1
ATOM 5168 C CA . ASP B 1 126 ? -12.641 21.438 -7.977 1 98.38 126 ASP B CA 1
ATOM 5169 C C . ASP B 1 126 ? -12.148 21.438 -9.422 1 98.38 126 ASP B C 1
ATOM 5171 O O . ASP B 1 126 ? -12.5 22.344 -10.203 1 98.38 126 ASP B O 1
ATOM 5175 N N . LEU B 1 127 ? -11.438 20.469 -9.805 1 98.38 127 LEU B N 1
ATOM 5176 C CA . LEU B 1 127 ? -10.812 20.375 -11.125 1 98.38 127 LEU B CA 1
ATOM 5177 C C . LEU B 1 127 ? -11.594 19.438 -12.031 1 98.38 127 LEU B C 1
ATOM 5179 O O . LEU B 1 127 ? -11.148 19.125 -13.141 1 98.38 127 LEU B O 1
ATOM 5183 N N . ALA B 1 128 ? -12.742 18.969 -11.617 1 96.94 128 ALA B N 1
ATOM 5184 C CA . ALA B 1 128 ? -13.5 17.969 -12.367 1 96.94 128 ALA B CA 1
ATOM 5185 C C . ALA B 1 128 ? -13.93 18.516 -13.727 1 96.94 128 ALA B C 1
ATOM 5187 O 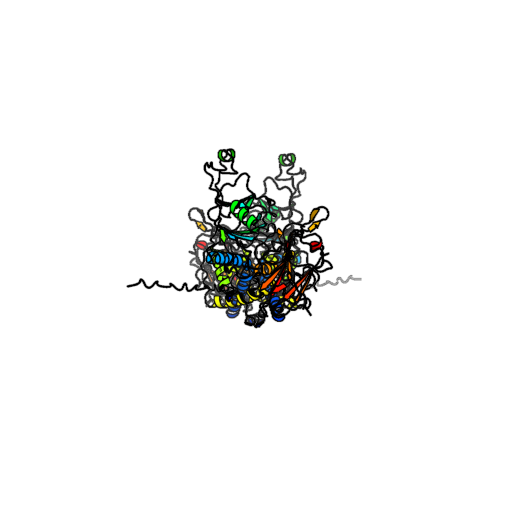O . ALA B 1 128 ? -14.016 17.766 -14.703 1 96.94 128 ALA B O 1
ATOM 5188 N N . ALA B 1 129 ? -14.219 19.812 -13.789 1 95.81 129 ALA B N 1
ATOM 5189 C CA . ALA B 1 129 ? -14.688 20.438 -15.031 1 95.81 129 ALA B CA 1
ATOM 5190 C C . ALA B 1 129 ? -13.516 20.859 -15.906 1 95.81 129 ALA B C 1
ATOM 5192 O O . ALA B 1 129 ? -13.703 21.266 -17.047 1 95.81 129 ALA B O 1
ATOM 5193 N N . GLY B 1 130 ? -12.289 20.781 -15.398 1 96.5 130 GLY B N 1
ATOM 5194 C CA . GLY B 1 130 ? -11.086 21.172 -16.125 1 96.5 130 GLY B CA 1
ATOM 5195 C C . GLY B 1 130 ? -10.07 21.891 -15.25 1 96.5 130 GLY B C 1
ATOM 5196 O O . GLY B 1 130 ? -10.344 22.188 -14.078 1 96.5 130 GLY B O 1
ATOM 5197 N N . PRO B 1 131 ? -8.898 22.172 -15.891 1 97.62 131 PRO B N 1
ATOM 5198 C CA . PRO B 1 131 ? -7.852 22.844 -15.109 1 97.62 131 PRO B CA 1
ATOM 5199 C C . PRO B 1 131 ? -8.258 24.25 -14.664 1 97.62 131 PRO B C 1
ATOM 5201 O O . PRO B 1 131 ? -9.07 24.906 -15.328 1 97.62 131 PRO B O 1
ATOM 5204 N N . LEU B 1 132 ? -7.715 24.734 -13.586 1 98.12 132 LEU B N 1
ATOM 5205 C CA . LEU B 1 132 ? -7.934 26.078 -13.062 1 98.12 132 LEU B CA 1
ATOM 5206 C C . LEU B 1 132 ? -6.633 26.875 -13.047 1 98.12 132 LEU B C 1
ATOM 5208 O O . LEU B 1 132 ? -5.574 26.344 -12.711 1 98.12 132 LEU B O 1
ATOM 5212 N N . VAL B 1 133 ? -6.73 28.078 -13.445 1 97.38 133 VAL B N 1
ATOM 5213 C CA . VAL B 1 133 ? -5.652 29.047 -13.266 1 97.38 133 VAL B CA 1
ATOM 5214 C C . VAL B 1 133 ? -5.777 29.719 -11.898 1 97.38 133 VAL B C 1
ATOM 5216 O O . VAL B 1 133 ? -6.859 30.188 -11.523 1 97.38 133 VAL B O 1
ATOM 5219 N N . VAL B 1 134 ? -4.73 29.719 -11.156 1 98.56 134 VAL B N 1
ATOM 5220 C CA . VAL B 1 134 ? -4.691 30.391 -9.859 1 98.56 134 VAL B CA 1
ATOM 5221 C C . VAL B 1 134 ? -3.58 31.438 -9.852 1 98.56 134 VAL B C 1
ATOM 5223 O O . VAL B 1 134 ? -2.4 31.094 -9.969 1 98.56 134 VAL B O 1
ATOM 5226 N N . GLU B 1 135 ? -3.945 32.656 -9.773 1 98.12 135 GLU B N 1
ATOM 5227 C CA . GLU B 1 135 ? -2.99 33.719 -9.477 1 98.12 135 GLU B CA 1
ATOM 5228 C C . GLU B 1 135 ? -2.848 33.938 -7.973 1 98.12 135 GLU B C 1
ATOM 5230 O O . GLU B 1 135 ? -3.787 34.375 -7.312 1 98.12 135 GLU B O 1
ATOM 5235 N N . THR B 1 136 ? -1.703 33.625 -7.48 1 98.44 136 THR B N 1
ATOM 5236 C CA . THR B 1 136 ? -1.516 33.562 -6.035 1 98.44 136 THR B CA 1
ATOM 5237 C C . THR B 1 136 ? -1.081 34.906 -5.48 1 98.44 136 THR B C 1
ATOM 5239 O O . THR B 1 136 ? -0.435 35.688 -6.18 1 98.44 136 THR B O 1
ATOM 5242 N N . PRO B 1 137 ? -1.439 35.219 -4.223 1 97.88 137 PRO B N 1
ATOM 5243 C CA . PRO B 1 137 ? -0.994 36.438 -3.594 1 97.88 137 PRO B CA 1
ATOM 5244 C C . PRO B 1 137 ? 0.496 36.438 -3.26 1 97.88 137 PRO B C 1
ATOM 5246 O O . PRO B 1 137 ? 1.07 35.375 -3.004 1 97.88 137 PRO B O 1
ATOM 5249 N N . PRO B 1 138 ? 1.118 37.594 -3.266 1 96.81 138 PRO B N 1
ATOM 5250 C CA . PRO B 1 138 ? 2.51 37.688 -2.82 1 96.81 138 PRO B CA 1
ATOM 5251 C C . PRO B 1 138 ? 2.65 37.625 -1.302 1 96.81 138 PRO B C 1
ATOM 5253 O O . PRO B 1 138 ? 1.675 37.844 -0.578 1 96.81 138 PRO B O 1
ATOM 5256 N N . MET B 1 139 ? 3.787 37.281 -0.836 1 94.12 139 MET B N 1
ATOM 5257 C CA . MET B 1 139 ? 4.238 37.375 0.549 1 94.12 139 MET B CA 1
ATOM 5258 C C . MET B 1 139 ? 3.412 36.5 1.462 1 94.12 139 MET B C 1
ATOM 5260 O O . MET B 1 139 ? 2.986 36.906 2.539 1 94.12 139 MET B O 1
ATOM 5264 N N . VAL B 1 140 ? 3.072 35.344 0.938 1 95.56 140 VAL B N 1
ATOM 5265 C CA . VAL B 1 140 ? 2.357 34.344 1.733 1 95.56 140 VAL B CA 1
ATOM 5266 C C . VAL B 1 140 ? 3.16 33.062 1.784 1 95.56 140 VAL B C 1
ATOM 5268 O O . VAL B 1 140 ? 4.156 32.906 1.073 1 95.56 140 VAL B O 1
ATOM 5271 N N . LEU B 1 141 ? 2.842 32.188 2.715 1 94.19 141 LEU B N 1
ATOM 5272 C CA . LEU B 1 141 ? 3.209 30.766 2.697 1 94.19 141 LEU B CA 1
ATOM 5273 C C . LEU B 1 141 ? 2.016 29.891 2.307 1 94.19 141 LEU B C 1
ATOM 5275 O O . LEU B 1 141 ? 1.013 29.859 3.021 1 94.19 141 LEU B O 1
ATOM 5279 N N . GLY B 1 142 ? 2.17 29.312 1.159 1 96.69 142 GLY B N 1
ATOM 5280 C CA . GLY B 1 142 ? 0.989 28.609 0.681 1 96.69 142 GLY B CA 1
ATOM 5281 C C . GLY B 1 142 ? 1.301 27.234 0.112 1 96.69 142 GLY B C 1
ATOM 5282 O O . GLY B 1 142 ? 2.395 27 -0.41 1 96.69 142 GLY B O 1
ATOM 5283 N N . ILE B 1 143 ? 0.272 26.297 0.212 1 97.69 143 ILE B N 1
ATOM 5284 C CA . ILE B 1 143 ? 0.424 24.938 -0.285 1 97.69 143 ILE B CA 1
ATOM 5285 C C . ILE B 1 143 ? -0.817 24.531 -1.079 1 97.69 143 ILE B C 1
ATOM 5287 O O . ILE B 1 143 ? -1.915 25.031 -0.82 1 97.69 143 ILE B O 1
ATOM 5291 N N . PHE B 1 144 ? -0.579 23.703 -2.068 1 98.69 144 PHE B N 1
ATOM 5292 C CA . PHE B 1 144 ? -1.602 22.875 -2.705 1 98.69 144 PHE B CA 1
ATOM 5293 C C . PHE B 1 144 ? -1.42 21.406 -2.338 1 98.69 144 PHE B C 1
ATOM 5295 O O . PHE B 1 144 ? -0.352 20.844 -2.561 1 98.69 144 PHE B O 1
ATOM 5302 N N . ASP B 1 145 ? -2.412 20.812 -1.709 1 98.62 145 ASP B N 1
ATOM 5303 C CA . ASP B 1 145 ? -2.428 19.375 -1.458 1 98.62 145 ASP B CA 1
ATOM 5304 C C . ASP B 1 145 ? -3.623 18.719 -2.135 1 98.62 145 ASP B C 1
ATOM 5306 O O . ASP B 1 145 ? -4.691 19.328 -2.258 1 98.62 145 ASP B O 1
ATOM 5310 N N . ASP B 1 146 ? -3.439 17.5 -2.605 1 98.5 146 ASP B N 1
ATOM 5311 C CA . ASP B 1 146 ? -4.598 16.797 -3.15 1 98.5 146 ASP B CA 1
ATOM 5312 C C . ASP B 1 146 ? -5.508 16.281 -2.033 1 98.5 146 ASP B C 1
ATOM 5314 O O . ASP B 1 146 ? -5.242 16.531 -0.853 1 98.5 146 ASP B O 1
ATOM 5318 N N . PHE B 1 147 ? -6.547 15.68 -2.328 1 98.06 147 PHE B N 1
ATOM 5319 C CA . PHE B 1 147 ? -7.594 15.453 -1.338 1 98.06 147 PHE B CA 1
ATOM 5320 C C . PHE B 1 147 ? -7.324 14.18 -0.55 1 98.06 147 PHE B C 1
ATOM 5322 O O . PHE B 1 147 ? -8.18 13.727 0.213 1 98.06 147 PHE B O 1
ATOM 5329 N N . TRP B 1 148 ? -6.191 13.539 -0.718 1 97.81 148 TRP B N 1
ATOM 5330 C CA . TRP B 1 148 ? -5.652 12.516 0.177 1 97.81 148 TRP B CA 1
ATOM 5331 C C . TRP B 1 148 ? -4.453 13.055 0.95 1 97.81 148 TRP B C 1
ATOM 5333 O O . TRP B 1 148 ? -3.641 12.281 1.465 1 97.81 148 TRP B O 1
ATOM 5343 N N . PHE B 1 149 ? -4.312 14.422 0.98 1 97.38 149 PHE B N 1
ATOM 5344 C CA . PHE B 1 149 ? -3.303 15.203 1.689 1 97.38 149 PHE B CA 1
ATOM 5345 C C . PHE B 1 149 ? -1.902 14.836 1.218 1 97.38 149 PHE B C 1
ATOM 5347 O O . PHE B 1 149 ? -0.997 14.648 2.033 1 97.38 149 PHE B O 1
ATOM 5354 N N . ARG B 1 150 ? -1.745 14.641 -0.024 1 97.38 150 ARG B N 1
ATOM 5355 C CA . ARG B 1 150 ? -0.432 14.547 -0.651 1 97.38 150 ARG B CA 1
ATOM 5356 C C . ARG B 1 150 ? 0.006 15.891 -1.225 1 97.38 150 ARG B C 1
ATOM 5358 O O . ARG B 1 150 ? -0.798 16.609 -1.825 1 97.38 150 ARG B O 1
ATOM 5365 N N . TRP B 1 151 ? 1.221 16.156 -1.091 1 97.62 151 TRP B N 1
ATOM 5366 C CA . TRP B 1 151 ? 1.788 17.422 -1.529 1 97.62 151 TRP B CA 1
ATOM 5367 C C . TRP B 1 151 ? 1.752 17.547 -3.049 1 97.62 151 TRP B C 1
ATOM 5369 O O . TRP B 1 151 ? 2.203 16.641 -3.758 1 97.62 151 TRP B O 1
ATOM 5379 N N . VAL B 1 152 ? 1.16 18.625 -3.553 1 98.38 152 VAL B N 1
ATOM 5380 C CA . VAL B 1 152 ? 1.12 18.891 -4.984 1 98.38 152 VAL B CA 1
ATOM 5381 C C . VAL B 1 152 ? 2.127 19.984 -5.332 1 98.38 152 VAL B C 1
ATOM 5383 O O . VAL B 1 152 ? 2.828 19.891 -6.344 1 98.38 152 VAL B O 1
ATOM 5386 N N . GLY B 1 153 ? 2.152 21.016 -4.434 1 97.62 153 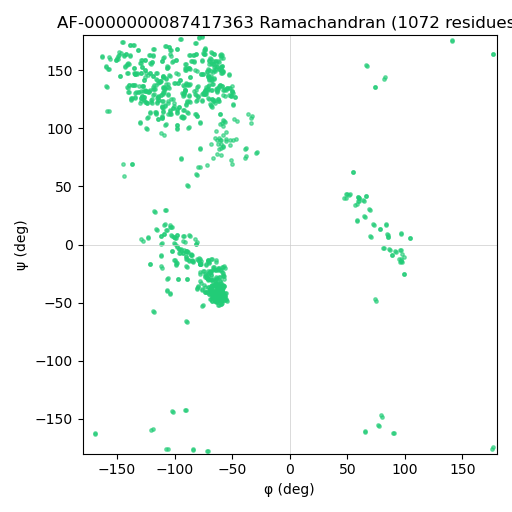GLY B N 1
ATOM 5387 C CA . GLY B 1 153 ? 3.105 22.094 -4.652 1 97.62 153 GLY B CA 1
ATOM 5388 C C . GLY B 1 153 ? 2.977 23.219 -3.643 1 97.62 153 GLY B C 1
ATOM 5389 O O . GLY B 1 153 ? 1.981 23.297 -2.918 1 97.62 153 GLY B O 1
ATOM 5390 N N . ASP B 1 154 ? 4.035 24.031 -3.627 1 96.88 154 ASP B N 1
ATOM 5391 C CA . ASP B 1 154 ? 4.031 25.234 -2.799 1 96.88 154 ASP B CA 1
ATOM 5392 C C . ASP B 1 154 ? 3.879 26.5 -3.656 1 96.88 154 ASP B C 1
ATOM 5394 O O . ASP B 1 154 ? 4.195 26.484 -4.848 1 96.88 154 ASP B O 1
ATOM 5398 N N . PHE B 1 155 ? 3.352 27.5 -3.07 1 96.88 155 PHE B N 1
ATOM 5399 C CA . PHE B 1 155 ? 3.412 28.844 -3.619 1 96.88 155 PHE B CA 1
ATOM 5400 C C . PHE B 1 155 ? 3.754 29.859 -2.531 1 96.88 155 PHE B C 1
ATOM 5402 O O . PHE B 1 155 ? 3.82 29.5 -1.351 1 96.88 155 PHE B O 1
ATOM 5409 N N . GLY B 1 156 ? 4.02 31.125 -2.951 1 94.75 156 GLY B N 1
ATOM 5410 C CA . GLY B 1 156 ? 4.492 32.094 -1.988 1 94.75 156 GLY B CA 1
ATOM 5411 C C . GLY B 1 156 ? 5.973 31.969 -1.681 1 94.75 156 GLY B C 1
ATOM 5412 O O . GLY B 1 156 ? 6.766 31.625 -2.557 1 94.75 156 GLY B O 1
ATOM 5413 N N . LEU B 1 157 ? 6.332 32.281 -0.506 1 89.94 157 LEU B N 1
ATOM 5414 C CA . LEU B 1 157 ? 7.73 32.375 -0.106 1 89.94 157 LEU B CA 1
ATOM 5415 C C . LEU B 1 157 ? 8.469 31.062 -0.342 1 89.94 157 LEU B C 1
ATOM 5417 O O . LEU B 1 157 ? 9.648 31.062 -0.696 1 89.94 157 LEU B O 1
ATOM 5421 N N . ALA B 1 158 ? 7.789 29.984 -0.14 1 90.19 158 ALA B N 1
ATOM 5422 C CA . ALA B 1 158 ? 8.422 28.672 -0.285 1 90.19 158 ALA B CA 1
ATOM 5423 C C . ALA B 1 158 ? 8.195 28.109 -1.686 1 90.19 158 ALA B C 1
ATOM 5425 O O . ALA B 1 158 ? 8.703 27.031 -2.018 1 90.19 158 ALA B O 1
ATOM 5426 N N . GLY B 1 159 ? 7.445 28.75 -2.518 1 94.06 159 GLY B N 1
ATOM 5427 C CA . GLY B 1 159 ? 7.117 28.266 -3.848 1 94.06 159 GLY B CA 1
ATOM 5428 C C . GLY B 1 159 ? 8.039 28.812 -4.926 1 94.06 159 GLY B C 1
ATOM 5429 O O . GLY B 1 159 ? 8.922 29.625 -4.645 1 94.06 159 GLY B O 1
ATOM 5430 N N . PRO B 1 160 ? 7.816 28.359 -6.09 1 95.44 160 PRO B N 1
ATOM 5431 C CA . PRO B 1 160 ? 8.648 28.812 -7.207 1 95.44 160 PRO B CA 1
ATOM 5432 C C . PRO B 1 160 ? 8.453 30.297 -7.523 1 95.44 160 PRO B C 1
ATOM 5434 O O . PRO B 1 160 ? 9.281 30.891 -8.211 1 95.44 160 PRO B O 1
ATOM 5437 N N . ASP B 1 161 ? 7.344 30.906 -7.09 1 95 161 ASP B N 1
ATOM 5438 C CA . ASP B 1 161 ? 7.098 32.344 -7.309 1 95 161 ASP B CA 1
ATOM 5439 C C . ASP B 1 161 ? 7.887 33.188 -6.316 1 95 161 ASP B C 1
ATOM 5441 O O . ASP B 1 161 ? 7.93 34.406 -6.441 1 95 161 ASP B O 1
ATOM 5445 N N . LYS B 1 162 ? 8.461 32.531 -5.293 1 93.44 162 LYS B N 1
ATOM 5446 C CA . LYS B 1 162 ? 9.391 33.156 -4.352 1 93.44 162 LYS B CA 1
ATOM 5447 C C . LYS B 1 162 ? 8.75 34.375 -3.66 1 93.44 162 LYS B C 1
ATOM 5449 O O . LYS B 1 162 ? 9.398 35.406 -3.467 1 93.44 162 LYS B O 1
ATOM 5454 N N . GLY B 1 163 ? 7.516 34.281 -3.441 1 93.12 163 GLY B N 1
ATOM 5455 C CA . GLY B 1 163 ? 6.824 35.312 -2.666 1 93.12 163 GLY B CA 1
ATOM 5456 C C . GLY B 1 163 ? 6.387 36.5 -3.5 1 93.12 163 GLY B C 1
ATOM 5457 O O . GLY B 1 163 ? 5.832 37.469 -2.971 1 93.12 163 GLY B O 1
ATOM 5458 N N . LYS B 1 164 ? 6.48 36.469 -4.789 1 95.81 164 LYS B N 1
ATOM 5459 C CA . LYS B 1 164 ? 6.141 37.594 -5.652 1 95.81 164 LYS B CA 1
ATOM 5460 C C . LYS B 1 164 ? 4.734 37.438 -6.227 1 95.81 164 LYS B C 1
ATOM 5462 O O . LYS B 1 164 ? 4.223 38.375 -6.875 1 95.81 164 LYS B O 1
ATOM 5467 N N . GLY B 1 165 ? 4.148 36.406 -5.918 1 96.38 165 GLY B N 1
ATOM 5468 C CA . GLY B 1 165 ? 2.947 36.031 -6.652 1 96.38 165 GLY B CA 1
ATOM 5469 C C . GLY B 1 165 ? 3.244 35.344 -7.961 1 96.38 165 GLY B C 1
ATOM 5470 O O . GLY B 1 165 ? 4.254 35.625 -8.609 1 96.38 165 GLY B O 1
ATOM 5471 N N . GLY B 1 166 ? 2.432 34.375 -8.266 1 96.38 166 GLY B N 1
ATOM 5472 C CA . GLY B 1 166 ? 2.629 33.625 -9.5 1 96.38 166 GLY B CA 1
ATOM 5473 C C . GLY B 1 166 ? 1.33 33.156 -10.125 1 96.38 166 GLY B C 1
ATOM 5474 O O . GLY B 1 166 ? 0.258 33.312 -9.539 1 96.38 166 GLY B O 1
ATOM 5475 N N . THR B 1 167 ? 1.481 32.781 -11.336 1 97 167 THR B N 1
ATOM 5476 C CA . THR B 1 167 ? 0.355 32.188 -12.055 1 97 167 THR B CA 1
ATOM 5477 C C . THR B 1 167 ? 0.523 30.656 -12.164 1 97 167 THR B C 1
ATOM 5479 O O . THR B 1 167 ? 1.421 30.188 -12.859 1 97 167 THR B O 1
ATOM 5482 N N . PHE B 1 168 ? -0.352 29.938 -11.477 1 98.25 168 PHE B N 1
ATOM 5483 C CA . PHE B 1 168 ? -0.296 28.484 -11.438 1 98.25 168 PHE B CA 1
ATOM 5484 C C . PHE B 1 168 ? -1.42 27.875 -12.266 1 98.25 168 PHE B C 1
ATOM 5486 O O . PHE B 1 168 ? -2.5 28.453 -12.375 1 98.25 168 PHE B O 1
ATOM 5493 N N . LEU B 1 169 ? -1.145 26.797 -12.922 1 98.31 169 LEU B N 1
ATOM 5494 C CA . LEU B 1 169 ? -2.152 25.984 -13.594 1 98.31 169 LEU B CA 1
ATOM 5495 C C . LEU B 1 169 ? -2.32 24.641 -12.898 1 98.31 169 LEU B C 1
ATOM 5497 O O . LEU B 1 169 ? -1.415 23.812 -12.93 1 98.31 169 LEU B O 1
ATOM 5501 N N . LEU B 1 170 ? -3.473 24.438 -12.227 1 98.69 170 LEU B N 1
ATOM 5502 C CA . LEU B 1 170 ? -3.783 23.156 -11.586 1 98.69 170 LEU B CA 1
ATOM 5503 C C . LEU B 1 170 ? -4.516 22.234 -12.555 1 98.69 170 LEU B C 1
ATOM 5505 O O . LEU B 1 170 ? -5.602 22.562 -13.039 1 98.69 170 LEU B O 1
ATOM 5509 N N . VAL B 1 171 ? -3.938 21.094 -12.812 1 98.69 171 VAL B N 1
ATOM 5510 C CA . VAL B 1 171 ? -4.48 20.172 -13.797 1 98.69 171 VAL B CA 1
ATOM 5511 C C . VAL B 1 171 ? -4.953 18.891 -13.086 1 98.69 171 VAL B C 1
ATOM 5513 O O . VAL B 1 171 ? -4.184 18.25 -12.375 1 98.69 171 VAL B O 1
ATOM 5516 N N . GLY B 1 172 ? -6.266 18.547 -13.305 1 98.19 172 GLY B N 1
ATOM 5517 C CA . GLY B 1 172 ? -6.824 17.344 -12.711 1 98.19 172 GLY B CA 1
ATOM 5518 C C . GLY B 1 172 ? -6.504 16.078 -13.492 1 98.19 172 GLY B C 1
ATOM 5519 O O . GLY B 1 172 ? -5.961 16.156 -14.594 1 98.19 172 GLY B O 1
ATOM 5520 N N . PRO B 1 173 ? -6.84 14.945 -12.977 1 96.94 173 PRO B N 1
ATOM 5521 C CA . PRO B 1 173 ? -6.449 13.664 -13.562 1 96.94 173 PRO B CA 1
ATOM 5522 C C . PRO B 1 173 ? -7.219 13.344 -14.844 1 96.94 173 PRO B C 1
ATOM 5524 O O . PRO B 1 173 ? -6.754 12.547 -15.664 1 96.94 173 PRO B O 1
ATOM 5527 N N . GLY B 1 174 ? -8.25 13.969 -15.062 1 95.69 174 GLY B N 1
ATOM 5528 C CA . GLY B 1 174 ? -9.086 13.641 -16.203 1 95.69 174 GLY B CA 1
ATOM 5529 C C . GLY B 1 174 ? -8.812 14.508 -17.422 1 95.69 174 GLY B C 1
ATOM 5530 O O . GLY B 1 174 ? -9.352 14.258 -18.5 1 95.69 174 GLY B O 1
ATOM 5531 N N . TYR B 1 175 ? -8.008 15.477 -17.25 1 96.75 175 TYR B N 1
ATOM 5532 C CA . TYR B 1 175 ? -7.797 16.422 -18.344 1 96.75 175 TYR B CA 1
ATOM 5533 C C . TYR B 1 175 ? -6.828 15.844 -19.375 1 96.75 175 TYR B C 1
ATOM 5535 O O . TYR B 1 175 ? -5.719 15.438 -19.031 1 96.75 175 TYR B O 1
ATOM 5543 N N . LYS B 1 176 ? -7.172 15.828 -20.594 1 94.56 176 LYS B N 1
ATOM 5544 C CA . LYS B 1 176 ? -6.355 15.297 -21.688 1 94.56 176 LYS B CA 1
ATOM 5545 C C . LYS B 1 176 ? -6.125 16.359 -22.766 1 94.56 176 LYS B C 1
ATOM 5547 O O . LYS B 1 176 ? -5.578 16.047 -23.828 1 94.56 176 LYS B O 1
ATOM 5552 N N . GLY B 1 177 ? -6.543 17.594 -22.547 1 93.62 177 GLY B N 1
ATOM 5553 C CA . GLY B 1 177 ? -6.406 18.656 -23.516 1 93.62 177 GLY B CA 1
ATOM 5554 C C . GLY B 1 177 ? -5.012 19.25 -23.562 1 93.62 177 GLY B C 1
ATOM 5555 O O . GLY B 1 177 ? -4.125 18.828 -22.812 1 93.62 177 GLY B O 1
ATOM 5556 N N . PRO B 1 178 ? -4.84 20.172 -24.438 1 93.06 178 PRO B N 1
ATOM 5557 C CA . PRO B 1 178 ? -3.52 20.781 -24.578 1 93.06 178 PRO B CA 1
ATOM 5558 C C . PRO B 1 178 ? -3.133 21.625 -23.359 1 93.06 178 PRO B C 1
ATOM 5560 O O . PRO B 1 178 ? -3.982 22.312 -22.781 1 93.06 178 PRO B O 1
ATOM 5563 N N . LEU B 1 179 ? -1.961 21.578 -23.062 1 94.75 179 LEU B N 1
ATOM 5564 C CA . LEU B 1 179 ? -1.372 22.438 -22.031 1 94.75 179 LEU B CA 1
ATOM 5565 C C . LEU B 1 179 ? -0.616 23.609 -22.656 1 94.75 179 LEU B C 1
ATOM 5567 O O . LEU B 1 179 ? -0.234 23.547 -23.828 1 94.75 179 LEU B O 1
ATOM 5571 N N . PRO B 1 180 ? -0.44 24.625 -21.922 1 92.38 180 PRO B N 1
ATOM 5572 C CA . PRO B 1 180 ? 0.31 25.766 -22.469 1 92.38 180 PRO B CA 1
ATOM 5573 C C . PRO B 1 180 ? 1.78 25.438 -22.719 1 92.38 180 PRO B C 1
ATOM 5575 O O . PRO B 1 180 ? 2.326 24.531 -22.094 1 92.38 180 PRO B O 1
ATOM 5578 N N . GLU B 1 181 ? 2.391 26.219 -23.594 1 90.94 181 GLU B N 1
ATOM 5579 C CA . GLU B 1 181 ? 3.812 26.062 -23.891 1 90.94 181 GLU B CA 1
ATOM 5580 C C . GLU B 1 181 ? 4.676 26.609 -22.75 1 90.94 181 GLU B C 1
ATOM 5582 O O . GLU B 1 181 ? 5.84 26.234 -22.609 1 90.94 181 GLU B O 1
ATOM 5587 N N . GLY B 1 182 ? 4.141 27.484 -21.984 1 91.75 182 GLY B N 1
ATOM 5588 C CA . GLY B 1 182 ? 4.793 28.156 -20.875 1 91.75 182 GLY B CA 1
ATOM 5589 C C . GLY B 1 182 ? 3.914 29.203 -20.203 1 91.75 182 GLY B C 1
ATOM 5590 O O . GLY B 1 182 ? 2.701 29.234 -20.438 1 91.75 182 GLY B O 1
ATOM 5591 N N . GLY B 1 183 ? 4.516 29.906 -19.281 1 92.75 183 GLY B N 1
ATOM 5592 C CA . GLY B 1 183 ? 3.812 31.016 -18.656 1 92.75 183 GLY B CA 1
ATOM 5593 C C . GLY B 1 183 ? 3.148 30.641 -17.344 1 92.75 183 GLY B C 1
ATOM 5594 O O . GLY B 1 183 ? 2.725 31.531 -16.594 1 92.75 183 GLY B O 1
ATOM 5595 N N . PHE B 1 184 ? 3.023 29.391 -17.109 1 96.06 184 PHE B N 1
ATOM 5596 C CA . PHE B 1 184 ? 2.4 28.922 -15.875 1 96.06 184 PHE B CA 1
ATOM 5597 C C . PHE B 1 184 ? 3.354 28.031 -15.086 1 96.06 184 PHE B C 1
ATOM 5599 O O . PHE B 1 184 ? 4.207 27.359 -15.672 1 96.06 184 PHE B O 1
ATOM 5606 N N . PHE B 1 185 ? 3.283 28.047 -13.766 1 97.25 185 PHE B N 1
ATOM 5607 C CA . PHE B 1 185 ? 3.734 26.891 -12.984 1 97.25 185 PHE B CA 1
ATOM 5608 C C . PHE B 1 185 ? 2.695 25.781 -13.008 1 97.25 185 PHE B C 1
ATOM 5610 O O . PHE B 1 185 ? 1.659 25.875 -12.344 1 97.25 185 PHE B O 1
ATOM 5617 N N . VAL B 1 186 ? 2.941 24.75 -13.742 1 97.81 186 VAL B N 1
ATOM 5618 C CA . VAL B 1 186 ? 1.944 23.703 -13.93 1 97.81 186 VAL B CA 1
ATOM 5619 C C . VAL B 1 186 ? 2.061 22.672 -12.812 1 97.81 186 VAL B C 1
ATOM 5621 O O . VAL B 1 186 ? 3.145 22.141 -12.555 1 97.81 186 VAL B O 1
ATOM 5624 N N . LEU B 1 187 ? 1.009 22.438 -12.094 1 98.5 187 LEU B N 1
ATOM 5625 C CA . LEU B 1 187 ? 0.908 21.422 -11.047 1 98.5 187 LEU B CA 1
ATOM 5626 C C . LEU B 1 187 ? -0.169 20.391 -11.375 1 98.5 187 LEU B C 1
ATOM 5628 O O . LEU B 1 187 ? -1.268 20.766 -11.805 1 98.5 187 LEU B O 1
ATOM 5632 N N . ARG B 1 188 ? 0.111 19.172 -11.234 1 98.31 188 ARG B N 1
ATOM 5633 C CA . ARG B 1 188 ? -0.832 18.094 -11.531 1 98.31 188 ARG B CA 1
ATOM 5634 C C . ARG B 1 188 ? -1.321 17.438 -10.25 1 98.31 188 ARG B C 1
ATOM 5636 O O . ARG B 1 188 ? -0.533 17.172 -9.336 1 98.31 188 ARG B O 1
ATOM 5643 N N . SER B 1 189 ? -2.609 17.234 -10.188 1 98.5 189 SER B N 1
ATOM 5644 C CA . SER B 1 189 ? -3.23 16.562 -9.062 1 98.5 189 SER B CA 1
ATOM 5645 C C . SER B 1 189 ? -3.756 15.18 -9.461 1 98.5 189 SER B C 1
ATOM 5647 O O . SER B 1 189 ? -4.277 15.008 -10.562 1 98.5 189 SER B O 1
ATOM 5649 N N . ARG B 1 190 ? -3.662 14.203 -8.539 1 97.81 190 ARG B N 1
ATOM 5650 C CA . ARG B 1 190 ? -4.227 12.875 -8.75 1 97.81 190 ARG B CA 1
ATOM 5651 C C . ARG B 1 190 ? -5.707 12.844 -8.391 1 97.81 190 ARG B C 1
ATOM 5653 O O . ARG B 1 190 ? -6.41 11.883 -8.711 1 97.81 190 ARG B O 1
ATOM 5660 N N . THR B 1 191 ? -6.203 13.852 -7.676 1 98.62 191 THR B N 1
ATOM 5661 C CA . THR B 1 191 ? -7.609 13.953 -7.309 1 98.62 191 THR B CA 1
ATOM 5662 C C . THR B 1 191 ? -8.289 15.086 -8.078 1 98.62 191 THR B C 1
ATOM 5664 O O . THR B 1 191 ? -7.613 15.961 -8.625 1 98.62 191 THR B O 1
ATOM 5667 N N . ASN B 1 192 ? -9.609 15.008 -8.117 1 98.5 192 ASN B N 1
ATOM 5668 C CA . ASN B 1 192 ? -10.398 16.078 -8.719 1 98.5 192 ASN B CA 1
ATOM 5669 C C . ASN B 1 192 ? -10.43 17.312 -7.824 1 98.5 192 ASN B C 1
ATOM 5671 O O . ASN B 1 192 ? -10.562 18.438 -8.32 1 98.5 192 ASN B O 1
ATOM 5675 N N . HIS B 1 193 ? -10.25 17.109 -6.578 1 98.69 193 HIS B N 1
ATOM 5676 C CA . HIS B 1 193 ? -10.258 18.234 -5.652 1 98.69 193 HIS B CA 1
ATOM 5677 C C . HIS B 1 193 ? -8.859 18.484 -5.098 1 98.69 193 HIS B C 1
ATOM 5679 O O . HIS B 1 193 ? -8.086 17.562 -4.883 1 98.69 193 HIS B O 1
ATOM 5685 N N . VAL B 1 194 ? -8.562 19.734 -4.891 1 98.75 194 VAL B N 1
ATOM 5686 C CA . VAL B 1 194 ? -7.312 20.203 -4.309 1 98.75 194 VAL B CA 1
ATOM 5687 C C . VAL B 1 194 ? -7.605 21.219 -3.201 1 98.75 194 VAL B C 1
ATOM 5689 O O . VAL B 1 194 ? -8.484 22.078 -3.346 1 98.75 194 VAL B O 1
ATOM 5692 N N . THR B 1 195 ? -6.973 20.984 -2.092 1 98.81 195 THR B N 1
ATOM 5693 C CA . THR B 1 195 ? -7.09 22 -1.038 1 98.81 195 THR B CA 1
ATOM 5694 C C . THR B 1 195 ? -5.977 23.031 -1.155 1 98.81 195 THR B C 1
ATOM 5696 O O . THR B 1 195 ? -4.84 22.703 -1.494 1 98.81 195 THR B O 1
ATOM 5699 N N . MET B 1 196 ? -6.324 24.25 -1.085 1 98.75 196 MET B N 1
ATOM 5700 C CA . MET B 1 196 ? -5.422 25.406 -1.088 1 98.75 196 MET B CA 1
ATOM 5701 C C . MET B 1 196 ? -5.414 26.094 0.273 1 98.75 196 MET B C 1
ATOM 5703 O O . MET B 1 196 ? -6.426 26.656 0.691 1 98.75 196 MET B O 1
ATOM 5707 N N . LEU B 1 197 ? -4.332 25.953 0.965 1 98.44 197 LEU B N 1
ATOM 5708 C CA . LEU B 1 197 ? -4.125 26.562 2.275 1 98.44 197 LEU B CA 1
ATOM 5709 C C . LEU B 1 197 ? -2.945 27.531 2.246 1 98.44 197 LEU B C 1
ATOM 5711 O O . LEU B 1 197 ? -1.872 27.188 1.743 1 98.44 197 LEU B O 1
ATOM 5715 N N . PHE B 1 198 ? -3.195 28.734 2.734 1 97.5 198 PHE B N 1
ATOM 5716 C CA . PHE B 1 198 ? -2.049 29.625 2.863 1 97.5 198 PHE B CA 1
ATOM 5717 C C . PHE B 1 198 ? -2.248 30.609 4.016 1 97.5 198 PHE B C 1
ATOM 5719 O O . PHE B 1 198 ? -3.367 30.781 4.5 1 97.5 198 PHE B O 1
ATOM 5726 N N . ARG B 1 199 ? -1.152 31.094 4.426 1 95.94 199 ARG B N 1
ATOM 5727 C CA . ARG B 1 199 ? -1.07 32 5.566 1 95.94 199 ARG B CA 1
ATOM 5728 C C . ARG B 1 199 ? -0.361 33.312 5.188 1 95.94 199 ARG B C 1
ATOM 5730 O O . ARG B 1 199 ? 0.654 33.281 4.488 1 95.94 199 ARG B O 1
ATOM 5737 N N . ALA B 1 200 ? -0.98 34.375 5.582 1 96 200 ALA B N 1
ATOM 5738 C CA . ALA B 1 200 ? -0.356 35.688 5.398 1 96 200 ALA B CA 1
ATOM 5739 C C . ALA B 1 200 ? 0.192 36.219 6.715 1 96 200 ALA B C 1
ATOM 5741 O O . ALA B 1 200 ? -0.411 36.031 7.773 1 96 200 ALA B O 1
ATOM 5742 N N . PHE B 1 201 ? 1.278 36.906 6.586 1 94.06 201 PHE B N 1
ATOM 5743 C CA . PHE B 1 201 ? 1.926 37.438 7.773 1 94.06 201 PHE B CA 1
ATOM 5744 C C . PHE B 1 201 ? 1.357 38.812 8.117 1 94.06 201 PHE B C 1
ATOM 5746 O O . PHE B 1 201 ? 0.94 39.562 7.23 1 94.06 201 PHE B O 1
ATOM 5753 N N . LEU B 1 202 ? 1.409 39.125 9.359 1 95 202 LEU B N 1
ATOM 5754 C CA . LEU B 1 202 ? 1.044 40.469 9.797 1 95 202 LEU B CA 1
ATOM 5755 C C . LEU B 1 202 ? 2.092 41.469 9.359 1 95 202 LEU B C 1
ATOM 5757 O O . LEU B 1 202 ? 3.273 41.156 9.242 1 95 202 LEU B O 1
ATOM 5761 N N . GLU B 1 203 ? 1.616 42.625 9.062 1 94 203 GLU B N 1
ATOM 5762 C CA . GLU B 1 203 ? 2.498 43.781 8.812 1 94 203 GLU B CA 1
ATOM 5763 C C . GLU B 1 203 ? 2.395 44.812 9.93 1 94 203 GLU B C 1
ATOM 5765 O O . GLU B 1 203 ? 1.345 45.438 10.109 1 94 203 GLU B O 1
ATOM 5770 N N . GLU B 1 204 ? 3.467 44.969 10.625 1 92.12 204 GLU B N 1
ATOM 5771 C CA . GLU B 1 204 ? 3.48 45.812 11.812 1 92.12 204 GLU B CA 1
ATOM 5772 C C . GLU B 1 204 ? 2.357 45.438 12.773 1 92.12 204 GLU B C 1
ATOM 5774 O O . GLU B 1 204 ? 1.586 46.281 13.203 1 92.12 204 GLU B O 1
ATOM 5779 N N . ASN B 1 205 ? 2.189 44.188 12.93 1 91.81 205 ASN B N 1
ATOM 5780 C CA . ASN B 1 205 ? 1.226 43.562 13.852 1 91.81 205 ASN B CA 1
ATOM 5781 C C . ASN B 1 205 ? -0.21 43.875 13.438 1 91.81 205 ASN B C 1
ATOM 5783 O O . ASN B 1 205 ? -1.102 43.969 14.281 1 91.81 205 ASN B O 1
ATOM 5787 N N . ASP B 1 206 ? -0.409 44.188 12.156 1 94.88 206 ASP B N 1
ATOM 5788 C CA . ASP B 1 206 ? -1.722 44.469 11.578 1 94.88 206 ASP B CA 1
ATOM 5789 C C . ASP B 1 206 ? -2.053 43.469 10.461 1 94.88 206 ASP B C 1
ATOM 5791 O O . ASP B 1 206 ? -1.322 43.375 9.477 1 94.88 206 ASP B O 1
ATOM 5795 N N . PRO B 1 207 ? -3.174 42.75 10.617 1 96.38 207 PRO B N 1
ATOM 5796 C CA . PRO B 1 207 ? -3.541 41.781 9.578 1 96.38 207 PRO B CA 1
ATOM 5797 C C . PRO B 1 207 ? -4.16 42.469 8.352 1 96.38 207 PRO B C 1
ATOM 5799 O O . PRO B 1 207 ? -4.223 41.844 7.281 1 96.38 207 PRO B O 1
ATOM 5802 N N . ALA B 1 208 ? -4.602 43.656 8.414 1 97.06 208 ALA B N 1
ATOM 5803 C CA . ALA B 1 208 ? -5.465 44.281 7.418 1 97.06 208 ALA B CA 1
ATOM 5804 C C . ALA B 1 208 ? -4.754 44.406 6.074 1 97.06 208 ALA B C 1
ATOM 5806 O O . ALA B 1 208 ? -5.336 44.125 5.027 1 97.06 208 ALA B O 1
ATOM 5807 N N . PRO B 1 209 ? -3.48 44.875 6.082 1 97.25 209 PRO B N 1
ATOM 5808 C CA . PRO B 1 209 ? -2.828 45.031 4.781 1 97.25 209 PRO B CA 1
ATOM 5809 C C . PRO B 1 209 ? -2.699 43.719 4.016 1 97.25 209 PRO B C 1
ATOM 5811 O O . PRO B 1 209 ? -2.91 43.688 2.801 1 97.25 209 PRO B O 1
ATOM 5814 N N . ALA B 1 210 ? -2.281 42.688 4.688 1 96.19 210 ALA B N 1
ATOM 5815 C CA . ALA B 1 210 ? -2.125 41.375 4.047 1 96.19 210 ALA B CA 1
ATOM 5816 C C . ALA B 1 210 ? -3.459 40.875 3.504 1 96.19 210 ALA B C 1
ATOM 5818 O O . ALA B 1 210 ? -3.51 40.281 2.434 1 96.19 210 ALA B O 1
ATOM 5819 N N . ILE B 1 211 ? -4.543 41.062 4.215 1 97.94 211 ILE B N 1
ATOM 5820 C CA . ILE B 1 211 ? -5.879 40.656 3.807 1 97.94 211 ILE B CA 1
ATOM 5821 C C . ILE B 1 211 ? -6.293 41.406 2.543 1 97.94 211 ILE B C 1
ATOM 5823 O O . ILE B 1 211 ? -6.77 40.812 1.581 1 97.94 211 ILE B O 1
ATOM 5827 N N . ALA B 1 212 ? -6.121 42.719 2.578 1 97.88 212 ALA B N 1
ATOM 5828 C CA . ALA B 1 212 ? -6.469 43.531 1.424 1 97.88 212 ALA B CA 1
ATOM 5829 C C . ALA B 1 212 ? -5.695 43.094 0.184 1 97.88 212 ALA B C 1
ATOM 5831 O O . ALA B 1 212 ? -6.262 43 -0.906 1 97.88 212 ALA B O 1
ATOM 5832 N N . ARG B 1 213 ? -4.449 42.844 0.355 1 97.75 213 ARG B N 1
ATOM 5833 C CA . ARG B 1 213 ? -3.594 42.438 -0.749 1 97.75 213 ARG B CA 1
ATOM 5834 C C . ARG B 1 213 ? -4.062 41.094 -1.317 1 97.75 213 ARG B C 1
ATOM 5836 O O . ARG B 1 213 ? -4.074 40.906 -2.535 1 97.75 213 ARG B O 1
ATOM 5843 N N . THR B 1 214 ? -4.375 40.156 -0.457 1 97.94 214 THR B N 1
ATOM 5844 C CA . THR B 1 214 ? -4.852 38.844 -0.885 1 97.94 214 THR B CA 1
ATOM 5845 C C . THR B 1 214 ? -6.137 39 -1.696 1 97.94 214 THR B C 1
ATOM 5847 O O . THR B 1 214 ? -6.266 38.406 -2.77 1 97.94 214 THR B O 1
ATOM 5850 N N . LYS B 1 215 ? -7.086 39.75 -1.204 1 97.81 215 LYS B N 1
ATOM 5851 C CA . LYS B 1 215 ? -8.375 39.906 -1.872 1 97.81 215 LYS B CA 1
ATOM 5852 C C . LYS B 1 215 ? -8.203 40.594 -3.234 1 97.81 215 LYS B C 1
ATOM 5854 O O . LYS B 1 215 ? -8.969 40.312 -4.164 1 97.81 215 LYS B O 1
ATOM 5859 N N . GLU B 1 216 ? -7.227 41.344 -3.289 1 97.56 216 GLU B N 1
ATOM 5860 C CA . GLU B 1 216 ? -6.965 42.062 -4.539 1 97.56 216 GLU B CA 1
ATOM 5861 C C . GLU B 1 216 ? -6.289 41.156 -5.559 1 97.56 216 GLU B C 1
ATOM 5863 O O . GLU B 1 216 ? -6.574 41.219 -6.754 1 97.56 216 GLU B O 1
ATOM 5868 N N . THR B 1 217 ? -5.469 40.312 -5.105 1 98 217 THR B N 1
ATOM 5869 C CA . THR B 1 217 ? -4.523 39.688 -6.031 1 98 217 THR B CA 1
ATOM 5870 C C . THR B 1 217 ? -4.914 38.25 -6.309 1 98 217 THR B C 1
ATOM 5872 O O . THR B 1 217 ? -4.59 37.688 -7.367 1 98 217 THR B O 1
ATOM 5875 N N . LEU B 1 218 ? -5.562 37.562 -5.379 1 98.5 218 LEU B N 1
ATOM 5876 C CA . LEU B 1 218 ? -5.953 36.156 -5.629 1 98.5 218 LEU B CA 1
ATOM 5877 C C . LEU B 1 218 ? -7.031 36.094 -6.703 1 98.5 218 LEU B C 1
ATO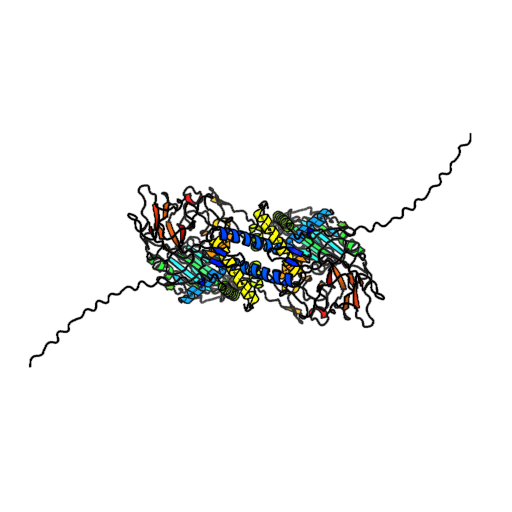M 5879 O O . LEU B 1 218 ? -8.094 36.719 -6.57 1 98.5 218 LEU B O 1
ATOM 5883 N N . LYS B 1 219 ? -6.719 35.438 -7.762 1 98.12 219 LYS B N 1
ATOM 5884 C CA . LYS B 1 219 ? -7.68 35.156 -8.82 1 98.12 219 LYS B CA 1
ATOM 5885 C C . LYS B 1 219 ? -7.727 33.656 -9.141 1 98.12 219 LYS B C 1
ATOM 5887 O O . LYS B 1 219 ? -6.695 33 -9.133 1 98.12 219 LYS B O 1
ATOM 5892 N N . ILE B 1 220 ? -8.914 33.156 -9.406 1 98.25 220 ILE B N 1
ATOM 5893 C CA . ILE B 1 220 ? -9.125 31.766 -9.789 1 98.25 220 ILE B CA 1
ATOM 5894 C C . ILE B 1 220 ? -10.141 31.688 -10.93 1 98.25 220 ILE B C 1
ATOM 5896 O O . ILE B 1 220 ? -11.266 32.188 -10.797 1 98.25 220 ILE B O 1
ATOM 5900 N N . TYR B 1 221 ? -9.742 31.078 -11.977 1 96.56 221 TYR B N 1
ATOM 5901 C CA . TYR B 1 221 ? -10.625 31 -13.141 1 96.56 221 TYR B CA 1
ATOM 5902 C C . TYR B 1 221 ? -10.258 29.812 -14.016 1 96.56 221 TYR B C 1
ATOM 5904 O O . TYR B 1 221 ? -9.156 29.281 -13.922 1 96.56 221 TYR B O 1
ATOM 5912 N N . PRO B 1 222 ? -11.148 29.328 -14.875 1 96.19 222 PRO B N 1
ATOM 5913 C CA . PRO B 1 222 ? -10.891 28.172 -15.719 1 96.19 222 PRO B CA 1
ATOM 5914 C C . PRO B 1 222 ? -9.805 28.422 -16.766 1 96.19 222 PRO B C 1
ATOM 5916 O O . PRO B 1 222 ? -9.75 29.5 -17.344 1 96.19 222 PRO B O 1
ATOM 5919 N N . TYR B 1 223 ? -8.992 27.469 -16.922 1 95.19 223 TYR B N 1
ATOM 5920 C CA . TYR B 1 223 ? -8.047 27.469 -18.031 1 95.19 223 TYR B CA 1
ATOM 5921 C C . TYR B 1 223 ? -8.766 27.234 -19.359 1 95.19 223 TYR B C 1
ATOM 5923 O O . TYR B 1 223 ? -9.648 26.375 -19.453 1 95.19 223 TYR B O 1
ATOM 5931 N N . GLN B 1 224 ? -8.43 28.031 -20.328 1 91.94 224 GLN B N 1
ATOM 5932 C CA . GLN B 1 224 ? -8.922 27.828 -21.703 1 91.94 224 GLN B CA 1
ATOM 5933 C C . GLN B 1 224 ? -7.773 27.516 -22.656 1 91.94 224 GLN B C 1
ATOM 5935 O O . GLN B 1 224 ? -6.941 28.375 -22.938 1 91.94 224 GLN B O 1
ATOM 5940 N N . ALA B 1 225 ? -7.793 26.328 -23.156 1 89.88 225 ALA B N 1
ATOM 5941 C CA . ALA B 1 225 ? -6.766 25.953 -24.125 1 89.88 225 ALA B CA 1
ATOM 5942 C C . ALA B 1 225 ? -6.719 26.938 -25.281 1 89.88 225 ALA B C 1
ATOM 5944 O O . ALA B 1 225 ? -7.762 27.359 -25.797 1 89.88 225 ALA B O 1
ATOM 5945 N N . GLY B 1 226 ? -5.559 27.359 -25.688 1 86.62 226 GLY B N 1
ATOM 5946 C CA . GLY B 1 226 ? -5.398 28.266 -26.812 1 86.62 226 GLY B CA 1
ATOM 5947 C C . GLY B 1 226 ? -5.277 29.719 -26.375 1 86.62 226 GLY B C 1
ATOM 5948 O O . GLY B 1 226 ? -4.996 30.594 -27.203 1 86.62 226 GLY B O 1
ATOM 5949 N N . SER B 1 227 ? -5.434 29.938 -25.109 1 86.94 227 SER B N 1
ATOM 5950 C CA . SER B 1 227 ? -5.301 31.297 -24.578 1 86.94 227 SER B CA 1
ATOM 5951 C C . SER B 1 227 ? -3.863 31.594 -24.172 1 86.94 227 SER B C 1
ATOM 5953 O O . SER B 1 227 ? -2.92 31.219 -24.859 1 86.94 227 SER B O 1
ATOM 5955 N N . TYR B 1 228 ? -3.764 32.344 -23.062 1 84.56 228 TYR B N 1
ATOM 5956 C CA . TYR B 1 228 ? -2.441 32.656 -22.547 1 84.56 228 TYR B CA 1
ATOM 5957 C C . TYR B 1 228 ? -1.575 31.406 -22.422 1 84.56 228 TYR B C 1
ATOM 5959 O O . TYR B 1 228 ? -2.037 30.359 -21.953 1 84.56 228 TYR B O 1
ATOM 5967 N N . GLY B 1 229 ? -0.336 31.5 -22.953 1 86.06 229 GLY B N 1
ATOM 5968 C CA . GLY B 1 229 ? 0.611 30.406 -22.906 1 86.06 229 GLY B CA 1
ATOM 5969 C C . GLY B 1 229 ? 0.654 29.578 -24.172 1 86.06 229 GLY B C 1
ATOM 5970 O O . GLY B 1 229 ? 1.497 28.688 -24.328 1 86.06 229 GLY B O 1
ATOM 5971 N N . ASN B 1 230 ? -0.312 29.844 -25.125 1 86 230 ASN B N 1
ATOM 5972 C CA . ASN B 1 230 ? -0.355 29.141 -26.406 1 86 230 ASN B CA 1
ATOM 5973 C C . ASN B 1 230 ? -0.076 30.094 -27.562 1 86 230 ASN B C 1
ATOM 5975 O O . ASN B 1 230 ? -0.79 31.094 -27.75 1 86 230 ASN B O 1
ATOM 5979 N N . SER B 1 231 ? 0.828 29.781 -28.359 1 85.31 231 SER B N 1
ATOM 5980 C CA . SER B 1 231 ? 1.223 30.641 -29.484 1 85.31 231 SER B CA 1
ATOM 5981 C C . SER B 1 231 ? 0.366 30.375 -30.703 1 85.31 231 SER B C 1
ATOM 5983 O O . SER B 1 231 ? -0.333 29.359 -30.781 1 85.31 231 SER B O 1
ATOM 5985 N N . VAL B 1 232 ? 0.473 31.344 -31.547 1 83.88 232 VAL B N 1
ATOM 5986 C CA . VAL B 1 232 ? -0.141 31.141 -32.844 1 83.88 232 VAL B CA 1
ATOM 5987 C C . VAL B 1 232 ? 0.48 29.922 -33.531 1 83.88 232 VAL B C 1
ATOM 5989 O O . VAL B 1 232 ? -0.203 29.188 -34.25 1 83.88 232 VAL B O 1
ATOM 5992 N N . GLY B 1 233 ? 1.696 29.734 -33.281 1 84.06 233 GLY B N 1
ATOM 5993 C CA . GLY B 1 233 ? 2.385 28.562 -33.812 1 84.06 233 GLY B CA 1
ATOM 5994 C C . GLY B 1 233 ? 1.768 27.266 -33.344 1 84.06 233 GLY B C 1
ATOM 5995 O O . GLY B 1 233 ? 1.639 26.312 -34.125 1 84.06 233 GLY B O 1
ATOM 5996 N N . SER B 1 234 ? 1.421 27.281 -32.125 1 84.31 234 SER B N 1
ATOM 5997 C CA . SER B 1 234 ? 0.797 26.078 -31.578 1 84.31 234 SER B CA 1
ATOM 5998 C C . SER B 1 234 ? -0.541 25.797 -32.25 1 84.31 234 SER B C 1
ATOM 6000 O O . SER B 1 234 ? -0.917 24.641 -32.469 1 84.31 234 SER B O 1
ATOM 6002 N N . TYR B 1 235 ? -1.239 26.891 -32.562 1 84.94 235 TYR B N 1
ATOM 6003 C CA . TYR B 1 235 ? -2.482 26.75 -33.312 1 84.94 235 TYR B CA 1
ATOM 6004 C C . TYR B 1 235 ? -2.219 26.219 -34.719 1 84.94 235 TYR B C 1
ATOM 6006 O O . TYR B 1 235 ? -2.852 25.25 -35.156 1 84.94 235 TYR B O 1
ATOM 6014 N N . LEU B 1 236 ? -1.261 26.672 -35.281 1 85.69 236 LEU B N 1
ATOM 6015 C CA . LEU B 1 236 ? -0.957 26.328 -36.656 1 85.69 236 LEU B CA 1
ATOM 6016 C C . LEU B 1 236 ? -0.423 24.906 -36.781 1 85.69 236 LEU B C 1
ATOM 6018 O O . LEU B 1 236 ? -0.619 24.234 -37.781 1 85.69 236 LEU B O 1
ATOM 6022 N N . SER B 1 237 ? 0.143 24.469 -35.781 1 86.5 237 SER B N 1
ATOM 6023 C CA . SER B 1 237 ? 0.679 23.109 -35.75 1 86.5 237 SER B CA 1
ATOM 6024 C C . SER B 1 237 ? -0.358 22.109 -35.281 1 86.5 237 SER B C 1
ATOM 6026 O O . SER B 1 237 ? -0.08 20.922 -35.188 1 86.5 237 SER B O 1
ATOM 6028 N N . GLY B 1 238 ? -1.543 22.641 -34.844 1 84.62 238 GLY B N 1
ATOM 6029 C CA . GLY B 1 238 ? -2.641 21.781 -34.438 1 84.62 238 GLY B CA 1
ATOM 6030 C C . GLY B 1 238 ? -2.549 21.328 -32.969 1 84.62 238 GLY B C 1
ATOM 6031 O O . GLY B 1 238 ? -3.316 20.469 -32.531 1 84.62 238 GLY B O 1
ATOM 6032 N N . LYS B 1 239 ? -1.628 21.844 -32.281 1 85.12 239 LYS B N 1
ATOM 6033 C CA . LYS B 1 239 ? -1.395 21.438 -30.906 1 85.12 239 LYS B CA 1
ATOM 6034 C C . LYS B 1 239 ? -2.416 22.078 -29.969 1 85.12 239 LYS B C 1
ATOM 6036 O O . LYS B 1 239 ? -2.756 21.5 -28.938 1 85.12 239 LYS B O 1
ATOM 6041 N N . ALA B 1 240 ? -2.908 23.359 -30.312 1 86.75 240 ALA B N 1
ATOM 6042 C CA . ALA B 1 240 ? -3.898 24.078 -29.5 1 86.75 240 ALA B CA 1
ATOM 6043 C C . ALA B 1 240 ? -4.871 24.844 -30.391 1 86.75 240 ALA B C 1
ATOM 6045 O O . ALA B 1 240 ? -4.535 25.219 -31.516 1 86.75 240 ALA B O 1
ATOM 6046 N N . PRO B 1 241 ? -6.098 25.031 -29.828 1 88.5 24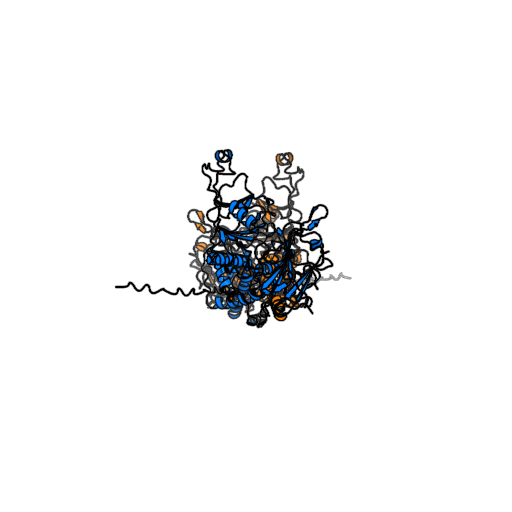1 PRO B N 1
ATOM 6047 C CA . PRO B 1 241 ? -7.02 25.875 -30.578 1 88.5 241 PRO B CA 1
ATOM 6048 C C . PRO B 1 241 ? -6.672 27.359 -30.5 1 88.5 241 PRO B C 1
ATOM 6050 O O . PRO B 1 241 ? -5.832 27.75 -29.688 1 88.5 241 PRO B O 1
ATOM 6053 N N . LEU B 1 242 ? -7.273 28.031 -31.422 1 81.06 242 LEU B N 1
ATOM 6054 C CA . LEU B 1 242 ? -7.148 29.484 -31.344 1 81.06 242 LEU B CA 1
ATOM 6055 C C . LEU B 1 242 ? -8.32 30.094 -30.578 1 81.06 242 LEU B C 1
ATOM 6057 O O . LEU B 1 242 ? -9.477 29.859 -30.938 1 81.06 242 LEU B O 1
ATOM 6061 N N . VAL B 1 243 ? -8.047 30.578 -29.438 1 80 243 VAL B N 1
ATOM 6062 C CA . VAL B 1 243 ? -9.094 31.188 -28.641 1 80 243 VAL B CA 1
ATOM 6063 C C . VAL B 1 243 ? -8.883 32.688 -28.562 1 80 243 VAL B C 1
ATOM 6065 O O . VAL B 1 243 ? -7.762 33.156 -28.344 1 80 243 VAL B O 1
ATOM 6068 N N . THR B 1 244 ? -9.969 33.438 -28.844 1 71.12 244 THR B N 1
ATOM 6069 C CA . THR B 1 244 ? -9.859 34.875 -28.891 1 71.12 244 THR B CA 1
ATOM 6070 C C . THR B 1 244 ? -10.344 35.5 -27.594 1 71.12 244 THR B C 1
ATOM 6072 O O . THR B 1 244 ? -10.055 36.688 -27.312 1 71.12 244 THR B O 1
ATOM 6075 N N . SER B 1 245 ? -11.078 34.75 -26.828 1 72.5 245 SER B N 1
ATOM 6076 C CA . SER B 1 245 ? -11.586 35.312 -25.578 1 72.5 245 SER B CA 1
ATOM 6077 C C . SER B 1 245 ? -11.195 34.469 -24.375 1 72.5 245 SER B C 1
ATOM 6079 O O . SER B 1 245 ? -11.836 33.469 -24.094 1 72.5 245 SER B O 1
ATOM 6081 N N . PRO B 1 246 ? -10.172 34.938 -23.719 1 76.44 246 PRO B N 1
ATOM 6082 C CA . PRO B 1 246 ? -9.758 34.156 -22.547 1 76.44 246 PRO B CA 1
ATOM 6083 C C . PRO B 1 246 ? -10.766 34.25 -21.391 1 76.44 246 PRO B C 1
ATOM 6085 O O . PRO B 1 246 ? -11.609 35.156 -21.391 1 76.44 246 PRO B O 1
ATOM 6088 N N . SER B 1 247 ? -10.773 33.25 -20.531 1 84.31 247 SER B N 1
ATOM 6089 C CA . SER B 1 247 ? -11.625 33.25 -19.359 1 84.31 247 SER B CA 1
ATOM 6090 C C . SER B 1 247 ? -11.445 34.5 -18.547 1 84.31 247 SER B C 1
ATOM 6092 O O . SER B 1 247 ? -10.352 35.062 -18.484 1 84.31 247 SER B O 1
ATOM 6094 N N . LYS B 1 248 ? -12.516 34.844 -18 1 87.81 248 LYS B N 1
ATOM 6095 C CA . LYS B 1 248 ? -12.484 36.062 -17.156 1 87.81 248 LYS B CA 1
ATOM 6096 C C . LYS B 1 248 ? -11.773 35.781 -15.828 1 87.81 248 LYS B C 1
ATOM 6098 O O . LYS B 1 248 ? -12.07 34.781 -15.156 1 87.81 248 LYS B O 1
ATOM 6103 N N . ARG B 1 249 ? -10.891 36.688 -15.555 1 92.19 249 ARG B N 1
ATOM 6104 C CA . ARG B 1 249 ? -10.25 36.656 -14.242 1 92.19 249 ARG B CA 1
ATOM 6105 C C . ARG B 1 249 ? -11.258 36.938 -13.133 1 92.19 249 ARG B C 1
ATOM 6107 O O . ARG B 1 249 ? -11.922 37.969 -13.148 1 92.19 249 ARG B O 1
ATOM 6114 N N . THR B 1 250 ? -11.32 36 -12.203 1 95.25 250 THR B N 1
ATOM 6115 C CA . THR B 1 250 ? -12.352 36.156 -11.18 1 95.25 250 THR B CA 1
ATOM 6116 C C . THR B 1 250 ? -11.742 36.062 -9.781 1 95.25 250 THR B C 1
ATOM 6118 O O . THR B 1 250 ? -10.883 35.219 -9.523 1 95.25 250 THR B O 1
ATOM 6121 N N . THR B 1 251 ? -12.18 36.969 -8.93 1 97.31 251 THR B N 1
ATOM 6122 C CA . THR B 1 251 ? -11.867 36.906 -7.512 1 97.31 251 THR B CA 1
ATOM 6123 C C . THR B 1 251 ? -12.805 35.938 -6.793 1 97.31 251 THR B C 1
ATOM 6125 O O . THR B 1 251 ? -14.023 36.031 -6.941 1 97.31 251 THR B O 1
ATOM 6128 N N . PRO B 1 252 ? -12.227 35.031 -6.051 1 98.06 252 PRO B N 1
ATOM 6129 C CA . PRO B 1 252 ? -13.133 34.156 -5.316 1 98.06 252 PRO B CA 1
ATOM 6130 C C . PRO B 1 252 ? -13.883 34.875 -4.199 1 98.06 252 PRO B C 1
ATOM 6132 O O . PRO B 1 252 ? -13.484 35.969 -3.781 1 98.06 252 PRO B O 1
ATOM 6135 N N . ARG B 1 253 ? -14.992 34.188 -3.828 1 98.25 253 ARG B N 1
ATOM 6136 C CA . ARG B 1 253 ? -15.711 34.719 -2.662 1 98.25 253 ARG B CA 1
ATOM 6137 C C . ARG B 1 253 ? -14.945 34.438 -1.378 1 98.25 253 ARG B C 1
ATOM 6139 O O . ARG B 1 253 ? -14.469 33.312 -1.171 1 98.25 253 ARG B O 1
ATOM 6146 N N . PHE B 1 254 ? -14.844 35.5 -0.588 1 98.19 254 PHE B N 1
ATOM 6147 C CA . PHE B 1 254 ? -14.211 35.344 0.718 1 98.19 254 PHE B CA 1
ATOM 6148 C C . PHE B 1 254 ? -15.25 35.375 1.828 1 98.19 254 PHE B C 1
ATOM 6150 O O . PHE B 1 254 ? -16.125 36.219 1.85 1 98.19 254 PHE B O 1
ATOM 6157 N N . VAL B 1 255 ? -15.172 34.375 2.693 1 97.94 255 VAL B N 1
ATOM 6158 C CA . VAL B 1 255 ? -16.094 34.281 3.828 1 97.94 255 VAL B CA 1
ATOM 6159 C C . VAL B 1 255 ? -15.328 34.562 5.125 1 97.94 255 VAL B C 1
ATOM 6161 O O . VAL B 1 255 ? -14.32 33.906 5.41 1 97.94 255 VAL B O 1
ATOM 6164 N N . GLU B 1 256 ? -15.789 35.562 5.883 1 96.88 256 GLU B N 1
ATOM 6165 C CA . GLU B 1 256 ? -15.188 35.875 7.172 1 96.88 256 GLU B CA 1
ATOM 6166 C C . GLU B 1 256 ? -15.453 34.781 8.195 1 96.88 256 GLU B C 1
ATOM 6168 O O . GLU B 1 256 ? -16.609 34.5 8.523 1 96.88 256 GLU B O 1
ATOM 6173 N N . GLY B 1 257 ? -14.398 34.219 8.688 1 95.38 257 GLY B N 1
ATOM 6174 C CA . GLY B 1 257 ? -14.516 33.125 9.617 1 95.38 257 GLY B CA 1
ATOM 6175 C C . GLY B 1 257 ? -14.383 33.531 11.07 1 95.38 257 GLY B C 1
ATOM 6176 O O . GLY B 1 257 ? -14.711 32.75 11.977 1 95.38 257 GLY B O 1
ATOM 6177 N N . SER B 1 258 ? -13.859 34.75 11.312 1 92.62 258 SER B N 1
ATOM 6178 C CA . SER B 1 258 ? -13.727 35.25 12.688 1 92.62 258 SER B CA 1
ATOM 6179 C C . SER B 1 258 ? -15.07 35.25 13.398 1 92.62 258 SER B C 1
ATOM 6181 O O . SER B 1 258 ? -16.047 35.812 12.883 1 92.62 258 SER B O 1
ATOM 6183 N N . GLY B 1 259 ? -15.047 34.656 14.516 1 87.25 259 GLY B N 1
ATOM 6184 C CA . GLY B 1 259 ? -16.266 34.656 15.312 1 87.25 259 GLY B CA 1
ATOM 6185 C C . GLY B 1 259 ? -17.172 33.5 15 1 87.25 259 GLY B C 1
ATOM 6186 O O . GLY B 1 259 ? -18.156 33.25 15.719 1 87.25 259 GLY B O 1
ATOM 6187 N N . LEU B 1 260 ? -16.875 32.75 13.953 1 92.19 260 LEU B N 1
ATOM 6188 C CA . LEU B 1 260 ? -17.641 31.578 13.633 1 92.19 260 LEU B CA 1
ATOM 6189 C C . LEU B 1 260 ? -17.172 30.375 14.445 1 92.19 260 LEU B C 1
ATOM 6191 O O . LEU B 1 260 ? -16.078 30.406 15.031 1 92.19 260 LEU B O 1
ATOM 6195 N N . VAL B 1 261 ? -18.062 29.438 14.57 1 94.75 261 VAL B N 1
ATOM 6196 C CA . VAL B 1 261 ? -17.719 28.125 15.117 1 94.75 261 VAL B CA 1
ATOM 6197 C C . VAL B 1 261 ? -17.719 27.094 14 1 94.75 261 VAL B C 1
ATOM 6199 O O . VAL B 1 261 ? -18.781 26.641 13.547 1 94.75 261 VAL B O 1
ATOM 6202 N N . VAL B 1 262 ? -16.609 26.703 13.555 1 96.19 262 VAL B N 1
ATOM 6203 C CA . VAL B 1 262 ? -16.422 25.734 12.477 1 96.19 262 VAL B CA 1
ATOM 6204 C C . VAL B 1 262 ? -15.82 24.453 13.023 1 96.19 262 VAL B C 1
ATOM 6206 O O . VAL B 1 262 ? -14.859 24.484 13.789 1 96.19 262 VAL B O 1
ATOM 6209 N N . ASN B 1 263 ? -16.422 23.328 12.727 1 97.25 263 ASN B N 1
ATOM 6210 C CA . ASN B 1 263 ? -15.82 22.031 13.07 1 97.25 263 ASN B CA 1
ATOM 6211 C C . ASN B 1 263 ? -15.211 21.359 11.844 1 97.25 263 ASN B C 1
ATOM 6213 O O . ASN B 1 263 ? -15.922 20.969 10.922 1 97.25 263 ASN B O 1
ATOM 6217 N N . THR B 1 264 ? -13.922 21.188 11.836 1 98 264 THR B N 1
ATOM 6218 C CA . THR B 1 264 ? -13.242 20.562 10.703 1 98 264 THR B CA 1
ATOM 6219 C C . THR B 1 264 ? -12.68 19.188 11.102 1 98 264 THR B C 1
ATOM 6221 O O . THR B 1 264 ? -11.922 18.578 10.344 1 98 264 THR B O 1
ATOM 6224 N N . ILE B 1 265 ? -12.977 18.688 12.266 1 97.88 265 ILE B N 1
ATOM 6225 C CA . ILE B 1 265 ? -12.359 17.484 12.797 1 97.88 265 ILE B CA 1
ATOM 6226 C C . ILE B 1 265 ? -13.211 16.266 12.422 1 97.88 265 ILE B C 1
ATOM 6228 O O . ILE B 1 265 ? -14.43 16.266 12.617 1 97.88 265 ILE B O 1
ATOM 6232 N N . PRO B 1 266 ? -12.586 15.211 11.859 1 97.12 266 PRO B N 1
ATOM 6233 C CA . PRO B 1 266 ? -13.344 14.008 11.516 1 97.12 266 PRO B CA 1
ATOM 6234 C C . PRO B 1 266 ? -13.805 13.227 12.742 1 97.12 266 PRO B C 1
ATOM 6236 O O . PRO B 1 266 ? -13.227 13.375 13.82 1 97.12 266 PRO B O 1
ATOM 6239 N N . PRO B 1 267 ? -14.867 12.406 12.57 1 97.38 267 PRO B N 1
ATOM 6240 C CA . PRO B 1 267 ? -15.328 11.578 13.688 1 97.38 267 PRO B CA 1
ATOM 6241 C C . PRO B 1 267 ? -14.375 10.438 14.008 1 97.38 267 PRO B C 1
ATOM 6243 O O . PRO B 1 267 ? -13.719 9.898 13.109 1 97.38 267 PRO B O 1
ATOM 6246 N N . ASN B 1 268 ? -14.328 10.055 15.273 1 97.19 268 ASN B N 1
ATOM 6247 C CA . ASN B 1 268 ? -13.492 8.961 15.75 1 97.19 268 ASN B CA 1
ATOM 6248 C C . ASN B 1 268 ? -14.312 7.707 16.031 1 97.19 268 ASN B C 1
ATOM 6250 O O . ASN B 1 268 ? -13.875 6.832 16.781 1 97.19 268 ASN B O 1
ATOM 6254 N N . ASP B 1 269 ? -15.523 7.605 15.539 1 97.38 269 ASP B N 1
ATOM 6255 C CA . ASP B 1 269 ? -16.422 6.453 15.641 1 97.38 269 ASP B CA 1
ATOM 6256 C C . ASP B 1 269 ? -16.797 5.922 14.266 1 97.38 269 ASP B C 1
ATOM 6258 O O . ASP B 1 269 ? -16.062 6.137 13.289 1 97.38 269 ASP B O 1
ATOM 6262 N N . PHE B 1 270 ? -17.891 5.184 14.18 1 98.06 270 PHE B N 1
ATOM 6263 C CA . PHE B 1 270 ? -18.281 4.527 12.945 1 98.06 270 PHE B CA 1
ATOM 6264 C C . PHE B 1 270 ? -18.453 5.543 11.82 1 98.06 270 PHE B C 1
ATOM 6266 O O . PHE B 1 270 ? -18.25 5.219 10.648 1 98.06 270 PHE B O 1
ATOM 6273 N N . GLY B 1 271 ? -18.766 6.793 12.109 1 98.31 271 GLY B N 1
ATOM 6274 C CA . GLY B 1 271 ? -18.922 7.852 11.133 1 98.31 271 GLY B CA 1
ATOM 6275 C C . GLY B 1 271 ? -17.688 8.078 10.289 1 98.31 271 GLY B C 1
ATOM 6276 O O . GLY B 1 271 ? -17.766 8.633 9.188 1 98.31 271 GLY B O 1
ATOM 6277 N N . HIS B 1 272 ? -16.562 7.684 10.852 1 98.69 272 HIS B N 1
ATOM 6278 C CA . HIS B 1 272 ? -15.32 7.777 10.078 1 98.69 272 HIS B CA 1
ATOM 6279 C C . HIS B 1 272 ? -15.43 6.988 8.781 1 98.69 272 HIS B C 1
ATOM 6281 O O . HIS B 1 272 ? -15.031 7.477 7.719 1 98.69 272 HIS B O 1
ATOM 6287 N N . PHE B 1 273 ? -15.922 5.727 8.82 1 98.88 273 PHE B N 1
ATOM 6288 C CA . PHE B 1 273 ? -16.031 4.879 7.637 1 98.88 273 PHE B CA 1
ATOM 6289 C C . PHE B 1 273 ? -17.047 5.449 6.648 1 98.88 273 PHE B C 1
ATOM 6291 O O . PHE B 1 273 ? -16.875 5.332 5.434 1 98.88 273 PHE B O 1
ATOM 6298 N N . GLU B 1 274 ? -18.078 6.062 7.129 1 98.75 274 GLU B N 1
ATOM 6299 C CA . GLU B 1 274 ? -19.062 6.699 6.262 1 98.75 274 GLU B CA 1
ATOM 6300 C C . GLU B 1 274 ? -18.453 7.871 5.504 1 98.75 274 GLU B C 1
ATOM 6302 O O . GLU B 1 274 ? -18.688 8.039 4.305 1 98.75 274 GLU B O 1
ATOM 6307 N N . MET B 1 275 ? -17.688 8.664 6.207 1 98.56 275 MET B N 1
ATOM 6308 C CA . MET B 1 275 ? -17.016 9.789 5.555 1 98.56 275 MET B CA 1
ATOM 6309 C C . MET B 1 275 ? -15.969 9.297 4.566 1 98.56 275 MET B C 1
ATOM 6311 O O . MET B 1 275 ? -15.789 9.891 3.5 1 98.56 275 MET B O 1
ATOM 6315 N N . LEU B 1 276 ? -15.25 8.242 4.961 1 98.81 276 LEU B N 1
ATOM 6316 C CA . LEU B 1 276 ? -14.305 7.633 4.039 1 98.81 276 LEU B CA 1
ATOM 6317 C C . LEU B 1 276 ? -15 7.215 2.746 1 98.81 276 LEU B C 1
ATOM 6319 O O . LEU B 1 276 ? -14.484 7.453 1.652 1 98.81 276 LEU B O 1
ATOM 6323 N N . ASN B 1 277 ? -16.125 6.57 2.893 1 98.88 277 ASN B N 1
ATOM 6324 C CA . ASN B 1 277 ? -16.875 6.168 1.712 1 98.88 277 ASN B CA 1
ATOM 6325 C C . ASN B 1 277 ? -17.25 7.371 0.847 1 98.88 277 ASN B C 1
ATOM 6327 O O . ASN B 1 277 ? -17.156 7.309 -0.381 1 98.88 277 ASN B O 1
ATOM 6331 N N . GLN B 1 278 ? -17.703 8.445 1.455 1 98.62 278 GLN B N 1
ATOM 6332 C CA . GLN B 1 278 ? -18.062 9.641 0.702 1 98.62 278 GLN B CA 1
ATOM 6333 C C . GLN B 1 278 ? -16.859 10.18 -0.081 1 98.62 278 GLN B C 1
ATOM 6335 O O . GLN B 1 278 ? -17 10.594 -1.232 1 98.62 278 GLN B O 1
ATOM 6340 N N . LEU B 1 279 ? -15.719 10.164 0.543 1 98.56 279 LEU B N 1
ATOM 6341 C CA . LEU B 1 279 ? -14.508 10.617 -0.124 1 98.56 279 LEU B CA 1
ATOM 6342 C C . LEU B 1 279 ? -14.164 9.711 -1.303 1 98.56 279 LEU B C 1
ATOM 6344 O O . LEU B 1 279 ? -13.844 10.195 -2.389 1 98.56 279 LEU B O 1
ATOM 6348 N N . VAL B 1 280 ? -14.227 8.375 -1.1 1 98.5 280 VAL B N 1
ATOM 6349 C CA . VAL B 1 280 ? -13.922 7.406 -2.145 1 98.5 280 VAL B CA 1
ATOM 6350 C C . VAL B 1 280 ? -14.867 7.609 -3.328 1 98.5 280 VAL B C 1
ATOM 6352 O O . VAL B 1 280 ? -14.453 7.523 -4.484 1 98.5 280 VAL B O 1
ATOM 6355 N N . GLN B 1 281 ? -16.141 7.895 -3.037 1 98.12 281 GLN B N 1
ATOM 6356 C CA . GLN B 1 281 ? -17.109 8.117 -4.105 1 98.12 281 GLN B CA 1
ATOM 6357 C C . GLN B 1 281 ? -16.844 9.438 -4.824 1 98.12 281 GLN B C 1
ATOM 6359 O O . GLN B 1 281 ? -17.078 9.555 -6.027 1 98.12 281 GLN B O 1
ATOM 6364 N N . MET B 1 282 ? -16.312 10.398 -4.129 1 97.88 282 MET B N 1
ATOM 6365 C CA . MET B 1 282 ? -16.109 11.734 -4.672 1 97.88 282 MET B CA 1
ATOM 6366 C C . MET B 1 282 ? -14.922 11.773 -5.617 1 97.88 282 MET B C 1
ATOM 6368 O O . MET B 1 282 ? -14.961 12.438 -6.652 1 97.88 282 MET B O 1
ATOM 6372 N N . GLU B 1 283 ? -13.891 11.094 -5.34 1 98 283 GLU B N 1
ATOM 6373 C CA . GLU B 1 283 ? -12.633 11.18 -6.086 1 98 283 GLU B CA 1
ATOM 6374 C C . GLU B 1 283 ? -12.508 10.039 -7.09 1 98 283 GLU B C 1
ATOM 6376 O O . GLU B 1 283 ? -13.195 9.016 -6.969 1 98 283 GLU B O 1
ATOM 6381 N N . PRO B 1 284 ? -11.633 10.227 -8.133 1 96.69 284 PRO B N 1
ATOM 6382 C CA . PRO B 1 284 ? -11.422 9.133 -9.086 1 96.69 284 PRO B CA 1
ATOM 6383 C C . PRO B 1 284 ? -10.898 7.863 -8.414 1 96.69 284 PRO B C 1
ATOM 6385 O O . PRO B 1 284 ? -10.117 7.945 -7.457 1 96.69 284 PRO B O 1
ATOM 6388 N N . ALA B 1 285 ? -11.242 6.738 -8.945 1 93.81 285 ALA B N 1
ATOM 6389 C CA . ALA B 1 285 ? -10.867 5.438 -8.398 1 93.81 285 ALA B CA 1
ATOM 6390 C C . ALA B 1 285 ? -9.359 5.305 -8.273 1 93.81 285 ALA B C 1
ATOM 6392 O O . ALA B 1 285 ? -8.852 4.723 -7.309 1 93.81 285 ALA B O 1
ATOM 6393 N N . GLU B 1 286 ? -8.664 5.875 -9.195 1 94.62 286 GLU B N 1
ATOM 6394 C CA . GLU B 1 286 ? -7.223 5.648 -9.289 1 94.62 286 GLU B CA 1
ATOM 6395 C C . GLU B 1 286 ? -6.445 6.703 -8.508 1 94.62 286 GLU B C 1
ATOM 6397 O O . GLU B 1 286 ? -5.215 6.727 -8.539 1 94.62 286 GLU B O 1
ATOM 6402 N N . ALA B 1 287 ? -7.176 7.52 -7.785 1 95.94 287 ALA B N 1
ATOM 6403 C CA . ALA B 1 287 ? -6.523 8.633 -7.102 1 95.94 287 ALA B CA 1
ATOM 6404 C C . ALA B 1 287 ? -5.695 8.148 -5.918 1 95.94 287 ALA B C 1
ATOM 6406 O O . ALA B 1 287 ? -4.738 8.812 -5.512 1 95.94 287 ALA B O 1
ATOM 6407 N N . LEU B 1 288 ? -6.094 7.047 -5.324 1 95 288 LEU B N 1
ATOM 6408 C CA . LEU B 1 288 ? -5.391 6.52 -4.164 1 95 288 LEU B CA 1
ATOM 6409 C C . LEU B 1 288 ? -4.582 5.277 -4.539 1 95 288 LEU B C 1
ATOM 6411 O O . LEU B 1 288 ? -4.895 4.602 -5.52 1 95 288 LEU B O 1
ATOM 6415 N N . ASP B 1 289 ? -3.486 5.043 -3.803 1 95.75 289 ASP B N 1
ATOM 6416 C CA . ASP B 1 289 ? -2.711 3.816 -3.943 1 95.75 289 ASP B CA 1
ATOM 6417 C C . ASP B 1 289 ? -3.611 2.586 -3.867 1 95.75 289 ASP B C 1
ATOM 6419 O O . ASP B 1 289 ? -4.438 2.469 -2.963 1 95.75 289 ASP B O 1
ATOM 6423 N N . PRO B 1 290 ? -3.457 1.671 -4.781 1 96.94 290 PRO B N 1
ATOM 6424 C CA . PRO B 1 290 ? -4.379 0.535 -4.805 1 96.94 290 PRO B CA 1
ATOM 6425 C C . PRO B 1 290 ? -4.273 -0.341 -3.559 1 96.94 290 PRO B C 1
ATOM 6427 O O . PRO B 1 290 ? -5.254 -0.972 -3.158 1 96.94 290 PRO B O 1
ATOM 6430 N N . GLU B 1 291 ? -3.061 -0.421 -2.934 1 97.69 291 GLU B N 1
ATOM 6431 C CA . GLU B 1 291 ? -2.918 -1.211 -1.714 1 97.69 291 GLU B CA 1
ATOM 6432 C C . GLU B 1 291 ? -3.752 -0.628 -0.577 1 97.69 291 GLU B C 1
ATOM 6434 O O . GLU B 1 291 ? -4.363 -1.37 0.194 1 97.69 291 GLU B O 1
ATOM 6439 N N . LEU B 1 292 ? -3.75 0.701 -0.483 1 98.06 292 LEU B N 1
ATOM 6440 C CA . LEU B 1 292 ? -4.586 1.356 0.517 1 98.06 292 LEU B CA 1
ATOM 6441 C C . LEU B 1 292 ? -6.066 1.181 0.187 1 98.06 292 LEU B C 1
ATOM 6443 O O . LEU B 1 292 ? -6.855 0.775 1.045 1 98.06 292 LEU B O 1
ATOM 6447 N N . ALA B 1 293 ? -6.418 1.453 -1.082 1 98.19 293 ALA B N 1
ATOM 6448 C CA . ALA B 1 293 ? -7.809 1.312 -1.51 1 98.19 293 ALA B CA 1
ATOM 6449 C C . ALA B 1 293 ? -8.289 -0.126 -1.344 1 98.19 293 ALA B C 1
ATOM 6451 O O . ALA B 1 293 ? -9.477 -0.365 -1.089 1 98.19 293 ALA B O 1
ATOM 6452 N N . GLY B 1 294 ? -7.352 -1.039 -1.505 1 98 294 GLY B N 1
ATOM 6453 C CA . GLY B 1 294 ? -7.691 -2.441 -1.323 1 98 294 GLY B CA 1
ATOM 6454 C C . GLY B 1 294 ? -8.172 -2.762 0.081 1 98 294 GLY B C 1
ATOM 6455 O O . GLY B 1 294 ? -9.062 -3.592 0.264 1 98 294 GLY B O 1
ATOM 6456 N N . GLN B 1 295 ? -7.605 -2.148 1.101 1 98.06 295 GLN B N 1
ATOM 6457 C CA . GLN B 1 295 ? -8.047 -2.316 2.48 1 98.06 295 GLN B CA 1
ATOM 6458 C C . GLN B 1 295 ? -9.477 -1.811 2.666 1 98.06 295 GLN B C 1
ATOM 6460 O O . GLN B 1 295 ? -10.266 -2.422 3.387 1 98.06 295 GLN B O 1
ATOM 6465 N N . PHE B 1 296 ? -9.789 -0.682 1.987 1 98.69 296 PHE B N 1
ATOM 6466 C CA . PHE B 1 296 ? -11.133 -0.125 2.059 1 98.69 296 PHE B CA 1
ATOM 6467 C C . PHE B 1 296 ? -12.141 -1.051 1.381 1 98.69 296 PHE B C 1
ATOM 6469 O O . PHE B 1 296 ? -13.219 -1.311 1.924 1 98.69 296 PHE B O 1
ATOM 6476 N N . ALA B 1 297 ? -11.695 -1.554 0.224 1 97.75 297 ALA B N 1
ATOM 6477 C CA . ALA B 1 297 ? -12.57 -2.443 -0.542 1 97.75 297 ALA B CA 1
ATOM 6478 C C . ALA B 1 297 ? -12.883 -3.713 0.244 1 97.75 297 ALA B C 1
ATOM 6480 O O . ALA B 1 297 ? -13.992 -4.242 0.159 1 97.75 297 ALA B O 1
ATOM 6481 N N . ALA B 1 298 ? -11.945 -4.184 1.026 1 97.62 298 ALA B N 1
ATOM 6482 C CA . ALA B 1 298 ? -12.102 -5.414 1.793 1 97.62 298 ALA B CA 1
ATOM 6483 C C . ALA B 1 298 ? -13.203 -5.273 2.84 1 97.62 298 ALA B C 1
ATOM 6485 O O . ALA B 1 298 ? -13.766 -6.273 3.301 1 97.62 298 ALA B O 1
ATOM 6486 N N . ILE B 1 299 ? -13.492 -4.027 3.193 1 98.25 299 ILE B N 1
ATOM 6487 C CA . ILE B 1 299 ? -14.562 -3.854 4.164 1 98.25 299 ILE B CA 1
ATOM 6488 C C . ILE B 1 299 ? -15.789 -3.254 3.48 1 98.25 299 ILE B C 1
ATOM 6490 O O . ILE B 1 299 ? -16.719 -2.781 4.148 1 98.25 299 ILE B O 1
ATOM 6494 N N . GLY B 1 300 ? -15.758 -3.166 2.162 1 97.75 300 GLY B N 1
ATOM 6495 C CA . GLY B 1 300 ? -16.969 -2.842 1.417 1 97.75 300 GLY B CA 1
ATOM 6496 C C . GLY B 1 300 ? -16.984 -1.411 0.917 1 97.75 300 GLY B C 1
ATOM 6497 O O . GLY B 1 300 ? -18.016 -0.948 0.4 1 97.75 300 GLY B O 1
ATOM 6498 N N . ILE B 1 301 ? -15.945 -0.679 1.08 1 98.62 301 ILE B N 1
ATOM 6499 C CA . ILE B 1 301 ? -15.883 0.689 0.579 1 98.62 301 ILE B CA 1
ATOM 6500 C C . ILE B 1 301 ? -15.156 0.713 -0.765 1 98.62 301 ILE B C 1
ATOM 6502 O O . ILE B 1 301 ? -13.93 0.627 -0.817 1 98.62 301 ILE B O 1
ATOM 6506 N N . VAL B 1 302 ? -15.898 0.826 -1.821 1 96.44 302 VAL B N 1
ATOM 6507 C CA . VAL B 1 302 ? -15.398 0.716 -3.188 1 96.44 302 VAL B CA 1
ATOM 6508 C C . VAL B 1 302 ? -16.078 1.763 -4.07 1 96.44 302 VAL B C 1
ATOM 6510 O O . VAL B 1 302 ? -17.266 2.023 -3.93 1 96.44 302 VAL B O 1
ATOM 6513 N N . LYS B 1 303 ? -15.289 2.385 -4.906 1 96.75 303 LYS B N 1
ATOM 6514 C CA . LYS B 1 303 ? -15.828 3.342 -5.867 1 96.75 303 LYS B CA 1
ATOM 6515 C C . LYS B 1 303 ? -16.984 2.734 -6.652 1 96.75 303 LYS B C 1
ATOM 6517 O O . LYS B 1 303 ? -16.875 1.631 -7.188 1 96.75 303 LYS B O 1
ATOM 6522 N N . GLY B 1 304 ? -18.109 3.459 -6.66 1 95.69 304 GLY B N 1
ATOM 6523 C CA . GLY B 1 304 ? -19.25 3.049 -7.469 1 95.69 304 GLY B CA 1
ATOM 6524 C C . GLY B 1 304 ? -20.156 2.066 -6.762 1 95.69 304 GLY B C 1
ATOM 6525 O O . GLY B 1 304 ? -21.203 1.686 -7.293 1 95.69 304 GLY B O 1
ATOM 6526 N N . LYS B 1 305 ? -19.844 1.625 -5.598 1 96 305 LYS B N 1
ATOM 6527 C CA . LYS B 1 305 ? -20.672 0.681 -4.852 1 96 305 LYS B CA 1
ATOM 6528 C C . LYS B 1 305 ? -21.203 1.312 -3.566 1 96 305 LYS B C 1
ATOM 6530 O O . LYS B 1 305 ? -20.516 2.123 -2.938 1 96 305 LYS B O 1
ATOM 6535 N N . GLU B 1 306 ? -22.391 0.9 -3.172 1 97.69 306 GLU B N 1
ATOM 6536 C CA . GLU B 1 306 ? -22.969 1.368 -1.919 1 97.69 306 GLU B CA 1
ATOM 6537 C C . GLU B 1 306 ? -22.266 0.747 -0.714 1 97.69 306 GLU B C 1
ATOM 6539 O O . GLU B 1 306 ? -21.953 -0.447 -0.717 1 97.69 306 GLU B O 1
ATOM 6544 N N . PHE B 1 307 ? -21.953 1.538 0.29 1 98.5 307 PHE B N 1
ATOM 6545 C CA . PHE B 1 307 ? -21.438 1.05 1.566 1 98.5 307 PHE B CA 1
ATOM 6546 C C . PHE B 1 307 ? -22.578 0.728 2.518 1 98.5 307 PHE B C 1
ATOM 6548 O O . PHE B 1 307 ? -23.141 1.625 3.158 1 98.5 307 PHE B O 1
ATOM 6555 N N . ALA B 1 308 ? -22.859 -0.55 2.588 1 97.88 308 ALA B N 1
ATOM 6556 C CA . ALA B 1 308 ? -23.984 -1.024 3.383 1 97.88 308 ALA B CA 1
ATOM 6557 C C . ALA B 1 308 ? -23.609 -2.268 4.184 1 97.88 308 ALA B C 1
ATOM 6559 O O . ALA B 1 308 ? -24.125 -3.357 3.932 1 97.88 308 ALA B O 1
ATOM 6560 N N . PRO B 1 309 ? -22.734 -2.068 5.184 1 97.88 309 PRO B N 1
ATOM 6561 C CA . PRO B 1 309 ? -22.375 -3.24 5.984 1 97.88 309 PRO B CA 1
ATOM 6562 C C . PRO B 1 309 ? -23.578 -3.873 6.684 1 97.88 309 PRO B C 1
ATOM 6564 O O . PRO B 1 309 ? -24.453 -3.158 7.18 1 97.88 309 PRO B O 1
ATOM 6567 N N . ASP B 1 310 ? -23.672 -5.215 6.676 1 97.56 310 ASP B N 1
ATOM 6568 C CA . ASP B 1 310 ? -24.719 -5.898 7.434 1 97.56 310 ASP B CA 1
ATOM 6569 C C . ASP B 1 310 ? -24.453 -5.824 8.938 1 97.56 310 ASP B C 1
ATOM 6571 O O . ASP B 1 310 ? -23.484 -5.184 9.367 1 97.56 310 ASP B O 1
ATOM 6575 N N . ALA B 1 311 ? -25.266 -6.422 9.703 1 98.19 311 ALA B N 1
ATOM 6576 C CA . ALA B 1 311 ? -25.188 -6.309 11.156 1 98.19 311 ALA B CA 1
ATOM 6577 C C . ALA B 1 311 ? -23.859 -6.848 11.68 1 98.19 311 ALA B C 1
ATOM 6579 O O . ALA B 1 311 ? -23.25 -6.258 12.57 1 98.19 311 ALA B O 1
ATOM 6580 N N . ARG B 1 312 ? -23.406 -7.977 11.156 1 97.94 312 ARG B N 1
ATOM 6581 C CA . ARG B 1 312 ? -22.125 -8.57 11.578 1 97.94 312 ARG B CA 1
ATOM 6582 C C . ARG B 1 312 ? -20.969 -7.625 11.281 1 97.94 312 ARG B C 1
ATOM 6584 O O . ARG B 1 312 ? -20.172 -7.328 12.172 1 97.94 312 ARG B O 1
ATOM 6591 N N . MET B 1 313 ? -20.938 -7.195 10.039 1 98.12 313 MET B N 1
ATOM 6592 C CA . MET B 1 313 ? -19.844 -6.32 9.617 1 98.12 313 MET B CA 1
ATOM 6593 C C . MET B 1 313 ? -19.859 -5.012 10.406 1 98.12 313 MET B C 1
ATOM 6595 O O . MET B 1 313 ? -18.797 -4.504 10.789 1 98.12 313 MET B O 1
ATOM 6599 N N . ARG B 1 314 ? -21 -4.445 10.641 1 98.38 314 ARG B N 1
ATOM 6600 C CA . ARG B 1 314 ? -21.109 -3.221 11.422 1 98.38 314 ARG B CA 1
ATOM 6601 C C . ARG B 1 314 ? -20.516 -3.406 12.812 1 98.38 314 ARG B C 1
ATOM 6603 O O . ARG B 1 314 ? -19.766 -2.549 13.297 1 98.38 314 ARG B O 1
ATOM 6610 N N . LYS B 1 315 ? -20.844 -4.504 13.453 1 98.44 315 LYS B N 1
ATOM 6611 C CA . LYS B 1 315 ? -20.312 -4.789 14.781 1 98.44 315 LYS B CA 1
ATOM 6612 C C . LYS B 1 315 ? -18.781 -4.895 14.75 1 98.44 315 LYS B C 1
ATOM 6614 O O . LYS B 1 315 ? -18.109 -4.391 15.648 1 98.44 315 LYS B O 1
ATOM 6619 N N . VAL B 1 316 ? -18.266 -5.578 13.727 1 98.56 316 VAL B N 1
ATOM 6620 C CA . VAL B 1 316 ? -16.828 -5.738 13.594 1 98.56 316 VAL B CA 1
ATOM 6621 C C . VAL B 1 316 ? -16.172 -4.371 13.398 1 98.56 316 VAL B C 1
ATOM 6623 O O . VAL B 1 316 ? -15.148 -4.074 14.016 1 98.56 316 VAL B O 1
ATOM 6626 N N . LEU B 1 317 ? -16.75 -3.504 12.547 1 98.69 317 LEU B N 1
ATOM 6627 C CA . LEU B 1 317 ? -16.172 -2.201 12.242 1 98.69 317 LEU B CA 1
ATOM 6628 C C . LEU B 1 317 ? -16.266 -1.268 13.445 1 98.69 317 LEU B C 1
ATOM 6630 O O . LEU B 1 317 ? -15.406 -0.414 13.641 1 98.69 317 LEU B O 1
ATOM 6634 N N . GLU B 1 318 ? -17.281 -1.447 14.266 1 98.5 318 GLU B N 1
ATOM 6635 C CA . GLU B 1 318 ? -17.406 -0.674 15.5 1 98.5 318 GLU B CA 1
ATOM 6636 C C . GLU B 1 318 ? -16.281 -1.014 16.469 1 98.5 318 GLU B C 1
ATOM 6638 O O . GLU B 1 318 ? -15.789 -0.14 17.188 1 98.5 318 GLU B O 1
ATOM 6643 N N . LYS B 1 319 ? -15.914 -2.275 16.5 1 98.25 319 LYS B N 1
ATOM 6644 C CA . LYS B 1 319 ? -14.766 -2.67 17.312 1 98.25 319 LYS B CA 1
ATOM 6645 C C . LYS B 1 319 ? -13.461 -2.137 16.719 1 98.25 319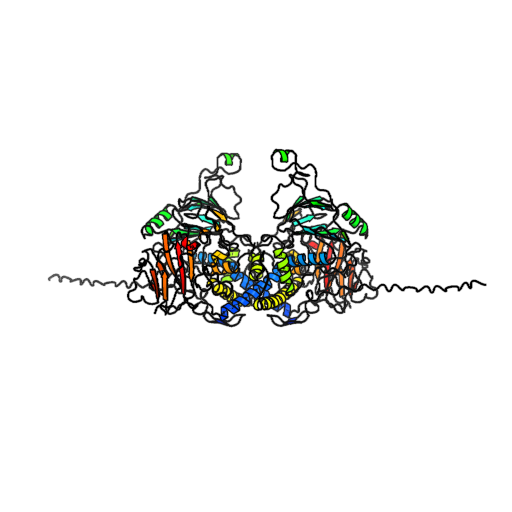 LYS B C 1
ATOM 6647 O O . LYS B 1 319 ? -12.578 -1.692 17.453 1 98.25 319 LYS B O 1
ATOM 6652 N N . ALA B 1 320 ? -13.383 -2.18 15.414 1 98.81 320 ALA B N 1
ATOM 6653 C CA . ALA B 1 320 ? -12.164 -1.774 14.719 1 98.81 320 ALA B CA 1
ATOM 6654 C C . ALA B 1 320 ? -11.906 -0.281 14.898 1 98.81 320 ALA B C 1
ATOM 6656 O O . ALA B 1 320 ? -10.758 0.135 15.094 1 98.81 320 ALA B O 1
ATOM 6657 N N . VAL B 1 321 ? -12.938 0.538 14.82 1 98.5 321 VAL B N 1
ATOM 6658 C CA . VAL B 1 321 ? -12.758 1.985 14.867 1 98.5 321 VAL B CA 1
ATOM 6659 C C . VAL B 1 321 ? -12.266 2.4 16.25 1 98.5 321 VAL B C 1
ATOM 6661 O O . VAL B 1 321 ? -11.477 3.342 16.391 1 98.5 321 VAL B O 1
ATOM 6664 N N . VAL B 1 322 ? -12.656 1.661 17.297 1 98.5 322 VAL B N 1
ATOM 6665 C CA . VAL B 1 322 ? -12.211 1.939 18.656 1 98.5 322 VAL B CA 1
ATOM 6666 C C . VAL B 1 322 ? -10.695 1.775 18.75 1 98.5 322 VAL B C 1
ATOM 6668 O O . VAL B 1 322 ? -9.992 2.654 19.266 1 98.5 322 VAL B O 1
ATOM 6671 N N . VAL B 1 323 ? -10.203 0.707 18.219 1 98.69 323 VAL B N 1
ATOM 6672 C CA . VAL B 1 323 ? -8.773 0.422 18.281 1 98.69 323 VAL B CA 1
ATOM 6673 C C . VAL B 1 323 ? -8.023 1.344 17.312 1 98.69 323 VAL B C 1
ATOM 6675 O O . VAL B 1 323 ? -6.945 1.842 17.641 1 98.69 323 VAL B O 1
ATOM 6678 N N . GLY B 1 324 ? -8.602 1.564 16.094 1 98.75 324 GLY B N 1
ATOM 6679 C CA . GLY B 1 324 ? -8 2.5 15.156 1 98.75 324 GLY B CA 1
ATOM 6680 C C . GLY B 1 324 ? -7.82 3.891 15.734 1 98.75 324 GLY B C 1
ATOM 6681 O O . GLY B 1 324 ? -6.762 4.504 15.578 1 98.75 324 GLY B O 1
ATOM 6682 N N . ASN B 1 325 ? -8.82 4.359 16.391 1 98.56 325 ASN B N 1
ATOM 6683 C CA . ASN B 1 325 ? -8.734 5.66 17.047 1 98.56 325 ASN B CA 1
ATOM 6684 C C . ASN B 1 325 ? -7.699 5.66 18.172 1 98.56 325 ASN B C 1
ATOM 6686 O O . ASN B 1 325 ? -6.875 6.57 18.25 1 98.56 325 ASN B O 1
ATOM 6690 N N . ALA B 1 326 ? -7.758 4.656 19.031 1 98.75 326 ALA B N 1
ATOM 6691 C CA . ALA B 1 326 ? -6.805 4.57 20.141 1 98.75 326 ALA B CA 1
ATOM 6692 C C . ALA B 1 326 ? -5.371 4.551 19.625 1 98.75 326 ALA B C 1
ATOM 6694 O O . ALA B 1 326 ? -4.496 5.227 20.172 1 98.75 326 ALA B O 1
ATOM 6695 N N . ALA B 1 327 ? -5.164 3.771 18.609 1 98.75 327 ALA B N 1
ATOM 6696 C CA . ALA B 1 327 ? -3.828 3.666 18.016 1 98.75 327 ALA B CA 1
ATOM 6697 C C . ALA B 1 327 ? -3.383 5 17.422 1 98.75 327 ALA B C 1
ATOM 6699 O O . ALA B 1 327 ? -2.264 5.457 17.672 1 98.75 327 ALA B O 1
ATOM 6700 N N . SER B 1 328 ? -4.25 5.605 16.656 1 98.56 328 SER B N 1
ATOM 6701 C CA . SER B 1 328 ? -3.926 6.879 16.016 1 98.56 328 SER B CA 1
ATOM 6702 C C . SER B 1 328 ? -3.658 7.965 17.047 1 98.56 328 SER B C 1
ATOM 6704 O O . SER B 1 328 ? -2.73 8.766 16.891 1 98.56 328 SER B O 1
ATOM 6706 N N . ARG B 1 329 ? -4.465 7.992 18.031 1 98.19 329 ARG B N 1
ATOM 6707 C CA . ARG B 1 329 ? -4.285 8.945 19.125 1 98.19 329 ARG B CA 1
ATOM 6708 C C . ARG B 1 329 ? -2.969 8.703 19.859 1 98.19 329 ARG B C 1
ATOM 6710 O O . ARG B 1 329 ? -2.236 9.648 20.156 1 98.19 329 ARG B O 1
ATOM 6717 N N . THR B 1 330 ? -2.674 7.469 20.141 1 98.56 330 THR B N 1
ATOM 6718 C CA . THR B 1 330 ? -1.433 7.117 20.828 1 98.56 330 THR B CA 1
ATOM 6719 C C . THR B 1 330 ? -0.223 7.574 20.016 1 98.56 330 THR B C 1
ATOM 6721 O O . THR B 1 330 ? 0.717 8.148 20.562 1 98.56 330 THR B O 1
ATOM 6724 N N . LEU B 1 331 ? -0.289 7.359 18.75 1 98.12 331 LEU B N 1
ATOM 6725 C CA . LEU B 1 331 ? 0.774 7.812 17.859 1 98.12 331 LEU B CA 1
ATOM 6726 C C . LEU B 1 331 ? 0.794 9.336 17.766 1 98.12 331 LEU B C 1
ATOM 6728 O O . LEU B 1 331 ? 1.862 9.953 17.797 1 98.12 331 LEU B O 1
ATOM 6732 N N . GLY B 1 332 ? -0.349 9.93 17.672 1 97.38 332 GLY B N 1
ATOM 6733 C CA . GLY B 1 332 ? -0.492 11.359 17.422 1 97.38 332 GLY B CA 1
ATOM 6734 C C . GLY B 1 332 ? -0.045 12.219 18.594 1 97.38 332 GLY B C 1
ATOM 6735 O O . GLY B 1 332 ? 0.322 13.383 18.406 1 97.38 332 GLY B O 1
ATOM 6736 N N . VAL B 1 333 ? -0.05 11.648 19.797 1 97.25 333 VAL B N 1
ATOM 6737 C CA . VAL B 1 333 ? 0.334 12.445 20.953 1 97.25 333 VAL B CA 1
ATOM 6738 C C . VAL B 1 333 ? 1.713 12.016 21.438 1 97.25 333 VAL B C 1
ATOM 6740 O O . VAL B 1 333 ? 2.107 12.328 22.562 1 97.25 333 VAL B O 1
ATOM 6743 N N . GLY B 1 334 ? 2.398 11.242 20.625 1 95.69 334 GLY B N 1
ATOM 6744 C CA . GLY B 1 334 ? 3.764 10.852 20.922 1 95.69 334 GLY B CA 1
ATOM 6745 C C . GLY B 1 334 ? 3.857 9.891 22.109 1 95.69 334 GLY B C 1
ATOM 6746 O O . GLY B 1 334 ? 4.859 9.883 22.828 1 95.69 334 GLY B O 1
ATOM 6747 N N . ALA B 1 335 ? 2.848 9.055 22.328 1 97.25 335 ALA B N 1
ATOM 6748 C CA . ALA B 1 335 ? 2.781 8.219 23.516 1 97.25 335 ALA B CA 1
ATOM 6749 C C . ALA B 1 335 ? 3.221 6.789 23.219 1 97.25 335 ALA B C 1
ATOM 6751 O O . ALA B 1 335 ? 3.387 5.977 24.125 1 97.25 335 ALA B O 1
ATOM 6752 N N . HIS B 1 336 ? 3.334 6.438 21.922 1 96.5 336 HIS B N 1
ATOM 6753 C CA . HIS B 1 336 ? 3.756 5.082 21.578 1 96.5 336 HIS B CA 1
ATOM 6754 C C . HIS B 1 336 ? 5.125 4.766 22.172 1 96.5 336 HIS B C 1
ATOM 6756 O O . HIS B 1 336 ? 6.059 5.559 22.047 1 96.5 336 HIS B O 1
ATOM 6762 N N . PRO B 1 337 ? 5.32 3.646 22.719 1 94.12 337 PRO B N 1
ATOM 6763 C CA . PRO B 1 337 ? 6.535 3.367 23.484 1 94.12 337 PRO B CA 1
ATOM 6764 C C . PRO B 1 337 ? 7.785 3.301 22.609 1 94.12 337 PRO B C 1
ATOM 6766 O O . PRO B 1 337 ? 8.898 3.539 23.094 1 94.12 337 PRO B O 1
ATOM 6769 N N . THR B 1 338 ? 7.625 2.977 21.359 1 91.19 338 THR B N 1
ATOM 6770 C CA . THR B 1 338 ? 8.773 2.824 20.469 1 91.19 338 THR B CA 1
ATOM 6771 C C . THR B 1 338 ? 8.867 4 19.5 1 91.19 338 THR B C 1
ATOM 6773 O O . THR B 1 338 ? 9.953 4.527 19.266 1 91.19 338 THR B O 1
ATOM 6776 N N . ASP B 1 339 ? 7.785 4.438 19.016 1 88.44 339 ASP B N 1
ATOM 6777 C CA . ASP B 1 339 ? 7.719 5.535 18.062 1 88.44 339 ASP B CA 1
ATOM 6778 C C . ASP B 1 339 ? 7.48 6.867 18.766 1 88.44 339 ASP B C 1
ATOM 6780 O O . ASP B 1 339 ? 6.465 7.523 18.547 1 88.44 339 ASP B O 1
ATOM 6784 N N . ARG B 1 340 ? 8.508 7.387 19.422 1 85.12 340 ARG B N 1
ATOM 6785 C CA . ARG B 1 340 ? 8.352 8.594 20.219 1 85.12 340 ARG B CA 1
ATOM 6786 C C . ARG B 1 340 ? 8.789 9.828 19.438 1 85.12 340 ARG B C 1
ATOM 6788 O O . ARG B 1 340 ? 8.336 10.938 19.719 1 85.12 340 ARG B O 1
ATOM 6795 N N . TRP B 1 341 ? 9.734 9.695 18.531 1 93.94 341 TRP B N 1
ATOM 6796 C CA . TRP B 1 341 ? 10.219 10.711 17.594 1 93.94 341 TRP B CA 1
ATOM 6797 C C . TRP B 1 341 ? 10.758 11.922 18.344 1 93.94 341 TRP B C 1
ATOM 6799 O O . TRP B 1 341 ? 10.422 13.062 18.016 1 93.94 341 TRP B O 1
ATOM 6809 N N . ARG B 1 342 ? 11.492 11.688 19.453 1 94.75 342 ARG B N 1
ATOM 6810 C CA . ARG B 1 342 ? 12.125 12.766 20.203 1 94.75 342 ARG B CA 1
ATOM 6811 C C . ARG B 1 342 ? 13.07 13.57 19.328 1 94.75 342 ARG B C 1
ATOM 6813 O O . ARG B 1 342 ? 13.852 13 18.562 1 94.75 342 ARG B O 1
ATOM 6820 N N . PHE B 1 343 ? 12.961 14.859 19.406 1 94.38 343 PHE B N 1
ATOM 6821 C CA . PHE B 1 343 ? 13.797 15.719 18.578 1 94.38 343 PHE B CA 1
ATOM 6822 C C . PHE B 1 343 ? 15.195 15.867 19.188 1 94.38 343 PHE B C 1
ATOM 6824 O O . PHE B 1 343 ? 16.188 15.953 18.453 1 94.38 343 PHE B O 1
ATOM 6831 N N . TYR B 1 344 ? 15.297 15.945 20.5 1 95.06 344 TYR B N 1
ATOM 6832 C CA . TYR B 1 344 ? 16.562 15.992 21.219 1 95.06 344 TYR B CA 1
ATOM 6833 C C . TYR B 1 344 ? 16.906 14.633 21.828 1 95.06 344 TYR B C 1
ATOM 6835 O O . TYR B 1 344 ? 16.75 13.602 21.172 1 95.06 344 TYR B O 1
ATOM 6843 N N . GLU B 1 345 ? 17.516 14.562 23.016 1 92.31 345 GLU B N 1
ATOM 6844 C CA . GLU B 1 345 ? 17.828 13.273 23.625 1 92.31 345 GLU B CA 1
ATOM 6845 C C . GLU B 1 345 ? 16.562 12.617 24.188 1 92.31 345 GLU B C 1
ATOM 6847 O O . GLU B 1 345 ? 15.516 13.25 24.281 1 92.31 345 GLU B O 1
ATOM 6852 N N . GLU B 1 346 ? 16.672 11.406 24.516 1 90.06 346 GLU B N 1
ATOM 6853 C CA . GLU B 1 346 ? 15.531 10.594 24.922 1 90.06 346 GLU B CA 1
ATOM 6854 C C . GLU B 1 346 ? 14.844 11.164 26.156 1 90.06 346 GLU B C 1
ATOM 6856 O O . GLU B 1 346 ? 13.641 11 26.328 1 90.06 346 GLU B O 1
ATOM 6861 N N . SER B 1 347 ? 15.562 11.828 26.953 1 92.25 347 SER B N 1
ATOM 6862 C CA . SER B 1 347 ? 15 12.352 28.188 1 92.25 347 SER B CA 1
ATOM 6863 C C . SER B 1 347 ? 14.172 13.609 27.922 1 92.25 347 SER B C 1
ATOM 6865 O O . SER B 1 347 ? 13.414 14.055 28.781 1 92.25 347 SER B O 1
ATOM 6867 N N . SER B 1 348 ? 14.344 14.219 26.766 1 96.19 348 SER B N 1
ATOM 6868 C CA . SER B 1 348 ? 13.586 15.414 26.422 1 96.19 348 SER B CA 1
ATOM 6869 C C . SER B 1 348 ? 12.148 15.07 26.047 1 96.19 348 SER B C 1
ATOM 6871 O O . SER B 1 348 ? 11.898 14.047 25.406 1 96.19 348 SER B O 1
ATOM 6873 N N . ALA B 1 349 ? 11.203 15.953 26.359 1 96.5 349 ALA B N 1
ATOM 6874 C CA . ALA B 1 349 ? 9.797 15.734 26.016 1 96.5 349 ALA B CA 1
ATOM 6875 C C . ALA B 1 349 ? 9.469 16.297 24.641 1 96.5 349 ALA B C 1
ATOM 6877 O O . ALA B 1 349 ? 8.414 16 24.078 1 96.5 349 ALA B O 1
ATOM 6878 N N . TRP B 1 350 ? 10.375 17.094 24.078 1 97.94 350 TRP B N 1
ATOM 6879 C CA . TRP B 1 350 ? 10.117 17.703 22.781 1 97.94 350 TRP B CA 1
ATOM 6880 C C . TRP B 1 350 ? 10.242 16.688 21.656 1 97.94 350 TRP B C 1
ATOM 6882 O O . TRP B 1 350 ? 11.219 15.938 21.594 1 97.94 350 TRP B O 1
ATOM 6892 N N . TRP B 1 351 ? 9.25 16.641 20.828 1 96.56 351 TRP B N 1
ATOM 6893 C CA . TRP B 1 351 ? 9.266 15.656 19.75 1 96.56 351 TRP B CA 1
ATOM 6894 C C . TRP B 1 351 ? 8.656 16.219 18.484 1 96.56 351 TRP B C 1
ATOM 6896 O O . TRP B 1 351 ? 8.086 17.312 18.5 1 96.56 351 TRP B O 1
ATOM 6906 N N . ASN B 1 352 ? 8.898 15.617 17.359 1 94.62 352 ASN B N 1
ATOM 6907 C CA . ASN B 1 352 ? 8.375 15.938 16.047 1 94.62 352 ASN B CA 1
ATOM 6908 C C . ASN B 1 352 ? 8.422 14.727 15.109 1 94.62 352 ASN B C 1
ATOM 6910 O O . ASN B 1 352 ? 9.5 14.289 14.711 1 94.62 352 ASN B O 1
ATOM 6914 N N . MET B 1 353 ? 7.309 14.203 14.672 1 93.12 353 MET B N 1
ATOM 6915 C CA . MET B 1 353 ? 7.238 12.961 13.906 1 93.12 353 MET B CA 1
ATOM 6916 C C . MET B 1 353 ? 7.59 13.195 12.445 1 93.12 353 MET B C 1
ATOM 6918 O O . MET B 1 353 ? 7.867 12.25 11.703 1 93.12 353 MET B O 1
ATOM 6922 N N . LEU B 1 354 ? 7.645 14.422 11.969 1 92 354 LEU B N 1
ATOM 6923 C CA . LEU B 1 354 ? 7.797 14.734 10.555 1 92 354 LEU B CA 1
ATOM 6924 C C . LEU B 1 354 ? 9.219 14.445 10.078 1 92 354 LEU B C 1
ATOM 6926 O O . LEU B 1 354 ? 9.43 14.109 8.914 1 92 354 LEU B O 1
ATOM 6930 N N . PHE B 1 355 ? 10.172 14.539 10.969 1 88.12 355 PHE B N 1
ATOM 6931 C CA . PHE B 1 355 ? 11.562 14.43 10.547 1 88.12 355 PHE B CA 1
ATOM 6932 C C . PHE B 1 355 ? 11.938 12.977 10.281 1 88.12 355 PHE B C 1
ATOM 6934 O O . PHE B 1 355 ? 12.969 12.703 9.672 1 88.12 355 PHE B O 1
ATOM 6941 N N . GLU B 1 356 ? 11.086 12.086 10.75 1 87.44 356 GLU B N 1
ATOM 6942 C CA . GLU B 1 356 ? 11.336 10.664 10.508 1 87.44 356 GLU B CA 1
ATOM 6943 C C . GLU B 1 356 ? 11.211 10.328 9.023 1 87.44 356 GLU B C 1
ATOM 6945 O O . GLU B 1 356 ? 12.023 9.57 8.484 1 87.44 356 GLU B O 1
ATOM 6950 N N . GLY B 1 357 ? 10.18 10.82 8.438 1 90.06 357 GLY B N 1
ATOM 6951 C CA . GLY B 1 357 ? 9.883 10.43 7.066 1 90.06 357 GLY B CA 1
ATOM 6952 C C . GLY B 1 357 ? 9.688 11.617 6.141 1 90.06 357 GLY B C 1
ATOM 6953 O O . GLY B 1 357 ? 9.398 11.445 4.953 1 90.06 357 GLY B O 1
ATOM 6954 N N . GLY B 1 358 ? 9.875 12.789 6.676 1 92.56 358 GLY B N 1
ATOM 6955 C CA . GLY B 1 358 ? 9.68 13.961 5.844 1 92.56 358 GLY B CA 1
ATOM 6956 C C . GLY B 1 358 ? 8.242 14.148 5.398 1 92.56 358 GLY B C 1
ATOM 6957 O O . GLY B 1 358 ? 7.32 13.602 6.012 1 92.56 358 GLY B O 1
ATOM 6958 N N . TYR B 1 359 ? 8.031 14.953 4.344 1 93.44 359 TYR B N 1
ATOM 6959 C CA . TYR B 1 359 ? 6.703 15.375 3.91 1 93.44 359 TYR B CA 1
ATOM 6960 C C . TYR B 1 359 ? 5.996 14.25 3.156 1 93.44 359 TYR B C 1
ATOM 6962 O O . TYR B 1 359 ? 4.773 14.281 2.99 1 93.44 359 TYR B O 1
ATOM 6970 N N . GLN B 1 360 ? 6.742 13.258 2.717 1 94.44 360 GLN B N 1
ATOM 6971 C CA . GLN B 1 360 ? 6.133 12.125 2.035 1 94.44 360 GLN B CA 1
ATOM 6972 C C . GLN B 1 360 ? 6.023 10.922 2.965 1 94.44 360 GLN B C 1
ATOM 6974 O O . GLN B 1 360 ? 5.504 9.867 2.572 1 94.44 360 GLN B O 1
ATOM 6979 N N . PHE B 1 361 ? 6.609 11.086 4.203 1 96.38 361 PHE B N 1
ATOM 6980 C CA . PHE B 1 361 ? 6.66 10.008 5.184 1 96.38 361 PHE B CA 1
ATOM 6981 C C . PHE B 1 361 ? 7.406 8.805 4.629 1 96.38 361 PHE B C 1
ATOM 6983 O O . PHE B 1 361 ? 6.945 7.668 4.754 1 96.38 361 PHE B O 1
ATOM 6990 N N . LEU B 1 362 ? 8.422 9.031 3.898 1 94.88 362 LEU B N 1
ATOM 6991 C CA . LEU B 1 362 ? 9.258 7.992 3.303 1 94.88 362 LEU B CA 1
ATOM 6992 C C . LEU B 1 362 ? 10.688 8.094 3.805 1 94.88 362 LEU B C 1
ATOM 6994 O O . LEU B 1 362 ? 11.203 7.156 4.422 1 94.88 362 LEU B O 1
ATOM 6998 N N . ASN B 1 363 ? 11.281 9.281 3.58 1 91.81 363 ASN B N 1
ATOM 6999 C CA . ASN B 1 363 ? 12.664 9.555 3.955 1 91.81 363 ASN B CA 1
ATOM 7000 C C . ASN B 1 363 ? 12.781 10.852 4.758 1 91.81 363 ASN B C 1
ATOM 7002 O O . ASN B 1 363 ? 12.031 11.797 4.527 1 91.81 363 ASN B O 1
ATOM 7006 N N . PRO B 1 364 ? 13.75 10.828 5.66 1 91.56 364 PRO B N 1
ATOM 7007 C CA . PRO B 1 364 ? 14.039 12.109 6.309 1 91.56 364 PRO B CA 1
ATOM 7008 C C . PRO B 1 364 ? 14.438 13.195 5.309 1 91.56 364 PRO B C 1
ATOM 7010 O O . PRO B 1 364 ? 14.898 12.883 4.207 1 91.56 364 PRO B O 1
ATOM 7013 N N . PRO B 1 365 ? 14.211 14.445 5.648 1 89.62 365 PRO B N 1
ATOM 7014 C CA . PRO B 1 365 ? 14.648 15.508 4.738 1 89.62 365 PRO B CA 1
ATOM 7015 C C . PRO B 1 365 ? 16.156 15.492 4.488 1 89.62 365 PRO B C 1
ATOM 7017 O O . PRO B 1 365 ? 16.922 15.047 5.344 1 89.62 365 PRO B O 1
ATOM 7020 N N . PRO B 1 366 ? 16.547 16 3.328 1 90.88 366 PRO B N 1
ATOM 7021 C CA . PRO B 1 366 ? 17.984 16.031 3.023 1 90.88 366 PRO B CA 1
ATOM 7022 C C . PRO B 1 366 ? 18.75 16.984 3.934 1 90.88 366 PRO B C 1
ATOM 7024 O O . PRO B 1 366 ? 18.172 17.922 4.484 1 90.88 366 PRO B O 1
ATOM 7027 N N . GLN B 1 367 ? 19.969 16.672 4.027 1 88 367 GLN B N 1
ATOM 7028 C CA . GLN B 1 367 ? 20.875 17.547 4.777 1 88 367 GLN B CA 1
ATOM 7029 C C . GLN B 1 367 ? 21.5 18.609 3.871 1 88 367 GLN B C 1
ATOM 7031 O O . GLN B 1 367 ? 21.797 18.328 2.709 1 88 367 GLN B O 1
ATOM 7036 N N . ILE B 1 368 ? 21.547 19.766 4.414 1 85.69 368 ILE B N 1
ATOM 7037 C CA . ILE B 1 368 ? 22.266 20.828 3.717 1 85.69 368 ILE B CA 1
ATOM 7038 C C . ILE B 1 368 ? 23.688 20.938 4.258 1 85.69 368 ILE B C 1
ATOM 7040 O O . ILE B 1 368 ? 23.891 21.328 5.41 1 85.69 368 ILE B O 1
ATOM 7044 N N . MET B 1 369 ? 24.562 20.719 3.402 1 85.38 369 MET B N 1
ATOM 7045 C CA . MET B 1 369 ? 25.969 20.719 3.801 1 85.38 369 MET B CA 1
ATOM 7046 C C . MET B 1 369 ? 26.5 22.156 3.867 1 85.38 369 MET B C 1
ATOM 7048 O O . MET B 1 369 ? 25.906 23.078 3.322 1 85.38 369 MET B O 1
ATOM 7052 N N . GLU B 1 370 ? 27.609 22.297 4.504 1 83.56 370 GLU B N 1
ATOM 7053 C CA . GLU B 1 370 ? 28.234 23.594 4.688 1 83.56 370 GLU B CA 1
ATOM 7054 C C . GLU B 1 370 ? 28.531 24.266 3.344 1 83.56 370 GLU B C 1
ATOM 7056 O O . GLU B 1 370 ? 28.438 25.484 3.213 1 83.56 370 GLU B O 1
ATOM 7061 N N . ASN B 1 371 ? 28.922 23.438 2.381 1 87.88 371 ASN B N 1
ATOM 7062 C CA . ASN B 1 371 ? 29.281 23.953 1.071 1 87.88 371 ASN B CA 1
ATOM 7063 C C . ASN B 1 371 ? 28.047 24.234 0.215 1 87.88 371 ASN B C 1
ATOM 7065 O O . ASN B 1 371 ? 28.156 24.594 -0.957 1 87.88 371 ASN B O 1
ATOM 7069 N N . GLY B 1 372 ? 26.922 24.016 0.818 1 83.75 372 GLY B N 1
ATOM 7070 C CA . GLY B 1 372 ? 25.688 24.266 0.099 1 83.75 372 GLY B CA 1
ATOM 7071 C C . GLY B 1 372 ? 25.141 23.047 -0.625 1 83.75 372 GLY B C 1
ATOM 7072 O O . GLY B 1 372 ? 24.031 23.062 -1.136 1 83.75 372 GLY B O 1
ATOM 7073 N N . GLU B 1 373 ? 25.922 22.031 -0.586 1 90.44 373 GLU B N 1
ATOM 7074 C CA . GLU B 1 373 ? 25.484 20.812 -1.24 1 90.44 373 GLU B CA 1
ATOM 7075 C C . GLU B 1 373 ? 24.328 20.156 -0.473 1 90.44 373 GLU B C 1
ATOM 7077 O O . GLU B 1 373 ? 24.344 20.125 0.76 1 90.44 373 GLU B O 1
ATOM 7082 N N . VAL B 1 374 ? 23.406 19.734 -1.262 1 89.88 374 VAL B N 1
ATOM 7083 C CA . VAL B 1 374 ? 22.281 19.016 -0.67 1 89.88 374 VAL B CA 1
ATOM 7084 C C . VAL B 1 374 ? 22.562 17.516 -0.687 1 89.88 374 VAL B C 1
ATOM 7086 O O . VAL B 1 374 ? 22.703 16.922 -1.755 1 89.88 374 VAL B O 1
ATOM 7089 N N . LYS B 1 375 ? 22.672 16.938 0.468 1 91 375 LYS B N 1
ATOM 7090 C CA . LYS B 1 375 ? 22.875 15.5 0.602 1 91 375 LYS B CA 1
ATOM 7091 C C . LYS B 1 375 ? 21.547 14.789 0.882 1 91 375 LYS B C 1
ATOM 7093 O O . LYS B 1 375 ? 20.969 14.945 1.961 1 91 375 LYS B O 1
ATOM 7098 N N . GLN B 1 376 ? 21.125 14 -0.07 1 90.12 376 GLN B N 1
ATOM 7099 C CA . GLN B 1 376 ? 19.859 13.305 0.04 1 90.12 376 GLN B CA 1
ATOM 7100 C C . GLN B 1 376 ? 19.906 12.203 1.097 1 90.12 376 GLN B C 1
ATOM 7102 O O . GLN B 1 376 ? 20.938 11.539 1.253 1 90.12 376 GLN B O 1
ATOM 7107 N N . SER B 1 377 ? 18.859 12.047 1.809 1 90.12 377 SER B N 1
ATOM 7108 C CA . SER B 1 377 ? 18.719 10.867 2.658 1 90.12 377 SER B CA 1
ATOM 7109 C C . SER B 1 377 ? 18.5 9.609 1.826 1 90.12 377 SER B C 1
ATOM 7111 O O . SER B 1 377 ? 17.844 9.656 0.783 1 90.12 377 SER B O 1
ATOM 7113 N N . PRO B 1 378 ? 19.078 8.523 2.328 1 89.62 378 PRO B N 1
ATOM 7114 C CA . PRO B 1 378 ? 18.859 7.293 1.574 1 89.62 378 PRO B CA 1
ATOM 7115 C C . PRO B 1 378 ? 17.375 6.902 1.499 1 89.62 378 PRO B C 1
ATOM 7117 O O . PRO B 1 378 ? 16.641 7.059 2.479 1 89.62 378 PRO B O 1
ATOM 7120 N N . ASN B 1 379 ? 16.984 6.516 0.335 1 91.19 379 ASN B N 1
ATOM 7121 C CA . ASN B 1 379 ? 15.641 5.992 0.154 1 91.19 379 ASN B CA 1
ATOM 7122 C C . ASN B 1 379 ? 15.547 4.52 0.542 1 91.19 379 ASN B C 1
ATOM 7124 O O . ASN B 1 379 ? 16.094 3.656 -0.151 1 91.19 379 ASN B O 1
ATOM 7128 N N . LEU B 1 380 ? 14.844 4.262 1.582 1 92.38 380 LEU B N 1
ATOM 7129 C CA . LEU B 1 380 ? 14.758 2.889 2.072 1 92.38 380 LEU B CA 1
ATOM 7130 C C . LEU B 1 380 ? 13.508 2.195 1.542 1 92.38 380 LEU B C 1
ATOM 7132 O O . LEU B 1 380 ? 13.258 1.031 1.859 1 92.38 380 LEU B O 1
ATOM 7136 N N . GLY B 1 381 ? 12.695 2.891 0.829 1 94.69 381 GLY B N 1
ATOM 7137 C CA . GLY B 1 381 ? 11.609 2.307 0.055 1 94.69 381 GLY B CA 1
ATOM 7138 C C . GLY B 1 381 ? 10.406 1.935 0.899 1 94.69 381 GLY B C 1
ATOM 7139 O O . GLY B 1 381 ? 9.516 1.212 0.44 1 94.69 381 GLY B O 1
ATOM 7140 N N . ALA B 1 382 ? 10.344 2.426 2.203 1 97.19 382 ALA B N 1
ATOM 7141 C CA . ALA B 1 382 ? 9.273 2.008 3.104 1 97.19 382 ALA B CA 1
ATOM 7142 C C . ALA B 1 382 ? 8.562 3.215 3.703 1 97.19 382 ALA B C 1
ATOM 7144 O O . ALA B 1 382 ? 9.195 4.09 4.301 1 97.19 382 ALA B O 1
ATOM 7145 N N . ARG B 1 383 ? 7.242 3.232 3.516 1 97.31 383 ARG B N 1
ATOM 7146 C CA . ARG B 1 383 ? 6.438 4.285 4.125 1 97.31 383 ARG B CA 1
ATOM 7147 C C . ARG B 1 383 ? 6.516 4.227 5.648 1 97.31 383 ARG B C 1
ATOM 7149 O O . ARG B 1 383 ? 6.449 3.143 6.234 1 97.31 383 ARG B O 1
ATOM 7156 N N . ARG B 1 384 ? 6.758 5.352 6.227 1 97.06 384 ARG B N 1
ATOM 7157 C CA . ARG B 1 384 ? 6.648 5.445 7.68 1 97.06 384 ARG B CA 1
ATOM 7158 C C . ARG B 1 384 ? 5.188 5.555 8.109 1 97.06 384 ARG B C 1
ATOM 7160 O O . ARG B 1 384 ? 4.711 6.641 8.438 1 97.06 384 ARG B O 1
ATOM 7167 N N . VAL B 1 385 ? 4.484 4.449 8.211 1 97.56 385 VAL B N 1
ATOM 7168 C CA . VAL B 1 385 ? 3.031 4.391 8.305 1 97.56 385 VAL B CA 1
ATOM 7169 C C . VAL B 1 385 ? 2.574 4.98 9.633 1 97.56 385 VAL B C 1
ATOM 7171 O O . VAL B 1 385 ? 1.544 5.656 9.703 1 97.56 385 VAL B O 1
ATOM 7174 N N . HIS B 1 386 ? 3.377 4.777 10.75 1 98 386 HIS B N 1
ATOM 7175 C CA . HIS B 1 386 ? 3.002 5.32 12.047 1 98 386 HIS B CA 1
ATOM 7176 C C . HIS B 1 386 ? 3.125 6.84 12.07 1 98 386 HIS B C 1
ATOM 7178 O O . HIS B 1 386 ? 2.252 7.531 12.602 1 98 386 HIS B O 1
ATOM 7184 N N . SER B 1 387 ? 4.211 7.281 11.492 1 97 387 SER B N 1
ATOM 7185 C CA . SER B 1 387 ? 4.441 8.719 11.453 1 97 387 SER B CA 1
ATOM 7186 C C . SER B 1 387 ? 3.355 9.438 10.656 1 97 387 SER B C 1
ATOM 7188 O O . SER B 1 387 ? 2.859 10.484 11.078 1 97 387 SER B O 1
ATOM 7190 N N . ARG B 1 388 ? 2.984 8.867 9.531 1 97.31 388 ARG B N 1
ATOM 7191 C CA . ARG B 1 388 ? 1.924 9.461 8.719 1 97.31 388 ARG B CA 1
ATOM 7192 C C . ARG B 1 388 ? 0.613 9.523 9.492 1 97.31 388 ARG B C 1
ATOM 7194 O O . ARG B 1 388 ? -0.05 10.562 9.516 1 97.31 388 ARG B O 1
ATOM 7201 N N . THR B 1 389 ? 0.258 8.391 10.148 1 97.88 389 THR B N 1
ATOM 7202 C CA . THR B 1 389 ? -0.985 8.32 10.906 1 97.88 389 THR B CA 1
ATOM 7203 C C . THR B 1 389 ? -0.972 9.336 12.055 1 97.88 389 THR B C 1
ATOM 7205 O O . THR B 1 389 ? -1.934 10.086 12.234 1 97.88 389 THR B O 1
ATOM 7208 N N . GLY B 1 390 ? 0.118 9.352 12.773 1 97.19 390 GLY B N 1
ATOM 7209 C CA . GLY B 1 390 ? 0.224 10.289 13.883 1 97.19 390 GLY B CA 1
ATOM 7210 C C . GLY B 1 390 ? 0.113 11.742 13.445 1 97.19 390 GLY B C 1
ATOM 7211 O O . GLY B 1 390 ? -0.587 12.531 14.086 1 97.19 390 GLY B O 1
ATOM 7212 N N . PHE B 1 391 ? 0.777 12.031 12.367 1 97.62 391 PHE B N 1
ATOM 7213 C CA . PHE B 1 391 ? 0.778 13.406 11.875 1 97.62 391 PHE B CA 1
ATOM 7214 C C . PHE B 1 391 ? -0.632 13.852 11.508 1 97.62 391 PHE B C 1
ATOM 7216 O O . PHE B 1 391 ? -1.113 14.875 11.992 1 97.62 391 PHE B O 1
ATOM 7223 N N . PHE B 1 392 ? -1.346 13.062 10.773 1 97.94 392 PHE B N 1
ATOM 7224 C CA . PHE B 1 392 ? -2.615 13.516 10.227 1 97.94 392 PHE B CA 1
ATOM 7225 C C . PHE B 1 392 ? -3.738 13.352 11.242 1 97.94 392 PHE B C 1
ATOM 7227 O O . PHE B 1 392 ? -4.828 13.906 11.062 1 97.94 392 PHE B O 1
ATOM 7234 N N . TYR B 1 393 ? -3.463 12.578 12.312 1 98 393 TYR B N 1
ATOM 7235 C CA . TYR B 1 393 ? -4.406 12.57 13.422 1 98 393 TYR B CA 1
ATOM 7236 C C . TYR B 1 393 ? -4.398 13.914 14.148 1 98 393 TYR B C 1
ATOM 7238 O O . TYR B 1 393 ? -5.414 14.32 14.719 1 98 393 TYR B O 1
ATOM 7246 N N . THR B 1 394 ? -3.248 14.664 13.992 1 97.5 394 THR B N 1
ATOM 7247 C CA . THR B 1 394 ? -3.072 15.828 14.852 1 97.5 394 THR B CA 1
ATOM 7248 C C . THR B 1 394 ? -2.912 17.094 14.016 1 97.5 394 THR B C 1
ATOM 7250 O O . THR B 1 394 ? -3.037 18.203 14.531 1 97.5 394 THR B O 1
ATOM 7253 N N . ALA B 1 395 ? -2.613 16.906 12.758 1 97.19 395 ALA B N 1
ATOM 7254 C CA . ALA B 1 395 ? -2.283 18.094 11.984 1 97.19 395 ALA B CA 1
ATOM 7255 C C . ALA B 1 395 ? -2.84 18 10.57 1 97.19 395 ALA B C 1
ATOM 7257 O O . ALA B 1 395 ? -3.338 16.953 10.156 1 97.19 395 ALA B O 1
ATOM 7258 N N . THR B 1 396 ? -2.881 19.141 9.891 1 96.19 396 THR B N 1
ATOM 7259 C CA . THR B 1 396 ? -3.324 19.281 8.508 1 96.19 396 THR B CA 1
ATOM 7260 C C . THR B 1 396 ? -2.258 19.969 7.664 1 96.19 396 THR B C 1
ATOM 7262 O O . THR B 1 396 ? -1.405 20.688 8.195 1 96.19 396 THR B O 1
ATOM 7265 N N . GLY B 1 397 ? -2.361 19.75 6.383 1 95.94 397 GLY B N 1
ATOM 7266 C CA . GLY B 1 397 ? -1.409 20.359 5.465 1 95.94 397 GLY B CA 1
ATOM 7267 C C . GLY B 1 397 ? -0.045 19.703 5.5 1 95.94 397 GLY B C 1
ATOM 7268 O O . GLY B 1 397 ? 0.452 19.344 6.57 1 95.94 397 GLY B O 1
ATOM 7269 N N . ILE B 1 398 ? 0.538 19.453 4.375 1 96.62 398 ILE B N 1
ATOM 7270 C CA . ILE B 1 398 ? 1.858 18.844 4.332 1 96.62 398 ILE B CA 1
ATOM 7271 C C . ILE B 1 398 ? 2.688 19.484 3.219 1 96.62 398 ILE B C 1
ATOM 7273 O O . ILE B 1 398 ? 2.168 19.781 2.141 1 96.62 398 ILE B O 1
ATOM 7277 N N . THR B 1 399 ? 3.902 19.812 3.471 1 95.56 399 THR B N 1
ATOM 7278 C CA . THR B 1 399 ? 4.844 20.422 2.537 1 95.56 399 THR B CA 1
ATOM 7279 C C . THR B 1 399 ? 6.281 20.156 2.969 1 95.56 399 THR B C 1
ATOM 7281 O O . THR B 1 399 ? 6.559 19.984 4.16 1 95.56 399 THR B O 1
ATOM 7284 N N . PRO B 1 400 ? 7.168 20.094 2.031 1 91.38 400 PRO B N 1
ATOM 7285 C CA . PRO B 1 400 ? 8.578 20.016 2.418 1 91.38 400 PRO B CA 1
ATOM 7286 C C . PRO B 1 400 ? 9.039 21.203 3.25 1 91.38 400 PRO B C 1
ATOM 7288 O O . PRO B 1 400 ? 9.977 21.078 4.043 1 91.38 400 PRO B O 1
ATOM 7291 N N . ALA B 1 401 ? 8.367 22.312 3.178 1 88.62 401 ALA B N 1
ATOM 7292 C CA . ALA B 1 401 ? 8.758 23.531 3.879 1 88.62 401 ALA B CA 1
ATOM 7293 C C . ALA B 1 401 ? 8.57 23.391 5.387 1 88.62 401 ALA B C 1
ATOM 7295 O O . ALA B 1 401 ? 9.109 24.188 6.164 1 88.62 401 ALA B O 1
ATOM 7296 N N . MET B 1 402 ? 7.836 22.422 5.797 1 90.06 402 MET B N 1
ATOM 7297 C CA . MET B 1 402 ? 7.586 22.188 7.215 1 90.06 402 MET B CA 1
ATOM 7298 C C . MET B 1 402 ? 8.672 21.297 7.824 1 90.06 402 MET B C 1
ATOM 7300 O O . MET B 1 402 ? 8.766 21.172 9.047 1 90.06 402 MET B O 1
ATOM 7304 N N . CYS B 1 403 ? 9.438 20.703 6.977 1 88.69 403 CYS B N 1
ATOM 7305 C CA . CYS B 1 403 ? 10.469 19.781 7.445 1 88.69 403 CYS B CA 1
ATOM 7306 C C . CYS B 1 403 ? 11.711 19.859 6.562 1 88.69 403 CYS B C 1
ATOM 7308 O O . CYS B 1 403 ? 11.922 19 5.703 1 88.69 403 CYS B O 1
ATOM 7310 N N . MET B 1 404 ? 12.414 20.859 6.582 1 85.12 404 MET B N 1
ATOM 7311 C CA . MET B 1 404 ? 13.648 21.078 5.84 1 85.12 404 MET B CA 1
ATOM 7312 C C . MET B 1 404 ? 14.719 21.703 6.73 1 85.12 404 MET B C 1
ATOM 7314 O O . MET B 1 404 ? 14.398 22.516 7.613 1 85.12 404 MET B O 1
ATOM 7318 N N . PHE B 1 405 ? 15.883 21.344 6.422 1 85.12 405 PHE B N 1
ATOM 7319 C CA . PHE B 1 405 ? 17.016 21.906 7.148 1 85.12 405 PHE B CA 1
ATOM 7320 C C . PHE B 1 405 ? 17.5 23.188 6.477 1 85.12 405 PHE B C 1
ATOM 7322 O O . PHE B 1 405 ? 18.688 23.312 6.148 1 85.12 405 PHE B O 1
ATOM 7329 N N . LEU B 1 406 ? 16.578 24.078 6.238 1 85.69 406 LEU B N 1
ATOM 7330 C CA . LEU B 1 406 ? 16.906 25.344 5.613 1 85.69 406 LEU B CA 1
ATOM 7331 C C . LEU B 1 406 ? 16.562 26.516 6.543 1 85.69 406 LEU B C 1
ATOM 7333 O O . LEU B 1 406 ? 15.477 26.547 7.129 1 85.69 406 LEU B O 1
ATOM 7337 N N . THR B 1 407 ? 17.5 27.406 6.59 1 88.69 407 THR B N 1
ATOM 7338 C CA . THR B 1 407 ? 17.281 28.562 7.441 1 88.69 407 THR B CA 1
ATOM 7339 C C . THR B 1 407 ? 16.438 29.609 6.719 1 88.69 407 THR B C 1
ATOM 7341 O O . THR B 1 407 ? 16.422 29.656 5.488 1 88.69 407 THR B O 1
ATOM 7344 N N . ASN B 1 408 ? 15.68 30.375 7.473 1 87.94 408 ASN B N 1
ATOM 7345 C CA . ASN B 1 408 ? 14.992 31.594 7.074 1 87.94 408 ASN B CA 1
ATOM 7346 C C . ASN B 1 408 ? 13.836 31.297 6.125 1 87.94 408 ASN B C 1
ATOM 7348 O O . ASN B 1 408 ? 13.336 32.219 5.453 1 87.94 408 ASN B O 1
ATOM 7352 N N . VAL B 1 409 ? 13.617 30.047 5.996 1 82.06 409 VAL B N 1
ATOM 7353 C CA . VAL B 1 409 ? 12.492 29.703 5.137 1 82.06 409 VAL B CA 1
ATOM 7354 C C . VAL B 1 409 ? 11.523 28.797 5.891 1 82.06 409 VAL B C 1
ATOM 7356 O O . VAL B 1 409 ? 11.953 27.875 6.59 1 82.06 409 VAL B O 1
ATOM 7359 N N . GLY B 1 410 ? 10.289 29.125 5.812 1 85.06 410 GLY B N 1
ATOM 7360 C CA . GLY B 1 410 ? 9.281 28.234 6.379 1 85.06 410 GLY B CA 1
ATOM 7361 C C . GLY B 1 410 ? 9.195 28.328 7.891 1 85.06 410 GLY B C 1
ATOM 7362 O O . GLY B 1 410 ? 9.438 29.391 8.477 1 85.06 410 GLY B O 1
ATOM 7363 N N . SER B 1 411 ? 8.695 27.219 8.453 1 91.06 411 SER B N 1
ATOM 7364 C CA . SER B 1 411 ? 8.492 27.125 9.898 1 91.06 411 SER B CA 1
ATOM 7365 C C . SER B 1 411 ? 8.859 25.734 10.414 1 91.06 411 SER B C 1
ATOM 7367 O O . SER B 1 411 ? 8.773 24.75 9.68 1 91.06 411 SER B O 1
ATOM 7369 N N . GLN B 1 412 ? 9.344 25.719 11.617 1 93.31 412 GLN B N 1
ATOM 7370 C CA . GLN B 1 412 ? 9.633 24.469 12.305 1 93.31 412 GLN B CA 1
ATOM 7371 C C . GLN B 1 412 ? 8.828 24.344 13.594 1 93.31 412 GLN B C 1
ATOM 7373 O O . GLN B 1 412 ? 8.398 25.344 14.164 1 93.31 412 GLN B O 1
ATOM 7378 N N . TYR B 1 413 ? 8.656 23.094 14.023 1 96 413 TYR B N 1
ATOM 7379 C CA . TYR B 1 413 ? 7.715 22.828 15.102 1 96 413 TYR B CA 1
ATOM 7380 C C . TYR B 1 413 ? 8.32 21.875 16.125 1 96 413 TYR B C 1
ATOM 7382 O O . TYR B 1 413 ? 8.992 20.906 15.758 1 96 413 TYR B O 1
ATOM 7390 N N . LEU B 1 414 ? 8.125 22.141 17.359 1 97.5 414 LEU B N 1
ATOM 7391 C CA . LEU B 1 414 ? 8.375 21.234 18.484 1 97.5 414 LEU B CA 1
ATOM 7392 C C . LEU B 1 414 ? 7.113 21.016 19.312 1 97.5 414 LEU B C 1
ATOM 7394 O O . LEU B 1 414 ? 6.441 21.984 19.688 1 97.5 414 LEU B O 1
ATOM 7398 N N . ILE B 1 415 ? 6.836 19.75 19.578 1 98.38 415 ILE B N 1
ATOM 7399 C CA . ILE B 1 415 ? 5.613 19.391 20.281 1 98.38 415 ILE B CA 1
ATOM 7400 C C . ILE B 1 415 ? 5.953 18.844 21.672 1 98.38 415 ILE B C 1
ATOM 7402 O O . ILE B 1 415 ? 6.922 18.094 21.812 1 98.38 415 ILE B O 1
ATOM 7406 N N . ALA B 1 416 ? 5.195 19.172 22.641 1 98.56 416 ALA B N 1
ATOM 7407 C CA . ALA B 1 416 ? 5.309 18.578 23.969 1 98.56 416 ALA B CA 1
ATOM 7408 C C . ALA B 1 416 ? 3.938 18.188 24.516 1 98.56 416 ALA B C 1
ATOM 7410 O O . ALA B 1 416 ? 3.023 19.016 24.547 1 98.56 416 ALA B O 1
ATOM 7411 N N . ASN B 1 417 ? 3.818 16.969 24.891 1 98.12 417 ASN B N 1
ATOM 7412 C CA . ASN B 1 417 ? 2.615 16.453 25.531 1 98.12 417 ASN B CA 1
ATOM 7413 C C . ASN B 1 417 ? 2.871 16.094 27 1 98.12 417 ASN B C 1
ATOM 7415 O O . ASN B 1 417 ? 1.931 15.844 27.75 1 98.12 417 ASN B O 1
ATOM 7419 N N . LEU B 1 418 ? 4.086 16.109 27.375 1 97.62 418 LEU B N 1
ATOM 7420 C CA . LEU B 1 418 ? 4.516 15.695 28.703 1 97.62 418 LEU B CA 1
ATOM 7421 C C . LEU B 1 418 ? 5.387 16.766 29.344 1 97.62 418 LEU B C 1
ATOM 7423 O O . LEU B 1 418 ? 6.055 17.531 28.656 1 97.62 418 LEU B O 1
ATOM 7427 N N . ASP B 1 419 ? 5.375 16.797 30.703 1 97.81 419 ASP B N 1
ATOM 7428 C CA . ASP B 1 419 ? 6.27 17.703 31.422 1 97.81 419 ASP B CA 1
ATOM 7429 C C . ASP B 1 419 ? 7.648 17.078 31.594 1 97.81 419 ASP B C 1
ATOM 7431 O O . ASP B 1 419 ? 7.926 16 31.062 1 97.81 419 ASP B O 1
ATOM 7435 N N . ALA B 1 420 ? 8.477 17.766 32.281 1 97 420 ALA B N 1
ATOM 7436 C CA . ALA B 1 420 ? 9.875 17.375 32.438 1 97 420 ALA B CA 1
ATOM 7437 C C . ALA B 1 420 ? 9.984 16.031 33.156 1 97 420 ALA B C 1
ATOM 7439 O O . ALA B 1 420 ? 11.008 15.352 33.062 1 97 420 ALA B O 1
ATOM 7440 N N . ASN B 1 421 ? 8.984 15.602 33.906 1 96 421 ASN B N 1
ATOM 7441 C CA . ASN B 1 421 ? 8.992 14.344 34.625 1 96 421 ASN B CA 1
ATOM 7442 C C . ASN B 1 421 ? 8.242 13.25 33.875 1 96 421 ASN B C 1
ATOM 7444 O O . ASN B 1 421 ? 7.973 12.18 34.438 1 96 421 ASN B O 1
ATOM 7448 N N . GLY B 1 422 ? 7.812 13.57 32.656 1 94.75 422 GLY B N 1
ATOM 7449 C CA . GLY B 1 422 ? 7.164 12.562 31.828 1 94.75 422 GLY B CA 1
ATOM 7450 C C . GLY B 1 422 ? 5.688 12.406 32.125 1 94.75 422 GLY B C 1
ATOM 7451 O O . GLY B 1 422 ? 5.09 11.375 31.812 1 94.75 422 GLY B O 1
ATOM 7452 N N . GLN B 1 423 ? 5.109 13.344 32.781 1 96.56 423 GLN B N 1
ATOM 7453 C CA . GLN B 1 423 ? 3.684 13.312 33.094 1 96.56 423 GLN B CA 1
ATOM 7454 C C . GLN B 1 423 ? 2.895 14.188 32.125 1 96.56 423 GLN B C 1
ATOM 7456 O O . GLN B 1 423 ? 3.35 15.266 31.734 1 96.56 423 GLN B O 1
ATOM 7461 N N . PRO B 1 424 ? 1.708 13.641 31.703 1 97.62 424 PRO B N 1
ATOM 7462 C CA . PRO B 1 424 ? 0.874 14.516 30.875 1 97.62 424 PRO B CA 1
ATOM 7463 C C . PRO B 1 424 ? 0.468 15.797 31.594 1 97.62 424 PRO B C 1
ATOM 7465 O O . PRO B 1 424 ? 0.319 15.805 32.812 1 97.62 424 PRO B O 1
ATOM 7468 N N . PHE B 1 425 ? 0.275 16.875 30.859 1 98.25 425 PHE B N 1
ATOM 7469 C CA . PHE B 1 425 ? -0.054 18.172 31.438 1 98.25 425 PHE B CA 1
ATOM 7470 C C . PHE B 1 425 ? -1.446 18.156 32.062 1 98.25 425 PHE B C 1
ATOM 7472 O O . PHE B 1 425 ? -2.393 17.641 31.453 1 98.25 425 PHE B O 1
ATOM 7479 N N . ASP B 1 426 ? -1.516 18.672 33.281 1 97.19 426 ASP B N 1
ATOM 7480 C CA . ASP B 1 426 ? -2.744 18.875 34.031 1 97.19 426 ASP B CA 1
ATOM 7481 C C . ASP B 1 426 ? -3.199 20.328 33.969 1 97.19 426 ASP B C 1
ATOM 7483 O O . ASP B 1 426 ? -2.502 21.234 34.438 1 97.19 426 ASP B O 1
ATOM 7487 N N . GLY B 1 427 ? -4.422 20.594 33.469 1 98.12 427 GLY B N 1
ATOM 7488 C CA . GLY B 1 427 ? -4.895 21.938 33.219 1 98.12 427 GLY B CA 1
ATOM 7489 C C . GLY B 1 427 ? -5.125 22.734 34.5 1 98.12 427 GLY B C 1
ATOM 7490 O O . GLY B 1 427 ? -5.266 23.953 34.438 1 98.12 427 GLY B O 1
ATOM 7491 N N . SER B 1 428 ? -5.129 22.078 35.625 1 97.88 428 SER B N 1
ATOM 7492 C CA . SER B 1 428 ? -5.379 22.75 36.906 1 97.88 428 SER B CA 1
ATOM 7493 C C . SER B 1 428 ? -4.074 23.234 37.531 1 97.88 428 SER B C 1
ATOM 7495 O O . SER B 1 428 ? -4.098 24 38.5 1 97.88 428 SER B O 1
ATOM 7497 N N . LYS B 1 429 ? -2.977 22.828 37 1 98 429 LYS B N 1
ATOM 7498 C CA . LYS B 1 429 ? -1.681 23.141 37.562 1 98 429 LYS B CA 1
ATOM 7499 C C . LYS B 1 429 ? -0.984 24.25 36.781 1 98 429 LYS B C 1
ATOM 7501 O O . LYS B 1 429 ? -1.397 24.594 35.688 1 98 429 LYS B O 1
ATOM 7506 N N . THR B 1 430 ? 0.03 24.844 37.438 1 98.56 430 THR B N 1
ATOM 7507 C CA . THR B 1 430 ? 0.845 25.875 36.812 1 98.56 430 THR B CA 1
ATOM 7508 C C . THR B 1 430 ? 2.178 25.312 36.344 1 98.56 430 THR B C 1
ATOM 7510 O O . THR B 1 430 ? 2.932 24.734 37.125 1 98.56 430 THR B O 1
ATOM 7513 N N . TYR B 1 431 ? 2.393 25.359 35.094 1 98.81 431 TYR B N 1
ATOM 7514 C CA . TYR B 1 431 ? 3.645 24.953 34.469 1 98.81 431 TYR B CA 1
ATOM 7515 C C . TYR B 1 431 ? 4.402 26.141 33.906 1 98.81 431 TYR B C 1
ATOM 7517 O O . TYR B 1 431 ? 3.824 27.219 33.719 1 98.81 431 TYR B O 1
ATOM 7525 N N . LYS B 1 432 ? 5.695 26.031 33.719 1 98.75 432 LYS B N 1
ATOM 7526 C CA . LYS B 1 432 ? 6.504 27.062 33.094 1 98.75 432 LYS B CA 1
ATOM 7527 C C . LYS B 1 432 ? 7.57 26.453 32.188 1 98.75 432 LYS B C 1
ATOM 7529 O O . LYS B 1 432 ? 7.945 25.281 32.375 1 98.75 432 LYS B O 1
ATOM 7534 N N . VAL B 1 433 ? 8.016 27.125 31.234 1 98.81 433 VAL B N 1
ATOM 7535 C CA . VAL B 1 433 ? 9.125 26.766 30.359 1 98.81 433 VAL B CA 1
ATOM 7536 C C . VAL B 1 433 ? 10.031 27.984 30.141 1 98.81 433 VAL B C 1
ATOM 7538 O O . VAL B 1 433 ? 9.547 29.109 30.016 1 98.81 433 VAL B O 1
ATOM 7541 N N . ASN B 1 434 ? 11.258 27.781 30.188 1 98.5 434 ASN B N 1
ATOM 7542 C CA . ASN B 1 434 ? 12.234 28.844 29.906 1 98.5 434 ASN B CA 1
ATOM 7543 C C . ASN B 1 434 ? 12.812 28.703 28.5 1 98.5 434 ASN B C 1
ATOM 7545 O O . ASN B 1 434 ? 13.312 27.625 28.141 1 98.5 434 ASN B O 1
ATOM 7549 N N . LEU B 1 435 ? 12.719 29.719 27.719 1 98.75 435 LEU B N 1
ATOM 7550 C CA . LEU B 1 435 ? 13.391 29.828 26.438 1 98.75 435 LEU B CA 1
ATOM 7551 C C . LEU B 1 435 ? 14.68 30.625 26.562 1 98.75 435 LEU B C 1
ATOM 7553 O O . LEU B 1 435 ? 14.648 31.812 26.891 1 98.75 435 LEU B O 1
ATOM 7557 N N . PRO B 1 436 ? 15.82 30.016 26.312 1 98.56 436 PRO B N 1
ATOM 7558 C CA . PRO B 1 436 ? 17.078 30.766 26.375 1 98.56 436 PRO B CA 1
ATOM 7559 C C . PRO B 1 436 ? 17.109 31.938 25.391 1 98.56 436 PRO B C 1
ATOM 7561 O O . PRO B 1 436 ? 16.281 32 24.484 1 98.56 436 PRO B O 1
ATOM 7564 N N . LYS B 1 437 ? 18.016 32.875 25.625 1 97.88 437 LYS B N 1
ATOM 7565 C CA . LYS B 1 437 ? 18.172 34.031 24.734 1 97.88 437 LYS B CA 1
ATOM 7566 C C . LYS B 1 437 ? 18.484 33.562 23.312 1 97.88 437 LYS B C 1
ATOM 7568 O O . LYS B 1 437 ? 18.875 32.406 23.094 1 97.88 437 LYS B O 1
ATOM 7573 N N . ASP B 1 438 ? 18.266 34.406 22.328 1 97.38 438 ASP B N 1
ATOM 7574 C CA . ASP B 1 438 ? 18.578 34.188 20.922 1 97.38 438 ASP B CA 1
ATOM 7575 C C . ASP B 1 438 ? 17.719 33.062 20.344 1 97.38 438 ASP B C 1
ATOM 7577 O O . ASP B 1 438 ? 18.234 32.156 19.703 1 97.38 438 ASP B O 1
ATOM 7581 N N . ILE B 1 439 ? 16.453 33.125 20.75 1 98.19 439 ILE B N 1
ATOM 7582 C CA . ILE B 1 439 ? 15.516 32.188 20.172 1 98.19 439 ILE B CA 1
ATOM 7583 C C . ILE B 1 439 ? 15.672 32.156 18.641 1 98.19 439 ILE B C 1
ATOM 7585 O O . ILE B 1 439 ? 15.617 33.188 18 1 98.19 439 ILE B O 1
ATOM 7589 N N . PRO B 1 440 ? 15.859 31 18.062 1 97.62 440 PRO B N 1
ATOM 7590 C CA . PRO B 1 440 ? 16.234 30.906 16.656 1 97.62 440 PRO B CA 1
ATOM 7591 C C . PRO B 1 440 ? 15.047 31.047 15.703 1 97.62 440 PRO B C 1
ATOM 7593 O O . PRO B 1 440 ? 14.789 30.156 14.891 1 97.62 440 PRO B O 1
ATOM 7596 N N . ALA B 1 441 ? 14.336 32.156 15.727 1 97.5 441 ALA B N 1
ATOM 7597 C CA . ALA B 1 441 ? 13.234 32.531 14.852 1 97.5 441 ALA B CA 1
ATOM 7598 C C . ALA B 1 441 ? 13.453 33.938 14.281 1 97.5 441 ALA B C 1
ATOM 7600 O O . ALA B 1 441 ? 13.227 34.938 14.969 1 97.5 441 ALA B O 1
ATOM 7601 N N . ALA B 1 442 ? 13.812 33.969 13.031 1 95.19 442 ALA B N 1
ATOM 7602 C CA . ALA B 1 442 ? 14.133 35.25 12.414 1 95.19 442 ALA B CA 1
ATOM 7603 C C . ALA B 1 442 ? 12.883 36.125 12.273 1 95.19 442 ALA B C 1
ATOM 7605 O O . ALA B 1 442 ? 12.961 37.344 12.375 1 95.19 442 ALA B O 1
ATOM 7606 N N . ARG B 1 443 ? 11.773 35.594 12.008 1 93.38 443 ARG B N 1
ATOM 7607 C CA . ARG B 1 443 ? 10.531 36.344 11.875 1 93.38 443 ARG B CA 1
ATOM 7608 C C . ARG B 1 443 ? 9.82 36.469 13.219 1 93.38 443 ARG B C 1
ATOM 7610 O O . ARG B 1 443 ? 9.75 37.562 13.797 1 93.38 443 ARG B O 1
ATOM 7617 N N . PHE B 1 444 ? 9.336 35.312 13.75 1 96.31 444 PHE B N 1
ATOM 7618 C CA . PHE B 1 444 ? 8.734 35.312 15.078 1 96.31 444 PHE B CA 1
ATOM 7619 C C . PHE B 1 444 ? 8.656 33.875 15.625 1 96.31 444 PHE B C 1
ATOM 7621 O O . PHE B 1 444 ? 8.852 32.938 14.883 1 96.31 444 PHE B O 1
ATOM 7628 N N . TRP B 1 445 ? 8.492 33.719 16.891 1 98 445 TRP B N 1
ATOM 7629 C CA . TRP B 1 445 ? 8.203 32.438 17.562 1 98 445 TRP B CA 1
ATOM 7630 C C . TRP B 1 445 ? 6.891 32.531 18.328 1 98 445 TRP B C 1
ATOM 7632 O O . TRP B 1 445 ? 6.414 33.625 18.656 1 98 445 TRP B O 1
ATOM 7642 N N . SER B 1 446 ? 6.293 31.359 18.547 1 98.44 446 SER B N 1
ATOM 7643 C CA . SER B 1 446 ? 5.016 31.344 19.25 1 98.44 446 SER B CA 1
ATOM 7644 C C . SER B 1 446 ? 4.734 29.969 19.844 1 98.44 446 SER B C 1
ATOM 7646 O O . SER B 1 446 ? 5.016 28.938 19.203 1 98.44 446 SER B O 1
ATOM 7648 N N . PHE B 1 447 ? 4.25 29.938 21.094 1 98.75 447 PHE B N 1
ATOM 7649 C CA . PHE B 1 447 ? 3.596 28.766 21.672 1 98.75 447 PHE B CA 1
ATOM 7650 C C . PHE B 1 447 ? 2.088 28.828 21.438 1 98.75 447 PHE B C 1
ATOM 7652 O O . PHE B 1 447 ? 1.481 29.891 21.562 1 98.75 447 PHE B O 1
ATOM 7659 N N . THR B 1 448 ? 1.514 27.766 21.078 1 98.75 448 THR B N 1
ATOM 7660 C CA . THR B 1 448 ? 0.063 27.609 21.078 1 98.75 448 THR B CA 1
ATOM 7661 C C . THR B 1 448 ? -0.349 26.344 21.812 1 98.75 448 THR B C 1
ATOM 7663 O O . THR B 1 448 ? 0.241 25.281 21.609 1 98.75 448 THR B O 1
ATOM 7666 N N . VAL B 1 449 ? -1.341 26.484 22.719 1 98.81 449 VAL B N 1
ATOM 7667 C CA . VAL B 1 449 ? -1.818 25.359 23.516 1 98.81 449 VAL B CA 1
ATOM 7668 C C . VAL B 1 449 ? -3.064 24.75 22.875 1 98.81 449 VAL B C 1
ATOM 7670 O O . VAL B 1 449 ? -3.947 25.484 22.406 1 98.81 449 VAL B O 1
ATOM 7673 N N . TYR B 1 450 ? -3.1 23.406 22.891 1 98.69 450 TYR B N 1
ATOM 7674 C CA . TYR B 1 450 ? -4.18 22.672 22.25 1 98.69 450 TYR B CA 1
ATOM 7675 C C . TYR B 1 450 ? -4.84 21.719 23.219 1 98.69 450 TYR B C 1
ATOM 7677 O O . TYR B 1 450 ? -4.195 21.203 24.141 1 98.69 450 TYR B O 1
ATOM 7685 N N . ASP B 1 451 ? -6.133 21.484 22.969 1 98.31 451 ASP B N 1
ATOM 7686 C CA . ASP B 1 451 ? -6.93 20.5 23.688 1 98.31 451 ASP B CA 1
ATOM 7687 C C . ASP B 1 451 ? -6.559 19.078 23.266 1 98.31 451 ASP B C 1
ATOM 7689 O O . ASP B 1 451 ? -6.512 18.781 22.078 1 98.31 451 ASP B O 1
ATOM 7693 N N . ASN B 1 452 ? -6.289 18.188 24.25 1 97.94 452 ASN B N 1
ATOM 7694 C CA . ASN B 1 452 ? -5.961 16.812 23.922 1 97.94 452 ASN B CA 1
ATOM 7695 C C . ASN B 1 452 ? -7.082 16.141 23.125 1 97.94 452 ASN B C 1
ATOM 7697 O O . ASN B 1 452 ? -6.824 15.289 22.266 1 97.94 452 ASN B O 1
ATOM 7701 N N . GLN B 1 453 ? -8.297 16.484 23.406 1 97.06 453 GLN B N 1
ATOM 7702 C CA . GLN B 1 453 ? -9.445 15.812 22.812 1 97.06 453 GLN B CA 1
ATOM 7703 C C . GLN B 1 453 ? -9.664 16.234 21.375 1 97.06 453 GLN B C 1
ATOM 7705 O O . GLN B 1 453 ? -9.672 15.406 20.469 1 97.06 453 GLN B O 1
ATOM 7710 N N . SER B 1 454 ? -9.734 17.516 21.156 1 97.31 454 SER B N 1
ATOM 7711 C CA . SER B 1 454 ? -10.062 18.016 19.828 1 97.31 454 SER B CA 1
ATOM 7712 C C . SER B 1 454 ? -8.812 18.219 18.984 1 97.31 454 SER B C 1
ATOM 7714 O O . SER B 1 454 ? -8.891 18.328 17.766 1 97.31 454 SER B O 1
ATOM 7716 N N . ARG B 1 455 ? -7.645 18.297 19.688 1 98.19 455 ARG B N 1
ATOM 7717 C CA . ARG B 1 455 ? -6.375 18.656 19.047 1 98.19 455 ARG B CA 1
ATOM 7718 C C . ARG B 1 455 ? -6.465 20.016 18.375 1 98.19 455 ARG B C 1
ATOM 7720 O O . ARG B 1 455 ? -5.719 20.281 17.422 1 98.19 455 ARG B O 1
ATOM 7727 N N . SER B 1 456 ? -7.402 20.812 18.781 1 98.25 456 SER B N 1
ATOM 7728 C CA . SER B 1 456 ? -7.578 22.203 18.391 1 98.25 456 SER B CA 1
ATOM 7729 C C . SER B 1 456 ? -7.23 23.141 19.547 1 98.25 456 SER B C 1
ATOM 7731 O O . SER B 1 456 ? -6.992 22.688 20.672 1 98.25 456 SER B O 1
ATOM 7733 N N . MET B 1 457 ? -7.164 24.438 19.25 1 98.25 457 MET B N 1
ATOM 7734 C CA . MET B 1 457 ? -6.789 25.391 20.297 1 98.25 457 MET B CA 1
ATOM 7735 C C . MET B 1 457 ? -7.656 25.219 21.531 1 98.25 457 MET B C 1
ATOM 7737 O O . MET B 1 457 ? -8.875 25.047 21.422 1 98.25 457 MET B O 1
ATOM 7741 N N . LEU B 1 458 ? -6.98 25.219 22.656 1 98.25 458 LEU B N 1
ATOM 7742 C CA . LEU B 1 458 ? -7.691 25.062 23.922 1 98.25 458 LEU B CA 1
ATOM 7743 C C . LEU B 1 458 ? -8.672 26.219 24.141 1 98.25 458 LEU B C 1
ATOM 7745 O O . LEU B 1 458 ? -8.289 27.391 24.062 1 98.25 458 LEU B O 1
ATOM 7749 N N . GLN B 1 459 ? -9.891 25.859 24.359 1 96.69 459 GLN B N 1
ATOM 7750 C CA . GLN B 1 459 ? -10.938 26.859 24.578 1 96.69 459 GLN B CA 1
ATOM 7751 C C . GLN B 1 459 ? -10.906 27.375 26.016 1 96.69 459 GLN B C 1
ATOM 7753 O O . GLN B 1 459 ? -11.188 26.625 26.953 1 96.69 459 GLN B O 1
ATOM 7758 N N . THR B 1 460 ? -10.516 28.594 26.172 1 96.06 460 THR B N 1
ATOM 7759 C CA . THR B 1 460 ? -10.539 29.328 27.438 1 96.06 460 THR B CA 1
ATOM 7760 C C . THR B 1 460 ? -11.016 30.766 27.234 1 96.06 460 THR B C 1
ATOM 7762 O O . THR B 1 460 ? -11.156 31.203 26.094 1 96.06 460 THR B O 1
ATOM 7765 N N . PRO B 1 461 ? -11.242 31.5 28.297 1 94.44 461 PRO B N 1
ATOM 7766 C CA . PRO B 1 461 ? -11.633 32.906 28.156 1 94.44 461 PRO B CA 1
ATOM 7767 C C . PRO B 1 461 ? -10.555 33.75 27.516 1 94.44 461 PRO B C 1
ATOM 7769 O O . PRO B 1 461 ? -10.836 34.875 27.047 1 94.44 461 PRO B O 1
ATOM 7772 N N . GLN B 1 462 ? -9.391 33.25 27.453 1 94.25 462 GLN B N 1
ATOM 7773 C CA . GLN B 1 462 ? -8.312 34 26.797 1 94.25 462 GLN B CA 1
ATOM 7774 C C . GLN B 1 462 ? -8.547 34.094 25.281 1 94.25 462 GLN B C 1
ATOM 7776 O O . GLN B 1 462 ? -7.996 34.969 24.609 1 94.25 462 GLN B O 1
ATOM 7781 N N . LYS B 1 463 ? -9.281 33.188 24.75 1 93.25 463 LYS B N 1
ATOM 7782 C CA . LYS B 1 463 ? -9.711 33.125 23.359 1 93.25 463 LYS B CA 1
ATOM 7783 C C . LYS B 1 463 ? -8.562 32.719 22.438 1 93.25 463 LYS B C 1
ATOM 7785 O O . LYS B 1 463 ? -8.766 31.969 21.484 1 93.25 463 LYS B O 1
ATOM 7790 N N . TYR B 1 464 ? -7.426 33.312 22.594 1 97.12 464 TYR B N 1
ATOM 7791 C CA . TYR B 1 464 ? -6.223 32.969 21.844 1 97.12 464 TYR B CA 1
ATOM 7792 C C . TYR B 1 464 ? -5.184 32.344 22.75 1 97.12 464 TYR B C 1
ATOM 7794 O O . TYR B 1 464 ? -4.375 33.031 23.375 1 97.12 464 TYR B O 1
ATOM 7802 N N . PRO B 1 465 ? -5.125 31.016 22.797 1 97.88 465 PRO B N 1
ATOM 7803 C CA . PRO B 1 465 ? -4.207 30.359 23.719 1 97.88 465 PRO B CA 1
ATOM 7804 C C . PRO B 1 465 ? -2.768 30.328 23.219 1 97.88 465 PRO B C 1
ATOM 7806 O O . PRO B 1 465 ? -2.195 29.266 23.016 1 97.88 465 PRO B O 1
ATOM 7809 N N . ARG B 1 466 ? -2.146 31.5 23.125 1 97.94 466 ARG B N 1
ATOM 7810 C CA . ARG B 1 466 ? -0.801 31.609 22.578 1 97.94 466 ARG B CA 1
ATOM 7811 C C . ARG B 1 466 ? 0.047 32.594 23.375 1 97.94 466 ARG B C 1
ATOM 7813 O O . ARG B 1 466 ? -0.488 33.438 24.078 1 97.94 466 ARG B O 1
ATOM 7820 N N . ALA B 1 467 ? 1.259 32.469 23.344 1 98.56 467 ALA B N 1
ATOM 7821 C CA . ALA B 1 467 ? 2.305 33.406 23.781 1 98.56 467 ALA B CA 1
ATOM 7822 C C . ALA B 1 467 ? 3.48 33.406 22.812 1 98.56 467 ALA B C 1
ATOM 7824 O O . ALA B 1 467 ? 3.916 32.344 22.359 1 98.56 467 ALA B O 1
ATOM 7825 N N . GLY B 1 468 ? 3.898 34.594 22.422 1 98.06 468 GLY B N 1
ATOM 7826 C CA . GLY B 1 468 ? 4.973 34.656 21.453 1 98.06 468 GLY B CA 1
ATOM 7827 C C . GLY B 1 468 ? 5.535 36.062 21.281 1 98.06 468 GLY B C 1
ATOM 7828 O O . GLY B 1 468 ? 5.379 36.906 22.172 1 98.06 468 GLY B O 1
ATOM 7829 N N . SER B 1 469 ? 6.23 36.25 20.188 1 97.31 469 SER B N 1
ATOM 7830 C CA . SER B 1 469 ? 6.988 37.5 20.016 1 97.31 469 SER B CA 1
ATOM 7831 C C . SER B 1 469 ? 6.16 38.562 19.281 1 97.31 469 SER B C 1
ATOM 7833 O O . SER B 1 469 ? 6.582 39.719 19.172 1 97.31 469 SER B O 1
ATOM 7835 N N . GLN B 1 470 ? 5 38.156 18.797 1 96.75 470 GLN B N 1
ATOM 7836 C CA . GLN B 1 470 ? 4.109 39.125 18.141 1 96.75 470 GLN B CA 1
ATOM 7837 C C . GLN B 1 470 ? 3.148 39.75 19.156 1 96.75 470 GLN B C 1
ATOM 7839 O O . GLN B 1 470 ? 2.756 39.094 20.125 1 96.75 470 GLN B O 1
ATOM 7844 N N . SER B 1 471 ? 2.703 41.031 18.875 1 96.81 471 SER B N 1
ATOM 7845 C CA . SER B 1 471 ? 1.894 41.75 19.844 1 96.81 471 SER B CA 1
ATOM 7846 C C . SER B 1 471 ? 0.414 41.688 19.484 1 96.81 471 SER B C 1
ATOM 7848 O O . SER B 1 471 ? -0.405 42.375 20.094 1 96.81 471 SER B O 1
ATOM 7850 N N . TYR B 1 472 ? 0.099 41.062 18.469 1 95.75 472 TYR B N 1
ATOM 7851 C CA . TYR B 1 472 ? -1.273 40.781 18.047 1 95.75 472 TYR B CA 1
ATOM 7852 C C . TYR B 1 472 ? -1.482 39.312 17.75 1 95.75 472 TYR B C 1
ATOM 7854 O O . TYR B 1 472 ? -0.633 38.688 17.125 1 95.75 472 TYR B O 1
ATOM 7862 N N . PRO B 1 473 ? -2.549 38.75 18.172 1 95.19 473 PRO B N 1
ATOM 7863 C CA . PRO B 1 473 ? -3.75 39.312 18.781 1 95.19 473 PRO B CA 1
ATOM 7864 C C . PRO B 1 473 ? -3.611 39.5 20.281 1 95.19 473 PRO B C 1
ATOM 7866 O O . PRO B 1 473 ? -4.52 40.031 20.938 1 95.19 473 PRO B O 1
ATOM 7869 N N . SER B 1 474 ? -2.621 39.031 20.875 1 95.25 474 SER B N 1
ATOM 7870 C CA . SER B 1 474 ? -2.314 39.219 22.281 1 95.25 474 SER B CA 1
ATOM 7871 C C . SER B 1 474 ? -0.97 39.938 22.453 1 95.25 474 SER B C 1
ATOM 7873 O O . SER B 1 474 ? -0.171 40 21.531 1 95.25 474 SER B O 1
ATOM 7875 N N . PRO B 1 475 ? -0.757 40.5 23.688 1 96.88 475 PRO B N 1
ATOM 7876 C CA . PRO B 1 475 ? 0.531 41.156 23.891 1 96.88 475 PRO B CA 1
ATOM 7877 C C . PRO B 1 475 ? 1.719 40.219 23.688 1 96.88 475 PRO B C 1
ATOM 7879 O O . PRO B 1 475 ? 1.634 39.031 24.016 1 96.88 475 PRO B O 1
ATOM 7882 N N . ALA B 1 476 ? 2.807 40.812 23.188 1 97.81 476 ALA B N 1
ATOM 7883 C CA . ALA B 1 476 ? 4.039 40.062 23.016 1 97.81 476 ALA B CA 1
ATOM 7884 C C . ALA B 1 476 ? 4.625 39.656 24.375 1 97.81 476 ALA B C 1
ATOM 7886 O O . ALA B 1 476 ? 4.461 40.375 25.359 1 97.81 476 ALA B O 1
ATOM 7887 N N . ALA B 1 477 ? 5.285 38.531 24.406 1 98.44 477 ALA B N 1
ATOM 7888 C CA . ALA B 1 477 ? 5.996 38.094 25.594 1 98.44 477 ALA B CA 1
ATOM 7889 C C . ALA B 1 477 ? 7.16 39.031 25.906 1 98.44 477 ALA B C 1
ATOM 7891 O O . ALA B 1 477 ? 7.836 39.531 25 1 98.44 477 ALA B O 1
ATOM 7892 N N . THR B 1 478 ? 7.352 39.219 27.156 1 98.12 478 THR B N 1
ATOM 7893 C CA . THR B 1 478 ? 8.453 40.062 27.609 1 98.12 478 THR B CA 1
ATOM 7894 C C . THR B 1 478 ? 9.648 39.188 28.031 1 98.12 478 THR B C 1
ATOM 7896 O O . THR B 1 478 ? 9.469 38.125 28.625 1 98.12 478 THR B O 1
ATOM 7899 N N . MET B 1 479 ? 10.836 39.688 27.828 1 97.81 479 MET B N 1
ATOM 7900 C CA . MET B 1 479 ? 12.062 38.969 28.156 1 97.81 479 MET B CA 1
ATOM 7901 C C . MET B 1 479 ? 12.469 39.219 29.594 1 97.81 479 MET B C 1
ATOM 7903 O O . MET B 1 479 ? 12.18 40.281 30.156 1 97.81 479 MET B O 1
ATOM 7907 N N . ASN B 1 480 ? 13.148 38.188 30.094 1 97.88 480 ASN B N 1
ATOM 7908 C CA . ASN B 1 480 ? 13.812 38.375 31.375 1 97.88 480 ASN B CA 1
ATOM 7909 C C . ASN B 1 480 ? 15.055 39.25 31.25 1 97.88 480 ASN B C 1
ATOM 7911 O O . ASN B 1 480 ? 15.5 39.531 30.141 1 97.88 480 ASN B O 1
ATOM 7915 N N . GLY B 1 481 ? 15.625 39.688 32.375 1 97.5 481 GLY B N 1
ATOM 7916 C CA . GLY B 1 481 ? 16.797 40.531 32.406 1 97.5 481 GLY B CA 1
ATOM 7917 C C . GLY B 1 481 ? 17.984 39.906 31.688 1 97.5 481 GLY B C 1
ATOM 7918 O O . GLY B 1 481 ? 18.812 40.625 31.109 1 97.5 481 GLY B O 1
ATOM 7919 N N . ASP B 1 482 ? 18.078 38.625 31.656 1 97.75 482 ASP B N 1
ATOM 7920 C CA . ASP B 1 482 ? 19.219 37.938 31.047 1 97.75 482 ASP B CA 1
ATOM 7921 C C . ASP B 1 482 ? 18.969 37.625 29.578 1 97.75 482 ASP B C 1
ATOM 7923 O O . ASP B 1 482 ? 19.766 36.938 28.922 1 97.75 482 ASP B O 1
ATOM 7927 N N . GLY B 1 483 ? 17.844 38.031 29.078 1 97.5 483 GLY B N 1
ATOM 7928 C CA . GLY B 1 483 ? 17.516 37.844 27.672 1 97.5 483 GLY B CA 1
ATOM 7929 C C . GLY B 1 483 ? 16.672 36.625 27.422 1 97.5 483 GLY B C 1
ATOM 7930 O O . GLY B 1 483 ? 16.141 36.438 26.328 1 97.5 483 GLY B O 1
ATOM 7931 N N . SER B 1 484 ? 16.562 35.781 28.406 1 98.38 484 SER B N 1
ATOM 7932 C CA . SER B 1 484 ? 15.68 34.594 28.281 1 98.38 484 SER B CA 1
ATOM 7933 C C . SER B 1 484 ? 14.211 35 28.391 1 98.38 484 SER B C 1
ATOM 7935 O O . SER B 1 484 ? 13.898 36.156 28.703 1 98.38 484 SER B O 1
ATOM 7937 N N . THR B 1 485 ? 13.336 34.125 27.984 1 98.69 485 THR B N 1
ATOM 7938 C CA . THR B 1 485 ? 11.891 34.344 28.109 1 98.69 485 THR B CA 1
ATOM 7939 C C . THR B 1 485 ? 11.234 33.156 28.844 1 98.69 485 THR B C 1
ATOM 7941 O O . THR B 1 485 ? 11.422 32 28.453 1 98.69 485 THR B O 1
ATOM 7944 N N . THR B 1 486 ? 10.484 33.438 29.891 1 98.69 486 THR B N 1
ATOM 7945 C CA . THR B 1 486 ? 9.75 32.406 30.594 1 98.69 486 THR B CA 1
ATOM 7946 C C . THR B 1 486 ? 8.258 32.469 30.281 1 98.69 486 THR B C 1
ATOM 7948 O O . THR B 1 486 ? 7.641 33.531 30.438 1 98.69 486 THR B O 1
ATOM 7951 N N . ILE B 1 487 ? 7.707 31.438 29.781 1 98.81 487 ILE B N 1
ATOM 7952 C CA . ILE B 1 487 ? 6.281 31.344 29.5 1 98.81 487 ILE B CA 1
ATOM 7953 C C . ILE B 1 487 ? 5.594 30.453 30.531 1 98.81 487 ILE B C 1
ATOM 7955 O O . ILE B 1 487 ? 6.117 29.391 30.875 1 98.81 487 ILE B O 1
ATOM 7959 N N . TYR B 1 488 ? 4.426 30.891 30.969 1 98.81 488 TYR B N 1
ATOM 7960 C CA . TYR B 1 488 ? 3.66 30.156 31.969 1 98.81 488 TYR B CA 1
ATOM 7961 C C . TYR B 1 488 ? 2.379 29.594 31.359 1 98.81 488 TYR B C 1
ATOM 7963 O O . TYR B 1 488 ? 1.744 30.234 30.531 1 98.81 488 TYR B O 1
ATOM 7971 N N . PHE B 1 489 ? 2.021 28.406 31.734 1 98.81 489 PHE B N 1
ATOM 7972 C CA . PHE B 1 489 ? 0.761 27.734 31.438 1 98.81 489 PHE B CA 1
ATOM 7973 C C . PHE B 1 489 ? -0.027 27.469 32.719 1 98.81 489 PHE B C 1
ATOM 7975 O O . PHE B 1 489 ? 0.396 26.688 33.562 1 98.81 489 PHE B O 1
ATOM 7982 N N . ALA B 1 490 ? -1.156 28.156 32.844 1 98.69 490 ALA B N 1
ATOM 7983 C CA . ALA B 1 490 ? -1.875 28.078 34.125 1 98.69 490 ALA B CA 1
ATOM 7984 C C . ALA B 1 490 ? -3.336 28.484 33.938 1 98.69 490 ALA B C 1
ATOM 7986 O O . ALA B 1 490 ? -3.668 29.281 33.062 1 98.69 490 ALA B O 1
ATOM 7987 N N . PRO B 1 491 ? -4.211 27.938 34.844 1 98.19 491 PRO B N 1
ATOM 7988 C CA . PRO B 1 491 ? -5.621 28.312 34.719 1 98.19 491 PRO B CA 1
ATOM 7989 C C . PRO B 1 491 ? -5.859 29.781 35.062 1 98.19 491 PRO B C 1
ATOM 7991 O O . PRO B 1 491 ? -6.793 30.406 34.562 1 98.19 491 PRO B O 1
ATOM 7994 N N . GLU B 1 492 ? -5.031 30.328 35.969 1 97.75 492 GLU B N 1
ATOM 7995 C CA . GLU B 1 492 ? -5.02 31.75 36.312 1 97.75 492 GLU B CA 1
ATOM 7996 C C . GLU B 1 492 ? -3.629 32.344 36.094 1 97.75 492 GLU B C 1
ATOM 7998 O O . GLU B 1 492 ? -2.619 31.688 36.312 1 97.75 492 GLU B O 1
ATOM 8003 N N . ARG B 1 493 ? -3.67 33.562 35.688 1 97.69 493 ARG B N 1
ATOM 8004 C CA . ARG B 1 493 ? -2.381 34.219 35.5 1 97.69 493 ARG B CA 1
ATOM 8005 C C . ARG B 1 493 ? -1.621 34.312 36.812 1 97.69 493 ARG B C 1
ATOM 8007 O O . ARG B 1 493 ? -2.127 34.875 37.781 1 97.69 493 ARG B O 1
ATOM 8014 N N . PRO B 1 494 ? -0.457 33.812 36.875 1 97.38 494 PRO B N 1
ATOM 8015 C CA . PRO B 1 494 ? 0.3 33.938 38.125 1 97.38 494 PRO B CA 1
ATOM 8016 C C . PRO B 1 494 ? 0.635 35.406 38.469 1 97.38 494 PRO B C 1
ATOM 8018 O O . PRO B 1 494 ? 0.777 36.219 37.562 1 97.38 494 PRO B O 1
ATOM 8021 N N . ASP B 1 495 ? 0.893 35.688 39.719 1 96.38 495 ASP B N 1
ATOM 8022 C CA . ASP B 1 495 ? 1.247 37.031 40.188 1 96.38 495 ASP B CA 1
ATOM 8023 C C . ASP B 1 495 ? 2.572 37.469 39.562 1 96.38 495 ASP B C 1
ATOM 8025 O O . ASP B 1 495 ? 3.539 36.719 39.531 1 96.38 495 ASP B O 1
ATOM 8029 N N . GLY B 1 496 ? 2.543 38.688 39.094 1 96.25 496 GLY B N 1
ATOM 8030 C CA . GLY B 1 496 ? 3.771 39.281 38.594 1 96.25 496 GLY B CA 1
ATOM 8031 C C . GLY B 1 496 ? 4.105 38.875 37.188 1 96.25 496 GLY B C 1
ATOM 8032 O O . GLY B 1 496 ? 5.094 39.344 36.594 1 96.25 496 GLY B O 1
ATOM 8033 N N . VAL B 1 497 ? 3.359 38.062 36.625 1 97.56 497 VAL B N 1
ATOM 8034 C CA . VAL B 1 497 ? 3.625 37.594 35.281 1 97.56 497 VAL B CA 1
ATOM 8035 C C . VAL B 1 497 ? 2.883 38.469 34.25 1 97.56 497 VAL B C 1
ATOM 8037 O O . VAL B 1 497 ? 1.676 38.688 34.406 1 97.56 497 VAL B O 1
ATOM 8040 N N . ASP B 1 498 ? 3.598 38.969 33.281 1 97.56 498 ASP B N 1
ATOM 8041 C CA . ASP B 1 498 ? 2.994 39.75 32.219 1 97.56 498 ASP B CA 1
ATOM 8042 C C . ASP B 1 498 ? 1.981 38.938 31.422 1 97.56 498 ASP B C 1
ATOM 8044 O O . ASP B 1 498 ? 2.148 37.75 31.25 1 97.56 498 ASP B O 1
ATOM 8048 N N . ARG B 1 499 ? 1.008 39.625 30.891 1 97 499 ARG B N 1
ATOM 8049 C CA . ARG B 1 499 ? -0.036 38.969 30.125 1 97 499 ARG B CA 1
ATOM 8050 C C . ARG B 1 499 ? 0.558 38.219 28.922 1 97 499 ARG B C 1
ATOM 8052 O O . ARG B 1 499 ? 0.066 37.156 28.547 1 97 499 ARG B O 1
ATOM 8059 N N . GLY B 1 500 ? 1.532 38.719 28.312 1 98.19 500 GLY B N 1
ATOM 8060 C CA . GLY B 1 500 ? 2.145 38.125 27.141 1 98.19 500 GLY B CA 1
ATOM 8061 C C . GLY B 1 500 ? 2.93 36.875 27.453 1 98.19 500 GLY B C 1
ATOM 8062 O O . GLY B 1 500 ? 3.266 36.094 26.547 1 98.19 500 GLY B O 1
ATOM 8063 N N . ASN B 1 501 ? 3.225 36.625 28.734 1 98.69 501 ASN B N 1
ATOM 8064 C CA . ASN B 1 501 ? 4.023 35.469 29.156 1 98.69 501 ASN B CA 1
ATOM 8065 C C . ASN B 1 501 ? 3.15 34.375 29.75 1 98.69 501 ASN B C 1
ATOM 8067 O O . ASN B 1 501 ? 3.646 33.5 30.453 1 98.69 501 ASN B O 1
ATOM 8071 N N . TRP B 1 502 ? 1.87 34.5 29.5 1 98.62 502 TRP B N 1
ATOM 8072 C CA . TRP B 1 502 ? 0.938 33.562 30.125 1 98.62 502 TRP B CA 1
ATOM 8073 C C . TRP B 1 502 ? -0.07 33.031 29.109 1 98.62 502 TRP B C 1
ATOM 8075 O O . TRP B 1 502 ? -0.631 33.781 28.328 1 98.62 502 TRP B O 1
ATOM 8085 N N . ILE B 1 503 ? -0.236 31.719 29.094 1 98.81 503 ILE B N 1
ATOM 8086 C CA . ILE B 1 503 ? -1.309 31.047 28.375 1 98.81 503 ILE B CA 1
ATOM 8087 C C . ILE B 1 503 ? -2.258 30.359 29.344 1 98.81 503 ILE B C 1
ATOM 8089 O O . ILE B 1 503 ? -1.828 29.562 30.172 1 98.81 503 ILE B O 1
ATOM 8093 N N . GLN B 1 504 ? -3.533 30.656 29.219 1 98.62 504 GLN B N 1
ATOM 8094 C CA . GLN B 1 504 ? -4.531 30.109 30.141 1 98.62 504 GLN B CA 1
ATOM 8095 C C . GLN B 1 504 ? -4.832 28.656 29.812 1 98.62 504 GLN B C 1
ATOM 8097 O O . GLN B 1 504 ? -5.027 28.281 28.656 1 98.62 504 GLN B O 1
ATOM 8102 N N . THR B 1 505 ? -4.777 27.828 30.812 1 98.56 505 THR B N 1
ATOM 8103 C CA . THR B 1 505 ? -5.199 26.438 30.688 1 98.56 505 THR B CA 1
ATOM 8104 C C . THR B 1 505 ? -6.574 26.234 31.328 1 98.56 505 THR B C 1
ATOM 8106 O O . THR B 1 505 ? -7.164 27.172 31.859 1 98.56 505 THR B O 1
ATOM 8109 N N . ASP B 1 506 ? -7.195 25.172 31.109 1 97.94 506 ASP B N 1
ATOM 8110 C CA . ASP B 1 506 ? -8.5 24.797 31.656 1 97.94 506 ASP B CA 1
ATOM 8111 C C . ASP B 1 506 ? -8.367 23.656 32.656 1 97.94 506 ASP B C 1
ATOM 8113 O O . ASP B 1 506 ? -7.973 22.547 32.281 1 97.94 506 ASP B O 1
ATOM 8117 N N . PRO B 1 507 ? -8.766 23.891 33.969 1 97.56 507 PRO B N 1
ATOM 8118 C CA . PRO B 1 507 ? -8.562 22.875 35 1 97.56 507 PRO B CA 1
ATOM 8119 C C . PRO B 1 507 ? -9.219 21.547 34.688 1 97.56 507 PRO B C 1
ATOM 8121 O O . PRO B 1 507 ? -8.852 20.516 35.25 1 97.56 507 PRO B O 1
ATOM 8124 N N . ASP B 1 508 ? -10.148 21.469 33.812 1 96.06 508 ASP B N 1
ATOM 8125 C CA . ASP B 1 508 ? -10.898 20.25 33.531 1 96.06 508 ASP B CA 1
ATOM 8126 C C . ASP B 1 508 ? -10.383 19.562 32.281 1 96.06 508 ASP B C 1
ATOM 8128 O O . ASP B 1 508 ? -10.961 18.562 31.828 1 96.06 508 ASP B O 1
ATOM 8132 N N . LYS B 1 509 ? -9.297 20.047 31.719 1 97 509 LYS B N 1
ATOM 8133 C CA . LYS B 1 509 ? -8.852 19.516 30.438 1 97 509 LYS B CA 1
ATOM 8134 C C . LYS B 1 509 ? -7.359 19.203 30.453 1 97 509 LYS B C 1
ATOM 8136 O O . LYS B 1 509 ? -6.605 19.812 31.234 1 97 509 LYS B O 1
ATOM 8141 N N . GLY B 1 510 ? -7 18.156 29.703 1 97.5 510 GLY B N 1
ATOM 8142 C CA . GLY B 1 510 ? -5.609 18 29.297 1 97.5 510 GLY B CA 1
ATOM 8143 C C . GLY B 1 510 ? -5.258 18.766 28.047 1 97.5 510 GLY B C 1
ATOM 8144 O O . GLY B 1 510 ? -6.141 19.172 27.281 1 97.5 510 GLY B O 1
ATOM 8145 N N . TRP B 1 511 ? -3.99 19.031 27.906 1 98.5 511 TRP B N 1
ATOM 8146 C CA . TRP B 1 511 ? -3.557 19.875 26.797 1 98.5 511 TRP B CA 1
ATOM 8147 C C . TRP B 1 511 ? -2.154 19.5 26.344 1 98.5 511 TRP B C 1
ATOM 8149 O O . TRP B 1 511 ? -1.492 18.672 26.969 1 98.5 511 TRP B O 1
ATOM 8159 N N . PHE B 1 512 ? -1.743 19.844 25.172 1 98.69 512 PHE B N 1
ATOM 8160 C CA . PHE B 1 512 ? -0.38 19.812 24.656 1 98.69 512 PHE B CA 1
ATOM 8161 C C . PHE B 1 512 ? -0.021 21.125 23.984 1 98.69 512 PHE B C 1
ATOM 8163 O O . PHE B 1 512 ? -0.867 22.016 23.859 1 98.69 512 PHE B O 1
ATOM 8170 N N . VAL B 1 513 ? 1.233 21.312 23.719 1 98.81 513 VAL B N 1
ATOM 8171 C CA . VAL B 1 513 ? 1.678 22.609 23.219 1 98.81 513 VAL B CA 1
ATOM 8172 C C . VAL B 1 513 ? 2.617 22.406 22.031 1 98.81 513 VAL B C 1
ATOM 8174 O O . VAL B 1 513 ? 3.291 21.375 21.938 1 98.81 513 VAL B O 1
ATOM 8177 N N . ILE B 1 514 ? 2.574 23.328 21.094 1 98.75 514 ILE B N 1
ATOM 8178 C CA . ILE B 1 514 ? 3.51 23.359 19.969 1 98.75 514 ILE B CA 1
ATOM 8179 C C . ILE B 1 514 ? 4.273 24.688 19.984 1 98.75 514 ILE B C 1
ATOM 8181 O O . ILE B 1 514 ? 3.674 25.75 20.078 1 98.75 514 ILE B O 1
ATOM 8185 N N . LEU B 1 515 ? 5.566 24.609 20 1 98.75 515 LEU B N 1
ATOM 8186 C CA . LEU B 1 515 ? 6.438 25.75 19.75 1 98.75 515 LEU B CA 1
ATOM 8187 C C . LEU B 1 515 ? 6.73 25.875 18.25 1 98.75 515 LEU B C 1
ATOM 8189 O O . LEU B 1 515 ? 7.23 24.938 17.625 1 98.75 515 LEU B O 1
ATOM 8193 N N . ARG B 1 516 ? 6.406 27.016 17.688 1 98 516 ARG B N 1
ATOM 8194 C CA . ARG B 1 516 ? 6.664 27.297 16.281 1 98 516 ARG B CA 1
ATOM 8195 C C . ARG B 1 516 ? 7.773 28.328 16.109 1 98 516 ARG B C 1
ATOM 8197 O O . ARG B 1 516 ? 7.797 29.344 16.812 1 98 516 ARG B O 1
ATOM 8204 N N . LEU B 1 517 ? 8.688 28.016 15.281 1 97.06 517 LEU B N 1
ATOM 8205 C CA . LEU B 1 517 ? 9.766 28.922 14.898 1 97.06 517 LEU B CA 1
ATOM 8206 C C . LEU B 1 517 ? 9.672 29.297 13.422 1 97.06 517 LEU B C 1
ATOM 8208 O O . LEU B 1 517 ? 9.953 28.469 12.555 1 97.06 517 LEU B O 1
ATOM 8212 N N . TYR B 1 518 ? 9.289 30.516 13.141 1 94.56 518 TYR B N 1
ATOM 8213 C CA . TYR B 1 518 ? 9.148 30.969 11.758 1 94.56 518 TYR B CA 1
ATOM 8214 C C . TYR B 1 518 ? 10.453 31.594 11.258 1 94.56 518 TYR B C 1
ATOM 8216 O O . TYR B 1 518 ? 11.016 32.469 11.914 1 94.56 518 TYR B O 1
ATOM 8224 N N . SER B 1 519 ? 10.867 31.188 10.07 1 92.56 519 SER B N 1
ATOM 8225 C CA . SER B 1 519 ? 12.172 31.531 9.531 1 92.56 519 SER B CA 1
ATOM 8226 C C . SER B 1 519 ? 13.289 31.141 10.484 1 92.56 519 SER B C 1
ATOM 8228 O O . SER B 1 519 ? 14.07 31.984 10.922 1 92.56 519 SER B O 1
ATOM 8230 N N . PRO B 1 520 ? 13.344 29.828 10.703 1 94.56 520 PRO B N 1
ATOM 8231 C CA . PRO B 1 520 ? 14.266 29.312 11.727 1 94.56 520 PRO B CA 1
ATOM 8232 C C . PRO B 1 520 ? 15.727 29.594 11.398 1 94.56 520 PRO B C 1
ATOM 8234 O O . PRO B 1 520 ? 16.078 29.734 10.219 1 94.56 520 PRO B O 1
ATOM 8237 N N . LEU B 1 521 ? 16.5 29.672 12.414 1 95.56 521 LEU B N 1
ATOM 8238 C CA . LEU B 1 521 ? 17.922 29.938 12.281 1 95.56 521 LEU B CA 1
ATOM 8239 C C . LEU B 1 521 ? 18.734 28.672 12.516 1 95.56 521 LEU B C 1
ATOM 8241 O O . LEU B 1 521 ? 18.188 27.641 12.898 1 95.56 521 LEU B O 1
ATOM 8245 N N . GLU B 1 522 ? 20 28.703 12.234 1 92.69 522 GLU B N 1
ATOM 8246 C CA . GLU B 1 522 ? 20.906 27.562 12.219 1 92.69 522 GLU B CA 1
ATOM 8247 C C . GLU B 1 522 ? 20.953 26.875 13.578 1 92.69 522 GLU B C 1
ATOM 8249 O O . GLU B 1 522 ? 21.078 25.656 13.656 1 92.69 522 GLU B O 1
ATOM 8254 N N . SER B 1 523 ? 20.859 27.641 14.656 1 96 523 SER B N 1
ATOM 8255 C CA . SER B 1 523 ? 21.016 27.094 16 1 96 523 SER B CA 1
ATOM 8256 C C . SER B 1 523 ? 19.891 26.141 16.344 1 96 523 SER B C 1
ATOM 8258 O O . SER B 1 523 ? 20.016 25.328 17.266 1 96 523 SER B O 1
ATOM 8260 N N . PHE B 1 524 ? 18.766 26.219 15.688 1 95.19 524 PHE B N 1
ATOM 8261 C CA . PHE B 1 524 ? 17.719 25.203 15.836 1 95.19 524 PHE B CA 1
ATOM 8262 C C . PHE B 1 524 ? 18.172 23.875 15.234 1 95.19 524 PHE B C 1
ATOM 8264 O O . PHE B 1 524 ? 18 22.828 15.859 1 95.19 524 PHE B O 1
ATOM 8271 N N . PHE B 1 525 ? 18.719 23.906 14.023 1 90.56 525 PHE B N 1
ATOM 8272 C CA . PHE B 1 525 ? 19.016 22.719 13.227 1 90.56 525 PHE B CA 1
ATOM 8273 C C . PHE B 1 525 ? 20.219 21.984 13.789 1 90.56 525 PHE B C 1
ATOM 8275 O O . PHE B 1 525 ? 20.281 20.75 13.742 1 90.56 525 PHE B O 1
ATOM 8282 N N . ASP B 1 526 ? 21.188 22.734 14.273 1 91.12 526 ASP B N 1
ATOM 8283 C CA . ASP B 1 526 ? 22.359 22.078 14.836 1 91.12 526 ASP B CA 1
ATOM 8284 C C . ASP B 1 526 ? 22.172 21.812 16.328 1 91.12 526 ASP B C 1
ATOM 8286 O O . ASP B 1 526 ? 23.078 21.297 17 1 91.12 526 ASP B O 1
ATOM 8290 N N . LYS B 1 527 ? 21.016 22.328 16.922 1 94.38 527 LYS B N 1
ATOM 8291 C CA . LYS B 1 527 ? 20.516 22.016 18.266 1 94.38 527 LYS B CA 1
ATOM 8292 C C . LYS B 1 527 ? 21.391 22.703 19.328 1 94.38 527 LYS B C 1
ATOM 8294 O O . LYS B 1 527 ? 21.391 22.281 20.5 1 94.38 527 LYS B O 1
ATOM 8299 N N . THR B 1 528 ? 22.141 23.672 18.875 1 96.44 528 THR B N 1
ATOM 8300 C CA . THR B 1 528 ? 22.891 24.453 19.859 1 96.44 528 THR B CA 1
ATOM 8301 C C . THR B 1 528 ? 21.953 25.328 20.703 1 96.44 528 THR B C 1
ATOM 8303 O O . THR B 1 528 ? 22.297 25.734 21.812 1 96.44 528 THR B O 1
ATOM 8306 N N . TRP B 1 529 ? 20.859 25.641 20.172 1 97.25 529 TRP B N 1
ATOM 8307 C CA . TRP B 1 529 ? 19.75 26.203 20.938 1 97.25 529 TRP B CA 1
ATOM 8308 C C . TRP B 1 529 ? 18.656 25.172 21.172 1 97.25 529 TRP B C 1
ATOM 8310 O O . TRP B 1 529 ? 18.312 24.422 20.266 1 97.25 529 TRP B O 1
ATOM 8320 N N . ARG B 1 530 ? 18.156 25.094 22.359 1 96.62 530 ARG B N 1
ATOM 8321 C CA . ARG B 1 530 ? 16.984 24.281 22.625 1 96.62 530 ARG B CA 1
ATOM 8322 C C . ARG B 1 530 ? 16.125 24.891 23.734 1 96.62 530 ARG B C 1
ATOM 8324 O O . ARG B 1 530 ? 16.641 25.484 24.672 1 96.62 530 ARG B O 1
ATOM 8331 N N . PRO B 1 531 ? 14.812 24.766 23.641 1 98.31 531 PRO B N 1
ATOM 8332 C CA . PRO B 1 531 ? 13.961 25.203 24.75 1 98.31 531 PRO B CA 1
ATOM 8333 C C . PRO B 1 531 ? 14.172 24.391 26.031 1 98.31 531 PRO B C 1
ATOM 8335 O O . PRO B 1 531 ? 14.578 23.219 25.953 1 98.31 531 PRO B O 1
ATOM 8338 N N . GLY B 1 532 ? 13.969 25.062 27.188 1 98.19 532 GLY B N 1
ATOM 8339 C CA . GLY B 1 532 ? 13.875 24.281 28.406 1 98.19 532 GLY B CA 1
ATOM 8340 C C . GLY B 1 532 ? 12.742 23.266 28.391 1 98.19 532 GLY B C 1
ATOM 8341 O O . GLY B 1 532 ? 11.875 23.312 27.516 1 98.19 532 GLY B O 1
ATOM 8342 N N . GLU B 1 533 ? 12.836 22.328 29.312 1 98.31 533 GLU B N 1
ATOM 8343 C CA . GLU B 1 533 ? 11.711 21.406 29.484 1 98.31 533 GLU B CA 1
ATOM 8344 C C . GLU B 1 533 ? 10.57 22.078 30.25 1 98.31 533 GLU B C 1
ATOM 8346 O O . GLU B 1 533 ? 10.805 22.969 31.078 1 98.31 533 GLU B O 1
ATOM 8351 N N . ILE B 1 534 ? 9.375 21.719 29.922 1 98.69 534 ILE B N 1
ATOM 8352 C CA . ILE B 1 534 ? 8.234 22.281 30.641 1 98.69 534 ILE B CA 1
ATOM 8353 C C . ILE B 1 534 ? 8.117 21.609 32.031 1 98.69 534 ILE B C 1
ATOM 8355 O O . ILE B 1 534 ? 8.023 20.391 32.094 1 98.69 534 ILE B O 1
ATOM 8359 N N . GLU B 1 535 ? 8.117 22.391 33.062 1 98.25 535 GLU B N 1
ATOM 8360 C CA . GLU B 1 535 ? 8.125 21.875 34.438 1 98.25 535 GLU B CA 1
ATOM 8361 C C . GLU B 1 535 ? 7.035 22.516 35.281 1 98.25 535 GLU B C 1
ATOM 8363 O O . GLU B 1 535 ? 6.539 23.594 34.938 1 98.25 535 GLU B O 1
ATOM 8368 N N . LEU B 1 536 ? 6.664 21.859 36.344 1 97.5 536 LEU B N 1
ATOM 8369 C CA . LEU B 1 536 ? 5.754 22.453 37.312 1 97.5 536 LEU B CA 1
ATOM 8370 C C . LEU B 1 536 ? 6.371 23.688 37.969 1 97.5 536 LEU B C 1
ATOM 8372 O O . LEU B 1 536 ? 7.555 23.688 38.312 1 97.5 536 LEU B O 1
ATOM 8376 N N . ALA B 1 537 ? 5.465 24.719 37.969 1 93.5 537 ALA B N 1
ATOM 8377 C CA . ALA B 1 537 ? 5.941 25.953 38.594 1 93.5 537 ALA B CA 1
ATOM 8378 C C . ALA B 1 537 ? 5.805 25.891 40.125 1 93.5 537 ALA B C 1
ATOM 8380 O O . ALA B 1 537 ? 4.863 25.281 40.625 1 93.5 537 ALA B O 1
ATOM 8381 N N . ASP B 1 538 ? 6.809 26.25 40.906 1 73.81 538 ASP B N 1
ATOM 8382 C CA . ASP B 1 538 ? 6.785 26.281 42.375 1 73.81 538 ASP B CA 1
ATOM 8383 C C . ASP B 1 538 ? 5.648 27.172 42.875 1 73.81 538 ASP B C 1
ATOM 8385 O O . ASP B 1 538 ? 5.277 28.141 42.25 1 73.81 538 ASP B O 1
#

Secondary structure (DSSP, 8-state):
------------------------PPPPGGG---SEEEETTEEEEEETTEEPHHHHHHHHHHHHHHHHHHHHHHHHHHHHHHHHHHHHHHTT--TT-EEE-TT---TTSB-TT--SSSEEEEEEEE-TTS-EEEEPPSSEEEEEEETT--EEEEEETTSTTTTS--EEEEE-TT--SPPPSSSSEEEE-SSSEEEEEEEE--BTTBSHHHHHHHHHH-EEEE--TTSTT--HHHHHTTSS---SSPPPP-PPPEEE-TT---B-PPPSSTHHHHHHHHHHHHS-GGGS-HHHHHHHHHTT--TTS-----HHHHHHHHHHHHHHHHHHHHHHTT--SS---BSS-TT---B-THHHHGGGTSSPPPEEPTTS-EEPPP------HHHHHHHHHH-----GGGS---TTSSEEEEEE-B-TTSPBPBTTS-EEEEE-SS-SEEEEEEEEEEETTT-SB---TTSS-EEES--SSSPPPPPPTTS-EEEEEESSPPTT--GGGEEE--TT-BEEEEEEEEEE-HHHHTTSS-PPPPEE--/------------------------PPPPGGG---SEEEETTEEEEEETTEEPHHHHHHHHHHHHHHHHHHHHHHHHHHHHHHHHHHHHHHTT--TT-EEE-TT---TTSB-TT--SSSEEEEEEEE-TTS-EEEEPPSSEEEEEEETT--EEEEEETTSTTTTS--EEEEE-TT--SPPPSSSSEEEE-SSSEEEEEEEE--BTTBSHHHHHHHHHH-EEEE--TTSTT--HHHHHTTSS---SSPPPP-PPPEEE-TT---B-PPPSSTHHHHHHHHHHHHS-GGGS-HHHHHHHHHTT--TTS-----HHHHHHHHHHHHHHHHHHHHHHTT--SS---BSS-TT---B-THHHHGGGTSSPPPEEPTTS-EEPPP------HHHHHHHHHH-----GGGS---TTSSEEEEEE-B-TTSPBPBTTS-EEEEEPSS-SEEEEEEEEEEETTTSSB---TTSS-EEES--SSSPPPPPPTTS-EEEEEESSPPTT--GGGEEE--TT-BEEEEEEEEEE-HHHHTTSS-PPPPEE--